Protein AF-0000000078519102 (afdb_homodimer)

Secondary structure (DSSP, 8-state):
-----S-HHHHHHHHH----HHHHHHHSB-BTTTBTTSBEE--S----TTHHHHHHHHHHH----GGGGS-TT-TT--HHHHHHHHHHHHHHH--SS---GGGEEEESSHHHHHHHHHHHH--TT-EEEEESS--TTHHHHHHTTT-PPEEEE--TTS-TTSTTHHHHHHHHHHHHHHHHSPPEEEEEEESS-TTT--PPPHHHHHHHHHHHHHHT-EEEEE-TTTT-B----S--SSPPPPP--GGGS--TTT--GGGEEEEEESTTTTS-GGG--EEEE-SS-HHHHHHHTTGGGGG---HHHHHHHHHHHH-HHHHHHHHHHHHHHHHHHHHHHHHHHHHTT--B-----BTTEEEEEHHHHHHHH-TT---S-HHHHHHHHHHHTTEE-EEGGGGT-SSTTEEEEE--S-HHHHHHHHHHHHHHHH-/-----S-HHHHHHHHH----HHHHHHHTB-BTTTBTTSBEE--S----TTHHHHHHHHHHH----GGGGS-TT-TT--HHHHHHHHHHHHHHH--SS---GGGEEEESSHHHHHHHHHHHH--TT-EEEEESS--TTHHHHHHTTT-PPEEEE--TTS-TTSTTHHHHHHHHHHHHHHHHSPPEEEEEEESS-TTT--PPPHHHHHHHHHHHHHHT-EEEEE-TTTT-B---SS--SSPPPPP--GGGS--TTT--GGGEEEEEESTTTTS-GGG--EEEE-SS-HHHHHHHTTGGGGG---HHHHHHHHHHHH-HHHHHHHHHHHHHHHHHHHHHHHHHHHHTT--B-----BTTEEEEEHHHHHHHH-TT---S-HHHHHHHHHHHTTEE-EEGGGGT-SSTTEEEEE--S-HHHHHHHHHHHHHHHH-

pLDDT: mean 94.55, std 8.02, range [31.69, 98.94]

Organism: Penicillium expansum (NCBI:txid27334)

Nearest PDB structures (foldseek):
  3piu-assembly1_A-2  TM=8.870E-01  e=5.353E-31  Malus domestica
  1iax-assembly1_B  TM=8.995E-01  e=1.154E-30  Solanum lycopersicum
  1ynu-assembly1_A  TM=8.975E-01  e=2.627E-30  Malus domestica
  7dlw-assembly1_B  TM=8.805E-01  e=7.440E-31  Arabidopsis thaliana
  1b8g-assembly1_B  TM=8.356E-01  e=1.219E-30  Malus domestica

Radius of gyration: 28.07 Å; Cα contacts (8 Å, |Δi|>4): 1830; chains: 2; bounding box: 59×89×65 Å

InterPro domains:
  IPR004838 Aminotransferases, class-I, pyridoxal-phosphate-binding site [PS00105] (265-278)
  IPR004839 Aminotransferase, class I/classII, large domain [PF00155] (79-415)
  IPR015421 Pyridoxal phosphate-dependent transferase, major domain [G3DSA:3.40.640.10] (62-315)
  IPR015422 Pyridoxal phosphate-dependent transferase, small domain [G3DSA:3.90.1150.10] (28-424)
  IPR015424 Pyridoxal phosphate-dependent transferase [SSF53383] (8-431)
  IPR050478 Ethylene and sulfur compound biosynthesis-related protein [PTHR43795] (15-426)

Sequence (862 aa):
MTQSVLSRRAQEVVDAGSENPMWDVMKDTWDPSTNPNGYVNVGVAENTLMHSELLKFINQKLELPAKYLTYNNGGAGSFRLKAAIAAFLNHHLKPVTPLEPSHVMATNGVSSAVEHVVWTFADPGEGVLLGRPYYGMFIPDISLRSRSPVVPVSFGEHDPLGVEGVDKYEEALLEFHRTTGKKVKALILAHPHNPLGRCYSREVLIKLMRLCQKYQIHFISDEIYALSVFENTVDKSPPPVKFESALSIDLTGIIDPRLVHVLWGMSKDFGANGIRLGAIISQANRDVHAALTGPALYSYASGITDHLTSLLLEDFDFTTRYVQQNQKLLSESYAYTVNYLKDHGIEYAAGCNAAFFVWMNLGKKYRELHPVDEGEDVGERVMQRLLQKKVFLASGFLFGSEKDGWFRIVFTQGHDILSVALERINAALKEMTQSVLSRRAQEVVDAGSENPMWDVMKDTWDPSTNPNGYVNVGVAENTLMHSELLKFINQKLELPAKYLTYNNGGAGSFRLKAAIAAFLNHHLKPVTPLEPSHVMATNGVSSAVEHVVWTFADPGEGVLLGRPYYGMFIPDISLRSRSPVVPVSFGEHDPLGVEGVDKYEEALLEFHRTTGKKVKALILAHPHNPLGRCYSREVLIKLMRLCQKYQIHFISDEIYALSVFENTVDKSPPPVKFESALSIDLTGIIDPRLVHVLWGMSKDFGANGIRLGAIISQANRDVHAALTGPALYSYASGITDHLTSLLLEDFDFTTRYVQQNQKLLSESYAYTVNYLKDHGIEYAAGCNAAFFVWMNLGKKYRELHPVDEGEDVGERVMQRLLQKKVFLASGFLFGSEKDGWFRIVFTQGHDILSVALERINAALKE

Structure (mmCIF, N/CA/C/O backbone):
data_AF-0000000078519102-model_v1
#
loop_
_entity.id
_entity.type
_entity.pdbx_description
1 polymer 'Pyridoxal phosphate-dependent transferase, major region, subdomain 1'
#
loop_
_atom_site.group_PDB
_atom_site.id
_atom_site.type_symbol
_atom_site.label_atom_id
_atom_site.label_alt_id
_atom_site.label_comp_id
_atom_site.label_asym_id
_atom_site.label_entity_id
_atom_site.label_seq_id
_atom_site.pdbx_PDB_ins_code
_atom_site.Cartn_x
_atom_site.Cartn_y
_atom_site.Cartn_z
_atom_site.occupancy
_atom_site.B_iso_or_equiv
_atom_site.auth_seq_id
_atom_site.auth_comp_id
_atom_site.auth_asym_id
_atom_site.auth_atom_id
_atom_site.pdbx_PDB_model_num
ATOM 1 N N . MET A 1 1 ? 19.312 9.953 -28.906 1 31.83 1 MET A N 1
ATOM 2 C CA . MET A 1 1 ? 18.656 10.125 -27.609 1 31.83 1 MET A CA 1
ATOM 3 C C . MET A 1 1 ? 18.094 8.812 -27.094 1 31.83 1 MET A C 1
ATOM 5 O O . MET A 1 1 ? 17.281 8.172 -27.781 1 31.83 1 MET A O 1
ATOM 9 N N . THR A 1 2 ? 18.75 8.094 -26.281 1 45.53 2 THR A N 1
ATOM 10 C CA . THR A 1 2 ? 18.359 6.75 -25.875 1 45.53 2 THR A CA 1
ATOM 11 C C . THR A 1 2 ? 16.906 6.723 -25.438 1 45.53 2 THR A C 1
ATOM 13 O O . THR A 1 2 ? 16.484 7.535 -24.609 1 45.53 2 THR A O 1
ATOM 16 N N . GLN A 1 3 ? 16.016 6.32 -26.297 1 57.94 3 GLN A N 1
ATOM 17 C CA . GLN A 1 3 ? 14.57 6.293 -26.125 1 57.94 3 GLN A CA 1
ATOM 18 C C . GLN A 1 3 ? 14.203 5.809 -24.719 1 57.94 3 GLN A C 1
ATOM 20 O O . GLN A 1 3 ? 14.711 4.781 -24.25 1 57.94 3 GLN A O 1
ATOM 25 N N . SER A 1 4 ? 13.609 6.664 -23.953 1 69.19 4 SER A N 1
ATOM 26 C CA . SER A 1 4 ? 13.203 6.344 -22.594 1 69.19 4 SER A CA 1
ATOM 27 C C . SER A 1 4 ? 12.391 5.055 -22.547 1 69.19 4 SER A C 1
ATOM 29 O O . SER A 1 4 ? 11.523 4.832 -23.391 1 69.19 4 SER A O 1
ATOM 31 N N . VAL A 1 5 ? 12.781 4.18 -21.734 1 83.25 5 VAL A N 1
ATOM 32 C CA . VAL A 1 5 ? 12.094 2.904 -21.578 1 83.25 5 VAL A CA 1
ATOM 33 C C . VAL A 1 5 ? 11.008 3.037 -20.5 1 83.25 5 VAL A C 1
ATOM 35 O O . VAL A 1 5 ? 10.422 2.039 -20.078 1 83.25 5 VAL A O 1
ATOM 38 N N . LEU A 1 6 ? 10.742 4.387 -20.172 1 85.62 6 LEU A N 1
ATOM 39 C CA . LEU A 1 6 ? 9.727 4.613 -19.141 1 85.62 6 LEU A CA 1
ATOM 40 C C . LEU A 1 6 ? 8.453 5.191 -19.766 1 85.62 6 LEU A C 1
ATOM 42 O O . LEU A 1 6 ? 8.484 5.719 -20.875 1 85.62 6 LEU A O 1
ATOM 46 N N . SER A 1 7 ? 7.363 5.02 -19.094 1 88.75 7 SER A N 1
ATOM 47 C CA . SER A 1 7 ? 6.148 5.742 -19.469 1 88.75 7 SER A CA 1
ATOM 48 C C . SER A 1 7 ? 6.355 7.25 -19.375 1 88.75 7 SER A C 1
ATOM 50 O O . SER A 1 7 ? 7.301 7.715 -18.734 1 88.75 7 SER A O 1
ATOM 52 N N . ARG A 1 8 ? 5.457 8.008 -19.969 1 84.75 8 ARG A N 1
ATOM 53 C CA . ARG A 1 8 ? 5.543 9.469 -19.922 1 84.75 8 ARG A CA 1
ATOM 54 C C . ARG A 1 8 ? 5.371 9.984 -18.5 1 84.75 8 ARG A C 1
ATOM 56 O O . ARG A 1 8 ? 6.102 10.867 -18.062 1 84.75 8 ARG A O 1
ATOM 63 N N . ARG A 1 9 ? 4.426 9.438 -17.797 1 84.81 9 ARG A N 1
ATOM 64 C CA . ARG A 1 9 ? 4.156 9.875 -16.438 1 84.81 9 ARG A CA 1
ATOM 65 C C . ARG A 1 9 ? 5.34 9.57 -15.516 1 84.81 9 ARG A C 1
ATOM 67 O O . ARG A 1 9 ? 5.66 10.359 -14.633 1 84.81 9 ARG A O 1
ATOM 74 N N . ALA A 1 10 ? 5.973 8.438 -15.719 1 84.94 10 ALA A N 1
ATOM 75 C CA . ALA A 1 10 ? 7.148 8.094 -14.922 1 84.94 10 ALA A CA 1
ATOM 76 C C . ALA A 1 10 ? 8.32 9.008 -15.258 1 84.94 10 ALA A C 1
ATOM 78 O O . ALA A 1 10 ? 9.078 9.398 -14.367 1 84.94 10 ALA A O 1
ATOM 79 N N . GLN A 1 11 ? 8.461 9.312 -16.516 1 85.88 11 GLN A N 1
ATOM 80 C CA . GLN A 1 11 ? 9.523 10.219 -16.938 1 85.88 11 GLN A CA 1
ATOM 81 C C . GLN A 1 11 ? 9.359 11.602 -16.312 1 85.88 11 GLN A C 1
ATOM 83 O O . GLN A 1 11 ? 10.344 12.25 -15.961 1 85.88 11 GLN A O 1
ATOM 88 N N . GLU A 1 12 ? 8.117 11.977 -16.203 1 84.25 12 GLU A N 1
ATOM 89 C CA . GLU A 1 12 ? 7.84 13.258 -15.547 1 84.25 12 GLU A CA 1
ATOM 90 C C . GLU A 1 12 ? 8.336 13.266 -14.109 1 84.25 12 GLU A C 1
ATOM 92 O O . GLU A 1 12 ? 8.852 14.281 -13.633 1 84.25 12 GLU A O 1
ATOM 97 N N . VAL A 1 13 ? 8.195 12.203 -13.453 1 83.5 13 VAL A N 1
ATOM 98 C CA . VAL A 1 13 ? 8.672 12.086 -12.078 1 83.5 13 VAL A CA 1
ATOM 99 C C . VAL A 1 13 ? 10.195 12.172 -12.047 1 83.5 13 VAL A C 1
ATOM 101 O O . VAL A 1 13 ? 10.766 12.867 -11.203 1 83.5 13 VAL A O 1
ATOM 104 N N . VAL A 1 14 ? 10.836 11.469 -12.961 1 83.25 14 VAL A N 1
ATOM 105 C CA . VAL A 1 14 ? 12.289 11.453 -13.031 1 83.25 14 VAL A CA 1
ATOM 106 C C . VAL A 1 14 ? 12.805 12.859 -13.305 1 83.25 14 VAL A C 1
ATOM 108 O O . VAL A 1 14 ? 13.758 13.32 -12.664 1 83.25 14 VAL A O 1
ATOM 111 N N . ASP A 1 15 ? 12.133 13.477 -14.219 1 80.75 15 ASP A N 1
ATOM 112 C CA . ASP A 1 15 ? 12.555 14.812 -14.641 1 80.75 15 ASP A CA 1
ATOM 113 C C . ASP A 1 15 ? 12.359 15.82 -13.516 1 80.75 15 ASP A C 1
ATOM 115 O O . ASP A 1 15 ? 13.141 16.766 -13.383 1 80.75 15 ASP A O 1
ATOM 119 N N . ALA A 1 16 ? 11.242 15.656 -12.875 1 73.81 16 ALA A N 1
ATOM 120 C CA . ALA A 1 16 ? 10.984 16.562 -11.766 1 73.81 16 ALA A CA 1
ATOM 121 C C . ALA A 1 16 ? 12.039 16.406 -10.672 1 73.81 16 ALA A C 1
ATOM 123 O O . ALA A 1 16 ? 12.289 17.328 -9.898 1 73.81 16 ALA A O 1
ATOM 124 N N . GLY A 1 17 ? 13.039 15.406 -10.953 1 61.31 17 GLY A N 1
ATOM 125 C CA . GLY A 1 17 ? 14.219 15.109 -10.164 1 61.31 17 GLY A CA 1
ATOM 126 C C . GLY A 1 17 ? 14.273 15.883 -8.859 1 61.31 17 GLY A C 1
ATOM 127 O O . GLY A 1 17 ? 14.312 17.109 -8.859 1 61.31 17 GLY A O 1
ATOM 128 N N . SER A 1 18 ? 13.578 15.578 -7.777 1 54.84 18 SER A N 1
ATOM 129 C CA . SER A 1 18 ? 13.57 16.547 -6.688 1 54.84 18 SER A CA 1
ATOM 130 C C . SER A 1 18 ? 14.875 16.5 -5.898 1 54.84 18 SER A C 1
ATOM 132 O O . SER A 1 18 ? 15.32 15.43 -5.488 1 54.84 18 SER A O 1
ATOM 134 N N . GLU A 1 19 ? 15.844 17.406 -6.355 1 54.62 19 GLU A N 1
ATOM 135 C CA . GLU A 1 19 ? 16.781 17.688 -5.27 1 54.62 19 GLU A CA 1
ATOM 136 C C . GLU A 1 19 ? 16.047 17.906 -3.951 1 54.62 19 GLU A C 1
ATOM 138 O O . GLU A 1 19 ? 15.336 18.906 -3.793 1 54.62 19 GLU A O 1
ATOM 143 N N . ASN A 1 20 ? 15.57 16.844 -3.277 1 59.19 20 ASN A N 1
ATOM 144 C CA . ASN A 1 20 ? 14.961 17 -1.961 1 59.19 20 ASN A CA 1
ATOM 145 C C . ASN A 1 20 ? 16.016 16.984 -0.851 1 59.19 20 ASN A C 1
ATOM 147 O O . ASN A 1 20 ? 16.641 15.961 -0.604 1 59.19 20 ASN A O 1
ATOM 151 N N . PRO A 1 21 ? 16.312 18.203 -0.41 1 63.41 21 PRO A N 1
ATOM 152 C CA . PRO A 1 21 ? 17.312 18.25 0.653 1 63.41 21 PRO A CA 1
ATOM 153 C C . PRO A 1 21 ? 17.047 17.25 1.771 1 63.41 21 PRO A C 1
ATOM 155 O O . PRO A 1 21 ? 17.953 16.953 2.564 1 63.41 21 PRO A O 1
ATOM 158 N N . MET A 1 22 ? 15.828 16.719 1.753 1 63.03 22 MET A N 1
ATOM 159 C CA . MET A 1 22 ? 15.43 15.789 2.807 1 63.03 22 MET A CA 1
ATOM 160 C C . MET A 1 22 ? 16.344 14.57 2.826 1 63.03 22 MET A C 1
ATOM 162 O O . MET A 1 22 ? 16.688 14.062 3.895 1 63.03 22 MET A O 1
ATOM 166 N N . TRP A 1 23 ? 16.875 14.289 1.696 1 59.09 23 TRP A N 1
ATOM 167 C CA . TRP A 1 23 ? 17.703 13.086 1.647 1 59.09 23 TRP A CA 1
ATOM 168 C C . TRP A 1 23 ? 19.062 13.328 2.301 1 59.09 23 TRP A C 1
ATOM 170 O O . TRP A 1 23 ? 19.594 12.453 2.984 1 59.09 23 TRP A O 1
ATOM 180 N N . ASP A 1 24 ? 19.609 14.5 2.096 1 64.56 24 ASP A N 1
ATOM 181 C CA . ASP A 1 24 ? 20.859 14.844 2.746 1 64.56 24 ASP A CA 1
ATOM 182 C C . ASP A 1 24 ? 20.703 14.914 4.262 1 64.56 24 ASP A C 1
ATOM 184 O O . ASP A 1 24 ? 21.578 14.477 5.012 1 64.56 24 ASP A O 1
ATOM 188 N N . VAL A 1 25 ? 19.594 15.359 4.676 1 73.75 25 VAL A N 1
ATOM 189 C CA . VAL A 1 25 ? 19.281 15.508 6.094 1 73.75 25 VAL A CA 1
ATOM 190 C C . VAL A 1 25 ? 19.172 14.133 6.746 1 73.75 25 VAL A C 1
ATOM 192 O O . VAL A 1 25 ? 19.719 13.914 7.832 1 73.75 25 VAL A O 1
ATOM 195 N N . MET A 1 26 ? 18.625 13.25 6.082 1 69 26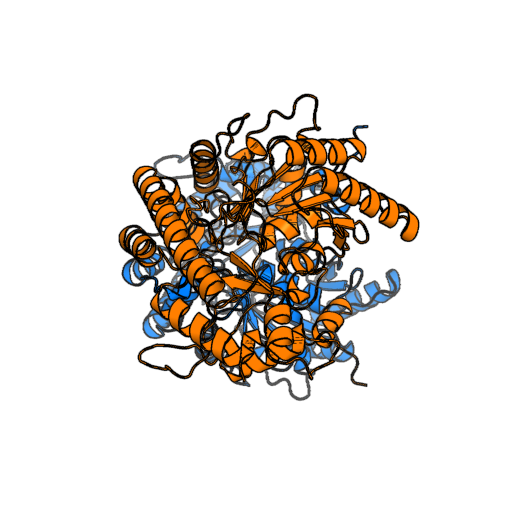 MET A N 1
ATOM 196 C CA . MET A 1 26 ? 18.359 11.93 6.641 1 69 26 MET A CA 1
ATOM 197 C C . MET A 1 26 ? 19.656 11.125 6.766 1 69 26 MET A C 1
ATOM 199 O O . MET A 1 26 ? 19.766 10.242 7.621 1 69 26 MET A O 1
ATOM 203 N N . LYS A 1 27 ? 20.719 11.531 6 1 70.25 27 LYS A N 1
ATOM 204 C CA . LYS A 1 27 ? 21.984 10.805 5.996 1 70.25 27 LYS A CA 1
ATOM 205 C C . LYS A 1 27 ? 22.891 11.281 7.129 1 70.25 27 LYS A C 1
ATOM 207 O O . LYS A 1 27 ? 23.844 10.594 7.492 1 70.25 27 LYS A O 1
ATOM 212 N N . ASP A 1 28 ? 22.594 12.414 7.66 1 83.56 28 ASP A N 1
ATOM 213 C CA . ASP A 1 28 ? 23.438 13.047 8.664 1 83.56 28 ASP A CA 1
ATOM 214 C C . ASP A 1 28 ? 22.609 13.617 9.805 1 83.56 28 ASP A C 1
ATOM 216 O O . ASP A 1 28 ? 22.703 14.812 10.109 1 83.56 28 ASP A O 1
ATOM 220 N N . THR A 1 29 ? 21.969 12.672 10.5 1 85.19 29 THR A N 1
ATOM 221 C CA . THR A 1 29 ? 21.016 13.094 11.523 1 85.19 29 THR A CA 1
ATOM 222 C C . THR A 1 29 ? 21.734 13.375 12.844 1 85.19 29 THR A C 1
ATOM 224 O O . THR A 1 29 ? 22.641 12.633 13.227 1 85.19 29 THR A O 1
ATOM 227 N N . TRP A 1 30 ? 21.359 14.297 13.531 1 88.81 30 TRP A N 1
ATOM 228 C CA . TRP A 1 30 ? 21.891 14.734 14.82 1 88.81 30 TRP A CA 1
ATOM 229 C C . TRP A 1 30 ? 21.609 13.703 15.906 1 88.81 30 TRP A C 1
ATOM 231 O O . TRP A 1 30 ? 20.531 13.109 15.938 1 88.81 30 TRP A O 1
ATOM 241 N N . ASP A 1 31 ? 22.578 13.461 16.688 1 86.44 31 ASP A N 1
ATOM 242 C CA . ASP A 1 31 ? 22.531 12.703 17.922 1 86.44 31 ASP A CA 1
ATOM 243 C C . ASP A 1 31 ? 23.406 13.352 19 1 86.44 31 ASP A C 1
ATOM 245 O O . ASP A 1 31 ? 24.547 13.703 18.75 1 86.44 31 ASP A O 1
ATOM 249 N N . PRO A 1 32 ? 22.797 13.5 20.109 1 84.69 32 PRO A N 1
ATOM 250 C CA . PRO A 1 32 ? 23.562 14.227 21.125 1 84.69 32 PRO A CA 1
ATOM 251 C C . PRO A 1 32 ? 24.875 13.547 21.484 1 84.69 32 PRO A C 1
ATOM 253 O O . PRO A 1 32 ? 25.844 14.227 21.828 1 84.69 32 PRO A O 1
ATOM 256 N N . SER A 1 33 ? 24.875 12.289 21.344 1 87.88 33 SER A N 1
ATOM 257 C CA . SER A 1 33 ? 26.047 11.539 21.781 1 87.88 33 SER A CA 1
ATOM 258 C C . SER A 1 33 ? 26.922 11.133 20.594 1 87.88 33 SER A C 1
ATOM 260 O O . SER A 1 33 ? 28.125 11.383 20.594 1 87.88 33 SER A O 1
ATOM 262 N N . THR A 1 34 ? 26.312 10.688 19.516 1 87.69 34 THR A N 1
ATOM 263 C CA . THR A 1 34 ? 27.078 10.016 18.453 1 87.69 34 THR A CA 1
ATOM 264 C C . THR A 1 34 ? 27.297 10.953 17.281 1 87.69 34 THR A C 1
ATOM 266 O O . THR A 1 34 ? 28.25 10.773 16.5 1 87.69 34 THR A O 1
ATOM 269 N N . ASN A 1 35 ? 26.484 12.008 17.125 1 91.38 35 ASN A N 1
ATOM 270 C CA . ASN A 1 35 ? 26.594 12.938 16 1 91.38 35 ASN A CA 1
ATOM 271 C C . ASN A 1 35 ? 26.078 14.32 16.359 1 91.38 35 ASN A C 1
ATOM 273 O O . ASN A 1 35 ? 25.141 14.812 15.734 1 91.38 35 ASN A O 1
ATOM 277 N N . PRO A 1 36 ? 26.703 14.977 17.266 1 90.12 36 PRO A N 1
ATOM 278 C CA . PRO A 1 36 ? 26.203 16.266 17.75 1 90.12 36 PRO A CA 1
ATOM 279 C C . PRO A 1 36 ? 26.281 17.359 16.688 1 90.12 36 PRO A C 1
ATOM 281 O O . PRO A 1 36 ? 25.703 18.438 16.859 1 90.12 36 PRO A O 1
ATOM 284 N N . ASN A 1 37 ? 27 17.125 15.609 1 90.81 37 ASN A N 1
ATOM 285 C CA . ASN A 1 37 ? 27.156 18.141 14.555 1 90.81 37 ASN A CA 1
ATOM 286 C C . ASN A 1 37 ? 26.266 17.828 13.359 1 90.81 37 ASN A C 1
ATOM 288 O O . ASN A 1 37 ? 26.359 18.5 12.32 1 90.81 37 ASN A O 1
ATOM 292 N N . GLY A 1 38 ? 25.391 16.828 13.547 1 92.81 38 GLY A N 1
ATOM 293 C CA . GLY A 1 38 ? 24.516 16.453 12.445 1 92.81 38 GLY A CA 1
ATOM 294 C C . GLY A 1 38 ? 23.312 17.375 12.305 1 92.81 38 GLY A C 1
ATOM 295 O O . GLY A 1 38 ? 23.203 18.375 13.008 1 92.81 38 GLY A O 1
ATOM 296 N N . TYR A 1 39 ? 22.5 17.062 11.336 1 93.69 39 TYR A N 1
ATOM 297 C CA . TYR A 1 39 ? 21.297 17.844 11.055 1 93.69 39 TYR A CA 1
ATOM 298 C C . TYR A 1 39 ? 20.219 17.562 12.094 1 93.69 39 TYR A C 1
ATOM 300 O O . TYR A 1 39 ? 19.906 16.406 12.375 1 93.69 39 TYR A O 1
ATOM 308 N N . VAL A 1 40 ? 19.719 18.625 12.672 1 94.31 40 VAL A N 1
ATOM 309 C CA . VAL A 1 40 ? 18.5 18.5 13.469 1 94.31 40 VAL A CA 1
ATOM 310 C C . VAL A 1 40 ? 17.281 18.672 12.57 1 94.31 40 VAL A C 1
ATOM 312 O O . VAL A 1 40 ? 17.109 19.719 11.938 1 94.31 40 VAL A O 1
ATOM 315 N N . ASN A 1 41 ? 16.531 17.609 12.539 1 92.38 41 ASN A N 1
ATOM 316 C CA . ASN A 1 41 ? 15.352 17.641 11.672 1 92.38 41 ASN A CA 1
ATOM 317 C C . ASN A 1 41 ? 14.078 17.922 12.453 1 92.38 41 ASN A C 1
ATOM 319 O O . ASN A 1 41 ? 13.602 17.062 13.203 1 92.38 41 ASN A O 1
ATOM 323 N N . VAL A 1 42 ? 13.539 19.062 12.281 1 94.94 42 VAL A N 1
ATOM 324 C CA . VAL A 1 42 ? 12.281 19.453 12.922 1 94.94 42 VAL A CA 1
ATOM 325 C C . VAL A 1 42 ? 11.273 19.875 11.859 1 94.94 42 VAL A C 1
ATOM 327 O O . VAL A 1 42 ? 10.453 20.766 12.094 1 94.94 42 VAL A O 1
ATOM 330 N N . GLY A 1 43 ? 11.469 19.297 10.688 1 93.25 43 GLY A N 1
ATOM 331 C CA . GLY A 1 43 ? 10.594 19.656 9.578 1 93.25 43 GLY A CA 1
ATOM 332 C C . GLY A 1 43 ? 9.617 18.547 9.227 1 93.25 43 GLY A C 1
ATOM 333 O O . GLY A 1 43 ? 8.586 18.797 8.594 1 93.25 43 GLY A O 1
ATOM 334 N N . VAL A 1 44 ? 9.891 17.297 9.625 1 91.12 44 VAL A N 1
ATOM 335 C CA . VAL A 1 44 ? 9.055 16.141 9.289 1 91.12 44 VAL A CA 1
ATOM 336 C C . VAL A 1 44 ? 7.98 15.953 10.359 1 91.12 44 VAL A C 1
ATOM 338 O O . VAL A 1 44 ? 8.273 16 11.555 1 91.12 44 VAL A O 1
ATOM 341 N N . ALA A 1 45 ? 6.777 15.734 9.938 1 94.06 45 ALA A N 1
ATOM 342 C CA . ALA A 1 45 ? 5.629 15.664 10.844 1 94.06 45 ALA A CA 1
ATOM 343 C C . ALA A 1 45 ? 5.645 14.367 11.641 1 94.06 45 ALA A C 1
ATOM 345 O O . ALA A 1 45 ? 4.91 13.422 11.328 1 94.06 45 ALA A O 1
ATOM 346 N N . GLU A 1 46 ? 6.418 14.352 12.703 1 94.44 46 GLU A N 1
ATOM 347 C CA . GLU A 1 46 ? 6.508 13.211 13.617 1 94.44 46 GLU A CA 1
ATOM 348 C C . GLU A 1 46 ? 6.324 13.648 15.07 1 94.44 46 GLU A C 1
ATOM 350 O O . GLU A 1 46 ? 6.68 14.766 15.438 1 94.44 46 GLU A O 1
ATOM 355 N N . ASN A 1 47 ? 5.68 12.852 15.812 1 97.38 47 ASN A N 1
ATOM 356 C CA . ASN A 1 47 ? 5.496 13.047 17.25 1 97.38 47 ASN A CA 1
ATOM 357 C C . ASN A 1 47 ? 6.121 11.906 18.047 1 97.38 47 ASN A C 1
ATOM 359 O O . ASN A 1 47 ? 5.578 10.805 18.094 1 97.38 47 ASN A O 1
ATOM 363 N N . THR A 1 48 ? 7.227 12.18 18.719 1 96.12 48 THR A N 1
ATOM 364 C CA . THR A 1 48 ? 7.973 11.125 19.391 1 96.12 48 THR A CA 1
ATOM 365 C C . THR A 1 48 ? 7.723 11.172 20.906 1 96.12 48 THR A C 1
ATOM 367 O O . THR A 1 48 ? 8.297 10.383 21.656 1 96.12 48 THR A O 1
ATOM 370 N N . LEU A 1 49 ? 6.863 12.078 21.328 1 97.31 49 LEU A N 1
ATOM 371 C CA . LEU A 1 49 ? 6.703 12.383 22.734 1 97.31 49 LEU A CA 1
ATOM 372 C C . LEU A 1 49 ? 6.285 11.141 23.516 1 97.31 49 LEU A C 1
ATOM 374 O O . LEU A 1 49 ? 6.66 10.969 24.672 1 97.31 49 LEU A O 1
ATOM 378 N N . MET A 1 50 ? 5.539 10.273 22.859 1 98.06 50 MET A N 1
ATOM 379 C CA . MET A 1 50 ? 4.961 9.141 23.594 1 98.06 50 MET A CA 1
ATOM 380 C C . MET A 1 50 ? 5.547 7.824 23.094 1 98.06 50 MET A C 1
ATOM 382 O O . MET A 1 50 ? 4.984 6.758 23.344 1 98.06 50 MET A O 1
ATOM 386 N N . HIS A 1 51 ? 6.652 7.816 22.406 1 97.62 51 HIS A N 1
ATOM 387 C CA . HIS A 1 51 ? 7.223 6.621 21.797 1 97.62 51 HIS A CA 1
ATOM 388 C C . HIS A 1 51 ? 7.535 5.566 22.844 1 97.62 51 HIS A C 1
ATOM 390 O O . HIS A 1 51 ? 7.266 4.379 22.641 1 97.62 51 HIS A O 1
ATOM 396 N N . SER A 1 52 ? 8.133 6.016 23.953 1 97.5 52 SER A N 1
ATOM 397 C CA . SER A 1 52 ? 8.508 5.066 25 1 97.5 52 SER A CA 1
ATOM 398 C C . SER A 1 52 ? 7.293 4.309 25.516 1 97.5 52 SER A C 1
ATOM 400 O O . SER A 1 52 ? 7.344 3.09 25.703 1 97.5 52 SER A O 1
ATOM 402 N N . GLU A 1 53 ? 6.234 5.059 25.766 1 98.31 53 GLU A N 1
ATOM 403 C CA . GLU A 1 53 ? 5.008 4.457 26.281 1 98.31 53 GLU A CA 1
ATOM 404 C C . GLU A 1 53 ? 4.398 3.492 25.266 1 98.31 53 GLU A C 1
ATOM 406 O O . GLU A 1 53 ? 3.955 2.4 25.625 1 98.31 53 GLU A O 1
ATOM 411 N N . LEU A 1 54 ? 4.379 3.879 24.031 1 98.62 54 LEU A N 1
ATOM 412 C CA . LEU A 1 54 ? 3.801 3.049 22.969 1 98.62 54 LEU A CA 1
ATOM 413 C C . LEU A 1 54 ? 4.625 1.783 22.766 1 98.62 54 LEU A C 1
ATOM 415 O O . LEU A 1 54 ? 4.07 0.697 22.594 1 98.62 54 LEU A O 1
ATOM 419 N N . LEU A 1 55 ? 5.941 1.919 22.781 1 98.38 55 LEU A N 1
ATOM 420 C CA . LEU A 1 55 ? 6.824 0.774 22.578 1 98.38 55 LEU A CA 1
ATOM 421 C C . LEU A 1 55 ? 6.676 -0.23 23.719 1 98.38 55 LEU A C 1
ATOM 423 O O . LEU A 1 55 ? 6.738 -1.441 23.5 1 98.38 55 LEU A O 1
ATOM 427 N N . LYS A 1 56 ? 6.547 0.281 24.922 1 98.38 56 LYS A N 1
ATOM 428 C CA . LYS A 1 56 ? 6.312 -0.607 26.047 1 98.38 56 LYS A CA 1
ATOM 429 C C . LYS A 1 56 ? 5.059 -1.448 25.844 1 98.38 56 LYS A C 1
ATOM 431 O O . LYS A 1 56 ? 5.07 -2.66 26.078 1 98.38 56 LYS A O 1
ATOM 436 N N . PHE A 1 57 ? 3.986 -0.825 25.406 1 98.31 57 PHE A N 1
ATOM 437 C CA . PHE A 1 57 ? 2.75 -1.541 25.109 1 98.31 57 PHE A CA 1
ATOM 438 C C . PHE A 1 57 ? 2.975 -2.588 24.031 1 98.31 57 PHE A C 1
ATOM 440 O O . PHE A 1 57 ? 2.607 -3.754 24.203 1 98.31 57 PHE A O 1
ATOM 447 N N . ILE A 1 58 ? 3.582 -2.211 22.906 1 98.19 58 ILE A N 1
ATOM 448 C CA . ILE A 1 58 ? 3.748 -3.061 21.734 1 98.19 58 ILE A CA 1
ATOM 449 C C . ILE A 1 58 ? 4.574 -4.289 22.094 1 98.19 58 ILE A C 1
ATOM 451 O O . ILE A 1 58 ? 4.156 -5.426 21.859 1 98.19 58 ILE A O 1
ATOM 455 N N . ASN A 1 59 ? 5.723 -4.07 22.688 1 98.12 59 ASN A N 1
ATOM 456 C CA . ASN A 1 59 ? 6.688 -5.141 22.906 1 98.12 59 ASN A CA 1
ATOM 457 C C . ASN A 1 59 ? 6.242 -6.062 24.047 1 98.12 59 ASN A C 1
ATOM 459 O O . ASN A 1 59 ? 6.711 -7.199 24.141 1 98.12 59 ASN A O 1
ATOM 463 N N . GLN A 1 60 ? 5.277 -5.633 24.812 1 97.31 60 GLN A N 1
ATOM 464 C CA . GLN A 1 60 ? 4.73 -6.477 25.875 1 97.31 60 GLN A CA 1
ATOM 465 C C . GLN A 1 60 ? 3.531 -7.277 25.375 1 97.31 60 GLN A C 1
ATOM 467 O O . GLN A 1 60 ? 3.314 -8.414 25.797 1 97.31 60 GLN A O 1
ATOM 472 N N . LYS A 1 61 ? 2.787 -6.699 24.469 1 96.81 61 LYS A N 1
ATOM 473 C CA . LYS A 1 61 ? 1.463 -7.25 24.188 1 96.81 61 LYS A CA 1
ATOM 474 C C . LYS A 1 61 ? 1.439 -7.977 22.844 1 96.81 61 LYS A C 1
ATOM 476 O O . LYS A 1 61 ? 0.591 -8.844 22.625 1 96.81 61 LYS A O 1
ATOM 481 N N . LEU A 1 62 ? 2.316 -7.684 22.016 1 96.88 62 LEU A N 1
ATOM 482 C CA . LEU A 1 62 ? 2.242 -8.195 20.641 1 96.88 62 LEU A CA 1
ATOM 483 C C . LEU A 1 62 ? 2.676 -9.656 20.578 1 96.88 62 LEU A C 1
ATOM 485 O O . LEU A 1 62 ? 3.846 -9.969 20.812 1 96.88 62 LEU A O 1
ATOM 489 N N . GLU A 1 63 ? 1.777 -10.523 20.328 1 97.62 63 GLU A N 1
ATOM 490 C CA . GLU A 1 63 ? 1.93 -11.93 19.984 1 97.62 63 GLU A CA 1
ATOM 491 C C . GLU A 1 63 ? 1.043 -12.312 18.812 1 97.62 63 GLU A C 1
ATOM 493 O O . GLU A 1 63 ? -0.185 -12.289 18.906 1 97.62 63 GLU A O 1
ATOM 498 N N . LEU A 1 64 ? 1.657 -12.695 17.75 1 97.75 64 LEU A N 1
ATOM 499 C CA . LEU A 1 64 ? 0.939 -12.828 16.484 1 97.75 64 LEU A CA 1
ATOM 500 C C . LEU A 1 64 ? 0.275 -14.203 16.375 1 97.75 64 LEU A C 1
ATOM 502 O O . LEU A 1 64 ? 0.933 -15.227 16.547 1 97.75 64 LEU A O 1
ATOM 506 N N . PRO A 1 65 ? -1.045 -14.297 16.141 1 97.38 65 PRO A N 1
ATOM 507 C CA . PRO A 1 65 ? -1.714 -15.547 15.805 1 97.38 65 PRO A CA 1
ATOM 508 C C . PRO A 1 65 ? -1.524 -15.945 14.344 1 97.38 65 PRO A C 1
ATOM 510 O O . PRO A 1 65 ? -1.295 -15.078 13.492 1 97.38 65 PRO A O 1
ATOM 513 N N . ALA A 1 66 ? -1.751 -17.203 14.031 1 95.38 66 ALA A N 1
ATOM 514 C CA . ALA A 1 66 ? -1.484 -17.797 12.719 1 95.38 66 ALA A CA 1
ATOM 515 C C . ALA A 1 66 ? -2.342 -17.125 11.641 1 95.38 66 ALA A C 1
ATOM 517 O O . ALA A 1 66 ? -1.901 -16.969 10.5 1 95.38 66 ALA A O 1
ATOM 518 N N . LYS A 1 67 ? -3.543 -16.766 11.977 1 93.5 67 LYS A N 1
ATOM 519 C CA . LYS A 1 67 ? -4.465 -16.234 10.984 1 93.5 67 LYS A CA 1
ATOM 520 C C . LYS A 1 67 ? -3.916 -14.945 10.359 1 93.5 67 LYS A C 1
ATOM 522 O O . LYS A 1 67 ? -4.234 -14.625 9.211 1 93.5 67 LYS A O 1
ATOM 527 N N . TYR A 1 68 ? -3.035 -14.266 11.07 1 96.69 68 TYR A N 1
ATOM 528 C CA . TYR A 1 68 ? -2.512 -13 10.562 1 96.69 68 TYR A CA 1
ATOM 529 C C . TYR A 1 68 ? -1.314 -13.227 9.648 1 96.69 68 TYR A C 1
ATOM 531 O O . TYR A 1 68 ? -0.777 -12.281 9.07 1 96.69 68 TYR A O 1
ATOM 539 N N . LEU A 1 69 ? -0.882 -14.469 9.477 1 97.06 69 LEU A N 1
ATOM 540 C CA . LEU A 1 69 ? 0.082 -14.82 8.445 1 97.06 69 LEU A CA 1
ATOM 541 C C . LEU A 1 69 ? -0.615 -15.047 7.105 1 97.06 69 LEU A C 1
ATOM 543 O O . LEU A 1 69 ? 0.042 -15.156 6.07 1 97.06 69 LEU A O 1
ATOM 547 N N . THR A 1 70 ? -1.957 -15.031 7.066 1 94.69 70 THR A N 1
ATOM 548 C CA . THR A 1 70 ? -2.77 -15.289 5.883 1 94.69 70 THR A CA 1
ATOM 549 C C . THR A 1 70 ? -3.395 -14 5.363 1 94.69 70 THR A C 1
ATOM 551 O O . THR A 1 70 ? -3.086 -12.906 5.855 1 94.69 70 THR A O 1
ATOM 554 N N . TYR A 1 71 ? -4.266 -14.117 4.371 1 91.31 71 TYR A N 1
ATOM 555 C CA . TYR A 1 71 ? -5.027 -12.977 3.883 1 91.31 71 TYR A CA 1
ATOM 556 C C . TYR A 1 71 ? -6.102 -12.562 4.883 1 91.31 71 TYR A C 1
ATOM 558 O O . TYR A 1 71 ? -6.668 -11.477 4.781 1 91.31 71 TYR A O 1
ATOM 566 N N . ASN A 1 72 ? -6.328 -13.406 5.816 1 90.75 72 ASN A N 1
ATOM 567 C CA . ASN A 1 72 ? -7.328 -13.141 6.844 1 90.75 72 ASN A CA 1
ATOM 568 C C . ASN A 1 72 ? -8.664 -12.711 6.234 1 90.75 72 ASN A C 1
ATOM 570 O O . ASN A 1 72 ? -9.219 -13.422 5.395 1 90.75 72 ASN A O 1
ATOM 574 N N . ASN A 1 73 ? -9.188 -11.531 6.559 1 89.31 73 ASN A N 1
ATOM 575 C CA . ASN A 1 73 ? -10.508 -11.109 6.082 1 89.31 73 ASN A CA 1
ATOM 576 C C . ASN A 1 73 ? -10.398 -10.195 4.863 1 89.31 73 ASN A C 1
ATOM 578 O O . ASN A 1 73 ? -11.336 -9.469 4.547 1 89.31 73 ASN A O 1
ATOM 582 N N . GLY A 1 74 ? -9.195 -10.133 4.23 1 88.38 74 GLY A N 1
ATOM 583 C CA . GLY A 1 74 ? -9.07 -9.383 2.99 1 88.38 74 GLY A CA 1
ATOM 584 C C . GLY A 1 74 ? -8.32 -8.078 3.154 1 88.38 74 GLY A C 1
ATOM 585 O O . GLY A 1 74 ? -7.781 -7.797 4.227 1 88.38 74 GLY A O 1
ATOM 586 N N . GLY A 1 75 ? -8.32 -7.324 2.102 1 90.25 75 GLY A N 1
ATOM 587 C CA . GLY A 1 75 ? -7.418 -6.191 1.989 1 90.25 75 GLY A CA 1
ATOM 588 C C . GLY A 1 75 ? -7.961 -4.926 2.625 1 90.25 75 GLY A C 1
ATOM 589 O O . GLY A 1 75 ? -7.227 -3.953 2.812 1 90.25 75 GLY A O 1
ATOM 590 N N . ALA A 1 76 ? -9.156 -4.895 3.047 1 93.5 76 ALA A N 1
ATOM 591 C CA . ALA A 1 76 ? -9.773 -3.686 3.578 1 93.5 76 ALA A CA 1
ATOM 592 C C . ALA A 1 76 ? -9.68 -3.641 5.098 1 93.5 76 ALA A C 1
ATOM 594 O O . ALA A 1 76 ? -10.273 -2.771 5.742 1 93.5 76 ALA A O 1
ATOM 595 N N . GLY A 1 77 ? -8.898 -4.547 5.688 1 95.62 77 GLY A N 1
ATOM 596 C CA . GLY A 1 77 ? -8.836 -4.684 7.133 1 95.62 77 GLY A CA 1
ATOM 597 C C . GLY A 1 77 ? -9.664 -5.832 7.668 1 95.62 77 GLY A C 1
ATOM 598 O O . GLY A 1 77 ? -10.742 -6.125 7.141 1 95.62 77 GLY A O 1
ATOM 599 N N . SER A 1 78 ? -9.164 -6.477 8.695 1 96.06 78 SER A N 1
ATOM 600 C CA . SER A 1 78 ? -9.906 -7.582 9.297 1 96.06 78 SER A CA 1
ATOM 601 C C . SER A 1 78 ? -11.195 -7.094 9.945 1 96.06 78 SER A C 1
ATOM 603 O O . SER A 1 78 ? -11.344 -5.902 10.234 1 96.06 78 SER A O 1
ATOM 605 N N . PHE A 1 79 ? -12.086 -8.023 10.172 1 95.56 79 PHE A N 1
ATOM 606 C CA . PHE A 1 79 ? -13.32 -7.703 10.883 1 95.56 79 PHE A CA 1
ATOM 607 C C . PHE A 1 79 ? -13.016 -7.121 12.258 1 95.56 79 PHE A C 1
ATOM 609 O O . PHE A 1 79 ? -13.641 -6.145 12.68 1 95.56 79 PHE A O 1
ATOM 616 N N . ARG A 1 80 ? -12.047 -7.699 12.898 1 97.88 80 ARG A N 1
ATOM 617 C CA . ARG A 1 80 ? -11.664 -7.242 14.234 1 97.88 80 ARG A CA 1
ATOM 618 C C . ARG A 1 80 ? -11.125 -5.816 14.188 1 97.88 80 ARG A C 1
ATOM 620 O O . ARG A 1 80 ? -11.492 -4.98 15.016 1 97.88 80 ARG A O 1
ATOM 627 N N . LEU A 1 81 ? -10.297 -5.531 13.234 1 98.62 81 LEU A N 1
ATOM 628 C CA . LEU A 1 81 ? -9.703 -4.203 13.117 1 98.62 81 LEU A CA 1
ATOM 629 C C . LEU A 1 81 ? -10.781 -3.15 12.859 1 98.62 81 LEU A C 1
ATOM 631 O O . LEU A 1 81 ? -10.773 -2.092 13.492 1 98.62 81 LEU A O 1
ATOM 635 N N . LYS A 1 82 ? -11.648 -3.438 11.891 1 98.44 82 LYS A N 1
ATOM 636 C CA . LYS A 1 82 ? -12.711 -2.496 11.555 1 98.44 82 LYS A CA 1
ATOM 637 C C . LYS A 1 82 ? -13.602 -2.227 12.766 1 98.44 82 LYS A C 1
ATOM 639 O O . LYS A 1 82 ? -14 -1.084 13.008 1 98.44 82 LYS A O 1
ATOM 644 N N . ALA A 1 83 ? -13.859 -3.271 13.516 1 98.75 83 ALA A N 1
ATOM 645 C CA . ALA A 1 83 ? -14.648 -3.113 14.734 1 98.75 83 ALA A CA 1
ATOM 646 C C . ALA A 1 83 ? -13.898 -2.27 15.766 1 98.75 83 ALA A C 1
ATOM 648 O O . ALA A 1 83 ? -14.5 -1.418 16.422 1 98.75 83 ALA A O 1
ATOM 649 N N . ALA A 1 84 ? -12.648 -2.512 15.922 1 98.88 84 ALA A N 1
ATOM 650 C CA . ALA A 1 84 ? -11.828 -1.775 16.875 1 98.88 84 ALA A CA 1
ATOM 651 C C . ALA A 1 84 ? -11.758 -0.295 16.516 1 98.88 84 ALA A C 1
ATOM 653 O O . ALA A 1 84 ? -11.891 0.569 17.391 1 98.88 84 ALA A O 1
ATOM 654 N N . ILE A 1 85 ? -11.609 0.01 15.242 1 98.88 85 ILE A N 1
ATOM 655 C CA . ILE A 1 85 ? -11.539 1.392 14.781 1 98.88 85 ILE A CA 1
ATOM 656 C C . ILE A 1 85 ? -12.875 2.088 15.023 1 98.88 85 ILE A C 1
ATOM 658 O O . ILE A 1 85 ? -12.914 3.203 15.547 1 98.88 85 ILE A O 1
ATOM 662 N N . ALA A 1 86 ? -13.93 1.41 14.617 1 98.81 86 ALA A N 1
ATOM 663 C CA . ALA A 1 86 ? -15.258 1.985 14.797 1 98.81 86 ALA A CA 1
ATOM 664 C C . ALA A 1 86 ? -15.523 2.299 16.266 1 98.81 86 ALA A C 1
ATOM 666 O O . ALA A 1 86 ? -15.953 3.404 16.609 1 98.81 86 ALA A O 1
ATOM 667 N N . ALA A 1 87 ? -15.227 1.349 17.141 1 98.81 87 ALA A N 1
ATOM 668 C CA . ALA A 1 87 ? -15.469 1.53 18.578 1 98.81 87 ALA A CA 1
ATOM 669 C C . ALA A 1 87 ? -14.609 2.658 19.141 1 98.81 87 ALA A C 1
ATOM 671 O O . ALA A 1 87 ? -15.078 3.473 19.922 1 98.81 87 ALA A O 1
ATOM 672 N N . PHE A 1 88 ? -13.422 2.676 18.812 1 98.81 88 PHE A N 1
ATOM 673 C CA . PHE A 1 88 ? -12.484 3.686 19.281 1 98.81 88 PHE A CA 1
ATOM 674 C C . PHE A 1 88 ? -12.938 5.082 18.875 1 98.81 88 PHE A C 1
ATOM 676 O O . PHE A 1 88 ? -12.953 6 19.703 1 98.81 88 PHE A O 1
ATOM 683 N N . LEU A 1 89 ? -13.297 5.285 17.578 1 98.75 89 LEU A N 1
ATOM 684 C CA . LEU A 1 89 ? -13.703 6.59 17.062 1 98.75 89 LEU A CA 1
ATOM 685 C C . LEU A 1 89 ? -15.07 6.992 17.625 1 98.75 89 LEU A C 1
ATOM 687 O O . LEU A 1 89 ? -15.328 8.172 17.844 1 98.75 89 LEU A O 1
ATOM 691 N N . ASN A 1 90 ? -15.953 5.98 17.812 1 98.62 90 ASN A N 1
ATOM 692 C CA . ASN A 1 90 ? -17.219 6.266 18.5 1 98.62 90 ASN A CA 1
ATOM 693 C C . ASN A 1 90 ? -16.969 6.867 19.891 1 98.62 90 ASN A C 1
ATOM 695 O O . ASN A 1 90 ? -17.625 7.84 20.266 1 98.62 90 ASN A O 1
ATOM 699 N N . HIS A 1 91 ? -16.031 6.309 20.562 1 97.75 91 HIS A N 1
ATOM 700 C CA . HIS A 1 91 ? -15.727 6.723 21.922 1 97.75 91 HIS A CA 1
ATOM 701 C C . HIS A 1 91 ? -15.148 8.133 21.953 1 97.75 91 HIS A C 1
ATOM 703 O O . HIS A 1 91 ? -15.484 8.93 22.828 1 97.75 91 HIS A O 1
ATOM 709 N N . HIS A 1 92 ? -14.336 8.461 21.016 1 96.81 92 HIS A N 1
ATOM 710 C CA . HIS A 1 92 ? -13.547 9.688 21.109 1 96.81 92 HIS A CA 1
ATOM 711 C C . HIS A 1 92 ? -14.195 10.82 20.328 1 96.81 92 HIS A C 1
ATOM 713 O O . HIS A 1 92 ? -14.094 11.984 20.703 1 96.81 92 HIS A O 1
ATOM 719 N N . LEU A 1 93 ? -14.875 10.508 19.172 1 97.19 93 LEU A N 1
ATOM 720 C CA . LEU A 1 93 ? -15.359 11.57 18.281 1 97.19 93 LEU A CA 1
ATOM 721 C C . LEU A 1 93 ? -16.859 11.781 18.453 1 97.19 93 LEU A C 1
ATOM 723 O O . LEU A 1 93 ? -17.406 12.789 18 1 97.19 93 LEU A O 1
ATOM 727 N N . LYS A 1 94 ? -17.547 10.898 19.031 1 96.12 94 LYS A N 1
ATOM 728 C CA . LYS A 1 94 ? -18.969 10.984 19.344 1 96.12 94 LYS A CA 1
ATOM 729 C C . LYS A 1 94 ? -19.781 11.32 18.094 1 96.12 94 LYS A C 1
ATOM 731 O O . LYS A 1 94 ? -20.531 12.289 18.062 1 96.12 94 LYS A O 1
ATOM 736 N N . PRO A 1 95 ? -19.656 10.477 17.078 1 98.38 95 PRO A N 1
ATOM 737 C CA . PRO A 1 95 ? -20.422 10.695 15.844 1 98.38 95 PRO A CA 1
ATOM 738 C C . PRO A 1 95 ? -21.938 10.719 16.094 1 98.38 95 PRO A C 1
ATOM 740 O O . PRO A 1 95 ? -22.422 10.008 16.984 1 98.38 95 PRO A O 1
ATOM 743 N N . VAL A 1 96 ? -22.656 11.516 15.312 1 98.44 96 VAL A N 1
ATOM 744 C CA . VAL A 1 96 ? -24.109 11.578 15.406 1 98.44 96 VAL A CA 1
ATOM 745 C C . VAL A 1 96 ? -24.703 10.195 15.117 1 98.44 96 VAL A C 1
ATOM 747 O O . VAL A 1 96 ? -25.594 9.734 15.836 1 98.44 96 VAL A O 1
ATOM 750 N N . THR A 1 97 ? -24.297 9.617 14.031 1 97.75 97 THR A N 1
ATOM 751 C CA . THR A 1 97 ? -24.578 8.219 13.734 1 97.75 97 THR A CA 1
ATOM 752 C C . THR A 1 97 ? -23.406 7.324 14.148 1 97.75 97 THR A C 1
ATOM 754 O O . THR A 1 97 ? -22.312 7.438 13.609 1 97.75 97 THR A O 1
ATOM 757 N N . PRO A 1 98 ? -23.672 6.48 15.117 1 98.31 98 PRO A N 1
ATOM 758 C CA . PRO A 1 98 ? -22.562 5.621 15.539 1 98.31 98 PRO A CA 1
ATOM 759 C C . PRO A 1 98 ? -21.938 4.844 14.383 1 98.31 98 PRO A C 1
ATOM 761 O O . PRO A 1 98 ? -22.656 4.352 13.508 1 98.31 98 PRO A O 1
ATOM 764 N N . LEU A 1 99 ? -20.641 4.77 14.422 1 98.69 99 LEU A N 1
ATOM 765 C CA . LEU A 1 99 ? -19.922 4.027 13.391 1 98.69 99 LEU A CA 1
ATOM 766 C C . LEU A 1 99 ? -20.125 2.527 13.555 1 98.69 99 LEU A C 1
ATOM 768 O O . LEU A 1 99 ? -20.156 2.018 14.68 1 98.69 99 LEU A O 1
ATOM 772 N N . GLU A 1 100 ? -20.297 1.878 12.461 1 98.38 100 GLU A N 1
ATOM 773 C CA . GLU A 1 100 ? -20.266 0.424 12.336 1 98.38 100 GLU A CA 1
ATOM 774 C C . GLU A 1 100 ? -19.047 -0.044 11.562 1 98.38 100 GLU A C 1
ATOM 776 O O . GLU A 1 100 ? -18.484 0.706 10.75 1 98.38 100 GLU A O 1
ATOM 781 N N . PRO A 1 101 ? -18.672 -1.284 11.836 1 97.44 101 PRO A N 1
ATOM 782 C CA . PRO A 1 101 ? -17.516 -1.799 11.102 1 97.44 101 PRO A CA 1
ATOM 783 C C . PRO A 1 101 ? -17.656 -1.648 9.594 1 97.44 101 PRO A C 1
ATOM 785 O O . PRO A 1 101 ? -16.672 -1.402 8.891 1 97.44 101 PRO A O 1
ATOM 788 N N . SER A 1 102 ? -18.859 -1.757 9.039 1 96.12 102 SER A N 1
ATOM 789 C CA . SER A 1 102 ? -19.109 -1.683 7.602 1 96.12 102 SER A CA 1
ATOM 790 C C . SER A 1 102 ? -18.859 -0.277 7.066 1 96.12 102 SER A C 1
ATOM 792 O O . SER A 1 102 ? -18.75 -0.075 5.855 1 96.12 102 SER A O 1
ATOM 794 N N . HIS A 1 103 ? -18.719 0.738 7.965 1 98.12 103 HIS A N 1
ATOM 795 C CA . HIS A 1 103 ? -18.438 2.113 7.559 1 98.12 103 HIS A CA 1
ATOM 796 C C . HIS A 1 103 ? -16.953 2.338 7.344 1 98.12 103 HIS A C 1
ATOM 798 O O . HIS A 1 103 ? -16.531 3.395 6.855 1 98.12 103 HIS A O 1
ATOM 804 N N . VAL A 1 104 ? -16.125 1.29 7.676 1 98.25 104 VAL A N 1
ATOM 805 C CA . VAL A 1 104 ? -14.68 1.516 7.793 1 98.25 104 VAL A CA 1
ATOM 806 C C . VAL A 1 104 ? -13.938 0.655 6.773 1 98.25 104 VAL A C 1
ATOM 808 O O . VAL A 1 104 ? -14.219 -0.54 6.641 1 98.25 104 VAL A O 1
ATOM 811 N N . MET A 1 105 ? -13.031 1.261 6.062 1 97.62 105 MET A N 1
ATOM 812 C CA . MET A 1 105 ? -12.055 0.545 5.25 1 97.62 105 MET A CA 1
ATOM 813 C C . MET A 1 105 ? -10.633 0.916 5.66 1 97.62 105 MET A C 1
ATOM 815 O O . MET A 1 105 ? -10.281 2.098 5.715 1 97.62 105 MET A O 1
ATOM 819 N N . ALA A 1 106 ? -9.828 -0.085 5.953 1 98.12 106 ALA A N 1
ATOM 820 C CA . ALA A 1 106 ? -8.445 0.155 6.375 1 98.12 106 ALA A CA 1
ATOM 821 C C . ALA A 1 106 ? -7.512 0.227 5.172 1 98.12 106 ALA A C 1
ATOM 823 O O . ALA A 1 106 ? -7.754 -0.419 4.148 1 98.12 106 ALA A O 1
ATOM 824 N N . THR A 1 107 ? -6.512 1 5.223 1 98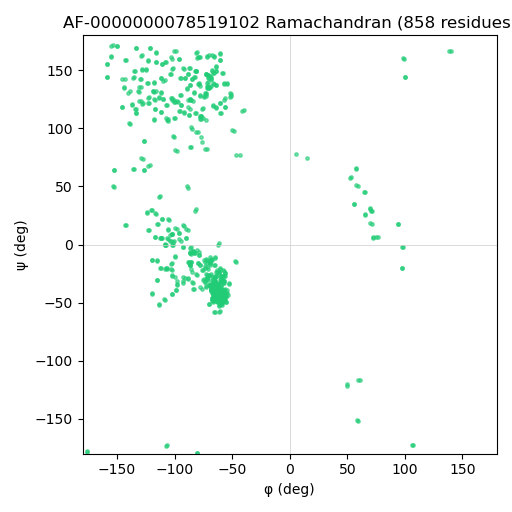.25 107 THR A N 1
ATOM 825 C CA . THR A 1 107 ? -5.441 1.146 4.246 1 98.25 107 THR A CA 1
ATOM 826 C C . THR A 1 107 ? -4.074 1.143 4.93 1 98.25 107 THR A C 1
ATOM 828 O O . THR A 1 107 ? -3.99 1.242 6.156 1 98.25 107 THR A O 1
ATOM 831 N N . ASN A 1 108 ? -2.984 1.054 4.168 1 98 108 ASN A N 1
ATOM 832 C CA . ASN A 1 108 ? -1.637 1.071 4.727 1 98 108 ASN A CA 1
ATOM 833 C C . ASN A 1 108 ? -1.164 2.494 5.008 1 98 108 ASN A C 1
ATOM 835 O O . ASN A 1 108 ? 0.025 2.793 4.887 1 98 108 ASN A O 1
ATOM 839 N N . GLY A 1 109 ? -2.037 3.375 5.285 1 97.44 109 GLY A N 1
ATOM 840 C CA . GLY A 1 109 ? -1.767 4.773 5.578 1 97.44 109 GLY A CA 1
ATOM 841 C C . GLY A 1 109 ? -2.783 5.719 4.969 1 97.44 109 GLY A C 1
ATOM 842 O O . GLY A 1 109 ? -3.543 5.332 4.074 1 97.44 109 GLY A O 1
ATOM 843 N N . VAL A 1 110 ? -2.762 6.934 5.398 1 98.12 110 VAL A N 1
ATOM 844 C CA . VAL A 1 110 ? -3.785 7.875 4.961 1 98.12 110 VAL A CA 1
ATOM 845 C C . VAL A 1 110 ? -3.428 8.422 3.58 1 98.12 110 VAL A C 1
ATOM 847 O O . VAL A 1 110 ? -4.305 8.867 2.836 1 98.12 110 VAL A O 1
ATOM 850 N N . SER A 1 111 ? -2.15 8.445 3.221 1 96.81 111 SER A N 1
ATOM 851 C CA . SER A 1 111 ? -1.799 8.805 1.849 1 96.81 111 SER A CA 1
ATOM 852 C C . SER A 1 111 ? -2.52 7.91 0.844 1 96.81 111 SER A C 1
ATOM 854 O O . SER A 1 111 ? -3.068 8.398 -0.146 1 96.81 111 SER A O 1
ATOM 856 N N . SER A 1 112 ? -2.514 6.598 1.142 1 97.5 112 SER A N 1
ATOM 857 C CA . SER A 1 112 ? -3.248 5.668 0.292 1 97.5 112 SER A CA 1
ATOM 858 C C . SER A 1 112 ? -4.746 5.941 0.336 1 97.5 112 SER A C 1
ATOM 860 O O . SER A 1 112 ? -5.438 5.828 -0.681 1 97.5 112 SER A O 1
ATOM 862 N N . ALA A 1 113 ? -5.258 6.27 1.48 1 98.31 113 ALA A N 1
ATOM 863 C CA . ALA A 1 113 ? -6.676 6.578 1.619 1 98.31 113 ALA A CA 1
ATOM 864 C C . ALA A 1 113 ? -7.07 7.75 0.724 1 98.31 113 ALA A C 1
ATOM 866 O O . ALA A 1 113 ? -8.094 7.699 0.04 1 98.31 113 ALA A O 1
ATOM 867 N N . VAL A 1 114 ? -6.254 8.797 0.718 1 98.38 114 VAL A N 1
ATOM 868 C CA . VAL A 1 114 ? -6.52 9.969 -0.111 1 98.38 114 VAL A CA 1
ATOM 869 C C . VAL A 1 114 ? -6.512 9.57 -1.585 1 98.38 114 VAL A C 1
ATOM 871 O O . V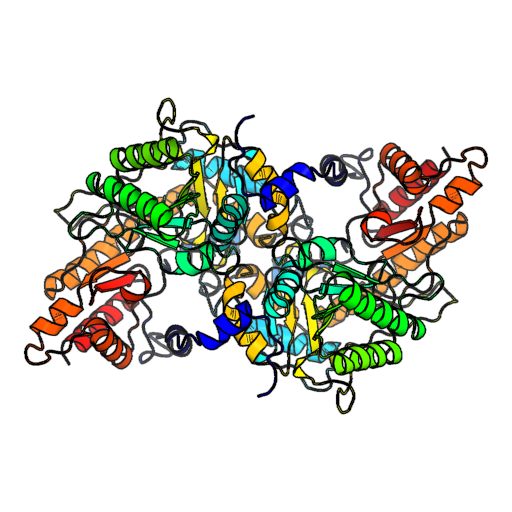AL A 1 114 ? -7.414 9.945 -2.34 1 98.38 114 VAL A O 1
ATOM 874 N N . GLU A 1 115 ? -5.539 8.844 -1.952 1 96.69 115 GLU A N 1
ATOM 875 C CA . GLU A 1 115 ? -5.449 8.398 -3.34 1 96.69 115 GLU A CA 1
ATOM 876 C C . GLU A 1 115 ? -6.68 7.59 -3.742 1 96.69 115 GLU A C 1
ATOM 878 O O . GLU A 1 115 ? -7.23 7.785 -4.828 1 96.69 115 GLU A O 1
ATOM 883 N N . HIS A 1 116 ? -7.098 6.637 -2.885 1 97 116 HIS A N 1
ATOM 884 C CA . HIS A 1 116 ? -8.242 5.77 -3.158 1 97 116 HIS A CA 1
ATOM 885 C C . HIS A 1 116 ? -9.516 6.586 -3.336 1 97 116 HIS A C 1
ATOM 887 O O . HIS A 1 116 ? -10.289 6.34 -4.266 1 97 116 HIS A O 1
ATOM 893 N N . VAL A 1 117 ? -9.734 7.555 -2.469 1 97.31 117 VAL A N 1
ATOM 894 C CA . VAL A 1 117 ? -10.992 8.297 -2.553 1 97.31 117 VAL A CA 1
ATOM 895 C C . VAL A 1 117 ? -10.969 9.211 -3.773 1 97.31 117 VAL A C 1
ATOM 897 O O . VAL A 1 117 ? -11.992 9.406 -4.43 1 97.31 117 VAL A O 1
ATOM 900 N N . VAL A 1 118 ? -9.844 9.781 -4.105 1 97.56 118 VAL A N 1
ATOM 901 C CA . VAL A 1 118 ? -9.766 10.609 -5.301 1 97.56 118 VAL A CA 1
ATOM 902 C C . VAL A 1 118 ? -10.016 9.758 -6.543 1 97.56 118 VAL A C 1
ATOM 904 O O . VAL A 1 118 ? -10.773 10.148 -7.43 1 97.56 118 VAL A O 1
ATOM 907 N N . TRP A 1 119 ? -9.375 8.562 -6.582 1 95.75 119 TRP A N 1
ATOM 908 C CA . TRP A 1 119 ? -9.594 7.625 -7.676 1 95.75 119 TRP A CA 1
ATOM 909 C C . TRP A 1 119 ? -11.07 7.27 -7.797 1 95.75 119 TRP A C 1
ATOM 911 O O . TRP A 1 119 ? -11.602 7.145 -8.906 1 95.75 119 TRP A O 1
ATOM 921 N N . THR A 1 120 ? -11.719 7.117 -6.699 1 96.94 120 THR A N 1
ATOM 922 C CA . THR A 1 120 ? -13.117 6.695 -6.637 1 96.94 120 THR A CA 1
ATOM 923 C C . THR A 1 120 ? -14.047 7.828 -7.066 1 96.94 120 THR A C 1
ATOM 925 O O . THR A 1 120 ? -15.07 7.59 -7.703 1 96.94 120 THR A O 1
ATOM 928 N N . PHE A 1 121 ? -13.68 9.078 -6.793 1 97.44 121 PHE A N 1
ATOM 929 C CA . PHE A 1 121 ? -14.625 10.188 -6.902 1 97.44 121 PHE A CA 1
ATOM 930 C C . PHE A 1 121 ? -14.391 10.977 -8.188 1 97.44 121 PHE A C 1
ATOM 932 O O . PHE A 1 121 ? -15.305 11.633 -8.695 1 97.44 121 PHE A O 1
ATOM 939 N N . ALA A 1 122 ? -13.164 10.969 -8.711 1 96.75 122 ALA A N 1
ATOM 940 C CA . ALA A 1 122 ? -12.828 11.883 -9.805 1 96.75 122 ALA A CA 1
ATOM 941 C C . ALA A 1 122 ? -12.18 11.133 -10.961 1 96.75 122 ALA A C 1
ATOM 943 O O . ALA A 1 122 ? -11.32 10.273 -10.75 1 96.75 122 ALA A O 1
ATOM 944 N N . ASP A 1 123 ? -12.594 11.422 -12.141 1 95 123 ASP A N 1
ATOM 945 C CA . ASP A 1 123 ? -11.914 10.953 -13.344 1 95 123 ASP A CA 1
ATOM 946 C C . ASP A 1 123 ? -10.695 11.812 -13.656 1 95 123 ASP A C 1
ATOM 948 O O . ASP A 1 123 ? -10.578 12.938 -13.164 1 95 123 ASP A O 1
ATOM 952 N N . PRO A 1 124 ? -9.758 11.289 -14.477 1 93.75 124 PRO A N 1
ATOM 953 C CA . PRO A 1 124 ? -8.625 12.125 -14.891 1 93.75 124 PRO A CA 1
ATOM 954 C C . PRO A 1 124 ? -9.07 13.469 -15.461 1 93.75 124 PRO A C 1
ATOM 956 O O . PRO A 1 124 ? -10 13.523 -16.266 1 93.75 124 PRO A O 1
ATOM 959 N N . GLY A 1 125 ? -8.484 14.5 -14.969 1 96.12 125 GLY A N 1
ATOM 960 C CA . GLY A 1 125 ? -8.812 15.836 -15.445 1 96.12 125 GLY A CA 1
ATOM 961 C C . GLY A 1 125 ? -9.812 16.547 -14.562 1 96.12 125 GLY A C 1
ATOM 962 O O . GLY A 1 125 ? -9.922 17.781 -14.609 1 96.12 125 GLY A O 1
ATOM 963 N N . GLU A 1 126 ? -10.594 15.836 -13.727 1 97.88 126 GLU A N 1
ATOM 964 C CA . GLU A 1 126 ? -11.523 16.453 -12.789 1 97.88 126 GLU A CA 1
ATOM 965 C C . GLU A 1 126 ? -10.812 16.906 -11.516 1 97.88 126 GLU A C 1
ATOM 967 O O . GLU A 1 126 ? -9.883 16.234 -11.055 1 97.88 126 GLU A O 1
ATOM 972 N N . GLY A 1 127 ? -11.242 18.016 -10.961 1 98.38 127 GLY A N 1
ATOM 973 C CA . GLY A 1 127 ? -10.438 18.719 -9.969 1 98.38 127 GLY A CA 1
ATOM 974 C C . GLY A 1 127 ? -10.828 18.375 -8.539 1 98.38 127 GLY A C 1
ATOM 975 O O . GLY A 1 127 ? -11.93 17.906 -8.289 1 98.38 127 GLY A O 1
ATOM 976 N N . VAL A 1 128 ? -9.93 18.625 -7.621 1 98.81 128 VAL A N 1
ATOM 977 C CA . VAL A 1 128 ? -10.125 18.531 -6.18 1 98.81 128 VAL A CA 1
ATOM 978 C C . VAL A 1 128 ? -9.711 19.828 -5.508 1 98.81 128 VAL A C 1
ATOM 980 O O . VAL A 1 128 ? -8.562 20.266 -5.652 1 98.81 128 VAL A O 1
ATOM 983 N N . LEU A 1 129 ? -10.641 20.469 -4.789 1 98.88 129 LEU A N 1
ATOM 984 C CA . LEU A 1 129 ? -10.367 21.719 -4.094 1 98.88 129 LEU A CA 1
ATOM 985 C C . LEU A 1 129 ? -9.469 21.484 -2.883 1 98.88 129 LEU A C 1
ATOM 987 O O . LEU A 1 129 ? -9.688 20.531 -2.117 1 98.88 129 LEU A O 1
ATOM 991 N N . LEU A 1 130 ? -8.453 22.328 -2.721 1 98.81 130 LEU A N 1
ATOM 992 C CA . LEU A 1 130 ? -7.516 22.281 -1.602 1 98.81 130 LEU A CA 1
ATOM 993 C C . LEU A 1 130 ? -7.07 23.672 -1.196 1 98.81 130 LEU A C 1
ATOM 995 O O . LEU A 1 130 ? -6.426 24.375 -1.98 1 98.81 130 LEU A O 1
ATOM 999 N N . GLY A 1 131 ? -7.363 24.062 0.008 1 98.56 131 GLY A N 1
ATOM 1000 C CA . GLY A 1 131 ? -7.043 25.406 0.469 1 98.56 131 GLY A CA 1
ATOM 1001 C C . GLY A 1 131 ? -5.582 25.562 0.854 1 98.56 131 GLY A C 1
ATOM 1002 O O . GLY A 1 131 ? -5.008 24.703 1.511 1 98.56 131 GLY A O 1
ATOM 1003 N N . ARG A 1 132 ? -4.977 26.688 0.494 1 97.81 132 ARG A N 1
ATOM 1004 C CA . ARG A 1 132 ? -3.609 27.031 0.862 1 97.81 132 ARG A CA 1
ATOM 1005 C C . ARG A 1 132 ? -3.564 27.734 2.217 1 97.81 132 ARG A C 1
ATOM 1007 O O . ARG A 1 132 ? -4.477 28.484 2.561 1 97.81 132 ARG A O 1
ATOM 1014 N N . PRO A 1 133 ? -2.447 27.625 2.986 1 97.69 133 PRO A N 1
ATOM 1015 C CA . PRO A 1 133 ? -1.453 26.562 2.809 1 97.69 133 PRO A CA 1
ATOM 1016 C C . PRO A 1 133 ? -2.014 25.172 3.1 1 97.69 133 PRO A C 1
ATOM 1018 O O . PRO A 1 133 ? -3.066 25.047 3.73 1 97.69 133 PRO A O 1
ATOM 1021 N N . TYR A 1 134 ? -1.477 24.203 2.525 1 97.88 134 TYR A N 1
ATOM 1022 C CA . TYR A 1 134 ? -1.953 22.828 2.68 1 97.88 134 TYR A CA 1
ATOM 1023 C C . TYR A 1 134 ? -0.809 21.891 3.045 1 97.88 134 TYR A C 1
ATOM 1025 O O . TYR A 1 134 ? 0.363 22.266 2.955 1 97.88 134 TYR A O 1
ATOM 1033 N N . TYR A 1 135 ? -1.135 20.75 3.541 1 96.25 135 TYR A N 1
ATOM 1034 C CA . TYR A 1 135 ? -0.161 19.672 3.68 1 96.25 135 TYR A CA 1
ATOM 1035 C C . TYR A 1 135 ? 0.405 19.266 2.322 1 96.25 135 TYR A C 1
ATOM 1037 O O . TYR A 1 135 ? -0.339 18.859 1.431 1 96.25 135 TYR A O 1
ATOM 1045 N N . GLY A 1 136 ? 1.67 19.359 2.184 1 94.12 136 GLY A N 1
ATOM 1046 C CA . GLY A 1 136 ? 2.334 19.266 0.894 1 94.12 136 GLY A CA 1
ATOM 1047 C C . GLY A 1 136 ? 2.088 17.938 0.194 1 94.12 136 GLY A C 1
ATOM 1048 O O . GLY A 1 136 ? 2.002 17.875 -1.034 1 94.12 136 GLY A O 1
ATOM 1049 N N . MET A 1 137 ? 1.919 16.875 0.911 1 93.5 137 MET A N 1
ATOM 1050 C CA . MET A 1 137 ? 1.823 15.555 0.305 1 93.5 137 MET A CA 1
ATOM 1051 C C . MET A 1 137 ? 0.432 15.32 -0.273 1 93.5 137 MET A C 1
ATOM 1053 O O . MET A 1 137 ? 0.217 14.359 -1.015 1 93.5 137 MET A O 1
ATOM 1057 N N . PHE A 1 138 ? -0.485 16.203 0.002 1 97.31 138 PHE A N 1
ATOM 1058 C CA . PHE A 1 138 ? -1.774 16.109 -0.672 1 97.31 138 PHE A CA 1
ATOM 1059 C C . PHE A 1 138 ? -1.605 16.203 -2.184 1 97.31 138 PHE A C 1
ATOM 1061 O O . PHE A 1 138 ? -2.365 15.602 -2.943 1 97.31 138 PHE A O 1
ATOM 1068 N N . ILE A 1 139 ? -0.614 16.953 -2.605 1 96.12 139 ILE A N 1
ATOM 1069 C CA . ILE A 1 139 ? -0.426 17.203 -4.031 1 96.12 139 ILE A CA 1
ATOM 1070 C C . ILE A 1 139 ? -0.186 15.883 -4.758 1 96.12 139 ILE A C 1
ATOM 1072 O O . ILE A 1 139 ? -0.97 15.5 -5.625 1 96.12 139 ILE A O 1
ATOM 1076 N N . PRO A 1 140 ? 0.816 15.148 -4.371 1 94.56 140 PRO A N 1
ATOM 1077 C CA . PRO A 1 140 ? 0.977 13.859 -5.059 1 94.56 140 PRO A CA 1
ATOM 1078 C C . PRO A 1 140 ? -0.133 12.867 -4.719 1 94.56 140 PRO A C 1
ATOM 1080 O O . PRO A 1 140 ? -0.521 12.055 -5.562 1 94.56 140 PRO A O 1
ATOM 1083 N N . ASP A 1 141 ? -0.676 12.844 -3.52 1 96.69 141 ASP A N 1
ATOM 1084 C CA . ASP A 1 141 ? -1.737 11.914 -3.139 1 96.69 141 ASP A CA 1
ATOM 1085 C C . ASP A 1 141 ? -2.971 12.102 -4.02 1 96.69 141 ASP A C 1
ATOM 1087 O O . ASP A 1 141 ? -3.654 11.125 -4.352 1 96.69 141 ASP A O 1
ATOM 1091 N N . ILE A 1 142 ? -3.219 13.344 -4.383 1 97.62 142 ILE A N 1
ATOM 1092 C CA . ILE A 1 142 ? -4.398 13.672 -5.176 1 97.62 142 ILE A CA 1
ATOM 1093 C C . ILE A 1 142 ? -4.105 13.43 -6.656 1 97.62 142 ILE A C 1
ATOM 1095 O O . ILE A 1 142 ? -4.938 12.875 -7.379 1 97.62 142 ILE A O 1
ATOM 1099 N N . SER A 1 143 ? -2.883 13.75 -7.113 1 95.56 143 SER A N 1
ATOM 1100 C CA . SER A 1 143 ? -2.752 13.992 -8.547 1 95.56 143 SER A CA 1
ATOM 1101 C C . SER A 1 143 ? -1.854 12.953 -9.203 1 95.56 143 SER A C 1
ATOM 1103 O O . SER A 1 143 ? -2.021 12.633 -10.383 1 95.56 143 SER A O 1
ATOM 1105 N N . LEU A 1 144 ? -0.903 12.43 -8.492 1 92.88 144 LEU A N 1
ATOM 1106 C CA . LEU A 1 144 ? 0.182 11.703 -9.141 1 92.88 144 LEU A CA 1
ATOM 1107 C C . LEU A 1 144 ? -0.357 10.531 -9.953 1 92.88 144 LEU A C 1
ATOM 1109 O O . LEU A 1 144 ? -0.065 10.406 -11.148 1 92.88 144 LEU A O 1
ATOM 1113 N N . ARG A 1 145 ? -1.18 9.68 -9.352 1 89.88 145 ARG A N 1
ATOM 1114 C CA . ARG A 1 145 ? -1.639 8.484 -10.047 1 89.88 145 ARG A CA 1
ATOM 1115 C C . ARG A 1 145 ? -3.027 8.695 -10.641 1 89.88 145 ARG A C 1
ATOM 1117 O O . ARG A 1 145 ? -3.307 8.234 -11.75 1 89.88 145 ARG A O 1
ATOM 1124 N N . SER A 1 146 ? -3.891 9.391 -9.906 1 91.38 146 SER A N 1
ATOM 1125 C CA . SER A 1 146 ? -5.266 9.602 -10.352 1 91.38 146 SER A CA 1
ATOM 1126 C C . SER A 1 146 ? -5.328 10.547 -11.539 1 91.38 146 SER A C 1
ATOM 1128 O O . SER A 1 146 ? -6.305 10.539 -12.297 1 91.38 146 SER A O 1
ATOM 1130 N N . ARG A 1 147 ? -4.387 11.422 -11.672 1 92.25 147 ARG A N 1
ATOM 1131 C CA . ARG A 1 147 ? -4.316 12.469 -12.688 1 92.25 147 ARG A CA 1
ATOM 1132 C C . ARG A 1 147 ? -5.438 13.484 -12.508 1 92.25 147 ARG A C 1
ATOM 1134 O O . ARG A 1 147 ? -5.941 14.047 -13.484 1 92.25 147 ARG A O 1
ATOM 1141 N N . SER A 1 148 ? -5.914 13.625 -11.305 1 95.62 148 SER A N 1
ATOM 1142 C CA . SER A 1 148 ? -6.816 14.711 -10.938 1 95.62 148 SER A CA 1
ATOM 1143 C C . SER A 1 148 ? -6.043 15.945 -10.5 1 95.62 148 SER A C 1
ATOM 1145 O O . SER A 1 148 ? -5.203 15.875 -9.602 1 95.62 148 SER A O 1
ATOM 1147 N N . PRO A 1 149 ? -6.336 17 -11.148 1 97.62 149 PRO A N 1
ATOM 1148 C CA . PRO A 1 149 ? -5.594 18.203 -10.742 1 97.62 149 PRO A CA 1
ATOM 1149 C C . PRO A 1 149 ? -6.031 18.734 -9.383 1 97.62 149 PRO A C 1
ATOM 1151 O O . PRO A 1 149 ? -7.219 18.672 -9.047 1 97.62 149 PRO A O 1
ATOM 1154 N N . VAL A 1 150 ? -5.105 19.266 -8.648 1 98.31 150 VAL A N 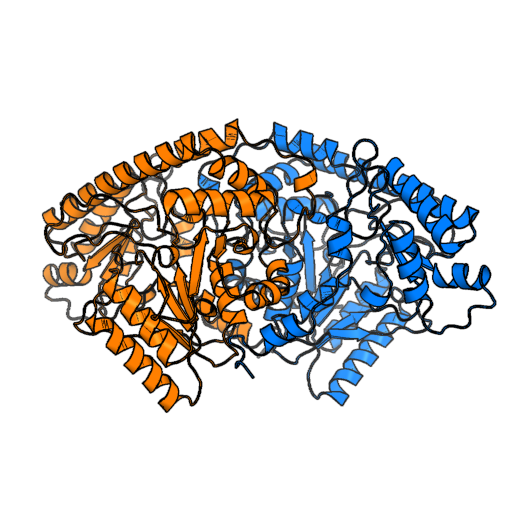1
ATOM 1155 C CA . VAL A 1 150 ? -5.41 20.047 -7.457 1 98.31 150 VAL A CA 1
ATOM 1156 C C . VAL A 1 150 ? -5.863 21.438 -7.859 1 98.31 150 VAL A C 1
ATOM 1158 O O . VAL A 1 150 ? -5.23 22.094 -8.695 1 98.31 150 VAL A O 1
ATOM 1161 N N . VAL A 1 151 ? -6.977 21.828 -7.336 1 98.69 151 VAL A N 1
ATOM 1162 C CA . VAL A 1 151 ? -7.473 23.188 -7.496 1 98.69 151 VAL A CA 1
ATOM 1163 C C . VAL A 1 151 ? -7.191 24 -6.23 1 98.69 151 VAL A C 1
ATOM 1165 O O . VAL A 1 151 ? -8.016 24.031 -5.309 1 98.69 151 VAL A O 1
ATOM 1168 N N . PRO A 1 152 ? -6.086 24.688 -6.203 1 98.06 152 PRO A N 1
ATOM 1169 C CA . PRO A 1 152 ? -5.734 25.422 -4.984 1 98.06 152 PRO A CA 1
ATOM 1170 C C . PRO A 1 152 ? -6.664 26.594 -4.719 1 98.06 152 PRO A C 1
ATOM 1172 O O . PRO A 1 152 ? -7.09 27.281 -5.66 1 98.06 152 PRO A O 1
ATOM 1175 N N . VAL A 1 153 ? -6.961 26.812 -3.523 1 98.69 153 VAL A N 1
ATOM 1176 C CA . VAL A 1 153 ? -7.777 27.953 -3.104 1 98.69 153 VAL A CA 1
ATOM 1177 C C . VAL A 1 153 ? -6.902 28.984 -2.402 1 98.69 153 VAL A C 1
ATOM 1179 O O . VAL A 1 153 ? -6.242 28.672 -1.406 1 98.69 153 VAL A O 1
ATOM 1182 N N . SER A 1 154 ? -6.863 30.125 -2.924 1 98.12 154 SER A N 1
ATOM 1183 C CA . SER A 1 154 ? -6.164 31.25 -2.299 1 98.12 154 SER A CA 1
ATOM 1184 C C . SER A 1 154 ? -7.117 32.094 -1.477 1 98.12 154 SER A C 1
ATOM 1186 O O . SER A 1 154 ? -8.266 32.312 -1.874 1 98.12 154 SER A O 1
ATOM 1188 N N . PHE A 1 155 ? -6.578 32.562 -0.396 1 97.81 155 PHE A N 1
ATOM 1189 C CA . PHE A 1 155 ? -7.465 33.25 0.526 1 97.81 155 PHE A CA 1
ATOM 1190 C C . PHE A 1 155 ? -7.082 34.719 0.641 1 97.81 155 PHE A C 1
ATOM 1192 O O . PHE A 1 155 ? -7.855 35.531 1.152 1 97.81 155 PHE A O 1
ATOM 1199 N N . GLY A 1 156 ? -5.926 35.094 0.184 1 94.56 156 GLY A N 1
ATOM 1200 C CA . GLY A 1 156 ? -5.457 36.469 0.345 1 94.56 156 GLY A CA 1
ATOM 1201 C C . GLY A 1 156 ? -5.324 36.906 1.797 1 94.56 156 GLY A C 1
ATOM 1202 O O . GLY A 1 156 ? -4.625 36.25 2.576 1 94.56 156 GLY A O 1
ATOM 1203 N N . GLU A 1 157 ? -6.121 37.875 2.129 1 92.25 157 GLU A N 1
ATOM 1204 C CA . GLU A 1 157 ? -6.031 38.406 3.482 1 92.25 157 GLU A CA 1
ATOM 1205 C C . GLU A 1 157 ? -7.016 37.719 4.418 1 92.25 157 GLU A C 1
ATOM 1207 O O . GLU A 1 157 ? -6.984 37.938 5.633 1 92.25 157 GLU A O 1
ATOM 1212 N N . HIS A 1 158 ? -7.766 36.844 3.891 1 94.62 158 HIS A N 1
ATOM 1213 C CA . HIS A 1 158 ? -8.75 36.156 4.711 1 94.62 158 HIS A CA 1
ATOM 1214 C C . HIS A 1 158 ? -8.117 35 5.469 1 94.62 158 HIS A C 1
ATOM 1216 O O . HIS A 1 158 ? -7.129 34.406 5.012 1 94.62 158 HIS A O 1
ATOM 1222 N N . ASP A 1 159 ? -8.672 34.75 6.609 1 94.44 159 ASP A N 1
ATOM 1223 C CA . ASP A 1 159 ? -8.281 33.531 7.348 1 94.44 159 ASP A CA 1
ATOM 1224 C C . ASP A 1 159 ? -8.711 32.281 6.609 1 94.44 159 ASP A C 1
ATOM 1226 O O . ASP A 1 159 ? -9.898 32.062 6.375 1 94.44 159 ASP A O 1
ATOM 1230 N N . PRO A 1 160 ? -7.793 31.453 6.246 1 95.69 160 PRO A N 1
ATOM 1231 C CA . PRO A 1 160 ? -8.141 30.219 5.523 1 95.69 160 PRO A CA 1
ATOM 1232 C C . PRO A 1 160 ? -9.133 29.344 6.289 1 95.69 160 PRO A C 1
ATOM 1234 O O . PRO A 1 160 ? -9.812 28.516 5.691 1 95.69 160 PRO A O 1
ATOM 1237 N N . LEU A 1 161 ? -9.211 29.5 7.629 1 96.62 161 LEU A N 1
ATOM 1238 C CA . LEU A 1 161 ? -10.086 28.656 8.445 1 96.62 161 LEU A CA 1
ATOM 1239 C C . LEU A 1 161 ? -11.312 29.422 8.906 1 96.62 161 LEU A C 1
ATOM 1241 O O . LEU A 1 161 ? -12.047 28.969 9.789 1 96.62 161 LEU A O 1
ATOM 1245 N N . GLY A 1 162 ? -11.523 30.578 8.305 1 95.69 162 GLY A N 1
ATOM 1246 C CA . GLY A 1 162 ? -12.648 31.406 8.672 1 95.69 162 GLY A CA 1
ATOM 1247 C C . GLY A 1 162 ? -13.836 31.266 7.73 1 95.69 162 GLY A C 1
ATOM 1248 O O . GLY A 1 162 ? -13.695 30.734 6.629 1 95.69 162 GLY A O 1
ATOM 1249 N N . VAL A 1 163 ? -14.945 31.75 8.141 1 96.38 163 VAL A N 1
ATOM 1250 C CA . VAL A 1 163 ? -16.203 31.609 7.406 1 96.38 163 VAL A CA 1
ATOM 1251 C C . VAL A 1 163 ? -16.094 32.312 6.051 1 96.38 163 VAL A C 1
ATOM 1253 O O . VAL A 1 163 ? -16.625 31.828 5.055 1 96.38 163 VAL A O 1
ATOM 1256 N N . GLU A 1 164 ? -15.359 33.375 6.004 1 95.06 164 GLU A N 1
ATOM 1257 C CA . GLU A 1 164 ? -15.195 34.125 4.758 1 95.06 164 GLU A CA 1
ATOM 1258 C C . GLU A 1 164 ? -14.375 33.344 3.746 1 95.06 164 GLU A C 1
ATOM 1260 O O . GLU A 1 164 ? -14.492 33.562 2.537 1 95.06 164 GLU A O 1
ATOM 1265 N N . GLY A 1 165 ? -13.594 32.531 4.242 1 95.25 165 GLY A N 1
ATOM 1266 C CA . GLY A 1 165 ? -12.773 31.688 3.371 1 95.25 165 GLY A CA 1
ATOM 1267 C C . GLY A 1 165 ? -13.586 30.75 2.502 1 95.25 165 GLY A C 1
ATOM 1268 O O . GLY A 1 165 ? -13.148 30.359 1.418 1 95.25 165 GLY A O 1
ATOM 1269 N N . VAL A 1 166 ? -14.797 30.406 2.881 1 97.12 166 VAL A N 1
ATOM 1270 C CA . VAL A 1 166 ? -15.633 29.453 2.16 1 97.12 166 VAL A CA 1
ATOM 1271 C C . VAL A 1 166 ? -15.984 30.016 0.784 1 97.12 166 VAL A C 1
ATOM 1273 O O . VAL A 1 166 ? -16.047 29.281 -0.198 1 97.12 166 VAL A O 1
ATOM 1276 N N . ASP A 1 167 ? -16.156 31.328 0.712 1 97.25 167 ASP A N 1
ATOM 1277 C CA . ASP A 1 167 ? -16.484 31.953 -0.564 1 97.25 167 ASP A CA 1
ATOM 1278 C C . ASP A 1 167 ? -15.328 31.812 -1.559 1 97.25 167 ASP A C 1
ATOM 1280 O O . ASP A 1 167 ? -15.555 31.734 -2.77 1 97.25 167 ASP A O 1
ATOM 1284 N N . LYS A 1 168 ? -14.164 31.734 -1.033 1 98.44 168 LYS A N 1
ATOM 1285 C CA . LYS A 1 168 ? -13 31.578 -1.894 1 98.44 168 LYS A CA 1
ATOM 1286 C C . LYS A 1 168 ? -12.945 30.172 -2.502 1 98.44 168 LYS A C 1
ATOM 1288 O O . LYS A 1 168 ? -12.461 30 -3.619 1 98.44 168 LYS A O 1
ATOM 1293 N N . TYR A 1 169 ? -13.484 29.219 -1.795 1 98.62 169 TYR A N 1
ATOM 1294 C CA . TYR A 1 169 ? -13.609 27.875 -2.361 1 98.62 169 TYR A CA 1
ATOM 1295 C C . TYR A 1 169 ? -14.539 27.875 -3.568 1 98.62 169 TYR A C 1
ATOM 1297 O O . TYR A 1 169 ? -14.25 27.25 -4.586 1 98.62 169 TYR A O 1
ATOM 1305 N N . GLU A 1 170 ? -15.625 28.531 -3.418 1 98.44 170 GLU A N 1
ATOM 1306 C CA . GLU A 1 170 ? -16.578 28.594 -4.523 1 98.44 170 GLU A CA 1
ATOM 1307 C C . GLU A 1 170 ? -15.984 29.328 -5.723 1 98.44 170 GLU A C 1
ATOM 1309 O O . GLU A 1 170 ? -16.172 28.906 -6.867 1 98.44 170 GLU A O 1
ATOM 1314 N N . GLU A 1 171 ? -15.297 30.406 -5.426 1 98.56 171 GLU A N 1
ATOM 1315 C CA . GLU A 1 171 ? -14.641 31.141 -6.5 1 98.56 171 GLU A CA 1
ATOM 1316 C C . GLU A 1 171 ? -13.664 30.25 -7.266 1 98.56 171 GLU A C 1
ATOM 1318 O O . GLU A 1 171 ? -13.641 30.266 -8.5 1 98.56 171 GLU A O 1
ATOM 1323 N N . ALA A 1 172 ? -12.875 29.516 -6.527 1 98.69 172 ALA A N 1
ATOM 1324 C CA . ALA A 1 172 ? -11.906 28.609 -7.152 1 98.69 172 ALA A CA 1
ATOM 1325 C C . ALA A 1 172 ? -12.602 27.531 -7.98 1 98.69 172 ALA A C 1
ATOM 1327 O O . ALA A 1 172 ? -12.141 27.188 -9.07 1 98.69 172 ALA A O 1
ATOM 1328 N N . LEU A 1 173 ? -13.664 27.016 -7.441 1 98.69 173 LEU A N 1
ATOM 1329 C CA . LEU A 1 173 ? -14.461 26 -8.133 1 98.69 173 LEU A CA 1
ATOM 1330 C C . LEU A 1 173 ? -14.969 26.531 -9.469 1 98.69 173 LEU A C 1
ATOM 1332 O O . LEU A 1 173 ? -14.781 25.891 -10.508 1 98.69 173 LEU A O 1
ATOM 1336 N N . LEU A 1 174 ? -15.531 27.672 -9.445 1 98.56 174 LEU A N 1
ATOM 1337 C CA . LEU A 1 174 ? -16.125 28.266 -10.641 1 98.56 174 LEU A CA 1
ATOM 1338 C C . LEU A 1 174 ? -15.055 28.625 -11.656 1 98.56 174 LEU A C 1
ATOM 1340 O O . LEU A 1 174 ? -15.258 28.469 -12.859 1 98.56 174 LEU A O 1
ATOM 1344 N N . GLU A 1 175 ? -13.984 29.125 -11.18 1 98.5 175 GLU A N 1
ATOM 1345 C CA . GLU A 1 175 ? -12.883 29.453 -12.078 1 98.5 175 GLU A CA 1
ATOM 1346 C C . GLU A 1 175 ? -12.352 28.219 -12.781 1 98.5 175 GLU A C 1
ATOM 1348 O O . GLU A 1 175 ? -12.047 28.25 -13.977 1 98.5 175 GLU A O 1
ATOM 1353 N N . PHE A 1 176 ? -12.219 27.188 -12.039 1 98.5 176 PHE A N 1
ATOM 1354 C CA . PHE A 1 176 ? -11.758 25.938 -12.625 1 98.5 176 PHE A CA 1
ATOM 1355 C C . PHE A 1 176 ? -12.711 25.453 -13.711 1 98.5 176 PHE A C 1
ATOM 1357 O O . PHE A 1 176 ? -12.273 25.047 -14.789 1 98.5 176 PHE A O 1
ATOM 1364 N N . HIS A 1 177 ? -13.977 25.5 -13.406 1 97.88 177 HIS A N 1
ATOM 1365 C CA . HIS A 1 177 ? -14.977 25.141 -14.406 1 97.88 177 HIS A CA 1
ATOM 1366 C C . HIS A 1 177 ? -14.844 26 -15.656 1 97.88 177 HIS A C 1
ATOM 1368 O O . HIS A 1 177 ? -14.836 25.484 -16.781 1 97.88 177 HIS A O 1
ATOM 1374 N N . ARG A 1 178 ? -14.703 27.188 -15.438 1 97.94 178 ARG A N 1
ATOM 1375 C CA . ARG A 1 178 ? -14.688 28.141 -16.531 1 97.94 178 ARG A CA 1
ATOM 1376 C C . ARG A 1 178 ? -13.445 27.953 -17.406 1 97.94 178 ARG A C 1
ATOM 1378 O O . ARG A 1 178 ? -13.539 28 -18.641 1 97.94 178 ARG A O 1
ATOM 1385 N N . THR A 1 179 ? -12.328 27.703 -16.844 1 97.94 179 THR A N 1
ATOM 1386 C CA . THR A 1 179 ? -11.062 27.734 -17.562 1 97.94 179 THR A CA 1
ATOM 1387 C C . THR A 1 179 ? -10.766 26.359 -18.188 1 97.94 179 THR A C 1
ATOM 1389 O O . THR A 1 179 ? -10.086 26.281 -19.203 1 97.94 179 THR A O 1
ATOM 1392 N N . THR A 1 180 ? -11.25 25.312 -17.594 1 97.25 180 THR A N 1
ATOM 1393 C CA . THR A 1 180 ? -10.859 23.984 -18.062 1 97.25 180 THR A CA 1
ATOM 1394 C C . THR A 1 180 ? -12.039 23.266 -18.688 1 97.25 180 THR A C 1
ATOM 1396 O O . THR A 1 180 ? -11.859 22.297 -19.438 1 97.25 180 THR A O 1
ATOM 1399 N N . GLY A 1 181 ? -13.219 23.688 -18.375 1 97.56 181 GLY A N 1
ATOM 1400 C CA . GLY A 1 181 ? -14.414 22.984 -18.797 1 97.56 181 GLY A CA 1
ATOM 1401 C C . GLY A 1 181 ? -14.633 21.672 -18.047 1 97.56 181 GLY A C 1
ATOM 1402 O O . GLY A 1 181 ? -15.562 20.922 -18.344 1 97.56 181 GLY A O 1
ATOM 1403 N N . LYS A 1 182 ? -13.805 21.406 -17.031 1 97.56 182 LYS A N 1
ATOM 1404 C CA . LYS A 1 182 ? -13.891 20.188 -16.234 1 97.56 182 LYS A CA 1
ATOM 1405 C C . LYS A 1 182 ? -14.547 20.453 -14.883 1 97.56 182 LYS A C 1
ATOM 1407 O O . LYS A 1 182 ? -14.617 21.594 -14.438 1 97.56 182 LYS A O 1
ATOM 1412 N N . LYS A 1 183 ? -15 19.422 -14.289 1 97.12 183 LYS A N 1
ATOM 1413 C CA . LYS A 1 183 ? -15.727 19.547 -13.023 1 97.12 183 LYS A CA 1
ATOM 1414 C C . LYS A 1 183 ? -14.781 19.391 -11.836 1 97.12 183 LYS A C 1
ATOM 1416 O O . LYS A 1 183 ? -13.75 18.734 -11.945 1 97.12 183 LYS A O 1
ATOM 1421 N N . VAL A 1 184 ? -15.148 20.016 -10.773 1 98.38 184 VAL A N 1
ATOM 1422 C CA . VAL A 1 184 ? -14.609 19.688 -9.461 1 98.38 184 VAL A CA 1
ATOM 1423 C C . VAL A 1 184 ? -15.43 18.562 -8.828 1 98.38 184 VAL A C 1
ATOM 1425 O O . VAL A 1 184 ? -16.656 18.562 -8.914 1 98.38 184 VAL A O 1
ATOM 1428 N N . LYS A 1 185 ? -14.727 17.609 -8.211 1 98.56 185 LYS A N 1
ATOM 1429 C CA . LYS A 1 185 ? -15.461 16.438 -7.742 1 98.56 185 LYS A CA 1
ATOM 1430 C C . LYS A 1 185 ? -15.344 16.281 -6.227 1 98.56 185 LYS A C 1
ATOM 1432 O O . LYS A 1 185 ? -16.125 15.555 -5.609 1 98.56 185 LYS A O 1
ATOM 1437 N N . ALA A 1 186 ? -14.422 17 -5.617 1 98.75 186 ALA A N 1
ATOM 1438 C CA . ALA A 1 186 ? -14.242 16.828 -4.18 1 98.75 186 ALA A CA 1
ATOM 1439 C C . ALA A 1 186 ? -13.562 18.047 -3.57 1 98.75 186 ALA A C 1
ATOM 1441 O O . ALA A 1 186 ? -12.961 18.859 -4.285 1 98.75 186 ALA A O 1
ATOM 1442 N N . LEU A 1 187 ? -13.781 18.25 -2.328 1 98.81 187 LEU A N 1
ATOM 1443 C CA . LEU A 1 187 ? -13.07 19.156 -1.432 1 98.81 187 LEU A CA 1
ATOM 1444 C C . LEU A 1 187 ? -12.383 18.391 -0.311 1 98.81 187 LEU A C 1
ATOM 1446 O O . LEU A 1 187 ? -13.016 17.562 0.362 1 98.81 187 LEU A O 1
ATOM 1450 N N . ILE A 1 188 ? -11.062 18.562 -0.139 1 98.81 188 ILE A N 1
ATOM 1451 C CA . ILE A 1 188 ? -10.328 17.891 0.931 1 98.81 188 ILE A CA 1
ATOM 1452 C C . ILE A 1 188 ? -9.867 18.922 1.957 1 98.81 188 ILE A C 1
ATOM 1454 O O . ILE A 1 188 ? -9.297 19.953 1.597 1 98.81 188 ILE A O 1
ATOM 1458 N N . LEU A 1 189 ? -10.133 18.609 3.215 1 98.25 189 LEU A N 1
ATOM 1459 C CA . LEU A 1 189 ? -9.688 19.422 4.344 1 98.25 189 LEU A CA 1
ATOM 1460 C C . LEU A 1 189 ? -8.742 18.625 5.238 1 98.25 189 LEU A C 1
ATOM 1462 O O . LEU A 1 189 ? -8.969 17.438 5.492 1 98.25 189 LEU A O 1
ATOM 1466 N N . ALA A 1 190 ? -7.637 19.234 5.566 1 98.38 190 ALA A N 1
ATOM 1467 C CA . ALA A 1 190 ? -6.941 18.766 6.762 1 98.38 190 ALA A CA 1
ATOM 1468 C C . ALA A 1 190 ? -7.555 19.359 8.023 1 98.38 190 ALA A C 1
ATOM 1470 O O . ALA A 1 190 ? -7.465 20.578 8.25 1 98.38 190 ALA A O 1
ATOM 1471 N N . HIS A 1 191 ? -8.164 18.594 8.859 1 98.69 191 HIS A N 1
ATOM 1472 C CA . HIS A 1 191 ? -8.906 19.062 10.031 1 98.69 191 HIS A CA 1
ATOM 1473 C C . HIS A 1 191 ? -8.648 18.156 11.234 1 98.69 191 HIS A C 1
ATOM 1475 O O . HIS A 1 191 ? -9.242 17.094 11.359 1 98.69 191 HIS A O 1
ATOM 1481 N N . PRO A 1 192 ? -7.816 18.641 12.18 1 98.31 192 PRO A N 1
ATOM 1482 C CA . PRO A 1 192 ? -7.117 19.922 12.344 1 98.31 192 PRO A CA 1
ATOM 1483 C C . PRO A 1 192 ? -6.156 20.219 11.195 1 98.31 192 PRO A C 1
ATOM 1485 O O . PRO A 1 192 ? -5.715 19.297 10.5 1 98.31 192 PRO A O 1
ATOM 1488 N N . HIS A 1 193 ? -5.855 21.516 11.07 1 98.44 193 HIS A N 1
ATOM 1489 C CA . HIS A 1 193 ? -5.203 22 9.859 1 98.44 193 HIS A CA 1
ATOM 1490 C C . HIS A 1 193 ? -3.693 21.797 9.93 1 98.44 193 HIS A C 1
ATOM 1492 O O . HIS A 1 193 ? -3.074 22.078 10.961 1 98.44 193 HIS A O 1
ATOM 1498 N N . ASN A 1 194 ? -3.078 21.266 9.023 1 98 194 ASN A N 1
ATOM 1499 C CA . ASN A 1 194 ? -1.648 21.25 8.727 1 98 194 ASN A CA 1
ATOM 1500 C C . ASN A 1 194 ? -1.312 22.156 7.539 1 98 194 ASN A C 1
ATOM 1502 O O . ASN A 1 194 ? -1.729 21.875 6.41 1 98 194 ASN A O 1
ATOM 1506 N N . PRO A 1 195 ? -0.698 23.219 7.824 1 97.56 195 PRO A N 1
ATOM 1507 C CA . PRO A 1 195 ? 0.344 23.406 8.836 1 97.56 195 PRO A CA 1
ATOM 1508 C C . PRO A 1 195 ? -0.074 24.391 9.938 1 97.56 195 PRO A C 1
ATOM 1510 O O . PRO A 1 195 ? 0.715 24.688 10.836 1 97.56 195 PRO A O 1
ATOM 1513 N N . LEU A 1 196 ? -1.296 24.844 9.953 1 97.12 196 LEU A N 1
ATOM 1514 C CA . LEU A 1 196 ? -1.625 26 10.789 1 97.12 196 LEU A CA 1
ATOM 1515 C C . LEU A 1 196 ? -1.954 25.562 12.211 1 97.12 196 LEU A C 1
ATOM 1517 O O . LEU A 1 196 ? -2.016 26.391 13.117 1 97.12 196 LEU A O 1
ATOM 1521 N N . GLY A 1 197 ? -2.195 24.312 12.43 1 97.56 197 GLY A N 1
ATOM 1522 C CA . GLY A 1 197 ? -2.355 23.766 13.766 1 97.56 197 GLY A CA 1
ATOM 1523 C C . GLY A 1 197 ? -3.643 24.219 14.438 1 97.56 197 GLY A C 1
ATOM 1524 O O . GLY A 1 197 ? -3.752 24.172 15.664 1 97.56 197 GLY A O 1
ATOM 1525 N N . ARG A 1 198 ? -4.586 24.688 13.664 1 97.5 198 ARG A N 1
ATOM 1526 C CA . ARG A 1 198 ? -5.887 25.125 14.156 1 97.5 198 ARG A CA 1
ATOM 1527 C C . ARG A 1 198 ? -7.008 24.266 13.602 1 97.5 198 ARG A C 1
ATOM 1529 O O . ARG A 1 198 ? -6.793 23.484 12.672 1 97.5 198 ARG A O 1
ATOM 1536 N N . CYS A 1 199 ? -8.164 24.375 14.211 1 98 199 CYS A N 1
ATOM 1537 C CA . CYS A 1 199 ? -9.336 23.625 13.773 1 98 199 CYS A CA 1
ATOM 1538 C C . CYS A 1 199 ? -10.305 24.516 13 1 98 199 CYS A C 1
ATOM 1540 O O . CYS A 1 199 ? -10.328 25.734 13.211 1 98 199 CYS A O 1
ATOM 1542 N N . TYR A 1 200 ? -10.961 23.922 12.047 1 98.06 200 TYR A N 1
ATOM 1543 C CA . TYR A 1 200 ? -12.125 24.562 11.469 1 98.06 200 TYR A CA 1
ATOM 1544 C C . TYR A 1 200 ? -13.289 24.578 12.453 1 98.06 200 TYR A C 1
ATOM 1546 O O . TYR A 1 200 ? -13.547 23.578 13.133 1 98.06 200 TYR A O 1
ATOM 1554 N N . SER A 1 201 ? -13.938 25.719 12.562 1 97.69 201 SER A N 1
ATOM 1555 C CA . SER A 1 201 ? -15.102 25.781 13.445 1 97.69 201 SER A CA 1
ATOM 1556 C C . SER A 1 201 ? -16.281 25.016 12.859 1 97.69 201 SER A C 1
ATOM 1558 O O . SER A 1 201 ? -16.312 24.75 11.656 1 97.69 201 SER A O 1
ATOM 1560 N N . ARG A 1 202 ? -17.234 24.688 13.703 1 97.94 202 ARG A N 1
ATOM 1561 C CA . ARG A 1 202 ? -18.469 24.047 13.266 1 97.94 202 ARG A CA 1
ATOM 1562 C C . ARG A 1 202 ? -19.141 24.844 12.164 1 97.94 202 ARG A C 1
ATOM 1564 O O . ARG A 1 202 ? -19.625 24.281 11.18 1 97.94 202 ARG A O 1
ATOM 1571 N N . GLU A 1 203 ? -19.172 26.109 12.328 1 98.12 203 GLU A N 1
ATOM 1572 C CA . GLU A 1 203 ? -19.812 27 11.359 1 98.12 203 GLU A CA 1
ATOM 1573 C C . GLU A 1 203 ? -19.156 26.891 9.992 1 98.12 203 GLU A C 1
ATOM 1575 O O . GLU A 1 203 ? -19.844 26.797 8.969 1 98.12 203 GLU A O 1
ATOM 1580 N N . VAL A 1 204 ? -17.859 26.906 9.977 1 98.5 204 VAL A N 1
ATOM 1581 C CA . VAL A 1 204 ? -17.125 26.828 8.719 1 98.5 204 VAL A CA 1
ATOM 1582 C C . VAL A 1 204 ? -17.359 25.453 8.078 1 98.5 204 VAL A C 1
ATOM 1584 O O . VAL A 1 204 ? -17.609 25.375 6.867 1 98.5 204 VAL A O 1
ATOM 1587 N N . LEU A 1 205 ? -17.312 24.359 8.859 1 98.81 205 LEU A N 1
ATOM 1588 C CA . LEU A 1 205 ? -17.547 23.016 8.336 1 98.81 205 LEU A CA 1
ATOM 1589 C C . LEU A 1 205 ? -18.922 22.938 7.68 1 98.81 205 LEU A C 1
ATOM 1591 O O . LEU A 1 205 ? -19.062 22.406 6.574 1 98.81 205 LEU A O 1
ATOM 1595 N N . ILE A 1 206 ? -19.906 23.453 8.336 1 98.81 206 ILE A N 1
ATOM 1596 C CA . ILE A 1 206 ? -21.281 23.391 7.828 1 98.81 206 ILE A CA 1
ATOM 1597 C C . ILE A 1 206 ? -21.375 24.188 6.531 1 98.81 206 ILE A C 1
ATOM 1599 O O . ILE A 1 206 ? -22 23.734 5.566 1 98.81 206 ILE A O 1
ATOM 1603 N N . LYS A 1 207 ? -20.797 25.391 6.52 1 98.81 207 LYS A N 1
ATOM 1604 C CA . LYS A 1 207 ? -20.844 26.203 5.309 1 98.81 207 LYS A CA 1
ATOM 1605 C C . LYS A 1 207 ? -20.141 25.516 4.148 1 98.81 207 LYS A C 1
ATOM 1607 O O . LYS A 1 207 ? -20.594 25.578 3.008 1 98.81 207 LYS A O 1
ATOM 1612 N N . LEU A 1 208 ? -19.016 24.859 4.422 1 98.88 208 LEU A N 1
ATOM 1613 C CA . LEU A 1 208 ? -18.312 24.094 3.396 1 98.88 208 LEU A CA 1
ATOM 1614 C C . LEU A 1 208 ? -19.156 22.922 2.918 1 98.88 208 LEU A C 1
ATOM 1616 O O . LEU A 1 208 ? -19.188 22.609 1.724 1 98.88 208 LEU A O 1
ATOM 1620 N N . MET A 1 209 ? -19.812 22.234 3.85 1 98.88 209 MET A N 1
ATOM 1621 C CA . MET A 1 209 ? -20.703 21.125 3.484 1 98.88 209 MET A CA 1
ATOM 1622 C C . MET A 1 209 ? -21.844 21.609 2.588 1 98.88 209 MET A C 1
ATOM 1624 O O . MET A 1 209 ? -22.203 20.938 1.624 1 98.88 209 MET A O 1
ATOM 1628 N N . ARG A 1 210 ? -22.406 22.75 2.877 1 98.81 210 ARG A N 1
ATOM 1629 C CA . ARG A 1 210 ? -23.453 23.312 2.049 1 98.81 210 ARG A CA 1
ATOM 1630 C C . ARG A 1 210 ? -22.953 23.641 0.647 1 98.81 210 ARG A C 1
ATOM 1632 O O . ARG A 1 210 ? -23.672 23.453 -0.337 1 98.81 210 ARG A O 1
ATOM 1639 N N . LEU A 1 211 ? -21.734 24.156 0.595 1 98.69 211 LEU A N 1
ATOM 1640 C CA . LEU A 1 211 ? -21.109 24.391 -0.704 1 98.69 211 LEU A CA 1
ATOM 1641 C C . LEU A 1 211 ? -21 23.078 -1.487 1 98.69 211 LEU A C 1
ATOM 1643 O O . LEU A 1 211 ? -21.312 23.047 -2.678 1 98.69 211 LEU A O 1
ATOM 1647 N N . CYS A 1 212 ? -20.531 22.031 -0.798 1 98.62 212 CYS A N 1
ATOM 1648 C CA . CYS A 1 212 ? -20.406 20.719 -1.438 1 98.62 212 CYS A CA 1
ATOM 1649 C C . CYS A 1 212 ? -21.766 20.203 -1.903 1 98.62 212 CYS A C 1
ATOM 1651 O O . CYS A 1 212 ? -21.875 19.625 -2.986 1 98.62 212 CYS A O 1
ATOM 1653 N N . GLN A 1 213 ? -22.781 20.406 -1.128 1 98.62 213 GLN A N 1
ATOM 1654 C CA . GLN A 1 213 ? -24.141 20.031 -1.515 1 98.62 213 GLN A CA 1
ATOM 1655 C C . GLN A 1 213 ? -24.578 20.781 -2.775 1 98.62 213 GLN A C 1
ATOM 1657 O O . GLN A 1 213 ? -25.109 20.172 -3.703 1 98.62 213 GLN A O 1
ATOM 1662 N N . LYS A 1 214 ? -24.359 22.078 -2.758 1 98.25 214 LYS A N 1
ATOM 1663 C CA . LYS A 1 214 ? -24.766 22.953 -3.859 1 98.25 214 LYS A CA 1
ATOM 1664 C C . LYS A 1 214 ? -24.188 22.453 -5.188 1 98.25 214 LYS A C 1
ATOM 1666 O O . LYS A 1 214 ? -24.891 22.453 -6.207 1 98.25 214 LYS A O 1
ATOM 1671 N N . TYR A 1 215 ? -22.984 21.984 -5.164 1 97.75 215 TYR A N 1
ATOM 1672 C CA . TYR A 1 215 ? -22.312 21.625 -6.41 1 97.75 215 TYR A CA 1
ATOM 1673 C C . TYR A 1 215 ? -22.188 20.109 -6.543 1 97.75 215 TYR A C 1
ATOM 1675 O O . TYR A 1 215 ? -21.594 19.609 -7.496 1 97.75 215 TYR A O 1
ATOM 1683 N N . GLN A 1 216 ? -22.688 19.406 -5.578 1 97.44 216 GLN A N 1
ATOM 1684 C CA . GLN A 1 216 ? -22.703 17.938 -5.57 1 97.44 216 GLN A CA 1
ATOM 1685 C C . GLN A 1 216 ? -21.297 17.375 -5.688 1 97.44 216 GLN A C 1
ATOM 1687 O O . GLN A 1 216 ? -21.031 16.531 -6.551 1 97.44 216 GLN A O 1
ATOM 1692 N N . ILE A 1 217 ? -20.406 17.859 -4.824 1 97.62 217 ILE A N 1
ATOM 1693 C CA . ILE A 1 217 ? -19.062 17.328 -4.773 1 97.62 217 ILE A CA 1
ATOM 1694 C C . ILE A 1 217 ? -18.812 16.672 -3.416 1 97.62 217 ILE A C 1
ATOM 1696 O O . ILE A 1 217 ? -19.531 16.938 -2.453 1 97.62 217 ILE A O 1
ATOM 1700 N N . HIS A 1 218 ? -17.891 15.773 -3.32 1 98.69 218 HIS A N 1
ATOM 1701 C CA . HIS A 1 218 ? -17.578 15.047 -2.096 1 98.69 218 HIS A CA 1
ATOM 1702 C C . HIS A 1 218 ? -16.859 15.93 -1.091 1 98.69 218 HIS A C 1
ATOM 1704 O O . HIS A 1 218 ? -15.945 16.672 -1.462 1 98.69 218 HIS A O 1
ATOM 1710 N N . PHE A 1 219 ? -17.328 15.953 0.151 1 98.88 219 PHE A N 1
ATOM 1711 C CA . PHE A 1 219 ? -16.656 16.562 1.29 1 98.88 219 PHE A CA 1
ATOM 1712 C C . PHE A 1 219 ? -15.773 15.555 2.014 1 98.88 219 PHE A C 1
ATOM 1714 O O . PHE A 1 219 ? -16.281 14.617 2.631 1 98.88 219 PHE A O 1
ATOM 1721 N N . ILE A 1 220 ? -14.484 15.719 2.004 1 98.88 220 ILE A N 1
ATOM 1722 C CA . ILE A 1 220 ? -13.547 14.797 2.631 1 98.88 220 ILE A CA 1
ATOM 1723 C C . ILE A 1 220 ? -12.789 15.516 3.746 1 98.88 220 ILE A C 1
ATOM 1725 O O . ILE A 1 220 ? -12.055 16.469 3.488 1 98.88 220 ILE A O 1
ATOM 1729 N N . SER A 1 221 ? -12.953 15.086 4.926 1 98.94 221 SER A N 1
ATOM 1730 C CA . SER A 1 221 ? -12.25 15.641 6.078 1 98.94 221 SER A CA 1
ATOM 1731 C C . SER A 1 221 ? -11.164 14.688 6.566 1 98.94 221 SER A C 1
ATOM 1733 O O . SER A 1 221 ? -11.461 13.633 7.125 1 98.94 221 SER A O 1
ATOM 1735 N N . ASP A 1 222 ? -9.922 15.016 6.32 1 98.88 222 ASP A N 1
ATOM 1736 C CA . ASP A 1 222 ? -8.805 14.281 6.91 1 98.88 222 ASP A CA 1
ATOM 1737 C C . ASP A 1 222 ? -8.594 14.68 8.367 1 98.88 222 ASP A C 1
ATOM 1739 O O . ASP A 1 222 ? -8.078 15.758 8.656 1 98.88 222 ASP A O 1
ATOM 1743 N N . GLU A 1 223 ? -8.938 13.781 9.227 1 98.88 223 GLU A N 1
ATOM 1744 C CA . GLU A 1 223 ? -8.922 14.086 10.656 1 98.88 223 GLU A CA 1
ATOM 1745 C C . GLU A 1 223 ? -7.852 13.266 11.375 1 98.88 223 GLU A C 1
ATOM 1747 O O . GLU A 1 223 ? -8.078 12.781 12.484 1 98.88 223 GLU A O 1
ATOM 1752 N N . ILE A 1 224 ? -6.734 13.156 10.734 1 98.56 224 ILE A N 1
ATOM 1753 C CA . ILE A 1 224 ? -5.629 12.344 11.227 1 98.56 224 ILE A CA 1
ATOM 1754 C C . ILE A 1 224 ? -5.09 12.938 12.531 1 98.56 224 ILE A C 1
ATOM 1756 O O . ILE A 1 224 ? -4.434 12.242 13.312 1 98.56 224 ILE A O 1
ATOM 1760 N N . TYR A 1 225 ? -5.379 14.211 12.852 1 98.69 225 TYR A N 1
ATOM 1761 C CA . TYR A 1 225 ? -4.945 14.891 14.07 1 98.69 225 TYR A CA 1
ATOM 1762 C C . TYR A 1 225 ? -6.105 15.031 15.047 1 98.69 225 TYR A C 1
ATOM 1764 O O . TYR A 1 225 ? -6.059 15.875 15.953 1 98.69 225 TYR A O 1
ATOM 1772 N N . ALA A 1 226 ? -7.129 14.25 14.938 1 98.75 226 ALA A N 1
ATOM 1773 C CA . ALA A 1 226 ? -8.375 14.414 15.672 1 98.75 226 ALA A CA 1
ATOM 1774 C C . ALA A 1 226 ? -8.133 14.414 17.172 1 98.75 226 ALA A C 1
ATOM 1776 O O . ALA A 1 226 ? -8.812 15.125 17.922 1 98.75 226 ALA A O 1
ATOM 1777 N N . LEU A 1 227 ? -7.148 13.648 17.609 1 98.69 227 LEU A N 1
ATOM 1778 C CA . LEU A 1 227 ? -6.922 13.523 19.047 1 98.69 227 LEU A CA 1
ATOM 1779 C C . LEU A 1 227 ? -5.652 14.258 19.469 1 98.69 227 LEU A C 1
ATOM 1781 O O . LEU A 1 227 ? -5.262 14.219 20.625 1 98.69 227 LEU A O 1
ATOM 1785 N N . SER A 1 228 ? -4.988 14.852 18.531 1 98.69 228 SER A N 1
ATOM 1786 C CA . SER A 1 228 ? -3.812 15.664 18.812 1 98.69 228 SER A CA 1
ATOM 1787 C C . SER A 1 228 ? -4.199 17.125 19.094 1 98.69 228 SER A C 1
ATOM 1789 O O . SER A 1 228 ? -3.66 18.031 18.469 1 98.69 228 SER A O 1
ATOM 1791 N N . VAL A 1 229 ? -5.141 17.328 19.938 1 98.5 229 VAL A N 1
ATOM 1792 C CA . VAL A 1 229 ? -5.586 18.641 20.391 1 98.5 229 VAL A CA 1
ATOM 1793 C C . VAL A 1 229 ? -5.008 18.922 21.766 1 98.5 229 VAL A C 1
ATOM 1795 O O . VAL A 1 229 ? -4.664 18.016 22.516 1 98.5 229 VAL A O 1
ATOM 1798 N N . PHE A 1 230 ? -4.809 20.156 22.078 1 98.25 230 PHE A N 1
ATOM 1799 C CA . PHE A 1 230 ? -4.203 20.484 23.359 1 98.25 230 PHE A CA 1
ATOM 1800 C C . PHE A 1 230 ? -4.598 21.891 23.797 1 98.25 230 PHE A C 1
ATOM 1802 O O . PHE A 1 230 ? -5.109 22.672 23 1 98.25 230 PHE A O 1
ATOM 1809 N N . GLU A 1 231 ? -4.426 22.141 25.078 1 97.19 231 GLU A N 1
ATOM 1810 C CA . GLU A 1 231 ? -4.676 23.484 25.609 1 97.19 231 GLU A CA 1
ATOM 1811 C C . GLU A 1 231 ? -3.555 24.438 25.25 1 97.19 231 GLU A C 1
ATOM 1813 O O . GLU A 1 231 ? -2.385 24.188 25.531 1 97.19 231 GLU A O 1
ATOM 1818 N N . ASN A 1 232 ? -3.898 25.453 24.484 1 97.44 232 ASN A N 1
ATOM 1819 C CA . ASN A 1 232 ? -2.967 26.547 24.234 1 97.44 232 ASN A CA 1
ATOM 1820 C C . ASN A 1 232 ? -2.896 27.5 25.422 1 97.44 232 ASN A C 1
ATOM 1822 O O . ASN A 1 232 ? -3.838 28.266 25.672 1 97.44 232 ASN A O 1
ATOM 1826 N N . THR A 1 233 ? -1.817 27.531 26.125 1 96.56 233 THR A N 1
ATOM 1827 C CA . THR A 1 233 ? -1.703 28.281 27.375 1 96.56 233 THR A CA 1
ATOM 1828 C C . THR A 1 233 ? -0.955 29.594 27.172 1 96.56 233 THR A C 1
ATOM 1830 O O . THR A 1 233 ? -0.733 30.344 28.109 1 96.56 233 THR A O 1
ATOM 1833 N N . VAL A 1 234 ? -0.627 29.797 25.953 1 96.25 234 VAL A N 1
ATOM 1834 C CA . VAL A 1 234 ? 0.3 30.906 25.781 1 96.25 234 VAL A CA 1
ATOM 1835 C C . VAL A 1 234 ? -0.335 31.969 24.891 1 96.25 234 VAL A C 1
ATOM 1837 O O . VAL A 1 234 ? -0.123 33.156 25.078 1 96.25 234 VAL A O 1
ATOM 1840 N N . ASP A 1 235 ? -1.033 31.531 23.812 1 94.44 235 ASP A N 1
ATOM 1841 C CA . ASP A 1 235 ? -1.621 32.5 22.891 1 94.44 235 ASP A CA 1
ATOM 1842 C C . ASP A 1 235 ? -2.92 33.062 23.453 1 94.44 235 ASP A C 1
ATOM 1844 O O . ASP A 1 235 ? -3.707 32.344 24.078 1 94.44 235 ASP A O 1
ATOM 1848 N N . LYS A 1 236 ? -3.096 34.344 23.297 1 86.44 236 LYS A N 1
ATOM 1849 C CA . LYS A 1 236 ? -4.301 35 23.766 1 86.44 236 LYS A CA 1
ATOM 1850 C C . LYS A 1 236 ? -5.289 35.219 22.609 1 86.44 236 LYS A C 1
ATOM 1852 O O . LYS A 1 236 ? -6.488 35.375 22.844 1 86.44 236 LYS A O 1
ATOM 1857 N N . SER A 1 237 ? -4.801 35.344 21.469 1 89.94 237 SER A N 1
ATOM 1858 C CA . SER A 1 237 ? -5.566 35.594 20.25 1 89.94 237 SER A CA 1
ATOM 1859 C C . SER A 1 237 ? -4.914 34.906 19.062 1 89.94 237 SER A C 1
ATOM 1861 O O . SER A 1 237 ? -3.689 34.875 18.922 1 89.94 237 SER A O 1
ATOM 1863 N N . PRO A 1 238 ? -5.773 34.406 18.219 1 91.44 238 PRO A N 1
ATOM 1864 C CA . PRO A 1 238 ? -7.223 34.219 18.297 1 91.44 238 PRO A CA 1
ATOM 1865 C C . PRO A 1 238 ? -7.609 33.125 19.312 1 91.44 238 PRO A C 1
ATOM 1867 O O . PRO A 1 238 ? -6.754 32.344 19.75 1 91.44 238 PRO A O 1
ATOM 1870 N N . PRO A 1 239 ? -8.836 33.125 19.688 1 90.25 239 PRO A N 1
ATOM 1871 C CA . PRO A 1 239 ? -9.258 32.062 20.609 1 90.25 239 PRO A CA 1
ATOM 1872 C C . PRO A 1 239 ? -9.203 30.672 19.969 1 90.25 239 PRO A C 1
ATOM 1874 O O . PRO A 1 239 ? -9.438 30.547 18.766 1 90.25 239 PRO A O 1
ATOM 1877 N N . PRO A 1 240 ? -8.914 29.766 20.812 1 92.31 240 PRO A N 1
ATOM 1878 C CA . PRO A 1 240 ? -8.867 28.406 20.281 1 92.31 240 PRO A CA 1
ATOM 1879 C C . PRO A 1 240 ? -10.234 27.938 19.781 1 92.31 240 PRO A C 1
ATOM 1881 O O . PRO A 1 240 ? -11.258 28.25 20.391 1 92.31 240 PRO A O 1
ATOM 1884 N N . VAL A 1 241 ? -10.195 27.312 18.688 1 95.19 241 VAL A N 1
ATOM 1885 C CA . VAL A 1 241 ? -11.383 26.641 18.172 1 95.19 241 VAL A CA 1
ATOM 1886 C C . VAL A 1 241 ? -11.336 25.156 18.516 1 95.19 241 VAL A C 1
ATOM 1888 O O . VAL A 1 241 ? -10.375 24.453 18.188 1 95.19 241 VAL A O 1
ATOM 1891 N N . LYS A 1 242 ? -12.336 24.719 19.172 1 95.19 242 LYS A N 1
ATOM 1892 C CA . LYS A 1 242 ? -12.383 23.312 19.562 1 95.19 242 LYS A CA 1
ATOM 1893 C C . LYS A 1 242 ? -12.562 22.406 18.344 1 95.19 242 LYS A C 1
ATOM 1895 O O . LYS A 1 242 ? -13.312 22.734 17.422 1 95.19 242 LYS A O 1
ATOM 1900 N N . PHE A 1 243 ? -11.93 21.266 18.422 1 98.12 243 PHE A N 1
ATOM 1901 C CA . PHE A 1 243 ? -12.094 20.281 17.359 1 98.12 243 PHE A CA 1
ATOM 1902 C C . PHE A 1 243 ? -13.477 19.641 17.422 1 98.12 243 PHE A C 1
ATOM 1904 O O . PHE A 1 243 ? -13.938 19.234 18.484 1 98.12 243 PHE A O 1
ATOM 1911 N N . GLU A 1 244 ? -14.133 19.656 16.344 1 98.19 244 GLU A N 1
ATOM 1912 C CA . GLU A 1 244 ? -15.352 18.875 16.125 1 98.19 244 GLU A CA 1
ATOM 1913 C C . GLU A 1 244 ? -15.273 18.078 14.828 1 98.19 244 GLU A C 1
ATOM 1915 O O . GLU A 1 244 ? -15.07 18.656 13.758 1 98.19 244 GLU A O 1
ATOM 1920 N N . SER A 1 245 ? -15.445 16.75 14.961 1 98.75 245 SER A N 1
ATOM 1921 C CA . SER A 1 245 ? -15.375 15.898 13.781 1 98.75 245 SER A CA 1
ATOM 1922 C C . SER A 1 245 ? -16.547 16.156 12.836 1 98.75 245 SER A C 1
ATOM 1924 O O . SER A 1 245 ? -17.641 16.5 13.281 1 98.75 245 SER A O 1
ATOM 1926 N N . ALA A 1 246 ? -16.312 15.961 11.531 1 98.75 246 ALA A N 1
ATOM 1927 C CA . ALA A 1 246 ? -17.391 15.984 10.555 1 98.75 246 ALA A CA 1
ATOM 1928 C C . ALA A 1 246 ? -18.453 14.945 10.898 1 98.75 246 ALA A C 1
ATOM 1930 O O . ALA A 1 246 ? -19.641 15.141 10.609 1 98.75 246 ALA A O 1
ATOM 1931 N N . LEU A 1 247 ? -18.062 13.867 11.578 1 98.69 247 LEU A N 1
ATOM 1932 C CA . LEU A 1 247 ? -18.953 12.781 11.953 1 98.69 247 LEU A CA 1
ATOM 1933 C C . LEU A 1 247 ? -19.922 13.211 13.055 1 98.69 247 LEU A C 1
ATOM 1935 O O . LEU A 1 247 ? -20.953 12.578 13.266 1 98.69 247 LEU A O 1
ATOM 1939 N N . SER A 1 248 ? -19.562 14.219 13.742 1 98.62 248 SER A N 1
ATOM 1940 C CA . SER A 1 248 ? -20.328 14.641 14.906 1 98.62 248 SER A CA 1
ATOM 1941 C C . SER A 1 248 ? -21.344 15.727 14.547 1 98.62 248 SER A C 1
ATOM 1943 O O . SER A 1 248 ? -22 16.281 15.43 1 98.62 248 SER A O 1
ATOM 1945 N N . ILE A 1 249 ? -21.453 16.078 13.32 1 98.5 249 ILE A N 1
ATOM 1946 C CA . ILE A 1 249 ? -22.391 17.078 12.836 1 98.5 249 ILE A CA 1
ATOM 1947 C C . ILE A 1 249 ? -23.609 16.406 12.227 1 98.5 249 ILE A C 1
ATOM 1949 O O . ILE A 1 249 ? -23.484 15.523 11.375 1 98.5 249 ILE A O 1
ATOM 1953 N N . ASP A 1 250 ? -24.781 16.734 12.703 1 98.56 250 ASP A N 1
ATOM 1954 C CA . ASP A 1 250 ? -26.016 16.281 12.062 1 98.56 250 ASP A CA 1
ATOM 1955 C C . ASP A 1 250 ? -26.141 16.859 10.648 1 98.56 250 ASP A C 1
ATOM 1957 O O . ASP A 1 250 ? -26.25 18.062 10.477 1 98.56 250 ASP A O 1
ATOM 1961 N N . LEU A 1 251 ? -26.172 16.031 9.695 1 98.44 251 LEU A N 1
ATOM 1962 C CA . LEU A 1 251 ? -26.062 16.422 8.297 1 98.44 251 LEU A CA 1
ATOM 1963 C C . LEU A 1 251 ? -27.422 16.781 7.723 1 98.44 251 LEU A C 1
ATOM 1965 O O . LEU A 1 251 ? -27.516 17.25 6.586 1 98.44 251 LEU A O 1
ATOM 1969 N N . THR A 1 252 ? -28.516 16.562 8.453 1 98.31 252 THR A N 1
ATOM 1970 C CA . THR A 1 252 ? -29.875 16.797 7.961 1 98.31 252 THR A CA 1
ATOM 1971 C C . THR A 1 252 ? -30.031 18.25 7.488 1 98.31 252 THR A C 1
ATOM 1973 O O . THR A 1 252 ? -29.781 19.188 8.242 1 98.31 252 THR A O 1
ATOM 1976 N N . GLY A 1 253 ? -30.453 18.391 6.324 1 98.06 253 GLY A N 1
ATOM 1977 C CA . GLY A 1 253 ? -30.688 19.719 5.758 1 98.06 253 GLY A CA 1
ATOM 1978 C C . GLY A 1 253 ? -29.422 20.438 5.379 1 98.06 253 GLY A C 1
ATOM 1979 O O . GLY A 1 253 ? -29.453 21.609 4.965 1 98.06 253 GLY A O 1
ATOM 1980 N N . ILE A 1 254 ? -28.297 19.797 5.465 1 98.62 254 ILE A N 1
ATOM 1981 C CA . ILE A 1 254 ? -27 20.453 5.207 1 98.62 254 ILE A CA 1
ATOM 1982 C C . ILE A 1 254 ? -26.375 19.844 3.957 1 98.62 254 ILE A C 1
ATOM 1984 O O . ILE A 1 254 ? -26.016 20.578 3.023 1 98.62 254 ILE A O 1
ATOM 1988 N N . ILE A 1 255 ? -26.281 18.562 3.922 1 98.62 255 ILE A N 1
ATOM 1989 C CA . ILE A 1 255 ? -25.594 17.891 2.828 1 98.62 255 ILE A CA 1
ATOM 1990 C C . ILE A 1 255 ? -26.062 16.438 2.748 1 98.62 255 ILE A C 1
ATOM 1992 O O . ILE A 1 255 ? -26.359 15.82 3.771 1 98.62 255 ILE A O 1
ATOM 1996 N N . ASP A 1 256 ? -26.172 15.883 1.508 1 98.12 256 ASP A N 1
ATOM 1997 C CA . ASP A 1 256 ? -26.391 14.453 1.323 1 98.12 256 ASP A CA 1
ATOM 1998 C C . ASP A 1 256 ? -25.297 13.641 2.018 1 98.12 256 ASP A C 1
ATOM 2000 O O . ASP A 1 256 ? -24.125 13.742 1.661 1 98.12 256 ASP A O 1
ATOM 2004 N N . PRO A 1 257 ? -25.688 12.836 2.971 1 97.75 257 PRO A N 1
ATOM 2005 C CA . PRO A 1 257 ? -24.688 12.094 3.734 1 97.75 257 PRO A CA 1
ATOM 2006 C C . PRO A 1 257 ? -23.781 11.234 2.846 1 97.75 257 PRO A C 1
ATOM 2008 O O . PRO A 1 257 ? -22.641 10.938 3.223 1 97.75 257 PRO A O 1
ATOM 2011 N N . ARG A 1 258 ? -24.297 10.859 1.658 1 97.19 258 ARG A N 1
ATOM 2012 C CA . ARG A 1 258 ? -23.5 10.047 0.75 1 97.19 258 ARG A CA 1
ATOM 2013 C C . ARG A 1 258 ? -22.266 10.82 0.266 1 97.19 258 ARG A C 1
ATOM 2015 O O . ARG A 1 258 ? -21.328 10.227 -0.253 1 97.19 258 ARG A O 1
ATOM 2022 N N . LEU A 1 259 ? -22.094 12.094 0.456 1 98.06 259 LEU A N 1
ATOM 2023 C CA . LEU A 1 259 ? -21.016 12.953 -0.038 1 98.06 259 LEU A CA 1
ATOM 2024 C C . LEU A 1 259 ? -20 13.234 1.06 1 98.06 259 LEU A C 1
ATOM 2026 O O . LEU A 1 259 ? -19 13.914 0.823 1 98.06 259 LEU A O 1
ATOM 2030 N N . VAL A 1 260 ? -20.188 12.703 2.279 1 98.75 260 VAL A N 1
ATOM 2031 C CA . VAL A 1 260 ? -19.328 13.062 3.412 1 98.75 260 VAL A CA 1
ATOM 2032 C C . VAL A 1 260 ? -18.453 11.875 3.793 1 98.75 260 VAL A C 1
ATOM 2034 O O . VAL A 1 260 ? -18.953 10.781 4.051 1 98.75 260 VAL A O 1
ATOM 2037 N N . HIS A 1 261 ? -17.188 12.117 3.824 1 98.75 261 HIS A N 1
ATOM 2038 C CA . HIS A 1 261 ? -16.188 11.102 4.152 1 98.75 261 HIS A CA 1
ATOM 2039 C C . HIS A 1 261 ? -15.148 11.641 5.117 1 98.75 261 HIS A C 1
ATOM 2041 O O . HIS A 1 261 ? -14.789 12.82 5.055 1 98.75 261 HIS A O 1
ATOM 2047 N N . VAL A 1 262 ? -14.703 10.797 6.008 1 98.88 262 VAL A N 1
ATOM 2048 C CA . VAL A 1 262 ? -13.68 11.148 6.977 1 98.88 262 VAL A CA 1
ATOM 2049 C C . VAL A 1 262 ? -12.508 10.18 6.867 1 98.88 262 VAL A C 1
ATOM 2051 O O . VAL A 1 262 ? -12.703 8.984 6.637 1 98.88 262 VAL A O 1
ATOM 2054 N N . LEU A 1 263 ? -11.312 10.688 6.949 1 98.88 263 LEU A N 1
ATOM 2055 C CA . LEU A 1 263 ? -10.086 9.891 7.008 1 98.88 263 LEU A CA 1
ATOM 2056 C C . LEU A 1 263 ? -9.43 10.008 8.375 1 98.88 263 LEU A C 1
ATOM 2058 O O . LEU A 1 263 ? -9.469 11.07 9 1 98.88 263 LEU A O 1
ATOM 2062 N N . TRP A 1 264 ? -8.875 8.969 8.828 1 98.81 264 TRP A N 1
ATOM 2063 C CA . TRP A 1 264 ? -8.125 8.914 10.078 1 98.81 264 TRP A CA 1
ATOM 2064 C C . TRP A 1 264 ? -7.023 7.859 10.016 1 98.81 264 TRP A C 1
ATOM 2066 O O . TRP A 1 264 ? -6.953 7.086 9.055 1 98.81 264 TRP A O 1
ATOM 2076 N N . GLY A 1 265 ? -6.125 7.785 10.992 1 98.44 265 GLY A N 1
ATOM 2077 C CA . GLY A 1 265 ? -5.086 6.77 11.023 1 98.44 265 GLY A CA 1
ATOM 2078 C C . GLY A 1 265 ? -4.238 6.824 12.273 1 98.44 265 GLY A C 1
ATOM 2079 O O . GLY A 1 265 ? -4.434 7.691 13.125 1 98.44 265 GLY A O 1
ATOM 2080 N N . MET A 1 266 ? -3.266 5.961 12.328 1 98.12 266 MET A N 1
ATOM 2081 C CA . MET A 1 266 ? -2.459 5.754 13.531 1 98.12 266 MET A CA 1
ATOM 2082 C C . MET A 1 266 ? -1.268 6.703 13.555 1 98.12 266 MET A C 1
ATOM 2084 O O . MET A 1 266 ? -0.682 6.945 14.617 1 98.12 266 MET A O 1
ATOM 2088 N N . SER A 1 267 ? -0.94 7.297 12.523 1 97.88 267 SER A N 1
ATOM 2089 C CA . SER A 1 267 ? 0.35 7.949 12.305 1 97.88 267 SER A CA 1
ATOM 2090 C C . SER A 1 267 ? 0.542 9.117 13.266 1 97.88 267 SER A C 1
ATOM 2092 O O . SER A 1 267 ? 1.648 9.352 13.758 1 97.88 267 SER A O 1
ATOM 2094 N N . LYS A 1 268 ? -0.532 9.891 13.484 1 98.38 268 LYS A N 1
ATOM 2095 C CA . LYS A 1 268 ? -0.307 11.188 14.125 1 98.38 268 LYS A CA 1
ATOM 2096 C C . LYS A 1 268 ? -0.826 11.188 15.555 1 98.38 268 LYS A C 1
ATOM 2098 O O . LYS A 1 268 ? -0.083 11.5 16.484 1 98.38 268 LYS A O 1
ATOM 2103 N N . ASP A 1 269 ? -1.997 10.727 15.781 1 98.44 269 ASP A N 1
ATOM 2104 C CA . ASP A 1 269 ? -2.561 10.688 17.125 1 98.44 269 ASP A CA 1
ATOM 2105 C C . ASP A 1 269 ? -1.754 9.766 18.031 1 98.44 269 ASP A C 1
ATOM 2107 O O . ASP A 1 269 ? -1.663 9.992 19.234 1 98.44 269 ASP A O 1
ATOM 2111 N N . PHE A 1 270 ? -1.102 8.766 17.438 1 98.5 270 PHE A N 1
ATOM 2112 C CA . PHE A 1 270 ? -0.352 7.809 18.25 1 98.5 270 PHE A CA 1
ATOM 2113 C C . PHE A 1 270 ? 1.146 7.957 18 1 98.5 270 PHE A C 1
ATOM 2115 O O . PHE A 1 270 ? 1.943 7.18 18.531 1 98.5 270 PHE A O 1
ATOM 2122 N N . GLY A 1 271 ? 1.508 8.977 17.203 1 97.62 271 GLY A N 1
ATOM 2123 C CA . GLY A 1 271 ? 2.92 9.164 16.906 1 97.62 271 GLY A CA 1
ATOM 2124 C C . GLY A 1 271 ? 3.568 7.934 16.297 1 97.62 271 GLY A C 1
ATOM 2125 O O . GLY A 1 271 ? 4.711 7.602 16.625 1 97.62 271 GLY A O 1
ATOM 2126 N N . ALA A 1 272 ? 2.824 7.223 15.516 1 97.56 272 ALA A N 1
ATOM 2127 C CA . ALA A 1 272 ? 3.287 5.934 15.008 1 97.56 272 ALA A CA 1
ATOM 2128 C C . ALA A 1 272 ? 3.193 5.879 13.484 1 97.56 272 ALA A C 1
ATOM 2130 O O . ALA A 1 272 ? 2.504 5.02 12.93 1 97.56 272 ALA A O 1
ATOM 2131 N N . ASN A 1 273 ? 3.98 6.746 12.812 1 96.06 273 ASN A N 1
ATOM 2132 C CA . ASN A 1 273 ? 4.02 6.828 11.359 1 96.06 273 ASN A CA 1
ATOM 2133 C C . ASN A 1 273 ? 4.383 5.488 10.727 1 96.06 273 ASN A C 1
ATOM 2135 O O . ASN A 1 273 ? 3.887 5.145 9.656 1 96.06 273 ASN A O 1
ATOM 2139 N N . GLY A 1 274 ? 5.188 4.711 11.438 1 97 274 GLY A N 1
ATOM 2140 C CA . GLY A 1 274 ? 5.703 3.457 10.906 1 97 274 GLY A CA 1
ATOM 2141 C C . GLY A 1 274 ? 4.699 2.32 10.984 1 97 274 GLY A C 1
ATOM 2142 O O . GLY A 1 274 ? 4.871 1.289 10.328 1 97 274 GLY A O 1
ATOM 2143 N N . ILE A 1 275 ? 3.641 2.426 11.766 1 97.38 275 ILE A N 1
ATOM 2144 C CA . ILE A 1 275 ? 2.631 1.38 11.875 1 97.38 275 ILE A CA 1
ATOM 2145 C C . ILE A 1 275 ? 1.879 1.24 10.555 1 97.38 275 ILE A C 1
ATOM 2147 O O . ILE A 1 275 ? 1.444 0.144 10.195 1 97.38 275 ILE A O 1
ATOM 2151 N N . ARG A 1 276 ? 1.774 2.355 9.82 1 97.62 276 ARG A N 1
ATOM 2152 C CA . ARG A 1 276 ? 1.208 2.402 8.477 1 97.62 276 ARG A CA 1
ATOM 2153 C C . ARG A 1 276 ? -0.221 1.869 8.469 1 97.62 276 ARG A C 1
ATOM 2155 O O . ARG A 1 276 ? -0.519 0.894 7.773 1 97.62 276 ARG A O 1
ATOM 2162 N N . LEU A 1 277 ? -1.097 2.525 9.109 1 98.56 277 LEU A N 1
ATOM 2163 C CA . LEU A 1 277 ? -2.518 2.193 9.109 1 98.56 277 LEU A CA 1
ATOM 2164 C C . LEU A 1 277 ? -3.369 3.449 8.961 1 98.56 277 LEU A C 1
ATOM 2166 O O . LEU A 1 277 ? -3.232 4.395 9.742 1 98.56 277 LEU A O 1
ATOM 2170 N N . GLY A 1 278 ? -4.164 3.516 7.941 1 98.44 278 GLY A N 1
ATOM 2171 C CA . GLY A 1 278 ? -5.168 4.539 7.703 1 98.44 278 GLY A CA 1
ATOM 2172 C C . GLY A 1 278 ? -6.574 3.982 7.574 1 98.44 278 GLY A C 1
ATOM 2173 O O . GLY A 1 278 ? -6.762 2.766 7.527 1 98.44 278 GLY A O 1
ATOM 2174 N N . ALA A 1 279 ? -7.547 4.824 7.578 1 98.69 279 ALA A N 1
ATOM 2175 C CA . ALA A 1 279 ? -8.945 4.406 7.48 1 98.69 279 ALA A CA 1
ATOM 2176 C C . ALA A 1 279 ? -9.758 5.41 6.664 1 98.69 279 ALA A C 1
ATOM 2178 O O . ALA A 1 279 ? -9.57 6.621 6.793 1 98.69 279 ALA A O 1
ATOM 2179 N N . ILE A 1 280 ? -10.555 4.898 5.809 1 98.69 280 ILE A N 1
ATOM 2180 C CA . ILE A 1 280 ? -11.609 5.648 5.141 1 98.69 280 ILE A CA 1
ATOM 2181 C C . ILE A 1 280 ? -12.953 5.371 5.816 1 98.69 280 ILE A C 1
ATOM 2183 O O . ILE A 1 280 ? -13.367 4.215 5.938 1 98.69 280 ILE A O 1
ATOM 2187 N N . ILE A 1 281 ? -13.562 6.387 6.254 1 98.81 281 ILE A N 1
ATOM 2188 C CA . ILE A 1 281 ? -14.867 6.266 6.902 1 98.81 281 ILE A CA 1
ATOM 2189 C C . ILE A 1 281 ? -15.938 6.895 6.02 1 98.81 281 ILE A C 1
ATOM 2191 O O . ILE A 1 281 ? -15.922 8.102 5.777 1 98.81 281 ILE A O 1
ATOM 2195 N N . SER A 1 282 ? -16.828 6.164 5.52 1 98.06 282 SER A N 1
ATOM 2196 C CA . SER A 1 282 ? -18 6.562 4.746 1 98.06 282 SER A CA 1
ATOM 2197 C C . SER A 1 282 ? -19.25 5.852 5.238 1 98.06 282 SER A C 1
ATOM 2199 O O . SER A 1 282 ? -19.406 4.641 5.059 1 98.06 282 SER A O 1
ATOM 2201 N N . GLN A 1 283 ? -20.203 6.547 5.805 1 97.69 283 GLN A N 1
ATOM 2202 C CA . GLN A 1 283 ? -21.281 5.918 6.543 1 97.69 283 GLN A CA 1
ATOM 2203 C C . GLN A 1 283 ? -22.484 5.66 5.633 1 97.69 283 GLN A C 1
ATOM 2205 O O . GLN A 1 283 ? -23.25 4.719 5.859 1 97.69 283 GLN A O 1
ATOM 2210 N N . ALA A 1 284 ? -22.609 6.496 4.594 1 95.75 284 ALA A N 1
ATOM 2211 C CA . ALA A 1 284 ? -23.891 6.48 3.902 1 95.75 284 ALA A CA 1
ATOM 2212 C C . ALA A 1 284 ? -23.719 6.172 2.418 1 95.75 284 ALA A C 1
ATOM 2214 O O . ALA A 1 284 ? -24.641 6.348 1.626 1 95.75 284 ALA A O 1
ATOM 2215 N N . ASN A 1 285 ? -22.578 5.738 2.041 1 91.94 285 ASN A N 1
ATOM 2216 C CA . ASN A 1 285 ? -22.344 5.496 0.622 1 91.94 285 ASN A CA 1
ATOM 2217 C C . ASN A 1 285 ? -21.828 4.082 0.374 1 91.94 285 ASN A C 1
ATOM 2219 O O . ASN A 1 285 ? -20.609 3.877 0.248 1 91.94 285 ASN A O 1
ATOM 2223 N N . ARG A 1 286 ? -22.656 3.193 0.198 1 88.88 286 ARG A N 1
ATOM 2224 C CA . ARG A 1 286 ? -22.312 1.79 0.01 1 88.88 286 ARG A CA 1
ATOM 2225 C C . ARG A 1 286 ? -21.531 1.589 -1.283 1 88.88 286 ARG A C 1
ATOM 2227 O O . ARG A 1 286 ? -20.672 0.709 -1.364 1 88.88 286 ARG A O 1
ATOM 2234 N N . ASP A 1 287 ? -21.812 2.396 -2.221 1 90.12 287 ASP A N 1
ATOM 2235 C CA . ASP A 1 287 ? -21.125 2.273 -3.51 1 90.12 287 ASP A CA 1
ATOM 2236 C C . ASP A 1 287 ? -19.641 2.609 -3.385 1 90.12 287 ASP A C 1
ATOM 2238 O O . ASP A 1 287 ? -18.812 2.047 -4.102 1 90.12 287 ASP A O 1
ATOM 2242 N N . VAL A 1 288 ? -19.391 3.514 -2.471 1 92.81 288 VAL A N 1
ATOM 2243 C CA . VAL A 1 288 ? -17.984 3.85 -2.23 1 92.81 288 VAL A CA 1
ATOM 2244 C C . VAL A 1 288 ? -17.25 2.625 -1.696 1 92.81 288 VAL A C 1
ATOM 2246 O O . VAL A 1 288 ? -16.141 2.316 -2.146 1 92.81 288 VAL A O 1
ATOM 2249 N N . HIS A 1 289 ? -17.844 1.924 -0.819 1 92.44 289 HIS A N 1
ATOM 2250 C CA . HIS A 1 289 ? -17.234 0.723 -0.267 1 92.44 289 HIS A CA 1
ATOM 2251 C C . HIS A 1 289 ? -17.062 -0.35 -1.337 1 92.44 289 HIS A C 1
ATOM 2253 O O . HIS A 1 289 ? -16.031 -1.021 -1.39 1 92.44 289 HIS A O 1
ATOM 2259 N N . ALA A 1 290 ? -18.047 -0.498 -2.141 1 89.81 290 ALA A N 1
ATOM 2260 C CA . ALA A 1 290 ? -17.969 -1.459 -3.236 1 89.81 290 ALA A CA 1
ATOM 2261 C C . ALA A 1 290 ? -16.859 -1.087 -4.211 1 89.81 290 ALA A C 1
ATOM 2263 O O . ALA A 1 290 ? -16.094 -1.948 -4.641 1 89.81 290 ALA A O 1
ATOM 2264 N N . ALA A 1 291 ? -16.766 0.175 -4.5 1 91.81 291 ALA A N 1
ATOM 2265 C CA . ALA A 1 291 ? -15.766 0.666 -5.445 1 91.81 291 ALA A CA 1
ATOM 2266 C C . ALA A 1 291 ? -14.352 0.468 -4.906 1 91.81 291 ALA A C 1
ATOM 2268 O O . ALA A 1 291 ? -13.414 0.222 -5.672 1 91.81 291 ALA A O 1
ATOM 2269 N N . LEU A 1 292 ? -14.234 0.526 -3.627 1 92.75 292 LEU A N 1
ATOM 2270 C CA . LEU A 1 292 ? -12.922 0.513 -2.994 1 92.75 292 LEU A CA 1
ATOM 2271 C C . LEU A 1 292 ? -12.406 -0.914 -2.836 1 92.75 292 LEU A C 1
ATOM 2273 O O . LEU A 1 292 ? -11.242 -1.124 -2.5 1 92.75 292 LEU A O 1
ATOM 2277 N N . THR A 1 293 ? -13.18 -1.916 -3.127 1 86.38 293 THR A N 1
ATOM 2278 C CA . THR A 1 293 ? -12.742 -3.305 -3.029 1 86.38 293 THR A CA 1
ATOM 2279 C C . THR A 1 293 ? -11.578 -3.572 -3.975 1 86.38 293 THR A C 1
ATOM 2281 O O . THR A 1 293 ? -10.664 -4.336 -3.646 1 86.38 293 THR A O 1
ATOM 2284 N N . GLY A 1 294 ? -11.602 -3.004 -5.105 1 85.19 294 GLY A N 1
ATOM 2285 C CA . GLY A 1 294 ? -10.523 -3.176 -6.07 1 85.19 294 GLY A CA 1
ATOM 2286 C C . GLY A 1 294 ? -9.203 -2.605 -5.598 1 85.19 294 GLY A C 1
ATOM 2287 O O . GLY A 1 294 ? -8.258 -3.352 -5.328 1 85.19 294 GLY A O 1
ATOM 2288 N N . PRO A 1 295 ? -9.234 -1.327 -5.305 1 89.69 295 PRO A N 1
ATOM 2289 C CA . PRO A 1 295 ? -7.988 -0.675 -4.91 1 89.69 295 PRO A CA 1
ATOM 2290 C C . PRO A 1 295 ? -7.484 -1.146 -3.547 1 89.69 295 PRO A C 1
ATOM 2292 O O . PRO A 1 295 ? -6.309 -0.959 -3.223 1 89.69 295 PRO A O 1
ATOM 2295 N N . ALA A 1 296 ? -8.312 -1.782 -2.787 1 91.19 296 ALA A N 1
ATOM 2296 C CA . ALA A 1 296 ? -7.902 -2.268 -1.473 1 91.19 296 ALA A CA 1
ATOM 2297 C C . ALA A 1 296 ? -6.754 -3.266 -1.592 1 91.19 296 ALA A C 1
ATOM 2299 O O . ALA A 1 296 ? -5.945 -3.404 -0.67 1 91.19 296 ALA A O 1
ATOM 2300 N N . LEU A 1 297 ? -6.586 -3.828 -2.701 1 89.56 297 LEU A N 1
ATOM 2301 C CA . LEU A 1 297 ? -5.531 -4.797 -2.98 1 89.56 297 LEU A CA 1
ATOM 2302 C C . LEU A 1 297 ? -4.156 -4.148 -2.881 1 89.56 297 LEU A C 1
ATOM 2304 O O . LEU A 1 297 ? -3.182 -4.805 -2.504 1 89.56 297 LEU A O 1
ATOM 2308 N N . TYR A 1 298 ? -4.121 -2.895 -3.131 1 94.19 298 TYR A N 1
ATOM 2309 C CA . TYR A 1 298 ? -2.84 -2.217 -3.277 1 94.19 298 TYR A CA 1
ATOM 2310 C C . TYR A 1 298 ? -2.459 -1.488 -1.994 1 94.19 298 TYR A C 1
ATOM 2312 O O . TYR A 1 298 ? -1.346 -0.971 -1.874 1 94.19 298 TYR A O 1
ATOM 2320 N N . SER A 1 299 ? -3.375 -1.396 -1.087 1 96.44 299 SER A N 1
ATOM 2321 C CA . SER A 1 299 ? -3.117 -0.704 0.171 1 96.44 299 SER A CA 1
ATOM 2322 C C . SER A 1 299 ? -3.289 -1.64 1.362 1 96.44 299 SER A C 1
ATOM 2324 O O . SER A 1 299 ? -3.666 -1.203 2.453 1 96.44 299 SER A O 1
ATOM 2326 N N . TYR A 1 300 ? -3.021 -2.891 1.089 1 95.31 300 TYR A N 1
ATOM 2327 C CA . TYR A 1 300 ? -3.17 -3.93 2.104 1 95.31 300 TYR A CA 1
ATOM 2328 C C . TYR A 1 300 ? -2.264 -3.654 3.299 1 95.31 300 TYR A C 1
ATOM 2330 O O . TYR A 1 300 ? -1.037 -3.684 3.176 1 95.31 300 TYR A O 1
ATOM 2338 N N . ALA A 1 301 ? -2.891 -3.359 4.465 1 96.81 301 ALA A N 1
ATOM 2339 C CA . ALA A 1 301 ? -2.088 -3.252 5.68 1 96.81 301 ALA A CA 1
ATOM 2340 C C . ALA A 1 301 ? -1.583 -4.621 6.125 1 96.81 301 ALA A C 1
ATOM 2342 O O . ALA A 1 301 ? -2.281 -5.625 5.973 1 96.81 301 ALA A O 1
ATOM 2343 N N . SER A 1 302 ? -0.398 -4.652 6.684 1 97.75 302 SER A N 1
ATOM 2344 C CA . SER A 1 302 ? 0.115 -5.953 7.113 1 97.75 302 SER A CA 1
ATOM 2345 C C . SER A 1 302 ? -0.748 -6.551 8.219 1 97.75 302 SER A C 1
ATOM 2347 O O . SER A 1 302 ? -1.362 -5.816 9 1 97.75 302 SER A O 1
ATOM 2349 N N . GLY A 1 303 ? -0.769 -7.883 8.211 1 97.75 303 GLY A N 1
ATOM 2350 C CA . GLY A 1 303 ? -1.47 -8.57 9.281 1 97.75 303 GLY A CA 1
ATOM 2351 C C . GLY A 1 303 ? -0.94 -8.227 10.664 1 97.75 303 GLY A C 1
ATOM 2352 O O . GLY A 1 303 ? -1.697 -8.203 11.633 1 97.75 303 GLY A O 1
ATOM 2353 N N . ILE A 1 304 ? 0.333 -7.93 10.773 1 98.19 304 ILE A N 1
ATOM 2354 C CA . ILE A 1 304 ? 0.935 -7.566 12.055 1 98.19 304 ILE A CA 1
ATOM 2355 C C . ILE A 1 304 ? 0.383 -6.223 12.523 1 98.19 304 ILE A C 1
ATOM 2357 O O . ILE A 1 304 ? 0.004 -6.07 13.688 1 98.19 304 ILE A O 1
ATOM 2361 N N . THR A 1 305 ? 0.344 -5.289 11.578 1 98.19 305 THR A N 1
ATOM 2362 C CA . THR A 1 305 ? -0.218 -3.975 11.867 1 98.19 305 THR A CA 1
ATOM 2363 C C . THR A 1 305 ? -1.692 -4.09 12.242 1 98.19 305 THR A C 1
ATOM 2365 O O . THR A 1 305 ? -2.154 -3.426 13.172 1 98.19 305 THR A O 1
ATOM 2368 N N . ASP A 1 306 ? -2.389 -4.898 11.461 1 98.5 306 ASP A N 1
ATOM 2369 C CA . ASP A 1 306 ? -3.803 -5.148 11.727 1 98.5 306 ASP A CA 1
ATOM 2370 C C . ASP A 1 306 ? -4.016 -5.652 13.156 1 98.5 306 ASP A C 1
ATOM 2372 O O . ASP A 1 306 ? -4.781 -5.066 13.914 1 98.5 306 ASP A O 1
ATOM 2376 N N . HIS A 1 307 ? -3.27 -6.617 13.547 1 98.62 307 HIS A N 1
ATOM 2377 C CA . HIS A 1 307 ? -3.375 -7.234 14.859 1 98.62 307 HIS A CA 1
ATOM 2378 C C . HIS A 1 307 ? -2.947 -6.27 15.961 1 98.62 307 HIS A C 1
ATOM 2380 O O . HIS A 1 307 ? -3.664 -6.09 16.953 1 98.62 307 HIS A O 1
ATOM 2386 N N . LEU A 1 308 ? -1.854 -5.648 15.766 1 98.5 308 LEU A N 1
ATOM 2387 C CA . LEU A 1 308 ? -1.313 -4.715 16.75 1 98.5 308 LEU A CA 1
ATOM 2388 C C . LEU A 1 308 ? -2.279 -3.562 17 1 98.5 308 LEU A C 1
ATOM 2390 O O . LEU A 1 308 ? -2.531 -3.191 18.141 1 98.5 308 LEU A O 1
ATOM 2394 N N . THR A 1 309 ? -2.793 -2.965 15.938 1 98.69 309 THR A N 1
ATOM 2395 C CA . THR A 1 309 ? -3.711 -1.837 16.047 1 98.69 309 THR A CA 1
ATOM 2396 C C . THR A 1 309 ? -4.988 -2.252 16.781 1 98.69 309 THR A C 1
ATOM 2398 O O . THR A 1 309 ? -5.512 -1.502 17.594 1 98.69 309 THR A O 1
ATOM 2401 N N . SER A 1 310 ? -5.461 -3.477 16.438 1 98.75 310 SER A N 1
ATOM 2402 C CA . SER A 1 310 ? -6.629 -3.992 17.141 1 98.75 310 SER A CA 1
ATOM 2403 C C . SER A 1 310 ? -6.367 -4.094 18.641 1 98.75 310 SER A C 1
ATOM 2405 O O . SER A 1 310 ? -7.184 -3.656 19.453 1 98.75 310 SER A O 1
ATOM 2407 N N . LEU A 1 311 ? -5.191 -4.668 19.031 1 98.62 311 LEU A N 1
ATOM 2408 C CA . LEU A 1 311 ? -4.809 -4.793 20.422 1 98.62 311 LEU A CA 1
ATOM 2409 C C . LEU A 1 311 ? -4.805 -3.43 21.109 1 98.62 311 LEU A C 1
ATOM 2411 O O . LEU A 1 311 ? -5.309 -3.291 22.234 1 98.62 311 LEU A O 1
ATOM 2415 N N . LEU A 1 312 ? -4.277 -2.455 20.438 1 98.69 312 LEU A N 1
ATOM 2416 C CA . LEU A 1 312 ? -4.109 -1.118 21 1 98.69 312 LEU A CA 1
ATOM 2417 C C . LEU A 1 312 ? -5.461 -0.428 21.172 1 98.69 312 LEU A C 1
ATOM 2419 O O . LEU A 1 312 ? -5.785 0.051 22.266 1 98.69 312 LEU A O 1
ATOM 2423 N N . LEU A 1 313 ? -6.266 -0.4 20.125 1 98.81 313 LEU A N 1
ATOM 2424 C CA . LEU A 1 313 ? -7.496 0.387 20.109 1 98.81 313 LEU A CA 1
ATOM 2425 C C . LEU A 1 313 ? -8.555 -0.241 21 1 98.81 313 LEU A C 1
ATOM 2427 O O . LEU A 1 313 ? -9.453 0.449 21.484 1 98.81 313 LEU A O 1
ATOM 2431 N N . GLU A 1 314 ? -8.453 -1.526 21.203 1 98.62 314 GLU A N 1
ATOM 2432 C CA . GLU A 1 314 ? -9.406 -2.219 22.062 1 98.62 314 GLU A CA 1
ATOM 2433 C C . GLU A 1 314 ? -9.125 -1.953 23.531 1 98.62 314 GLU A C 1
ATOM 2435 O O . GLU A 1 314 ? -9.977 -2.184 24.391 1 98.62 314 GLU A O 1
ATOM 2440 N N . ASP A 1 315 ? -7.914 -1.566 23.875 1 98.5 315 ASP A N 1
ATOM 2441 C CA . ASP A 1 315 ? -7.543 -1.256 25.25 1 98.5 315 ASP A CA 1
ATOM 2442 C C . ASP A 1 315 ? -7.867 0.196 25.594 1 98.5 315 ASP A C 1
ATOM 2444 O O . ASP A 1 315 ? -6.973 1.042 25.656 1 98.5 315 ASP A O 1
ATOM 2448 N N . PHE A 1 316 ? -9.148 0.479 25.984 1 97.88 316 PHE A N 1
ATOM 2449 C CA . PHE A 1 316 ? -9.648 1.831 26.188 1 97.88 316 PHE A CA 1
ATOM 2450 C C . PHE A 1 316 ? -8.93 2.492 27.359 1 97.88 316 PHE A C 1
ATOM 2452 O O . PHE A 1 316 ? -8.695 3.703 27.344 1 97.88 316 PHE A O 1
ATOM 2459 N N . ASP A 1 317 ? -8.586 1.708 28.344 1 97.94 317 ASP A N 1
ATOM 2460 C CA . ASP A 1 317 ? -7.859 2.264 29.469 1 97.94 317 ASP A CA 1
ATOM 2461 C C . ASP A 1 317 ? -6.496 2.805 29.047 1 97.94 317 ASP A C 1
ATOM 2463 O O . ASP A 1 317 ? -6.137 3.934 29.391 1 97.94 317 ASP A O 1
ATOM 2467 N N . PHE A 1 318 ? -5.812 2.043 28.312 1 98.31 318 PHE A N 1
ATOM 2468 C CA . PHE A 1 318 ? -4.5 2.463 27.844 1 98.31 318 PHE A CA 1
ATOM 2469 C C . PHE A 1 318 ? -4.617 3.68 26.922 1 98.31 318 PHE A C 1
ATOM 2471 O O . PHE A 1 318 ? -3.9 4.668 27.109 1 98.31 318 PHE A O 1
ATOM 2478 N N . THR A 1 319 ? -5.559 3.613 25.938 1 98.31 319 THR A N 1
ATOM 2479 C CA . THR A 1 319 ? -5.621 4.664 24.938 1 98.31 319 THR A CA 1
ATOM 2480 C C . THR A 1 319 ? -6.09 5.98 25.562 1 98.31 319 THR A C 1
ATOM 2482 O O . THR A 1 319 ? -5.641 7.055 25.156 1 98.31 319 THR A O 1
ATOM 2485 N N . THR A 1 320 ? -6.969 5.898 26.516 1 97.81 320 THR A N 1
ATOM 2486 C CA . THR A 1 320 ? -7.422 7.109 27.203 1 97.81 320 THR A CA 1
ATOM 2487 C C . THR A 1 320 ? -6.262 7.797 27.906 1 97.81 320 THR A C 1
ATOM 2489 O O . THR A 1 320 ? -6.059 9.008 27.766 1 97.81 320 THR A O 1
ATOM 2492 N N . ARG A 1 321 ? -5.48 7.059 28.641 1 98.25 321 ARG A N 1
ATOM 2493 C CA . ARG A 1 321 ? -4.32 7.609 29.344 1 98.25 321 ARG A CA 1
ATOM 2494 C C . ARG A 1 321 ? -3.279 8.117 28.359 1 98.25 321 ARG A C 1
ATOM 2496 O O . ARG A 1 321 ? -2.68 9.172 28.562 1 98.25 321 ARG A O 1
ATOM 2503 N N . TYR A 1 322 ? -3.111 7.352 27.344 1 98.62 322 TYR A N 1
ATOM 2504 C CA . TYR A 1 322 ? -2.146 7.703 26.312 1 98.62 322 TYR A CA 1
ATOM 2505 C C . TYR A 1 322 ? -2.484 9.047 25.688 1 98.62 322 TYR A C 1
ATOM 2507 O O . TYR A 1 322 ? -1.625 9.93 25.578 1 98.62 322 TYR A O 1
ATOM 2515 N N . VAL A 1 323 ? -3.754 9.234 25.281 1 98.44 323 VAL A N 1
ATOM 2516 C CA . VAL A 1 323 ? -4.211 10.438 24.609 1 98.44 323 VAL A CA 1
ATOM 2517 C C . VAL A 1 323 ? -4.102 11.633 25.562 1 98.44 323 VAL A C 1
ATOM 2519 O O . VAL A 1 323 ? -3.607 12.695 25.172 1 98.44 323 VAL A O 1
ATOM 2522 N N . GLN A 1 324 ? -4.484 11.414 26.75 1 98.44 324 GLN A N 1
ATOM 2523 C CA . GLN A 1 324 ? -4.434 12.484 27.734 1 98.44 324 GLN A CA 1
ATOM 2524 C C . GLN A 1 324 ? -2.998 12.945 27.984 1 98.44 324 GLN A C 1
ATOM 2526 O O . GLN A 1 324 ? -2.719 14.148 28.016 1 98.44 324 GLN A O 1
ATOM 2531 N N . GLN A 1 325 ? -2.139 12.008 28.141 1 98.62 325 GLN A N 1
ATOM 2532 C CA . GLN A 1 325 ? -0.737 12.344 28.375 1 98.62 325 GLN A CA 1
ATOM 2533 C C . GLN A 1 325 ? -0.117 13.008 27.141 1 98.62 325 GLN A C 1
ATOM 2535 O O . GLN A 1 325 ? 0.666 13.953 27.281 1 98.62 325 GLN A O 1
ATOM 2540 N N . ASN A 1 326 ? -0.429 12.508 26.031 1 98.62 326 ASN A N 1
ATOM 2541 C CA . ASN A 1 326 ? 0.07 13.125 24.812 1 98.62 326 ASN A CA 1
ATOM 2542 C C . ASN A 1 326 ? -0.389 14.578 24.672 1 98.62 326 ASN A C 1
ATOM 2544 O O . ASN A 1 326 ? 0.398 15.453 24.312 1 98.62 326 ASN A O 1
ATOM 2548 N N . GLN A 1 327 ? -1.661 14.812 24.938 1 98.69 327 GLN A N 1
ATOM 2549 C CA . GLN A 1 327 ? -2.225 16.156 24.844 1 98.69 327 GLN A CA 1
ATOM 2550 C C . GLN A 1 327 ? -1.546 17.109 25.812 1 98.69 327 GLN A C 1
ATOM 2552 O O . GLN A 1 327 ? -1.29 18.266 25.484 1 98.69 327 GLN A O 1
ATOM 2557 N N . LYS A 1 328 ? -1.246 16.625 26.953 1 98.56 328 LYS A N 1
ATOM 2558 C CA . LYS A 1 328 ? -0.526 17.422 27.953 1 98.56 328 LYS A CA 1
ATOM 2559 C C . LYS A 1 328 ? 0.868 17.781 27.453 1 98.56 328 LYS A C 1
ATOM 2561 O O . LYS A 1 328 ? 1.281 18.938 27.531 1 98.56 328 LYS A O 1
ATOM 2566 N N . LEU A 1 329 ? 1.564 16.797 26.953 1 98.31 329 LEU A N 1
ATOM 2567 C CA . LEU A 1 329 ? 2.924 17.031 26.469 1 98.31 329 LEU A CA 1
ATOM 2568 C C . LEU A 1 329 ? 2.93 17.938 25.25 1 98.31 329 LEU A C 1
ATOM 2570 O O . LEU A 1 329 ? 3.848 18.75 25.062 1 98.31 329 LEU A O 1
ATOM 2574 N N . LEU A 1 330 ? 1.907 17.797 24.406 1 98.56 330 LEU A N 1
ATOM 2575 C CA . LEU A 1 330 ? 1.765 18.703 23.266 1 98.56 330 LEU A CA 1
ATOM 2576 C C . LEU A 1 330 ? 1.627 20.141 23.734 1 98.56 330 LEU A C 1
ATOM 2578 O O . LEU A 1 330 ? 2.273 21.047 23.188 1 98.56 330 LEU A O 1
ATOM 2582 N N . SER A 1 331 ? 0.782 20.344 24.719 1 98.31 331 SER A N 1
ATOM 2583 C CA . SER A 1 331 ? 0.573 21.672 25.281 1 98.31 331 SER A CA 1
ATOM 2584 C C . SER A 1 331 ? 1.878 22.266 25.812 1 98.31 331 SER A C 1
ATOM 2586 O O . SER A 1 331 ? 2.211 23.406 25.516 1 98.31 331 SER A O 1
ATOM 2588 N N . GLU A 1 332 ? 2.631 21.516 26.516 1 98.06 332 GLU A N 1
ATOM 2589 C CA . GLU A 1 332 ? 3.887 21.953 27.109 1 98.06 332 GLU A CA 1
ATOM 2590 C C . GLU A 1 332 ? 4.922 22.281 26.047 1 98.06 332 GLU A C 1
ATOM 2592 O O . GLU A 1 332 ? 5.629 23.281 26.141 1 98.06 332 GLU A O 1
ATOM 2597 N N . SER A 1 333 ? 5.023 21.438 25.094 1 98.12 333 SER A N 1
ATOM 2598 C CA . SER A 1 333 ? 6.004 21.625 24.016 1 98.12 333 SER A CA 1
ATOM 2599 C C . SER A 1 333 ? 5.668 22.844 23.172 1 98.12 333 SER A C 1
ATOM 2601 O O . SER A 1 333 ? 6.562 23.562 22.734 1 98.12 333 SER A O 1
ATOM 2603 N N . TYR A 1 334 ? 4.371 23.031 22.891 1 98 334 TYR A N 1
ATOM 2604 C CA . TYR A 1 334 ? 3.932 24.234 22.172 1 98 334 TYR A CA 1
ATOM 2605 C C . TYR A 1 334 ? 4.328 25.484 22.922 1 98 334 TYR A C 1
ATOM 2607 O O . TYR A 1 334 ? 4.895 26.422 22.344 1 98 334 TYR A O 1
ATOM 2615 N N . ALA A 1 335 ? 4.051 25.5 24.188 1 97.81 335 ALA A N 1
ATOM 2616 C CA . ALA A 1 335 ? 4.367 26.656 25.016 1 97.81 335 ALA A CA 1
ATOM 2617 C C . ALA A 1 335 ? 5.867 26.938 25.016 1 97.81 335 ALA A C 1
ATOM 2619 O O . ALA A 1 335 ? 6.285 28.094 24.906 1 97.81 335 ALA A O 1
ATOM 2620 N N . TYR A 1 336 ? 6.602 25.906 25.141 1 97.62 336 TYR A N 1
ATOM 2621 C CA . TYR A 1 336 ? 8.055 26.047 25.125 1 97.62 336 TYR A CA 1
ATOM 2622 C C . TYR A 1 336 ? 8.523 26.703 23.844 1 97.62 336 TYR A C 1
ATOM 2624 O O . TYR A 1 336 ? 9.305 27.656 23.859 1 97.62 336 TYR A O 1
ATOM 2632 N N . THR A 1 337 ? 8.047 26.25 22.75 1 97.88 337 THR A N 1
ATOM 2633 C CA . THR A 1 337 ? 8.453 26.719 21.422 1 97.88 337 THR A CA 1
ATOM 2634 C C . THR A 1 337 ? 8.016 28.172 21.219 1 97.88 337 THR A C 1
ATOM 2636 O O . THR A 1 337 ? 8.82 29.016 20.781 1 97.88 337 THR A O 1
ATOM 2639 N N . VAL A 1 338 ? 6.777 28.469 21.5 1 97.38 338 VAL A N 1
ATOM 2640 C CA . VAL A 1 338 ? 6.199 29.797 21.25 1 97.38 338 VAL A CA 1
ATOM 2641 C C . VAL A 1 338 ? 6.871 30.828 22.141 1 97.38 338 VAL A C 1
ATOM 2643 O O . VAL A 1 338 ? 7.133 31.953 21.703 1 97.38 338 VAL A O 1
ATOM 2646 N N . ASN A 1 339 ? 7.109 30.438 23.375 1 97.5 339 ASN A N 1
ATOM 2647 C CA . ASN A 1 339 ? 7.812 31.359 24.25 1 97.5 339 ASN A CA 1
ATOM 2648 C C . ASN A 1 339 ? 9.203 31.703 23.719 1 97.5 339 ASN A C 1
ATOM 2650 O O . ASN A 1 339 ? 9.633 32.844 23.797 1 97.5 339 ASN A O 1
ATOM 2654 N N . TYR A 1 340 ? 9.898 30.719 23.234 1 97.5 340 TYR A N 1
ATOM 2655 C CA . TYR A 1 340 ? 11.195 30.984 22.609 1 97.5 340 TYR A CA 1
ATOM 2656 C C . TYR A 1 340 ? 11.062 31.953 21.453 1 97.5 340 TYR A C 1
ATOM 2658 O O . TYR A 1 340 ? 11.867 32.875 21.312 1 97.5 340 TYR A O 1
ATOM 2666 N N . LEU A 1 341 ? 10.078 31.75 20.562 1 97.81 341 LEU A N 1
ATOM 2667 C CA . LEU A 1 341 ? 9.867 32.625 19.406 1 97.81 341 LEU A CA 1
ATOM 2668 C C . LEU A 1 341 ? 9.562 34.031 19.828 1 97.81 341 LEU A C 1
ATOM 2670 O O . LEU A 1 341 ? 10.086 35 19.266 1 97.81 341 LEU A O 1
ATOM 2674 N N . LYS A 1 342 ? 8.719 34.188 20.844 1 97.19 342 LYS A N 1
ATOM 2675 C CA . LYS A 1 342 ? 8.383 35.5 21.375 1 97.19 342 LYS A CA 1
ATOM 2676 C C . LYS A 1 342 ? 9.617 36.188 21.922 1 97.19 342 LYS A C 1
ATOM 2678 O O . LYS A 1 342 ? 9.844 37.375 21.641 1 97.19 342 LYS A O 1
ATOM 2683 N N . ASP A 1 343 ? 10.367 35.469 22.625 1 97.56 343 ASP A N 1
ATOM 2684 C CA . ASP A 1 343 ? 11.57 36.031 23.25 1 97.56 343 ASP A CA 1
ATOM 2685 C C . ASP A 1 343 ? 12.547 36.5 22.188 1 97.56 343 ASP A C 1
ATOM 2687 O O . ASP A 1 343 ? 13.344 37.406 22.438 1 97.56 343 ASP A O 1
ATOM 2691 N N . HIS A 1 344 ? 12.461 36 21.016 1 97.38 344 HIS A N 1
ATOM 2692 C CA . HIS A 1 344 ? 13.414 36.344 19.984 1 97.38 344 HIS A CA 1
ATOM 2693 C C . HIS A 1 344 ? 12.758 37.156 18.875 1 97.38 344 HIS A C 1
ATOM 2695 O O . HIS A 1 344 ? 13.352 37.344 17.812 1 97.38 344 HIS A O 1
ATOM 2701 N N . GLY A 1 345 ? 11.508 37.5 19.078 1 97.31 345 GLY A N 1
ATOM 2702 C CA . GLY A 1 345 ? 10.805 38.375 18.156 1 97.31 345 GLY A CA 1
ATOM 2703 C C . GLY A 1 345 ? 10.5 37.75 16.812 1 97.31 345 GLY A C 1
ATOM 2704 O O . GLY A 1 345 ? 10.555 38.406 15.773 1 97.31 345 GLY A O 1
ATOM 2705 N N . ILE A 1 346 ? 10.305 36.5 16.797 1 98 346 ILE A N 1
ATOM 2706 C CA . ILE A 1 346 ? 9.945 35.781 15.57 1 98 346 ILE A CA 1
ATOM 2707 C C . ILE A 1 346 ? 8.422 35.656 15.477 1 98 346 ILE A C 1
ATOM 2709 O O . ILE A 1 346 ? 7.785 35.094 16.359 1 98 346 ILE A O 1
ATOM 2713 N N . GLU A 1 347 ? 7.898 36.219 14.422 1 97.88 347 GLU A N 1
ATOM 2714 C CA . GLU A 1 347 ? 6.461 36.156 14.172 1 97.88 347 GLU A CA 1
ATOM 2715 C C . GLU A 1 347 ? 6.02 34.719 13.867 1 97.88 347 GLU A C 1
ATOM 2717 O O . GLU A 1 347 ? 6.711 34 13.164 1 97.88 347 GLU A O 1
ATOM 2722 N N . TYR A 1 348 ? 4.918 34.312 14.391 1 97.44 348 TYR A N 1
ATOM 2723 C CA . TYR A 1 348 ? 4.324 33 14.117 1 97.44 348 TYR A CA 1
ATOM 2724 C C . TYR A 1 348 ? 2.807 33.094 14.047 1 97.44 348 TYR A C 1
ATOM 2726 O O . TYR A 1 348 ? 2.221 34.094 14.477 1 97.44 348 TYR A O 1
ATOM 2734 N N . ALA A 1 349 ? 2.148 32.125 13.391 1 96.06 349 ALA A N 1
ATOM 2735 C CA . ALA A 1 349 ? 0.691 32.062 13.367 1 96.06 349 ALA A CA 1
ATOM 2736 C C . ALA A 1 349 ? 0.147 31.562 14.711 1 96.06 349 ALA A C 1
ATOM 2738 O O . ALA A 1 349 ? 0.172 30.375 15 1 96.06 349 ALA A O 1
ATOM 2739 N N . ALA A 1 350 ? -0.457 32.438 15.445 1 95.75 350 ALA A N 1
ATOM 2740 C CA . ALA A 1 350 ? -0.897 32.188 16.812 1 95.75 350 ALA A CA 1
ATOM 2741 C C . ALA A 1 350 ? -2.229 31.438 16.812 1 95.75 350 ALA A C 1
ATOM 2743 O O . ALA A 1 350 ? -2.877 31.297 15.781 1 95.75 350 ALA A O 1
ATOM 2744 N N . GLY A 1 351 ? -2.541 30.906 17.938 1 94.69 351 GLY A N 1
ATOM 2745 C CA . GLY A 1 351 ? -3.855 30.328 18.172 1 94.69 351 GLY A CA 1
ATOM 2746 C C . GLY A 1 351 ? -3.902 28.828 17.906 1 94.69 351 GLY A C 1
ATOM 2747 O O . GLY A 1 351 ? -4.984 28.266 17.75 1 94.69 351 GLY A O 1
ATOM 2748 N N . CYS A 1 352 ? -2.752 28.234 17.875 1 96.56 352 CYS A N 1
ATOM 2749 C CA . CYS A 1 352 ? -2.709 26.797 17.625 1 96.56 352 CYS A CA 1
ATOM 2750 C C . CYS A 1 352 ? -3.229 26.016 18.828 1 96.56 352 CYS A C 1
ATOM 2752 O O . CYS A 1 352 ? -2.93 26.344 19.969 1 96.56 352 CYS A O 1
ATOM 2754 N N . ASN A 1 353 ? -4.035 25.031 18.547 1 97.56 353 ASN A N 1
ATOM 2755 C CA . ASN A 1 353 ? -4.492 24.156 19.625 1 97.56 353 ASN A CA 1
ATOM 2756 C C . ASN A 1 353 ? -4.605 22.703 19.172 1 97.56 353 ASN A C 1
ATOM 2758 O O . ASN A 1 353 ? -5.324 21.922 19.781 1 97.56 353 ASN A O 1
ATOM 2762 N N . ALA A 1 354 ? -3.988 22.359 18.047 1 98.19 354 ALA A N 1
ATOM 2763 C CA . ALA A 1 354 ? -4.031 21 17.531 1 98.19 354 ALA A CA 1
ATOM 2764 C C . ALA A 1 354 ? -2.811 20.703 16.672 1 98.19 354 ALA A C 1
ATOM 2766 O O . ALA A 1 354 ? -2.02 21.609 16.375 1 98.19 354 ALA A O 1
ATOM 2767 N N . ALA A 1 355 ? -2.684 19.422 16.297 1 97.88 355 ALA A N 1
ATOM 2768 C CA . ALA A 1 355 ? -1.515 18.953 15.562 1 97.88 355 ALA A CA 1
ATOM 2769 C C . ALA A 1 355 ? -0.23 19.219 16.344 1 97.88 355 ALA A C 1
ATOM 2771 O O . ALA A 1 355 ? -0.201 19.094 17.562 1 97.88 355 ALA A O 1
ATOM 2772 N N . PHE A 1 356 ? 0.856 19.406 15.75 1 98.19 356 PHE A N 1
ATOM 2773 C CA . PHE A 1 356 ? 2.102 19.625 16.484 1 98.19 356 PHE A CA 1
ATOM 2774 C C . PHE A 1 356 ? 3.082 20.438 15.656 1 98.19 356 PHE A C 1
ATOM 2776 O O . PHE A 1 356 ? 4.25 20.078 15.523 1 98.19 356 PHE A O 1
ATOM 2783 N N . PHE A 1 357 ? 2.479 21.609 15.133 1 96.81 357 PHE A N 1
ATOM 2784 C CA . PHE A 1 357 ? 3.24 22.484 14.266 1 96.81 357 PHE A CA 1
ATOM 2785 C C . PHE A 1 357 ? 3.172 23.938 14.766 1 96.81 357 PHE A C 1
ATOM 2787 O O . PHE A 1 357 ? 2.182 24.328 15.375 1 96.81 357 PHE A O 1
ATOM 2794 N N . VAL A 1 358 ? 4.203 24.641 14.484 1 97.81 358 VAL A N 1
ATOM 2795 C CA . VAL A 1 358 ? 4.168 26.094 14.539 1 97.81 358 VAL A CA 1
ATOM 2796 C C . VAL A 1 358 ? 4.543 26.688 13.18 1 97.81 358 VAL A C 1
ATOM 2798 O O . VAL A 1 358 ? 5.555 26.297 12.586 1 97.81 358 VAL A O 1
ATOM 2801 N N . TRP A 1 359 ? 3.627 27.469 12.656 1 98.12 359 TRP A N 1
ATOM 2802 C CA . TRP A 1 359 ? 3.848 28.203 11.414 1 98.12 359 TRP A CA 1
ATOM 2803 C C . TRP A 1 359 ? 4.504 29.562 11.688 1 98.12 359 TRP A C 1
ATOM 2805 O O . TRP A 1 359 ? 3.891 30.438 12.289 1 98.12 359 TRP A O 1
ATOM 2815 N N . MET A 1 360 ? 5.777 29.703 11.266 1 98 360 MET A N 1
ATOM 2816 C CA . MET A 1 360 ? 6.508 30.891 11.711 1 98 360 MET A CA 1
ATOM 2817 C C . MET A 1 360 ? 7.059 31.656 10.516 1 98 360 MET A C 1
ATOM 2819 O O . MET A 1 360 ? 7.336 31.078 9.469 1 98 360 MET A O 1
ATOM 2823 N N . ASN A 1 361 ? 7.191 32.938 10.656 1 97.94 361 ASN A N 1
ATOM 2824 C CA . ASN A 1 361 ? 7.652 33.875 9.625 1 97.94 361 ASN A CA 1
ATOM 2825 C C . ASN A 1 361 ? 9.133 34.188 9.789 1 97.94 361 ASN A C 1
ATOM 2827 O O . ASN A 1 361 ? 9.484 35.312 10.203 1 97.94 361 ASN A O 1
ATOM 2831 N N . LEU A 1 362 ? 9.992 33.344 9.336 1 98.12 362 LEU A N 1
ATOM 2832 C CA . LEU A 1 362 ? 11.43 33.531 9.469 1 98.12 362 LEU A CA 1
ATOM 2833 C C . LEU A 1 362 ? 11.922 34.594 8.477 1 98.12 362 LEU A C 1
ATOM 2835 O O . LEU A 1 362 ? 12.914 35.281 8.734 1 98.12 362 LEU A O 1
ATOM 2839 N N . GLY A 1 363 ? 11.227 34.656 7.387 1 96.88 363 GLY A N 1
ATOM 2840 C CA . GLY A 1 363 ? 11.586 35.688 6.402 1 96.88 363 GLY A CA 1
ATOM 2841 C C . GLY A 1 363 ? 11.508 37.094 6.934 1 96.88 363 GLY A C 1
ATOM 2842 O O . GLY A 1 363 ? 12.383 37.906 6.66 1 96.88 363 GLY A O 1
ATOM 2843 N N . LYS A 1 364 ? 10.461 37.375 7.633 1 96.5 364 LYS A N 1
ATOM 2844 C CA . LYS A 1 364 ? 10.312 38.688 8.227 1 96.5 364 LYS A CA 1
ATOM 2845 C C . LYS A 1 364 ? 11.469 39 9.18 1 96.5 364 LYS A C 1
ATOM 2847 O O . LYS A 1 364 ? 12.047 40.094 9.133 1 96.5 364 LYS A O 1
ATOM 2852 N N . LYS A 1 365 ? 11.742 38.062 10.039 1 97.31 365 LYS A N 1
ATOM 2853 C CA . LYS A 1 365 ? 12.828 38.25 10.992 1 97.31 365 LYS A CA 1
ATOM 2854 C C . LYS A 1 365 ? 14.164 38.438 10.281 1 97.31 365 LYS A C 1
ATOM 2856 O O . LYS A 1 365 ? 14.969 39.281 10.672 1 97.31 365 LYS A O 1
ATOM 2861 N N . TYR A 1 366 ? 14.383 37.656 9.297 1 96.75 366 TYR A N 1
ATOM 2862 C CA . TYR A 1 366 ? 15.602 37.75 8.508 1 96.75 366 TYR A CA 1
ATOM 2863 C C . TYR A 1 366 ? 15.75 39.156 7.91 1 96.75 366 TYR A C 1
ATOM 2865 O O . TYR A 1 366 ? 16.828 39.75 7.969 1 96.75 366 TYR A O 1
ATOM 2873 N N . ARG A 1 367 ? 14.695 39.656 7.328 1 95.44 367 ARG A N 1
ATOM 2874 C CA . ARG A 1 367 ? 14.719 41 6.711 1 95.44 367 ARG A CA 1
ATOM 2875 C C . ARG A 1 367 ? 14.992 42.062 7.746 1 95.44 367 ARG A C 1
ATOM 2877 O O . ARG A 1 367 ? 15.648 43.062 7.449 1 95.44 367 ARG A O 1
ATOM 2884 N N . GLU A 1 368 ? 14.453 41.875 8.914 1 95.69 368 GLU A N 1
ATOM 2885 C CA . GLU A 1 368 ? 14.695 42.812 10 1 95.69 368 GLU A CA 1
ATOM 2886 C C . GLU A 1 368 ? 16.172 42.844 10.375 1 95.69 368 GLU A C 1
ATOM 2888 O O . GLU A 1 368 ? 16.719 43.906 10.664 1 95.69 368 GLU A O 1
ATOM 2893 N N . LEU A 1 369 ? 16.766 41.719 10.32 1 95.44 369 LEU A N 1
ATOM 2894 C CA . LEU A 1 369 ? 18.156 41.562 10.75 1 95.44 369 LEU A CA 1
ATOM 2895 C C . LEU A 1 369 ? 19.109 41.938 9.609 1 95.44 369 LEU A C 1
ATOM 2897 O O . LEU A 1 369 ? 20.281 42.219 9.852 1 95.44 369 LEU A O 1
ATOM 2901 N N . HIS A 1 370 ? 18.562 41.844 8.391 1 94.44 370 HIS A N 1
ATOM 2902 C CA . HIS A 1 370 ? 19.391 42.125 7.223 1 94.44 370 HIS A CA 1
ATOM 2903 C C . HIS A 1 370 ? 18.719 43.125 6.309 1 94.44 370 HIS A C 1
ATOM 2905 O O . HIS A 1 370 ? 18.391 42.844 5.156 1 94.44 370 HIS A O 1
ATOM 2911 N N . PRO A 1 371 ? 18.672 44.312 6.629 1 88.94 371 PRO A N 1
ATOM 2912 C CA . PRO A 1 371 ? 17.922 45.312 5.871 1 88.94 371 PRO A CA 1
ATOM 2913 C C . PRO A 1 371 ? 18.531 45.625 4.508 1 88.94 371 PRO A C 1
ATOM 2915 O O . PRO A 1 371 ? 17.844 46.094 3.604 1 88.94 371 PRO A O 1
ATOM 2918 N N . VAL A 1 372 ? 19.75 45.281 4.32 1 86.81 372 VAL A N 1
ATOM 2919 C CA . VAL A 1 372 ? 20.438 45.594 3.076 1 86.81 372 VAL A CA 1
ATOM 2920 C C . VAL A 1 372 ? 20.172 44.5 2.043 1 86.81 372 VAL A C 1
ATOM 2922 O O . VAL A 1 372 ? 20.344 44.75 0.84 1 86.81 372 VAL A O 1
ATOM 2925 N N . ASP A 1 373 ? 19.719 43.375 2.541 1 79.31 373 ASP A N 1
ATOM 2926 C CA . ASP A 1 373 ? 19.438 42.25 1.638 1 79.31 373 ASP A CA 1
ATOM 2927 C C . ASP A 1 373 ? 18.078 42.438 0.95 1 79.31 373 ASP A C 1
ATOM 2929 O O . ASP A 1 373 ? 17.047 42.188 1.556 1 79.31 373 ASP A O 1
ATOM 2933 N N . GLU A 1 374 ? 18.016 42.938 -0.232 1 70.56 374 GLU A N 1
ATOM 2934 C CA . GLU A 1 374 ? 16.797 43.25 -0.959 1 70.56 374 GLU A CA 1
ATOM 2935 C C . GLU A 1 374 ? 16.344 42.094 -1.825 1 70.56 374 GLU A C 1
ATOM 2937 O O . GLU A 1 374 ? 15.445 42.25 -2.662 1 70.56 374 GLU A O 1
ATOM 2942 N N . GLY A 1 375 ? 16.812 41.031 -1.606 1 71.44 375 GLY A N 1
ATOM 2943 C CA . GLY A 1 375 ? 16.484 39.938 -2.498 1 71.44 375 GLY A CA 1
ATOM 2944 C C . GLY A 1 375 ? 15.047 39.469 -2.375 1 71.44 375 GLY A C 1
ATOM 2945 O O . GLY A 1 375 ? 14.438 39.594 -1.31 1 71.44 375 GLY A O 1
ATOM 2946 N N . GLU A 1 376 ? 14.422 39.094 -3.494 1 78.44 376 GLU A N 1
ATOM 2947 C CA . GLU A 1 376 ? 13.016 38.719 -3.617 1 78.44 376 GLU A CA 1
ATOM 2948 C C . GLU A 1 376 ? 12.766 37.312 -3.143 1 78.44 376 GLU A C 1
ATOM 2950 O O . GLU A 1 376 ? 11.641 36.938 -2.783 1 78.44 376 GLU A O 1
ATOM 2955 N N . ASP A 1 377 ? 13.711 36.531 -2.811 1 89.81 377 ASP A N 1
ATOM 2956 C CA . ASP A 1 377 ? 13.484 35.125 -2.447 1 89.81 377 ASP A CA 1
ATOM 2957 C C . ASP A 1 377 ? 13.992 34.844 -1.037 1 89.81 377 ASP A C 1
ATOM 2959 O O . ASP A 1 377 ? 14.883 34 -0.851 1 89.81 377 ASP A O 1
ATOM 2963 N N . VAL A 1 378 ? 13.266 35.469 -0.086 1 94.44 378 VAL A N 1
ATOM 2964 C CA . VAL A 1 378 ? 13.727 35.406 1.298 1 94.44 378 VAL A CA 1
ATOM 2965 C C . VAL A 1 378 ? 13.586 34 1.836 1 94.44 378 VAL A C 1
ATOM 2967 O O . VAL A 1 378 ? 14.414 33.562 2.635 1 94.44 378 VAL A O 1
ATOM 2970 N N . GLY A 1 379 ? 12.555 33.312 1.437 1 95.06 379 GLY A N 1
ATOM 2971 C CA . GLY A 1 379 ? 12.367 31.938 1.863 1 95.06 379 GLY A CA 1
ATOM 2972 C C . GLY A 1 379 ? 13.539 31.031 1.515 1 95.06 379 GLY A C 1
ATOM 2973 O O . GLY A 1 379 ? 14.008 30.266 2.352 1 95.06 379 GLY A O 1
ATOM 2974 N N . GLU A 1 380 ? 13.953 31.156 0.317 1 93.56 380 GLU A N 1
ATOM 2975 C CA . GLU A 1 380 ? 15.086 30.359 -0.144 1 93.56 380 GLU A CA 1
ATOM 2976 C C . GLU A 1 380 ? 16.375 30.75 0.582 1 93.56 380 GLU A C 1
ATOM 2978 O O . GLU A 1 380 ? 17.188 29.875 0.921 1 93.56 380 GLU A O 1
ATOM 2983 N N . ARG A 1 381 ? 16.594 32 0.781 1 93.81 381 ARG A N 1
ATOM 2984 C CA . ARG A 1 381 ? 17.781 32.469 1.494 1 93.81 381 ARG A CA 1
ATOM 2985 C C . ARG A 1 381 ? 17.812 31.938 2.918 1 93.81 381 ARG A C 1
ATOM 2987 O O . ARG A 1 381 ? 18.844 31.453 3.381 1 93.81 381 ARG A O 1
ATOM 2994 N N . VAL A 1 382 ? 16.703 32.062 3.527 1 96 382 VAL A N 1
ATOM 2995 C CA . VAL A 1 382 ? 16.609 31.562 4.895 1 96 382 VAL A CA 1
ATOM 2996 C C . VAL A 1 382 ? 16.844 30.047 4.918 1 96 382 VAL A C 1
ATOM 2998 O O . VAL A 1 382 ? 17.562 29.547 5.785 1 96 382 VAL A O 1
ATOM 3001 N N . MET A 1 383 ? 16.281 29.328 3.979 1 94.69 383 MET A N 1
ATOM 3002 C CA . MET A 1 383 ? 16.453 27.875 3.912 1 94.69 383 MET A CA 1
ATOM 3003 C C . MET A 1 383 ? 17.922 27.516 3.793 1 94.69 383 MET A C 1
ATOM 3005 O O . MET A 1 383 ? 18.406 26.594 4.465 1 94.69 383 MET A O 1
ATOM 3009 N N . GLN A 1 384 ? 18.625 28.203 2.971 1 93.19 384 GLN A N 1
ATOM 3010 C CA . GLN A 1 384 ? 20.047 27.938 2.779 1 93.19 384 GLN A CA 1
ATOM 3011 C C . GLN A 1 384 ? 20.828 28.172 4.07 1 93.19 384 GLN A C 1
ATOM 3013 O O . GLN A 1 384 ? 21.719 27.375 4.406 1 93.19 384 GLN A O 1
ATOM 3018 N N . ARG A 1 385 ? 20.5 29.203 4.73 1 95.56 385 ARG A N 1
ATOM 3019 C CA . ARG A 1 385 ? 21.172 29.5 5.992 1 95.56 385 ARG A CA 1
ATOM 3020 C C . ARG A 1 385 ? 20.859 28.438 7.043 1 95.56 385 ARG A C 1
ATOM 3022 O O . ARG A 1 385 ? 21.734 28.062 7.832 1 95.56 385 ARG A O 1
ATOM 3029 N N . LEU A 1 386 ? 19.625 28.047 7.09 1 96.62 386 LEU A N 1
ATOM 3030 C CA . LEU A 1 386 ? 19.234 26.984 8.008 1 96.62 386 LEU A CA 1
ATOM 3031 C C . LEU A 1 386 ? 20.031 25.719 7.754 1 96.62 386 LEU A C 1
ATOM 3033 O O . LEU A 1 386 ? 20.547 25.094 8.695 1 96.62 386 LEU A O 1
ATOM 3037 N N . LEU A 1 387 ? 20.172 25.359 6.477 1 94.06 387 LEU A N 1
ATOM 3038 C CA . LEU A 1 387 ? 20.906 24.156 6.109 1 94.06 387 LEU A CA 1
ATOM 3039 C C . LEU A 1 387 ? 22.375 24.297 6.477 1 94.06 387 LEU A C 1
ATOM 3041 O O . LEU A 1 387 ? 23.016 23.312 6.891 1 94.06 387 LEU A O 1
ATOM 3045 N N . GLN A 1 388 ? 22.859 25.469 6.336 1 94.31 388 GLN A N 1
ATOM 3046 C CA . GLN A 1 388 ? 24.25 25.719 6.719 1 94.31 388 GLN A CA 1
ATOM 3047 C C . GLN A 1 388 ? 24.453 25.516 8.211 1 94.31 388 GLN A C 1
ATOM 3049 O O . GLN A 1 388 ? 25.531 25.078 8.641 1 94.31 388 GLN A O 1
ATOM 3054 N N . LYS A 1 389 ? 23.438 25.828 8.961 1 95.94 389 LYS A N 1
ATOM 3055 C CA . LYS A 1 389 ? 23.5 25.641 10.406 1 95.94 389 LYS A CA 1
ATOM 3056 C C . LYS A 1 389 ? 23 24.266 10.805 1 95.94 389 LYS A C 1
ATOM 3058 O O . LYS A 1 389 ? 22.812 23.984 11.992 1 95.94 389 LYS A O 1
ATOM 3063 N N . LYS A 1 390 ? 22.703 23.438 9.852 1 94.69 390 LYS A N 1
ATOM 3064 C CA . LYS A 1 390 ? 22.359 22.031 10.023 1 94.69 390 LYS A CA 1
ATOM 3065 C C . LYS A 1 390 ? 21.047 21.891 10.789 1 94.69 390 LYS A C 1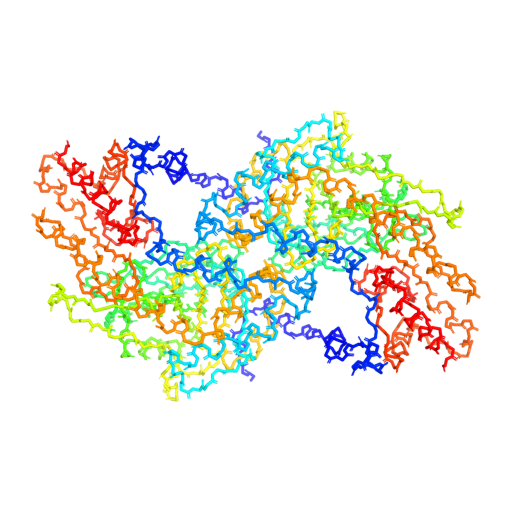
ATOM 3067 O O . LYS A 1 390 ? 20.953 21.078 11.719 1 94.69 390 LYS A O 1
ATOM 3072 N N . VAL A 1 391 ? 20.125 22.641 10.438 1 95.94 391 VAL A N 1
ATOM 3073 C CA . VAL A 1 391 ? 18.766 22.5 10.945 1 95.94 391 VAL A CA 1
ATOM 3074 C C . VAL A 1 391 ? 17.781 22.531 9.773 1 95.94 391 VAL A C 1
ATOM 3076 O O . VAL A 1 391 ? 17.922 23.344 8.852 1 95.94 391 VAL A O 1
ATOM 3079 N N . PHE A 1 392 ? 16.906 21.578 9.797 1 94.31 392 PHE A N 1
ATOM 3080 C CA . PHE A 1 392 ? 15.945 21.469 8.703 1 94.31 392 PHE A CA 1
ATOM 3081 C C . PHE A 1 392 ? 14.531 21.75 9.188 1 94.31 392 PHE A C 1
ATOM 3083 O O . PHE A 1 392 ? 14.078 21.172 10.172 1 94.31 392 PHE A O 1
ATOM 3090 N N . LEU A 1 393 ? 13.883 22.688 8.492 1 93.81 393 LEU A N 1
ATOM 3091 C CA . LEU A 1 393 ? 12.461 23.016 8.602 1 93.81 393 LEU A CA 1
ATOM 3092 C C . LEU A 1 393 ? 11.773 22.891 7.246 1 93.81 393 LEU A C 1
ATOM 3094 O O . LEU A 1 393 ? 12.422 23.031 6.203 1 93.81 393 LEU A O 1
ATOM 3098 N N . ALA A 1 394 ? 10.523 22.719 7.293 1 93.56 394 ALA A N 1
ATOM 3099 C CA . ALA A 1 394 ? 9.805 22.688 6.027 1 93.56 394 ALA A CA 1
ATOM 3100 C C . ALA A 1 394 ? 9.414 24.094 5.578 1 93.56 394 ALA A C 1
ATOM 3102 O O . ALA A 1 394 ? 8.758 24.828 6.32 1 93.56 394 ALA A O 1
ATOM 3103 N N . SER A 1 395 ? 9.828 24.438 4.367 1 94.75 395 SER A N 1
ATOM 3104 C CA . SER A 1 395 ? 9.531 25.766 3.822 1 94.75 395 SER A CA 1
ATOM 3105 C C . SER A 1 395 ? 8.062 25.891 3.43 1 94.75 395 SER A C 1
ATOM 3107 O O . SER A 1 395 ? 7.457 24.922 2.973 1 94.75 395 SER A O 1
ATOM 3109 N N . GLY A 1 396 ? 7.531 27.094 3.584 1 95.75 396 GLY A N 1
ATOM 3110 C CA . GLY A 1 396 ? 6.164 27.375 3.178 1 95.75 396 GLY A CA 1
ATOM 3111 C C . GLY A 1 396 ? 5.906 27.078 1.712 1 95.75 396 GLY A C 1
ATOM 3112 O O . GLY A 1 396 ? 4.785 26.734 1.331 1 95.75 396 GLY A O 1
ATOM 3113 N N . PHE A 1 397 ? 6.914 27.156 0.982 1 92.44 397 PHE A N 1
ATOM 3114 C CA . PHE A 1 397 ? 6.812 26.844 -0.44 1 92.44 397 PHE A CA 1
ATOM 3115 C C . PHE A 1 397 ? 6.246 25.453 -0.655 1 92.44 397 PHE A C 1
ATOM 3117 O O . PHE A 1 397 ? 5.375 25.25 -1.505 1 92.44 397 PHE A O 1
ATOM 3124 N N . LEU A 1 398 ? 6.656 24.484 0.106 1 91.12 398 LEU A N 1
ATOM 3125 C CA . LEU A 1 398 ? 6.234 23.094 -0.007 1 91.12 398 LEU A CA 1
ATOM 3126 C C . LEU A 1 398 ? 4.777 22.938 0.409 1 91.12 398 LEU A C 1
ATOM 3128 O O . LEU A 1 398 ? 4.16 21.906 0.128 1 91.12 398 LEU A O 1
ATOM 3132 N N . PHE A 1 399 ? 4.227 23.953 1.078 1 95.75 399 PHE A N 1
ATOM 3133 C CA . PHE A 1 399 ? 2.859 23.906 1.582 1 95.75 399 PHE A CA 1
ATOM 3134 C C . PHE A 1 399 ? 1.947 24.797 0.745 1 95.75 399 PHE A C 1
ATOM 3136 O O . PHE A 1 399 ? 0.79 25.016 1.104 1 95.75 399 PHE A O 1
ATOM 3143 N N . GLY A 1 400 ? 2.488 25.328 -0.303 1 95.75 400 GLY A N 1
ATOM 3144 C CA . GLY A 1 400 ? 1.697 26.219 -1.139 1 95.75 400 GLY A CA 1
ATOM 3145 C C . GLY A 1 400 ? 1.395 27.547 -0.475 1 95.75 400 GLY A C 1
ATOM 3146 O O . GLY A 1 400 ? 0.358 28.156 -0.743 1 95.75 400 GLY A O 1
ATOM 3147 N N . SER A 1 401 ? 2.254 27.969 0.378 1 96.44 401 SER A N 1
ATOM 3148 C CA . SER A 1 401 ? 2.051 29.234 1.084 1 96.44 401 SER A CA 1
ATOM 3149 C C . SER A 1 401 ? 1.881 30.391 0.107 1 96.44 401 SER A C 1
ATOM 3151 O O . SER A 1 401 ? 2.578 30.453 -0.907 1 96.44 401 SER A O 1
ATOM 3153 N N . GLU A 1 402 ? 0.946 31.266 0.422 1 95.75 402 GLU A N 1
ATOM 3154 C CA . GLU A 1 402 ? 0.736 32.469 -0.394 1 95.75 402 GLU A CA 1
ATOM 3155 C C . GLU A 1 402 ? 1.793 33.531 -0.101 1 95.75 402 GLU A C 1
ATOM 3157 O O . GLU A 1 402 ? 2.012 34.438 -0.91 1 95.75 402 GLU A O 1
ATOM 3162 N N . LYS A 1 403 ? 2.4 33.312 1.031 1 94.19 403 LYS A N 1
ATOM 3163 C CA . LYS A 1 403 ? 3.416 34.281 1.459 1 94.19 403 LYS A CA 1
ATOM 3164 C C . LYS A 1 403 ? 4.785 33.625 1.573 1 94.19 403 LYS A C 1
ATOM 3166 O O . LYS A 1 403 ? 4.895 32.5 2.061 1 94.19 403 LYS A O 1
ATOM 3171 N N . ASP A 1 404 ? 5.75 34.312 1.146 1 95 404 ASP A N 1
ATOM 3172 C CA . ASP A 1 404 ? 7.121 33.812 1.207 1 95 404 ASP A CA 1
ATOM 3173 C C . ASP A 1 404 ? 7.715 34.031 2.6 1 95 404 ASP A C 1
ATOM 3175 O O . ASP A 1 404 ? 7.27 34.875 3.355 1 95 404 ASP A O 1
ATOM 3179 N N . GLY A 1 405 ? 8.594 33.125 2.955 1 96.81 405 GLY A N 1
ATOM 3180 C CA . GLY A 1 405 ? 9.367 33.312 4.176 1 96.81 405 GLY A CA 1
ATOM 3181 C C . GLY A 1 405 ? 8.797 32.562 5.363 1 96.81 405 GLY A C 1
ATOM 3182 O O . GLY A 1 405 ? 9.391 32.531 6.441 1 96.81 405 GLY A O 1
ATOM 3183 N N . TRP A 1 406 ? 7.691 31.891 5.16 1 97.44 406 TRP A N 1
ATOM 3184 C CA . TRP A 1 406 ? 7.074 31.125 6.246 1 97.44 406 TRP A CA 1
ATOM 3185 C C . TRP A 1 406 ? 7.59 29.688 6.266 1 97.44 406 TRP A C 1
ATOM 3187 O O . TRP A 1 406 ? 7.91 29.125 5.219 1 97.44 406 TRP A O 1
ATOM 3197 N N . PHE A 1 407 ? 7.762 29.141 7.461 1 98.06 407 PHE A N 1
ATOM 3198 C CA . PHE A 1 407 ? 8.266 27.797 7.688 1 98.06 407 PHE A CA 1
ATOM 3199 C C . PHE A 1 407 ? 7.43 27.078 8.742 1 98.06 407 PHE A C 1
ATOM 3201 O O . PHE A 1 407 ? 6.848 27.719 9.625 1 98.06 407 PHE A O 1
ATOM 3208 N N . ARG A 1 408 ? 7.336 25.828 8.617 1 97.88 408 ARG A N 1
ATOM 3209 C CA . ARG A 1 408 ? 6.707 25 9.641 1 97.88 408 ARG A CA 1
ATOM 3210 C C . ARG A 1 408 ? 7.754 24.281 10.484 1 97.88 408 ARG A C 1
ATOM 3212 O O . ARG A 1 408 ? 8.656 23.625 9.953 1 97.88 408 ARG A O 1
ATOM 3219 N N . ILE A 1 409 ? 7.668 24.438 11.758 1 97.62 409 ILE A N 1
ATOM 3220 C CA . ILE A 1 409 ? 8.508 23.672 12.664 1 97.62 409 ILE A CA 1
ATOM 3221 C C . ILE A 1 409 ? 7.664 22.656 13.422 1 97.62 409 ILE A C 1
ATOM 3223 O O . ILE A 1 409 ? 6.508 22.922 13.758 1 97.62 409 ILE A O 1
ATOM 3227 N N . VAL A 1 410 ? 8.172 21.469 13.625 1 97.44 410 VAL A N 1
ATOM 3228 C CA . VAL A 1 410 ? 7.559 20.422 14.438 1 97.44 410 VAL A CA 1
ATOM 3229 C C . VAL A 1 410 ? 8.125 20.484 15.852 1 97.44 410 VAL A C 1
ATOM 3231 O O . VAL A 1 410 ? 9.344 20.438 16.047 1 97.44 410 VAL A O 1
ATOM 3234 N N . PHE A 1 411 ? 7.242 20.516 16.844 1 97.88 411 PHE A N 1
ATOM 3235 C CA . PHE A 1 411 ? 7.727 20.797 18.188 1 97.88 411 PHE A CA 1
ATOM 3236 C C . PHE A 1 411 ? 7.613 19.562 19.078 1 97.88 411 PHE A C 1
ATOM 3238 O O . PHE A 1 411 ? 7.602 19.672 20.297 1 97.88 411 PHE A O 1
ATOM 3245 N N . THR A 1 412 ? 7.559 18.406 18.469 1 97.5 412 THR A N 1
ATOM 3246 C CA . THR A 1 412 ? 7.223 17.219 19.25 1 97.5 412 THR A CA 1
ATOM 3247 C C . THR A 1 412 ? 8.391 16.234 19.25 1 97.5 412 THR A C 1
ATOM 3249 O O . THR A 1 412 ? 8.188 15.016 19.328 1 97.5 412 THR A O 1
ATOM 3252 N N . GLN A 1 413 ? 9.586 16.641 19.109 1 91.5 413 GLN A N 1
ATOM 3253 C CA . GLN A 1 413 ? 10.727 15.727 19.078 1 91.5 413 GLN A CA 1
ATOM 3254 C C . GLN A 1 413 ? 11.469 15.734 20.406 1 91.5 413 GLN A C 1
ATOM 3256 O O . GLN A 1 413 ? 12.555 15.156 20.516 1 91.5 413 GLN A O 1
ATOM 3261 N N . GLY A 1 414 ? 10.906 16.391 21.453 1 89.19 414 GLY A N 1
ATOM 3262 C CA . GLY A 1 414 ? 11.516 16.453 22.766 1 89.19 414 GLY A CA 1
ATOM 3263 C C . GLY A 1 414 ? 12.258 17.766 23 1 89.19 414 GLY A C 1
ATOM 3264 O O . GLY A 1 414 ? 12.68 18.422 22.062 1 89.19 414 GLY A O 1
ATOM 3265 N N . HIS A 1 415 ? 12.453 18.047 24.188 1 90.12 415 HIS A N 1
ATOM 3266 C CA . HIS A 1 415 ? 13.008 19.328 24.594 1 90.12 415 HIS A CA 1
ATOM 3267 C C . HIS A 1 415 ? 14.453 19.484 24.125 1 90.12 415 HIS A C 1
ATOM 3269 O O . HIS A 1 415 ? 14.867 20.562 23.688 1 90.12 415 HIS A O 1
ATOM 3275 N N . ASP A 1 416 ? 15.195 18.438 24.203 1 90.5 416 ASP A N 1
ATOM 3276 C CA . ASP A 1 416 ? 16.609 18.516 23.859 1 90.5 416 ASP A CA 1
ATOM 3277 C C . ASP A 1 416 ? 16.797 18.844 22.375 1 90.5 416 ASP A C 1
ATOM 3279 O O . ASP A 1 416 ? 17.562 19.75 22.031 1 90.5 416 ASP A O 1
ATOM 3283 N N . ILE A 1 417 ? 16.109 18.156 21.578 1 92.19 417 ILE A N 1
ATOM 3284 C CA . ILE A 1 417 ? 16.219 18.359 20.141 1 92.19 417 ILE A CA 1
ATOM 3285 C C . ILE A 1 417 ? 15.656 19.734 19.766 1 92.19 417 ILE A C 1
ATOM 3287 O O . ILE A 1 417 ? 16.25 20.453 18.953 1 92.19 417 ILE A O 1
ATOM 3291 N N . LEU A 1 418 ? 14.578 20.078 20.391 1 94.62 418 LEU A N 1
ATOM 3292 C CA . LEU A 1 418 ? 13.906 21.328 20.078 1 94.62 418 LEU A CA 1
ATOM 3293 C C . LEU A 1 418 ? 14.773 22.531 20.469 1 94.62 418 LEU A C 1
ATOM 3295 O O . LEU A 1 418 ? 14.828 23.516 19.75 1 94.62 418 LEU A O 1
ATOM 3299 N N . SER A 1 419 ? 15.422 22.359 21.594 1 95.38 419 SER A N 1
ATOM 3300 C CA . SER A 1 419 ? 16.281 23.453 22.062 1 95.38 419 SER A CA 1
ATOM 3301 C C . SER A 1 419 ? 17.422 23.703 21.094 1 95.38 419 SER A C 1
ATOM 3303 O O . SER A 1 419 ? 17.719 24.844 20.734 1 95.38 419 SER A O 1
ATOM 3305 N N . VAL A 1 420 ? 18.078 22.609 20.656 1 96.44 420 VAL A N 1
ATOM 3306 C CA . VAL A 1 420 ? 19.172 22.719 19.703 1 96.44 420 VAL A CA 1
ATOM 3307 C C . VAL A 1 420 ? 18.656 23.297 18.375 1 96.44 420 VAL A C 1
ATOM 3309 O O . VAL A 1 420 ? 19.297 24.156 17.781 1 96.44 420 VAL A O 1
ATOM 3312 N N . ALA A 1 421 ? 17.516 22.859 17.969 1 97.12 421 ALA A N 1
ATOM 3313 C CA . ALA A 1 421 ? 16.922 23.344 16.719 1 97.12 421 ALA A CA 1
ATOM 3314 C C . ALA A 1 421 ? 16.656 24.844 16.781 1 97.12 421 ALA A C 1
ATOM 3316 O O . ALA A 1 421 ? 17.031 25.578 15.867 1 97.12 421 ALA A O 1
ATOM 3317 N N . LEU A 1 422 ? 16.047 25.266 17.828 1 97.81 422 LEU A N 1
ATOM 3318 C CA . LEU A 1 422 ? 15.68 26.672 17.984 1 97.81 422 LEU A CA 1
ATOM 3319 C C . LEU A 1 422 ? 16.922 27.547 18.031 1 97.81 422 LEU A C 1
ATOM 3321 O O . LEU A 1 422 ? 16.953 28.625 17.453 1 97.81 422 LEU A O 1
ATOM 3325 N N . GLU A 1 423 ? 17.891 27.078 18.719 1 97.38 423 GLU A N 1
ATOM 3326 C CA . GLU A 1 423 ? 19.141 27.828 18.781 1 97.38 423 GLU A CA 1
ATOM 3327 C C . GLU A 1 423 ? 19.797 27.953 17.406 1 97.38 423 GLU A C 1
ATOM 3329 O O . GLU A 1 423 ? 20.281 29.031 17.047 1 97.38 423 GLU A O 1
ATOM 3334 N N . ARG A 1 424 ? 19.812 26.891 16.719 1 97.62 424 ARG A N 1
ATOM 3335 C CA . ARG A 1 424 ? 20.406 26.906 15.398 1 97.62 424 ARG A CA 1
ATOM 3336 C C . ARG A 1 424 ? 19.609 27.766 14.43 1 97.62 424 ARG A C 1
ATOM 3338 O O . ARG A 1 424 ? 20.172 28.422 13.547 1 97.62 424 ARG A O 1
ATOM 3345 N N . ILE A 1 425 ? 18.312 27.75 14.547 1 98 425 ILE A N 1
ATOM 3346 C CA . ILE A 1 425 ? 17.453 28.594 13.734 1 98 425 ILE A CA 1
ATOM 3347 C C . ILE A 1 425 ? 17.781 30.062 13.992 1 98 425 ILE A C 1
ATOM 3349 O O . ILE A 1 425 ? 17.969 30.828 13.047 1 98 425 ILE A O 1
ATOM 3353 N N . ASN A 1 426 ? 17.844 30.375 15.234 1 97.25 426 ASN A N 1
ATOM 3354 C CA . ASN A 1 426 ? 18.172 31.75 15.602 1 97.25 426 ASN A CA 1
ATOM 3355 C C . ASN A 1 426 ? 19.531 32.156 15.07 1 97.25 426 ASN A C 1
ATOM 3357 O O . ASN A 1 426 ? 19.719 33.281 14.57 1 97.25 426 ASN A O 1
ATOM 3361 N N . ALA A 1 427 ? 20.5 31.281 15.188 1 97.56 427 ALA A N 1
ATOM 3362 C CA . ALA A 1 427 ? 21.844 31.547 14.688 1 97.56 427 ALA A CA 1
ATOM 3363 C C . ALA A 1 427 ? 21.844 31.734 13.18 1 97.56 427 ALA A C 1
ATOM 3365 O O . ALA A 1 427 ? 22.547 32.594 12.648 1 97.56 427 ALA A O 1
ATOM 3366 N N . ALA A 1 428 ? 21.062 30.953 12.523 1 97.56 428 ALA A N 1
ATOM 3367 C CA . ALA A 1 428 ? 20.969 31.031 11.062 1 97.56 428 ALA A CA 1
ATOM 3368 C C . ALA A 1 428 ? 20.422 32.375 10.633 1 97.56 428 ALA A C 1
ATOM 3370 O O . ALA A 1 428 ? 20.828 32.938 9.602 1 97.56 428 ALA A O 1
ATOM 3371 N N . LEU A 1 429 ? 19.469 32.906 11.375 1 96.88 429 LEU A N 1
ATOM 3372 C CA . LEU A 1 429 ? 18.844 34.188 11.023 1 96.88 429 LEU A CA 1
ATOM 3373 C C . LEU A 1 429 ? 19.797 35.344 11.266 1 96.88 429 LEU A C 1
ATOM 3375 O O . LEU A 1 429 ? 19.766 36.344 10.547 1 96.88 429 LEU A O 1
ATOM 3379 N N . LYS A 1 430 ? 20.656 35.188 12.188 1 95.12 430 LYS A N 1
ATOM 3380 C CA . LYS A 1 430 ? 21.531 36.281 12.586 1 95.12 430 LYS A CA 1
ATOM 3381 C C . LYS A 1 430 ? 22.766 36.375 11.688 1 95.12 430 LYS A C 1
ATOM 3383 O O . LYS A 1 430 ? 23.312 37.438 11.477 1 95.12 430 LYS A O 1
ATOM 3388 N N . GLU A 1 431 ? 23.219 35.312 11.242 1 87 431 GLU A N 1
ATOM 3389 C CA . GLU A 1 431 ? 24.438 35.312 10.422 1 87 431 GLU A CA 1
ATOM 3390 C C . GLU A 1 431 ? 24.141 35.75 9 1 87 431 GLU A C 1
ATOM 3392 O O . GLU A 1 431 ? 25 36.312 8.328 1 87 431 GLU A O 1
ATOM 3397 N N . MET B 1 1 ? -32.625 9.102 -12.336 1 31.69 1 MET B N 1
ATOM 3398 C CA . MET B 1 1 ? -31.5 8.219 -12.102 1 31.69 1 MET B CA 1
ATOM 3399 C C . MET B 1 1 ? -30.453 8.891 -11.219 1 31.69 1 MET B C 1
ATOM 3401 O O . MET B 1 1 ? -29.969 9.977 -11.539 1 31.69 1 MET B O 1
ATOM 3405 N N . THR B 1 2 ? -30.453 8.695 -9.969 1 45.69 2 THR B N 1
ATOM 3406 C CA . THR B 1 2 ? -29.609 9.422 -9.023 1 45.69 2 THR B CA 1
ATOM 3407 C C . THR B 1 2 ? -28.156 9.453 -9.5 1 45.69 2 THR B C 1
ATOM 3409 O O . THR B 1 2 ? -27.578 8.414 -9.836 1 45.69 2 THR B O 1
ATOM 3412 N N . GLN B 1 3 ? -27.75 10.508 -10.125 1 57.81 3 GLN B N 1
ATOM 3413 C CA . GLN B 1 3 ? -26.438 10.719 -10.734 1 57.81 3 GLN B CA 1
ATOM 3414 C C . GLN B 1 3 ? -25.328 10.148 -9.852 1 57.81 3 GLN B C 1
ATOM 3416 O O . GLN B 1 3 ? -25.281 10.406 -8.648 1 57.81 3 GLN B O 1
ATOM 3421 N N . SER B 1 4 ? -24.641 9.156 -10.359 1 68.44 4 SER B N 1
ATOM 3422 C CA . SER B 1 4 ? -23.562 8.508 -9.625 1 68.44 4 SER B CA 1
ATOM 3423 C C . SER B 1 4 ? -22.562 9.531 -9.102 1 68.44 4 SER B C 1
ATOM 3425 O O . SER B 1 4 ? -22.188 10.469 -9.812 1 68.44 4 SER B O 1
ATOM 3427 N N . VAL B 1 5 ? -22.312 9.477 -7.875 1 83 5 VAL B N 1
ATOM 3428 C CA . VAL B 1 5 ? -21.359 10.383 -7.238 1 83 5 VAL B CA 1
ATOM 3429 C C . VAL B 1 5 ? -19.953 9.797 -7.312 1 83 5 VAL B C 1
ATOM 3431 O O . VAL B 1 5 ? -19.016 10.305 -6.684 1 83 5 VAL B O 1
ATOM 3434 N N . LEU B 1 6 ? -19.875 8.695 -8.203 1 86 6 LEU B N 1
ATOM 3435 C CA . LEU B 1 6 ? -18.578 8.055 -8.328 1 86 6 LEU B CA 1
ATOM 3436 C C . LEU B 1 6 ? -17.938 8.383 -9.68 1 86 6 LEU B C 1
ATOM 3438 O O . LEU B 1 6 ? -18.625 8.797 -10.609 1 86 6 LEU B O 1
ATOM 3442 N N . SER B 1 7 ? -16.656 8.281 -9.758 1 88.94 7 SER B N 1
ATOM 3443 C CA . SER B 1 7 ? -15.992 8.328 -11.055 1 88.94 7 SER B CA 1
ATOM 3444 C C . SER B 1 7 ? -16.469 7.195 -11.961 1 88.94 7 SER B C 1
ATOM 3446 O O . SER B 1 7 ? -17.047 6.219 -11.492 1 88.94 7 SER B O 1
ATOM 3448 N N . ARG B 1 8 ? -16.188 7.324 -13.25 1 84.56 8 ARG B N 1
ATOM 3449 C CA . ARG B 1 8 ? -16.578 6.289 -14.203 1 84.56 8 ARG B CA 1
ATOM 3450 C C . ARG B 1 8 ? -15.844 4.98 -13.914 1 84.56 8 ARG B C 1
ATOM 3452 O O . ARG B 1 8 ? -16.453 3.906 -13.945 1 84.56 8 ARG B O 1
ATOM 3459 N N . ARG B 1 9 ? -14.578 5.051 -13.625 1 84.81 9 ARG B N 1
ATOM 3460 C CA . ARG B 1 9 ? -13.781 3.857 -13.359 1 84.81 9 ARG B CA 1
ATOM 3461 C C . ARG B 1 9 ? -14.258 3.15 -12.094 1 84.81 9 ARG B C 1
ATOM 3463 O O . ARG B 1 9 ? -14.281 1.919 -12.039 1 84.81 9 ARG B O 1
ATOM 3470 N N . ALA B 1 10 ? -14.625 3.912 -11.094 1 84.94 10 ALA B N 1
ATOM 3471 C CA . ALA B 1 10 ? -15.141 3.322 -9.867 1 84.94 10 ALA B CA 1
ATOM 3472 C C . ALA B 1 10 ? -16.5 2.674 -10.094 1 84.94 10 ALA B C 1
ATOM 3474 O O . ALA B 1 10 ? -16.797 1.611 -9.539 1 84.94 10 ALA B O 1
ATOM 3475 N N . GLN B 1 11 ? -17.297 3.32 -10.891 1 85.88 11 GLN B N 1
ATOM 3476 C CA . GLN B 1 11 ? -18.609 2.771 -11.211 1 85.88 11 GLN B CA 1
ATOM 3477 C C . GLN B 1 11 ? -18.484 1.441 -11.953 1 85.88 11 GLN B C 1
ATOM 3479 O O . GLN B 1 11 ? -19.281 0.53 -11.742 1 85.88 11 GLN B O 1
ATOM 3484 N N . GLU B 1 12 ? -17.484 1.389 -12.766 1 84.25 12 GLU B N 1
ATOM 3485 C CA . GLU B 1 12 ? -17.219 0.136 -13.477 1 84.25 12 GLU B CA 1
ATOM 3486 C C . GLU B 1 12 ? -16.938 -1 -12.5 1 84.25 12 GLU B C 1
ATOM 3488 O O . GLU B 1 12 ? -17.375 -2.135 -12.711 1 84.25 12 GLU B O 1
ATOM 3493 N N . VAL B 1 13 ? -16.25 -0.711 -11.484 1 83.44 13 VAL B N 1
ATOM 3494 C CA . VAL B 1 13 ? -15.938 -1.71 -10.469 1 83.44 13 VAL B CA 1
ATOM 3495 C C . VAL B 1 13 ? -17.219 -2.137 -9.758 1 83.44 13 VAL B C 1
ATOM 3497 O O . VAL B 1 13 ? -17.453 -3.326 -9.531 1 83.44 13 VAL B O 1
ATOM 3500 N N . VAL B 1 14 ? -18.047 -1.168 -9.414 1 83.19 14 VAL B N 1
ATOM 3501 C CA . VAL B 1 14 ? -19.297 -1.438 -8.719 1 83.19 14 VAL B CA 1
ATOM 3502 C C . VAL B 1 14 ? -20.203 -2.309 -9.602 1 83.19 14 VAL B C 1
ATOM 3504 O O . VAL B 1 14 ? -20.781 -3.283 -9.125 1 83.19 14 VAL B O 1
ATOM 3507 N N . ASP B 1 15 ? -20.25 -1.916 -10.828 1 80.31 15 ASP B N 1
ATOM 3508 C CA . ASP B 1 15 ? -21.109 -2.611 -11.773 1 80.31 15 ASP B CA 1
ATOM 3509 C C . ASP B 1 15 ? -20.641 -4.043 -12.008 1 80.31 15 ASP B C 1
ATOM 3511 O O . ASP B 1 15 ? -21.438 -4.945 -12.219 1 80.31 15 ASP B O 1
ATOM 3515 N N . ALA B 1 16 ? -19.328 -4.121 -12.133 1 73.88 16 ALA B N 1
ATOM 3516 C CA . ALA B 1 16 ? -18.781 -5.461 -12.328 1 73.88 16 ALA B CA 1
ATOM 3517 C C . ALA B 1 16 ? -19.094 -6.359 -11.141 1 73.88 16 ALA B C 1
ATOM 3519 O O . ALA B 1 16 ? -19.156 -7.586 -11.273 1 73.88 16 ALA B O 1
ATOM 3520 N N . GLY B 1 17 ? -19.844 -5.785 -10.109 1 61.12 17 GLY B N 1
ATOM 3521 C CA . GLY B 1 17 ? -20.406 -6.445 -8.938 1 61.12 17 GLY B CA 1
ATOM 3522 C C . GLY B 1 17 ? -19.812 -7.82 -8.695 1 61.12 17 GLY B C 1
ATOM 3523 O O . GLY B 1 17 ? -19.953 -8.727 -9.516 1 61.12 17 GLY B O 1
ATOM 3524 N N . SER B 1 18 ? -18.625 -8.07 -8.227 1 54.97 18 SER B N 1
ATOM 3525 C CA . SER B 1 18 ? -18.188 -9.461 -8.32 1 54.97 18 SER B CA 1
ATOM 3526 C C . SER B 1 18 ? -18.859 -10.32 -7.254 1 54.97 18 SER B C 1
ATOM 3528 O O . SER B 1 18 ? -18.812 -9.992 -6.066 1 54.97 18 SER B O 1
ATOM 3530 N N . GLU B 1 19 ? -20.109 -10.859 -7.668 1 54.09 19 GLU B N 1
ATOM 3531 C CA . GLU B 1 19 ? -20.422 -12.023 -6.844 1 54.09 19 GLU B CA 1
ATOM 3532 C C . GLU B 1 19 ? -19.203 -12.945 -6.719 1 54.09 19 GLU B C 1
ATOM 3534 O O . GLU B 1 19 ? -18.781 -13.555 -7.703 1 54.09 19 GLU B O 1
ATOM 3539 N N . ASN B 1 20 ? -18.25 -12.594 -5.898 1 59.41 20 ASN B N 1
ATOM 3540 C CA . ASN B 1 20 ? -17.141 -13.5 -5.637 1 59.41 20 ASN B CA 1
ATOM 3541 C C . ASN B 1 20 ? -17.484 -14.5 -4.535 1 59.41 20 ASN B C 1
ATOM 3543 O O . ASN B 1 20 ? -17.625 -14.125 -3.373 1 59.41 20 ASN B O 1
ATOM 3547 N N . PRO B 1 21 ? -17.844 -15.695 -4.996 1 63 21 PRO B N 1
ATOM 3548 C CA . PRO B 1 21 ? -18.188 -16.703 -3.986 1 63 21 PRO B CA 1
ATOM 3549 C C . PRO B 1 21 ? -17.172 -16.766 -2.85 1 63 21 PRO B C 1
ATOM 3551 O O . PRO B 1 21 ? -17.453 -17.312 -1.783 1 63 21 PRO B O 1
ATOM 3554 N N . MET B 1 22 ? -16.031 -16.156 -3.104 1 63.34 22 MET B N 1
ATOM 3555 C CA . MET B 1 22 ? -14.953 -16.203 -2.119 1 63.34 22 MET B CA 1
ATOM 3556 C C . MET B 1 22 ? -15.398 -15.578 -0.796 1 63.34 22 MET B C 1
ATOM 3558 O O . MET B 1 22 ? -15.039 -16.078 0.275 1 63.34 22 MET B O 1
ATOM 3562 N N . TRP B 1 23 ? -16.312 -14.695 -0.908 1 59.56 23 TRP B N 1
ATOM 3563 C CA . TRP B 1 23 ? -16.703 -14.023 0.324 1 59.56 23 TRP B CA 1
ATOM 3564 C C . TRP B 1 23 ? -17.625 -14.906 1.162 1 59.56 23 TRP B C 1
ATOM 3566 O O . TRP B 1 23 ? -17.531 -14.914 2.393 1 59.56 23 TRP B O 1
ATOM 3576 N N . ASP B 1 24 ? -18.469 -15.648 0.5 1 64.12 24 ASP B N 1
ATOM 3577 C CA . ASP B 1 24 ? -19.312 -16.594 1.223 1 64.12 24 ASP B CA 1
ATOM 3578 C C . ASP B 1 24 ? -18.484 -17.703 1.865 1 64.12 24 ASP B C 1
ATOM 3580 O O . ASP B 1 24 ? -18.766 -18.109 2.992 1 64.12 24 ASP B O 1
ATOM 3584 N N . VAL B 1 25 ? -17.469 -18.078 1.217 1 73.5 25 VAL B N 1
ATOM 3585 C CA . VAL B 1 25 ? -16.578 -19.141 1.688 1 73.5 25 VAL B CA 1
ATOM 3586 C C . VAL B 1 25 ? -15.828 -18.656 2.928 1 73.5 25 VAL B C 1
ATOM 3588 O O . VAL B 1 25 ? -15.711 -19.406 3.906 1 73.5 25 VAL B O 1
ATOM 3591 N N . MET B 1 26 ? -15.461 -17.484 2.928 1 69.06 26 MET B N 1
ATOM 3592 C CA . MET B 1 26 ? -14.641 -16.953 4.012 1 69.06 26 MET B CA 1
ATOM 3593 C C . MET B 1 26 ? -15.461 -16.766 5.281 1 69.06 26 MET B C 1
ATOM 3595 O O . MET B 1 26 ? -14.93 -16.828 6.387 1 69.06 26 MET B O 1
ATOM 3599 N N . LYS B 1 27 ? -16.812 -16.719 5.145 1 70.38 27 LYS B N 1
ATOM 3600 C CA . LYS B 1 27 ? -17.703 -16.5 6.285 1 70.38 27 LYS B CA 1
ATOM 3601 C C . LYS B 1 27 ? -18.047 -17.812 6.98 1 70.38 27 LYS B C 1
ATOM 3603 O O . LYS B 1 27 ? -18.5 -17.812 8.125 1 70.38 27 LYS B O 1
ATOM 3608 N N . ASP B 1 28 ? -17.828 -18.891 6.301 1 83.38 28 ASP B N 1
ATOM 3609 C CA . ASP B 1 28 ? -18.203 -20.219 6.797 1 83.38 28 ASP B CA 1
ATOM 3610 C C . ASP B 1 28 ? -17.078 -21.219 6.57 1 83.38 28 ASP B C 1
ATOM 3612 O O . ASP B 1 28 ? -17.297 -22.266 5.938 1 83.38 28 ASP B O 1
ATOM 3616 N N . THR B 1 29 ? -15.977 -20.938 7.273 1 85.12 29 THR B N 1
ATOM 3617 C CA . THR B 1 29 ? -14.781 -21.734 7.039 1 85.12 29 THR B CA 1
ATOM 3618 C C . THR B 1 29 ? -14.805 -23.016 7.879 1 85.12 29 THR B C 1
ATOM 3620 O O . THR B 1 29 ? -15.195 -22.984 9.047 1 85.12 29 THR B O 1
ATOM 3623 N N . TRP B 1 30 ? -14.367 -24.031 7.402 1 88.75 30 TRP B N 1
ATOM 3624 C CA . TRP B 1 30 ? -14.289 -25.344 8.023 1 88.75 30 TRP B CA 1
ATOM 3625 C C . TRP B 1 30 ? -13.273 -25.359 9.156 1 88.75 30 TRP B C 1
ATOM 3627 O O . TRP B 1 30 ? -12.211 -24.75 9.055 1 88.75 30 TRP B O 1
ATOM 3637 N N . ASP B 1 31 ? -13.656 -25.938 10.211 1 86.12 31 ASP B N 1
ATOM 3638 C CA . ASP B 1 31 ? -12.82 -26.297 11.352 1 86.12 31 ASP B CA 1
ATOM 3639 C C . ASP B 1 31 ? -13.18 -27.688 11.891 1 86.12 31 ASP B C 1
ATOM 3641 O O . ASP B 1 31 ? -14.359 -27.984 12.086 1 86.12 31 ASP B O 1
ATOM 3645 N N . PRO B 1 32 ? -12.172 -28.422 12.07 1 84.38 32 PRO B N 1
ATOM 3646 C CA . PRO B 1 32 ? -12.484 -29.797 12.461 1 84.38 32 PRO B CA 1
ATOM 3647 C C . PRO B 1 32 ? -13.266 -29.875 13.773 1 84.38 32 PRO B C 1
ATOM 3649 O O . PRO B 1 32 ? -14.078 -30.781 13.961 1 84.38 32 PRO B O 1
ATOM 3652 N N . SER B 1 33 ? -13.031 -28.922 14.57 1 87.56 33 SER B N 1
ATOM 3653 C CA . SER B 1 33 ? -13.625 -28.969 15.906 1 87.56 33 SER B CA 1
ATOM 3654 C C . SER B 1 33 ? -14.844 -28.062 16.016 1 87.56 33 SER B C 1
ATOM 3656 O O . SER B 1 33 ? -15.922 -28.5 16.422 1 87.56 33 SER B O 1
ATOM 3658 N N . THR B 1 34 ? -14.75 -26.859 15.461 1 87.38 34 THR B N 1
ATOM 3659 C CA . THR B 1 34 ? -15.75 -25.828 15.758 1 87.38 34 THR B CA 1
ATOM 3660 C C . THR B 1 34 ? -16.734 -25.688 14.609 1 87.38 34 THR B C 1
ATOM 3662 O O . THR B 1 34 ? -17.859 -25.234 14.805 1 87.38 34 THR B O 1
ATOM 3665 N N . ASN B 1 35 ? -16.375 -26.109 13.391 1 91.06 35 ASN B N 1
ATOM 3666 C CA . ASN B 1 35 ? -17.234 -25.984 12.219 1 91.06 35 ASN B CA 1
ATOM 3667 C C . ASN B 1 35 ? -16.953 -27.062 11.18 1 91.06 35 ASN B C 1
ATOM 3669 O O . ASN B 1 35 ? -16.578 -26.75 10.047 1 91.06 35 ASN B O 1
ATOM 3673 N N . PRO B 1 36 ? -17.188 -28.281 11.5 1 89.94 36 PRO B N 1
ATOM 3674 C CA . PRO B 1 36 ? -16.828 -29.375 10.594 1 89.94 36 PRO B CA 1
ATOM 3675 C C . PRO B 1 36 ? -17.688 -29.406 9.328 1 89.94 36 PRO B C 1
ATOM 3677 O O . PRO B 1 36 ? -17.359 -30.125 8.375 1 89.94 36 PRO B O 1
ATOM 3680 N N . ASN B 1 37 ? -18.75 -28.641 9.281 1 90.69 37 ASN B N 1
ATOM 3681 C CA . ASN B 1 37 ? -19.625 -28.625 8.117 1 90.69 37 ASN B CA 1
ATOM 3682 C C . ASN B 1 37 ? -19.406 -27.375 7.262 1 90.69 37 ASN B C 1
ATOM 3684 O O . ASN B 1 37 ? -20.125 -27.125 6.301 1 90.69 37 ASN B O 1
ATOM 3688 N N . GLY B 1 38 ? -18.359 -26.641 7.633 1 92.69 38 GLY B N 1
ATOM 3689 C CA . GLY B 1 38 ? -18.078 -25.422 6.891 1 92.69 38 GLY B CA 1
ATOM 3690 C C . GLY B 1 38 ? -17.344 -25.672 5.586 1 92.69 38 GLY B C 1
ATOM 3691 O O . GLY B 1 38 ? -17.141 -26.828 5.191 1 92.69 38 GLY B O 1
ATOM 3692 N N . TYR B 1 39 ? -17.062 -24.594 4.898 1 93.62 39 TYR B N 1
ATOM 3693 C CA . TYR B 1 39 ? -16.359 -24.672 3.617 1 93.62 39 TYR B CA 1
ATOM 3694 C C . TYR B 1 39 ? -14.883 -24.969 3.812 1 93.62 39 TYR B C 1
ATOM 3696 O O . TYR B 1 39 ? -14.211 -24.328 4.621 1 93.62 39 TYR B O 1
ATOM 3704 N N . VAL B 1 40 ? -14.438 -25.984 3.131 1 94.19 40 VAL B N 1
ATOM 3705 C CA . VAL B 1 40 ? -13 -26.203 3.014 1 94.19 40 VAL B CA 1
ATOM 3706 C C . VAL B 1 40 ? -12.453 -25.406 1.829 1 94.19 40 VAL B C 1
ATOM 3708 O O . VAL B 1 40 ? -12.844 -25.641 0.683 1 94.19 40 VAL B O 1
ATOM 3711 N N . ASN B 1 41 ? -11.594 -24.484 2.191 1 92.31 41 ASN B N 1
ATOM 3712 C CA . ASN B 1 41 ? -11.047 -23.625 1.153 1 92.31 41 ASN B CA 1
ATOM 3713 C C . ASN B 1 41 ? -9.648 -24.078 0.728 1 92.31 41 ASN B C 1
ATOM 3715 O O . ASN B 1 41 ? -8.68 -23.906 1.475 1 92.31 41 ASN B O 1
ATOM 3719 N N . VAL B 1 42 ? -9.547 -24.609 -0.44 1 94.94 42 VAL B N 1
ATOM 3720 C CA . VAL B 1 42 ? -8.266 -25.031 -1.001 1 94.94 42 VAL B CA 1
ATOM 3721 C C . VAL B 1 42 ? -8.047 -24.344 -2.348 1 94.94 42 VAL B C 1
ATOM 3723 O O . VAL B 1 42 ? -7.434 -24.922 -3.25 1 94.94 42 VAL B O 1
ATOM 3726 N N . GLY B 1 43 ? -8.656 -23.188 -2.451 1 93.25 43 GLY B N 1
ATOM 3727 C CA . GLY B 1 43 ? -8.547 -22.438 -3.695 1 93.25 43 GLY B CA 1
ATOM 3728 C C . GLY B 1 43 ? -7.648 -21.219 -3.582 1 93.25 43 GLY B C 1
ATOM 3729 O O . GLY B 1 43 ? -7.156 -20.703 -4.59 1 93.25 43 GLY B O 1
ATOM 3730 N N . VAL B 1 44 ? -7.398 -20.719 -2.361 1 91.19 44 VAL B N 1
ATOM 3731 C CA . VAL B 1 44 ? -6.602 -19.516 -2.139 1 91.19 44 VAL B CA 1
ATOM 3732 C C . VAL B 1 44 ? -5.129 -19.891 -1.986 1 91.19 44 VAL B C 1
ATOM 3734 O O . VAL B 1 44 ? -4.793 -20.828 -1.25 1 91.19 44 VAL B O 1
ATOM 3737 N N . ALA B 1 45 ? -4.277 -19.188 -2.65 1 94.19 45 ALA B N 1
ATOM 3738 C CA . ALA B 1 45 ? -2.852 -19.5 -2.693 1 94.19 45 ALA B CA 1
ATOM 3739 C C . ALA B 1 45 ? -2.178 -19.188 -1.36 1 94.19 45 ALA B C 1
ATOM 3741 O O . ALA B 1 45 ? -1.52 -18.156 -1.217 1 94.19 45 ALA B O 1
ATOM 3742 N N . GLU B 1 46 ? -2.291 -20.109 -0.432 1 94.38 46 GLU B N 1
ATOM 3743 C CA . GLU B 1 46 ? -1.663 -20 0.881 1 94.38 46 GLU B CA 1
ATOM 3744 C C . GLU B 1 46 ? -0.887 -21.281 1.229 1 94.38 46 GLU B C 1
ATOM 3746 O O . GLU B 1 46 ? -1.263 -22.375 0.812 1 94.38 46 GLU B O 1
ATOM 3751 N N . ASN B 1 47 ? 0.213 -21.109 1.847 1 97.38 47 ASN B N 1
ATOM 3752 C CA . ASN B 1 47 ? 1.033 -22.203 2.361 1 97.38 47 ASN B CA 1
ATOM 3753 C C . ASN B 1 47 ? 1.162 -22.141 3.879 1 97.38 47 ASN B C 1
ATOM 3755 O O . ASN B 1 47 ? 1.899 -21.312 4.41 1 97.38 47 ASN B O 1
ATOM 3759 N N . THR B 1 48 ? 0.498 -23.047 4.574 1 96.06 48 THR B N 1
ATOM 3760 C CA . THR B 1 48 ? 0.447 -22.984 6.031 1 96.06 48 THR B CA 1
ATOM 3761 C C . THR B 1 48 ? 1.39 -24.016 6.648 1 96.06 48 THR B C 1
ATOM 3763 O O . THR B 1 48 ? 1.457 -24.141 7.875 1 96.06 48 THR B O 1
ATOM 3766 N N . LEU B 1 49 ? 2.113 -24.719 5.805 1 97.25 49 LEU B N 1
ATOM 3767 C CA . LEU B 1 49 ? 2.877 -25.891 6.246 1 97.25 49 LEU B CA 1
ATOM 3768 C C . LEU B 1 49 ? 3.895 -25.5 7.312 1 97.25 49 LEU B C 1
ATOM 3770 O O . LEU B 1 49 ? 4.191 -26.281 8.211 1 97.25 49 LEU B O 1
ATOM 3774 N N . MET B 1 50 ? 4.398 -24.281 7.223 1 98 50 MET B N 1
ATOM 3775 C CA . MET B 1 50 ? 5.492 -23.891 8.102 1 98 50 MET B CA 1
ATOM 3776 C C . MET B 1 50 ? 5.059 -22.781 9.055 1 98 50 MET B C 1
ATOM 3778 O O . MET B 1 50 ? 5.898 -22.109 9.656 1 98 50 MET B O 1
ATOM 3782 N N . HIS B 1 51 ? 3.783 -22.547 9.258 1 97.56 51 HIS B N 1
ATOM 3783 C CA . HIS B 1 51 ? 3.277 -21.453 10.062 1 97.56 51 HIS B CA 1
ATOM 3784 C C . HIS B 1 51 ? 3.777 -21.547 11.5 1 97.56 51 HIS B C 1
ATOM 3786 O O . HIS B 1 51 ? 4.172 -20.547 12.094 1 97.56 51 HIS B O 1
ATOM 3792 N N . SER B 1 52 ? 3.725 -22.766 12.047 1 97.44 52 SER B N 1
ATOM 3793 C CA . SER B 1 52 ? 4.141 -22.938 13.43 1 97.44 52 SER B CA 1
ATOM 3794 C C . SER B 1 52 ? 5.594 -22.516 13.633 1 97.44 52 SER B C 1
ATOM 3796 O O . SER B 1 52 ? 5.914 -21.828 14.602 1 97.44 52 SER B O 1
ATOM 3798 N N . GLU B 1 53 ? 6.426 -22.938 12.711 1 98.31 53 GLU B N 1
ATOM 3799 C CA . GLU B 1 53 ? 7.848 -22.609 12.789 1 98.31 53 GLU B CA 1
ATOM 3800 C C . GLU B 1 53 ? 8.07 -21.109 12.648 1 98.31 53 GLU B C 1
ATOM 3802 O O . GLU B 1 53 ? 8.875 -20.531 13.375 1 98.31 53 GLU B O 1
ATOM 3807 N N . LEU B 1 54 ? 7.395 -20.5 11.727 1 98.62 54 LEU B N 1
ATOM 3808 C CA . LEU B 1 54 ? 7.547 -19.062 11.484 1 98.62 54 LEU B CA 1
ATOM 3809 C C . LEU B 1 54 ? 7.039 -18.266 12.672 1 98.62 54 LEU B C 1
ATOM 3811 O O . LEU B 1 54 ? 7.668 -17.281 13.07 1 98.62 54 LEU B O 1
ATOM 3815 N N . LEU B 1 55 ? 5.918 -18.672 13.234 1 98.38 55 LEU B N 1
ATOM 3816 C CA . LEU B 1 55 ? 5.34 -17.953 14.375 1 98.38 55 LEU B CA 1
ATOM 3817 C C . LEU B 1 55 ? 6.258 -18.047 15.586 1 98.38 55 LEU B C 1
ATOM 3819 O O . LEU B 1 55 ? 6.371 -17.078 16.359 1 98.38 55 LEU B O 1
ATOM 3823 N N . LYS B 1 56 ? 6.836 -19.203 15.781 1 98.38 56 LYS B N 1
ATOM 3824 C CA . LYS B 1 56 ? 7.797 -19.344 16.875 1 98.38 56 LYS B CA 1
ATOM 3825 C C . LYS B 1 56 ? 8.938 -18.328 16.734 1 98.38 56 LYS B C 1
ATOM 3827 O O . LYS B 1 56 ? 9.32 -17.688 17.703 1 98.38 56 LYS B O 1
ATOM 3832 N N . PHE B 1 57 ? 9.469 -18.203 15.531 1 98.31 57 PHE B N 1
ATOM 3833 C CA . PHE B 1 57 ? 10.531 -17.234 15.273 1 98.31 57 PHE B CA 1
ATOM 3834 C C . PHE B 1 57 ? 10.047 -15.82 15.562 1 98.31 57 PHE B C 1
ATOM 3836 O O . PHE B 1 57 ? 10.703 -15.07 16.281 1 98.31 57 PHE B O 1
ATOM 3843 N N . ILE B 1 58 ? 8.898 -15.43 15.031 1 98.19 58 ILE B N 1
ATOM 3844 C CA . ILE B 1 58 ? 8.375 -14.07 15.109 1 98.19 58 ILE B CA 1
ATOM 3845 C C . ILE B 1 58 ? 8.141 -13.688 16.562 1 98.19 58 ILE B C 1
ATOM 3847 O O . ILE B 1 58 ? 8.641 -12.664 17.031 1 98.19 58 ILE B O 1
ATOM 3851 N N . ASN B 1 59 ? 7.418 -14.508 17.281 1 98.12 59 ASN B N 1
ATOM 3852 C CA . ASN B 1 59 ? 6.965 -14.172 18.625 1 98.12 59 ASN B CA 1
ATOM 3853 C C . ASN B 1 59 ? 8.109 -14.242 19.625 1 98.12 59 ASN B C 1
ATOM 3855 O O . ASN B 1 59 ? 8.023 -13.656 20.719 1 98.12 59 ASN B O 1
ATOM 3859 N N . GLN B 1 60 ? 9.195 -14.852 19.234 1 97.31 60 GLN B N 1
ATOM 3860 C CA . GLN B 1 60 ? 10.367 -14.906 20.109 1 97.31 60 GLN B CA 1
ATOM 3861 C C . GLN B 1 60 ? 11.312 -13.742 19.812 1 97.31 60 GLN B C 1
ATOM 3863 O O . GLN B 1 60 ? 11.969 -13.234 20.734 1 97.31 60 GLN B O 1
ATOM 3868 N N . LYS B 1 61 ? 11.352 -13.312 18.594 1 96.69 61 LYS B N 1
ATOM 3869 C CA . LYS B 1 61 ? 12.453 -12.445 18.188 1 96.69 61 LYS B CA 1
ATOM 3870 C C . LYS B 1 61 ? 11.984 -11.008 17.984 1 96.69 61 LYS B C 1
ATOM 3872 O O . LYS B 1 61 ? 12.781 -10.078 18.062 1 96.69 61 LYS B O 1
ATOM 3877 N N . LEU B 1 62 ? 10.758 -10.82 17.781 1 96.81 62 LEU B N 1
ATOM 3878 C CA . LEU B 1 62 ? 10.266 -9.5 17.406 1 96.81 62 LEU B CA 1
ATOM 3879 C C . LEU B 1 62 ? 10.203 -8.578 18.609 1 96.81 62 LEU B C 1
ATOM 3881 O O . LEU B 1 62 ? 9.406 -8.789 19.531 1 96.81 62 LEU B O 1
ATOM 3885 N N . GLU B 1 63 ? 11.039 -7.602 18.656 1 97.69 63 GLU B N 1
ATOM 3886 C CA . GLU B 1 63 ? 11.062 -6.445 19.547 1 97.69 63 GLU B CA 1
ATOM 3887 C C . GLU B 1 63 ? 11.305 -5.156 18.766 1 97.69 63 GLU B C 1
ATOM 3889 O O . GLU B 1 63 ? 12.383 -4.965 18.203 1 97.69 63 GLU B O 1
ATOM 3894 N N . LEU B 1 64 ? 10.344 -4.301 18.797 1 97.75 64 LEU B N 1
ATOM 3895 C CA . LEU B 1 64 ? 10.352 -3.158 17.891 1 97.75 64 LEU B CA 1
ATOM 3896 C C . LEU B 1 64 ? 11.18 -2.014 18.453 1 97.75 64 LEU B C 1
ATOM 3898 O O . LEU B 1 64 ? 10.945 -1.58 19.594 1 97.75 64 LEU B O 1
ATOM 3902 N N . PRO B 1 65 ? 12.203 -1.491 17.75 1 97.44 65 PRO B N 1
ATOM 3903 C CA . PRO B 1 65 ? 12.891 -0.251 18.125 1 97.44 65 PRO B CA 1
ATOM 3904 C C . PRO B 1 65 ? 12.102 0.998 17.75 1 97.44 65 PRO B C 1
ATOM 3906 O O . PRO B 1 65 ? 11.289 0.961 16.812 1 97.44 65 PRO B O 1
ATOM 3909 N N . ALA B 1 66 ? 12.422 2.111 18.359 1 95.5 66 ALA B N 1
ATOM 3910 C CA . ALA B 1 66 ? 11.688 3.367 18.234 1 95.5 66 ALA B CA 1
ATOM 3911 C C . ALA B 1 66 ? 11.727 3.881 16.797 1 95.5 66 ALA B C 1
ATOM 3913 O O . ALA B 1 66 ? 10.758 4.477 16.312 1 95.5 66 ALA B O 1
ATOM 3914 N N . LYS B 1 67 ? 12.82 3.676 16.125 1 93.62 67 LYS B N 1
ATOM 3915 C CA . LYS B 1 67 ? 12.984 4.227 14.781 1 93.62 67 LYS B CA 1
ATOM 3916 C C . LYS B 1 67 ? 11.93 3.678 13.828 1 93.62 67 LYS B C 1
ATOM 3918 O O . LYS B 1 67 ? 11.555 4.34 12.859 1 93.62 67 LYS B O 1
ATOM 3923 N N . TYR B 1 68 ? 11.375 2.516 14.148 1 96.75 68 TYR B N 1
ATOM 3924 C CA . TYR B 1 68 ? 10.406 1.896 13.258 1 96.75 68 TYR B CA 1
ATOM 3925 C C . TYR B 1 68 ? 9 2.418 13.539 1 96.75 68 TYR B C 1
ATOM 3927 O O . TYR B 1 68 ? 8.047 2.062 12.836 1 96.75 68 TYR B O 1
ATOM 3935 N N . LEU B 1 69 ? 8.836 3.266 14.531 1 97.12 69 LEU B N 1
ATOM 3936 C CA . LEU B 1 69 ? 7.594 4.012 14.727 1 97.12 69 LEU B CA 1
ATOM 3937 C C . LEU B 1 69 ? 7.57 5.262 13.852 1 97.12 69 LEU B C 1
ATOM 3939 O O . LEU B 1 69 ? 6.527 5.91 13.719 1 97.12 69 LEU B O 1
ATOM 3943 N N . THR B 1 70 ? 8.664 5.598 13.164 1 94.69 70 THR B N 1
ATOM 3944 C CA . THR B 1 70 ? 8.812 6.789 12.336 1 94.69 70 THR B CA 1
ATOM 3945 C C . THR B 1 70 ? 8.789 6.43 10.852 1 94.69 70 THR B C 1
ATOM 3947 O O . THR B 1 70 ? 8.523 5.281 10.492 1 94.69 70 THR B O 1
ATOM 3950 N N . TYR B 1 71 ? 9.062 7.41 10 1 91.44 71 TYR B N 1
ATOM 3951 C CA . TYR B 1 71 ? 9.203 7.156 8.57 1 91.44 71 TYR B CA 1
ATOM 3952 C C . TYR B 1 71 ? 10.508 6.434 8.273 1 91.44 71 TYR B C 1
ATOM 3954 O O . TYR B 1 71 ? 10.695 5.902 7.172 1 91.44 71 TYR B O 1
ATOM 3962 N N . ASN B 1 72 ? 11.352 6.391 9.219 1 90.88 72 ASN B N 1
ATOM 3963 C CA . ASN B 1 72 ? 12.641 5.719 9.078 1 90.88 72 ASN B CA 1
ATOM 3964 C C . ASN B 1 72 ? 13.359 6.16 7.805 1 90.88 72 ASN B C 1
ATOM 3966 O O . ASN B 1 72 ? 13.578 7.355 7.594 1 90.88 72 ASN B O 1
ATOM 3970 N N . ASN B 1 73 ? 13.672 5.254 6.871 1 89.31 73 ASN B N 1
ATOM 3971 C CA . ASN B 1 73 ? 14.445 5.605 5.684 1 89.31 73 ASN B CA 1
ATOM 3972 C C . ASN B 1 73 ? 13.547 5.812 4.469 1 89.31 73 ASN B C 1
ATOM 3974 O O . ASN B 1 73 ? 14.008 5.758 3.33 1 89.31 73 ASN B O 1
ATOM 3978 N N . GLY B 1 74 ? 12.211 5.949 4.695 1 88.44 74 GLY B N 1
ATOM 3979 C CA . GLY B 1 74 ? 11.328 6.281 3.592 1 88.44 74 GLY B CA 1
ATOM 3980 C C . GLY B 1 74 ? 10.477 5.109 3.131 1 88.44 74 GLY B C 1
ATOM 3981 O O . GLY B 1 74 ? 10.477 4.055 3.766 1 88.44 74 GLY B O 1
ATOM 3982 N N . GLY B 1 75 ? 9.781 5.328 2.049 1 90.25 75 GLY B N 1
ATOM 3983 C CA . GLY B 1 75 ? 8.711 4.434 1.643 1 90.25 75 GLY B CA 1
ATOM 3984 C C . GLY B 1 75 ? 9.195 3.26 0.812 1 90.25 75 GLY B C 1
ATOM 3985 O O . GLY B 1 75 ? 8.453 2.303 0.585 1 90.25 75 GLY B O 1
ATOM 3986 N N . ALA B 1 76 ? 10.406 3.223 0.427 1 93.56 76 ALA B N 1
ATOM 3987 C CA . ALA B 1 76 ? 10.914 2.18 -0.461 1 93.56 76 ALA B CA 1
ATOM 3988 C C . ALA B 1 76 ? 11.578 1.057 0.334 1 93.56 76 ALA B C 1
ATOM 3990 O O . ALA B 1 76 ? 12.188 0.157 -0.244 1 93.56 76 ALA B O 1
ATOM 3991 N N . GLY B 1 77 ? 11.422 1.066 1.661 1 95.75 77 GLY B N 1
ATOM 3992 C CA . GLY B 1 77 ? 12.109 0.128 2.531 1 95.75 77 GLY B CA 1
ATOM 3993 C C . GLY B 1 77 ? 13.328 0.725 3.205 1 95.75 77 GLY B C 1
ATOM 3994 O O . GLY B 1 77 ? 14.039 1.54 2.609 1 95.75 77 GLY B O 1
ATOM 3995 N N . SER B 1 78 ? 13.562 0.327 4.434 1 96.19 78 SER B N 1
ATOM 3996 C CA . SER B 1 78 ? 14.734 0.826 5.152 1 96.19 78 SER B CA 1
ATOM 3997 C C . SER B 1 78 ? 16.031 0.336 4.508 1 96.19 78 SER B C 1
ATOM 3999 O O . SER B 1 78 ? 16.016 -0.634 3.746 1 96.19 78 SER B O 1
ATOM 4001 N N . PHE B 1 79 ? 17.109 1.006 4.836 1 95.69 79 PHE B N 1
ATOM 4002 C CA . PHE B 1 79 ? 18.406 0.576 4.367 1 95.69 79 PHE B CA 1
ATOM 4003 C C . PHE B 1 79 ? 18.703 -0.851 4.812 1 95.69 79 PHE B C 1
ATOM 4005 O O . PHE B 1 79 ? 19.219 -1.66 4.031 1 95.69 79 PHE B O 1
ATOM 4012 N N . ARG B 1 80 ? 18.344 -1.136 6.023 1 97.94 80 ARG B N 1
ATOM 4013 C CA . ARG B 1 80 ? 18.578 -2.467 6.574 1 97.94 80 ARG B CA 1
ATOM 4014 C C . ARG B 1 80 ? 17.781 -3.52 5.812 1 97.94 80 ARG B C 1
ATOM 4016 O O . ARG B 1 80 ? 18.312 -4.582 5.473 1 97.94 80 ARG B O 1
ATOM 4023 N N . LEU B 1 81 ? 16.547 -3.23 5.535 1 98.62 81 LEU B N 1
ATOM 4024 C CA . LEU B 1 81 ? 15.688 -4.176 4.836 1 98.62 81 LEU B CA 1
ATOM 4025 C C . LEU B 1 81 ? 16.219 -4.465 3.436 1 98.62 81 LEU B C 1
ATOM 4027 O O . LEU B 1 81 ? 16.297 -5.621 3.016 1 98.62 81 LEU B O 1
ATOM 4031 N N . LYS B 1 82 ? 16.531 -3.389 2.707 1 98.5 82 LYS B N 1
ATOM 4032 C CA . LYS B 1 82 ? 17.047 -3.549 1.351 1 98.5 82 LYS B CA 1
ATOM 4033 C C . LYS B 1 82 ? 18.328 -4.379 1.345 1 98.5 82 LYS B C 1
ATOM 4035 O O . LYS B 1 82 ? 18.516 -5.23 0.475 1 98.5 82 LYS B O 1
ATOM 4040 N N . ALA B 1 83 ? 19.156 -4.137 2.338 1 98.75 83 ALA B N 1
ATOM 4041 C CA . ALA B 1 83 ? 20.375 -4.918 2.469 1 98.75 83 ALA B CA 1
ATOM 4042 C C . ALA B 1 83 ? 20.062 -6.379 2.771 1 98.75 83 ALA B C 1
ATOM 4044 O O . ALA B 1 83 ? 20.703 -7.285 2.219 1 98.75 83 ALA B O 1
ATOM 4045 N N . ALA B 1 84 ? 19.156 -6.617 3.641 1 98.88 84 ALA B N 1
ATOM 4046 C CA . ALA B 1 84 ? 18.766 -7.973 4.023 1 98.88 84 ALA B CA 1
ATOM 4047 C C . ALA B 1 84 ? 18.188 -8.734 2.834 1 98.88 84 ALA B C 1
ATOM 4049 O O . ALA B 1 84 ? 18.531 -9.898 2.611 1 98.88 84 ALA B O 1
ATOM 4050 N N . ILE B 1 85 ? 17.375 -8.086 2.033 1 98.88 85 ILE B N 1
ATOM 4051 C CA . ILE B 1 85 ? 16.766 -8.711 0.862 1 98.88 85 ILE B CA 1
ATOM 4052 C C . ILE B 1 85 ? 17.844 -9.047 -0.159 1 98.88 85 ILE B C 1
ATOM 4054 O O . ILE B 1 85 ? 17.891 -10.156 -0.691 1 98.88 85 ILE B O 1
ATOM 4058 N N . ALA B 1 86 ? 18.688 -8.055 -0.414 1 98.81 86 ALA B N 1
ATOM 4059 C CA . ALA B 1 86 ? 19.766 -8.266 -1.379 1 98.81 86 ALA B CA 1
ATOM 4060 C C . ALA B 1 86 ? 20.641 -9.453 -0.974 1 98.81 86 ALA B C 1
ATOM 4062 O O . ALA B 1 86 ? 20.906 -10.336 -1.788 1 98.81 86 ALA B O 1
ATOM 4063 N N . ALA B 1 87 ? 21.047 -9.484 0.288 1 98.81 87 ALA B N 1
ATOM 4064 C CA . ALA B 1 87 ? 21.906 -10.555 0.778 1 98.81 87 ALA B CA 1
ATOM 4065 C C . ALA B 1 87 ? 21.203 -11.914 0.697 1 98.81 87 ALA B C 1
ATOM 4067 O O . ALA B 1 87 ? 21.812 -12.906 0.297 1 98.81 87 ALA B O 1
ATOM 4068 N N . PHE B 1 88 ? 20.047 -11.977 1.099 1 98.81 88 PHE B N 1
ATOM 4069 C CA . PHE B 1 88 ? 19.266 -13.203 1.098 1 98.81 88 PHE B CA 1
ATOM 4070 C C . PHE B 1 88 ? 19.125 -13.75 -0.316 1 98.81 88 PHE B C 1
ATOM 4072 O O . PHE B 1 88 ? 19.328 -14.945 -0.548 1 98.81 88 PHE B O 1
ATOM 4079 N N . LEU B 1 89 ? 18.734 -12.898 -1.306 1 98.75 89 LEU B N 1
ATOM 4080 C CA . LEU B 1 89 ? 18.531 -13.328 -2.686 1 98.75 89 LEU B CA 1
ATOM 4081 C C . LEU B 1 89 ? 19.859 -13.672 -3.352 1 98.75 89 LEU B C 1
ATOM 4083 O O . LEU B 1 89 ? 19.922 -14.57 -4.191 1 98.75 89 LEU B O 1
ATOM 4087 N N . ASN B 1 90 ? 20.922 -12.922 -2.977 1 98.62 90 ASN B N 1
ATOM 4088 C CA . ASN B 1 90 ? 22.25 -13.305 -3.445 1 98.62 90 ASN B CA 1
ATOM 4089 C C . ASN B 1 90 ? 22.594 -14.734 -3.035 1 98.62 90 ASN B C 1
ATOM 4091 O O . ASN B 1 90 ? 23.109 -15.508 -3.842 1 98.62 90 ASN B O 1
ATOM 4095 N N . HIS B 1 91 ? 22.266 -15.047 -1.837 1 97.75 91 HIS B N 1
ATOM 4096 C CA . HIS B 1 91 ? 22.594 -16.359 -1.276 1 97.75 91 HIS B CA 1
ATOM 4097 C C . HIS B 1 91 ? 21.781 -17.453 -1.961 1 97.75 91 HIS B C 1
ATOM 4099 O O . HIS B 1 91 ? 22.328 -18.531 -2.24 1 97.75 91 HIS B O 1
ATOM 4105 N N . HIS B 1 92 ? 20.578 -17.219 -2.273 1 96.75 92 HIS B N 1
ATOM 4106 C CA . HIS B 1 92 ? 19.672 -18.281 -2.697 1 96.75 92 HIS B CA 1
ATOM 4107 C C . HIS B 1 92 ? 19.578 -18.344 -4.219 1 96.75 92 HIS B C 1
ATOM 4109 O O . HIS B 1 92 ? 19.406 -19.438 -4.785 1 96.75 92 HIS B O 1
ATOM 4115 N N . LEU B 1 93 ? 19.641 -17.172 -4.93 1 97.12 93 LEU B N 1
ATOM 4116 C CA . LEU B 1 93 ? 19.375 -17.156 -6.363 1 97.12 93 LEU B CA 1
ATOM 4117 C C . LEU B 1 93 ? 20.672 -17.078 -7.164 1 97.12 93 LEU B C 1
ATOM 4119 O O . LEU B 1 93 ? 20.672 -17.312 -8.375 1 97.12 93 LEU B O 1
ATOM 4123 N N . LYS B 1 94 ? 21.734 -16.734 -6.574 1 96.12 94 LYS B N 1
ATOM 4124 C CA . LYS B 1 94 ? 23.062 -16.672 -7.184 1 96.12 94 LYS B CA 1
ATOM 4125 C C . LYS B 1 94 ? 23.047 -15.836 -8.461 1 96.12 94 LYS B C 1
ATOM 4127 O O . LYS B 1 94 ? 23.453 -16.312 -9.523 1 96.12 94 LYS B O 1
ATOM 4132 N N . PRO B 1 95 ? 22.625 -14.586 -8.336 1 98.38 95 PRO B N 1
ATOM 4133 C CA . PRO B 1 95 ? 22.625 -13.695 -9.5 1 98.38 95 PRO B CA 1
ATOM 4134 C C . PRO B 1 95 ? 24 -13.539 -10.133 1 98.38 95 PRO B C 1
ATOM 4136 O O . PRO B 1 95 ? 25.016 -13.57 -9.43 1 98.38 95 PRO B O 1
ATOM 4139 N N . VAL B 1 96 ? 24.031 -13.359 -11.453 1 98.44 96 VAL B N 1
ATOM 4140 C CA . VAL B 1 96 ? 25.281 -13.133 -12.164 1 98.44 96 VAL B CA 1
ATOM 4141 C C . VAL B 1 96 ? 25.953 -11.867 -11.641 1 98.44 96 VAL B C 1
ATOM 4143 O O . VAL B 1 96 ? 27.156 -11.859 -11.383 1 98.44 96 VAL B O 1
ATOM 4146 N N . THR B 1 97 ? 25.219 -10.805 -11.586 1 97.75 97 THR B N 1
ATOM 4147 C CA . THR B 1 97 ? 25.625 -9.586 -10.898 1 97.75 97 THR B CA 1
ATOM 4148 C C . THR B 1 97 ? 25.062 -9.547 -9.484 1 97.75 97 THR B C 1
ATOM 4150 O O . THR B 1 97 ? 23.844 -9.492 -9.297 1 97.75 97 THR B O 1
ATOM 4153 N N . PRO B 1 98 ? 25.953 -9.586 -8.516 1 98.31 98 PRO B N 1
ATOM 4154 C CA . PRO B 1 98 ? 25.438 -9.555 -7.152 1 98.31 98 PRO B CA 1
ATOM 4155 C C . PRO B 1 98 ? 24.516 -8.359 -6.895 1 98.31 98 PRO B C 1
ATOM 4157 O O . PRO B 1 98 ? 24.797 -7.25 -7.355 1 98.31 98 PRO B O 1
ATOM 4160 N N . LEU B 1 99 ? 23.453 -8.641 -6.188 1 98.69 99 LEU B N 1
ATOM 4161 C CA . LEU B 1 99 ? 22.516 -7.586 -5.844 1 98.69 99 LEU B CA 1
ATOM 4162 C C . LEU B 1 99 ? 23.109 -6.641 -4.809 1 98.69 99 LEU B C 1
ATOM 4164 O O . LEU B 1 99 ? 23.797 -7.078 -3.887 1 98.69 99 LEU B O 1
ATOM 4168 N N . GLU B 1 100 ? 22.859 -5.391 -4.996 1 98.38 100 GLU B N 1
ATOM 4169 C CA . GLU B 1 100 ? 23.109 -4.332 -4.027 1 98.38 100 GLU B CA 1
ATOM 4170 C C . GLU B 1 100 ? 21.797 -3.75 -3.492 1 98.38 100 GLU B C 1
ATOM 4172 O O . GLU B 1 100 ? 20.766 -3.82 -4.156 1 98.38 100 GLU B O 1
ATOM 4177 N N . PRO B 1 101 ? 21.906 -3.195 -2.301 1 97.44 101 PRO B N 1
ATOM 4178 C CA . PRO B 1 101 ? 20.688 -2.598 -1.747 1 97.44 101 PRO B CA 1
ATOM 4179 C C . PRO B 1 101 ? 20.031 -1.607 -2.703 1 97.44 101 PRO B C 1
ATOM 4181 O O . PRO B 1 101 ? 18.797 -1.513 -2.748 1 97.44 101 PRO B O 1
ATOM 4184 N N . SER B 1 102 ? 20.781 -0.874 -3.508 1 96.19 102 SER B N 1
ATOM 4185 C CA . SER B 1 102 ? 20.266 0.139 -4.422 1 96.19 102 SER B CA 1
ATOM 4186 C C . SER B 1 102 ? 19.469 -0.497 -5.555 1 96.19 102 SER B C 1
ATOM 4188 O O . SER B 1 102 ? 18.734 0.194 -6.273 1 96.19 102 SER B O 1
ATOM 4190 N N . HIS B 1 103 ? 19.562 -1.849 -5.734 1 98.19 103 HIS B N 1
ATOM 4191 C CA . HIS B 1 103 ? 18.812 -2.557 -6.77 1 98.19 103 HIS B CA 1
ATOM 4192 C C . HIS B 1 103 ? 17.406 -2.898 -6.301 1 98.19 103 HIS B C 1
ATOM 4194 O O . HIS B 1 103 ? 16.578 -3.365 -7.09 1 98.19 103 HIS B O 1
ATOM 4200 N N . VAL B 1 104 ? 17.109 -2.609 -4.984 1 98.31 104 VAL B N 1
ATOM 4201 C CA . VAL B 1 104 ? 15.914 -3.17 -4.371 1 98.31 104 VAL B CA 1
ATOM 4202 C C . VAL B 1 104 ? 14.984 -2.041 -3.928 1 98.31 104 VAL B C 1
ATOM 4204 O O . VAL B 1 104 ? 15.422 -1.079 -3.297 1 98.31 104 VAL B O 1
ATOM 4207 N N . MET B 1 105 ? 13.742 -2.168 -4.273 1 97.62 105 MET B N 1
ATOM 4208 C CA . MET B 1 105 ? 12.68 -1.338 -3.705 1 97.62 105 MET B CA 1
ATOM 4209 C C . MET B 1 105 ? 11.602 -2.199 -3.053 1 97.62 105 MET B C 1
ATOM 4211 O O . MET B 1 105 ? 11.07 -3.111 -3.684 1 97.62 105 MET B O 1
ATOM 4215 N N . ALA B 1 106 ? 11.305 -1.912 -1.8 1 98.06 106 ALA B N 1
ATOM 4216 C CA . ALA B 1 106 ? 10.297 -2.682 -1.07 1 98.06 106 ALA B CA 1
ATOM 4217 C C . ALA B 1 106 ? 8.906 -2.102 -1.278 1 98.06 106 ALA B C 1
ATOM 4219 O O . ALA B 1 106 ? 8.75 -0.894 -1.473 1 98.06 106 ALA B O 1
ATOM 4220 N N . THR B 1 107 ? 7.914 -2.893 -1.299 1 98.25 107 THR B N 1
ATOM 4221 C CA . THR B 1 107 ? 6.496 -2.553 -1.374 1 98.25 107 THR B CA 1
ATOM 4222 C C . THR B 1 107 ? 5.695 -3.346 -0.346 1 98.25 107 THR B C 1
ATOM 4224 O O . THR B 1 107 ? 6.211 -4.285 0.262 1 98.25 107 THR B O 1
ATOM 4227 N N . ASN B 1 108 ? 4.422 -3 -0.135 1 98 108 ASN B N 1
ATOM 4228 C CA . ASN B 1 108 ? 3.564 -3.715 0.805 1 98 108 ASN B CA 1
ATOM 4229 C C . ASN B 1 108 ? 2.98 -4.98 0.183 1 98 108 ASN B C 1
ATOM 4231 O O . ASN B 1 108 ? 1.847 -5.359 0.482 1 98 108 ASN B O 1
ATOM 4235 N N . GLY B 1 109 ? 3.658 -5.59 -0.706 1 97.44 109 GLY B N 1
ATOM 4236 C CA . GLY B 1 109 ? 3.254 -6.797 -1.407 1 97.44 109 GLY B CA 1
ATOM 4237 C C . GLY B 1 109 ? 3.58 -6.766 -2.889 1 97.44 109 GLY B C 1
ATOM 4238 O O . GLY B 1 109 ? 3.859 -5.699 -3.445 1 97.44 109 GLY B O 1
ATOM 4239 N N . VAL B 1 110 ? 3.496 -7.891 -3.518 1 98.12 110 VAL B N 1
ATOM 4240 C CA . VAL B 1 110 ? 3.922 -7.98 -4.91 1 98.12 110 VAL B CA 1
ATOM 4241 C C . VAL B 1 110 ? 2.812 -7.465 -5.824 1 98.12 110 VAL B C 1
ATOM 4243 O O . VAL B 1 110 ? 3.076 -7.043 -6.953 1 98.12 110 VAL B O 1
ATOM 4246 N N . SER B 1 111 ? 1.562 -7.52 -5.391 1 96.81 111 SER B N 1
ATOM 4247 C CA . SER B 1 111 ? 0.508 -6.879 -6.172 1 96.81 111 SER B CA 1
ATOM 4248 C C . SER B 1 111 ? 0.815 -5.406 -6.418 1 96.81 111 SER B C 1
ATOM 4250 O O . SER B 1 111 ? 0.668 -4.914 -7.535 1 96.81 111 SER B O 1
ATOM 4252 N N . SER B 1 112 ? 1.262 -4.73 -5.336 1 97.5 112 SER B N 1
ATOM 4253 C CA . SER B 1 112 ? 1.666 -3.336 -5.484 1 97.5 112 SER B CA 1
ATOM 4254 C C . SER B 1 112 ? 2.883 -3.207 -6.395 1 97.5 112 SER B C 1
ATOM 4256 O O . SER B 1 112 ? 2.984 -2.256 -7.172 1 97.5 112 SER B O 1
ATOM 4258 N N . ALA B 1 113 ? 3.797 -4.113 -6.293 1 98.31 113 ALA B N 1
ATOM 4259 C CA . ALA B 1 113 ? 4.984 -4.094 -7.141 1 98.31 113 ALA B CA 1
ATOM 4260 C C . ALA B 1 113 ? 4.605 -4.164 -8.617 1 98.31 113 ALA B C 1
ATOM 4262 O O . ALA B 1 113 ? 5.137 -3.414 -9.438 1 98.31 113 ALA B O 1
ATOM 4263 N N . VAL B 1 114 ? 3.678 -5.055 -8.953 1 98.38 114 VAL B N 1
ATOM 4264 C CA . VAL B 1 114 ? 3.223 -5.199 -10.328 1 98.38 114 VAL B CA 1
ATOM 4265 C C . VAL B 1 114 ? 2.574 -3.9 -10.797 1 98.38 114 VAL B C 1
ATOM 4267 O O . VAL B 1 114 ? 2.871 -3.414 -11.891 1 98.38 114 VAL B O 1
ATOM 4270 N N . GLU B 1 115 ? 1.745 -3.371 -9.984 1 96.62 115 GLU B N 1
ATOM 4271 C CA . GLU B 1 115 ? 1.086 -2.117 -10.336 1 96.62 115 GLU B CA 1
ATOM 4272 C C . GLU B 1 115 ? 2.104 -1.01 -10.586 1 96.62 115 GLU B C 1
ATOM 4274 O O . GLU B 1 115 ? 1.979 -0.253 -11.555 1 96.62 115 GLU B O 1
ATOM 4279 N N . HIS B 1 116 ? 3.102 -0.875 -9.688 1 97 116 HIS B N 1
ATOM 4280 C CA . HIS B 1 116 ? 4.121 0.162 -9.789 1 97 116 HIS B CA 1
ATOM 4281 C C . HIS B 1 116 ? 4.918 0.028 -11.086 1 97 116 HIS B C 1
ATOM 4283 O O . HIS B 1 116 ? 5.16 1.021 -11.773 1 97 116 HIS B O 1
ATOM 4289 N N . VAL B 1 117 ? 5.305 -1.185 -11.43 1 97.31 117 VAL B N 1
ATOM 4290 C CA . VAL B 1 117 ? 6.148 -1.337 -12.609 1 97.31 117 VAL B CA 1
ATOM 4291 C C . VAL B 1 117 ? 5.32 -1.108 -13.875 1 97.31 117 VAL B C 1
ATOM 4293 O O . VAL B 1 117 ? 5.809 -0.545 -14.852 1 97.31 117 VAL B O 1
ATOM 4296 N N . VAL B 1 118 ? 4.082 -1.517 -13.883 1 97.56 118 VAL B N 1
ATOM 4297 C CA . VAL B 1 118 ? 3.238 -1.262 -15.047 1 97.56 118 VAL B CA 1
ATOM 4298 C C . VAL B 1 118 ? 3.021 0.241 -15.211 1 97.56 118 VAL B C 1
ATOM 4300 O O . VAL B 1 118 ? 3.137 0.776 -16.312 1 97.56 118 VAL B O 1
ATOM 4303 N N . TRP B 1 119 ? 2.738 0.93 -14.07 1 95.75 119 TRP B N 1
ATOM 4304 C CA . TRP B 1 119 ? 2.594 2.381 -14.086 1 95.75 119 TRP B CA 1
ATOM 4305 C C . TRP B 1 119 ? 3.855 3.047 -14.625 1 95.75 119 TRP B C 1
ATOM 4307 O O . TRP B 1 119 ? 3.777 4.031 -15.367 1 95.75 119 TRP B O 1
ATOM 4317 N N . THR B 1 120 ? 4.977 2.529 -14.273 1 96.88 120 THR B N 1
ATOM 4318 C CA . THR B 1 120 ? 6.273 3.09 -14.633 1 96.88 120 THR B CA 1
ATOM 4319 C C . THR B 1 120 ? 6.582 2.836 -16.109 1 96.88 120 THR B C 1
ATOM 4321 O O . THR B 1 120 ? 7.191 3.678 -16.781 1 96.88 120 THR B O 1
ATOM 4324 N N . PHE B 1 121 ? 6.125 1.713 -16.672 1 97.44 121 PHE B N 1
ATOM 4325 C CA . PHE B 1 121 ? 6.617 1.259 -17.969 1 97.44 121 PHE B CA 1
ATOM 4326 C C . PHE B 1 121 ? 5.609 1.569 -19.062 1 97.44 121 PHE B C 1
ATOM 4328 O O . PHE B 1 121 ? 5.98 1.687 -20.234 1 97.44 121 PHE B O 1
ATOM 4335 N N . ALA B 1 122 ? 4.32 1.677 -18.734 1 96.75 122 ALA B N 1
ATOM 4336 C CA . ALA B 1 122 ? 3.295 1.756 -19.766 1 96.75 122 ALA B CA 1
ATOM 4337 C C . ALA B 1 122 ? 2.346 2.922 -19.5 1 96.75 122 ALA B C 1
ATOM 4339 O O . ALA B 1 122 ? 1.928 3.15 -18.375 1 96.75 122 ALA B O 1
ATOM 4340 N N . ASP B 1 123 ? 2.047 3.648 -20.516 1 94.94 123 ASP B N 1
ATOM 4341 C CA . ASP B 1 123 ? 0.989 4.652 -20.469 1 94.94 123 ASP B CA 1
ATOM 4342 C C . ASP B 1 123 ? -0.386 4.008 -20.641 1 94.94 123 ASP B C 1
ATOM 4344 O O . ASP B 1 123 ? -0.493 2.875 -21.109 1 94.94 123 ASP B O 1
ATOM 4348 N N . PRO B 1 124 ? -1.461 4.727 -20.219 1 93.75 124 PRO B N 1
ATOM 4349 C CA . PRO B 1 124 ? -2.803 4.191 -20.453 1 93.75 124 PRO B CA 1
ATOM 4350 C C . PRO B 1 124 ? -3.027 3.785 -21.906 1 93.75 124 PRO B C 1
ATOM 4352 O O . PRO B 1 124 ? -2.652 4.523 -22.828 1 93.75 124 PRO B O 1
ATOM 4355 N N . GLY B 1 125 ? -3.5 2.604 -22.094 1 96.19 125 GLY B N 1
ATOM 4356 C CA . GLY B 1 125 ? -3.766 2.109 -23.438 1 96.19 125 GLY B CA 1
ATOM 4357 C C . GLY B 1 125 ? -2.65 1.24 -23.984 1 96.19 125 GLY B C 1
ATOM 4358 O O . GLY B 1 125 ? -2.863 0.461 -24.922 1 96.19 125 GLY B O 1
ATOM 4359 N N . GLU B 1 126 ? -1.42 1.319 -23.438 1 97.81 126 GLU B N 1
ATOM 4360 C CA . GLU B 1 126 ? -0.315 0.458 -23.859 1 97.81 126 GLU B CA 1
ATOM 4361 C C . GLU B 1 126 ? -0.387 -0.899 -23.156 1 97.81 126 GLU B C 1
ATOM 4363 O O . GLU B 1 126 ? -0.78 -0.988 -22 1 97.81 126 GLU B O 1
ATOM 4368 N N . GLY B 1 127 ? -0.017 -1.945 -23.859 1 98.38 127 GLY B N 1
ATOM 4369 C CA . GLY B 1 127 ? -0.36 -3.297 -23.453 1 98.38 127 GLY B CA 1
ATOM 4370 C C . GLY B 1 127 ? 0.747 -3.982 -22.672 1 98.38 127 GLY B C 1
ATOM 4371 O O . GLY B 1 127 ? 1.911 -3.586 -22.766 1 98.38 127 GLY B O 1
ATOM 4372 N N . VAL B 1 128 ? 0.401 -5.004 -21.938 1 98.81 128 VAL B N 1
ATOM 4373 C CA . VAL B 1 128 ? 1.302 -5.902 -21.219 1 98.81 128 VAL B CA 1
ATOM 4374 C C . VAL B 1 128 ? 0.982 -7.352 -21.578 1 98.81 128 VAL B C 1
ATOM 4376 O O . VAL B 1 128 ? -0.148 -7.809 -21.391 1 98.81 128 VAL B O 1
ATOM 4379 N N . LEU B 1 129 ? 1.978 -8.055 -22.125 1 98.88 129 LEU B N 1
ATOM 4380 C CA . LEU B 1 129 ? 1.807 -9.453 -22.516 1 98.88 129 LEU B CA 1
ATOM 4381 C C . LEU B 1 129 ? 1.706 -10.352 -21.281 1 98.88 129 LEU B C 1
ATOM 4383 O O . LEU B 1 129 ? 2.48 -10.195 -20.328 1 98.88 129 LEU B O 1
ATOM 4387 N N . LEU B 1 130 ? 0.731 -11.273 -21.297 1 98.81 130 LEU B N 1
ATOM 4388 C CA . LEU B 1 130 ? 0.513 -12.234 -20.219 1 98.81 130 LEU B CA 1
ATOM 4389 C C . LEU B 1 130 ? 0.017 -13.562 -20.766 1 98.81 130 LEU B C 1
ATOM 4391 O O . LEU B 1 130 ? -1.07 -13.633 -21.344 1 98.81 130 LEU B O 1
ATOM 4395 N N . GLY B 1 131 ? 0.774 -14.602 -20.562 1 98.56 131 GLY B N 1
ATOM 4396 C CA . GLY B 1 131 ? 0.43 -15.906 -21.109 1 98.56 131 GLY B CA 1
ATOM 4397 C C . GLY B 1 131 ? -0.64 -16.625 -20.312 1 98.56 131 GLY B C 1
ATOM 4398 O O . GLY B 1 131 ? -0.601 -16.641 -19.078 1 98.56 131 GLY B O 1
ATOM 4399 N N . ARG B 1 132 ? -1.59 -17.266 -20.984 1 97.81 132 ARG B N 1
ATOM 4400 C CA . ARG B 1 132 ? -2.635 -18.062 -20.375 1 97.81 132 ARG B CA 1
ATOM 4401 C C . ARG B 1 132 ? -2.162 -19.5 -20.141 1 97.81 132 ARG B C 1
ATOM 4403 O O . ARG B 1 132 ? -1.4 -20.047 -20.953 1 97.81 132 ARG B O 1
ATOM 4410 N N . PRO B 1 133 ? -2.693 -20.234 -19.125 1 97.62 133 PRO B N 1
ATOM 4411 C CA . PRO B 1 133 ? -3.375 -19.609 -17.969 1 97.62 133 PRO B CA 1
ATOM 4412 C C . PRO B 1 133 ? -2.447 -18.75 -17.125 1 97.62 133 PRO B C 1
ATOM 4414 O O . PRO B 1 133 ? -1.223 -18.859 -17.234 1 97.62 133 PRO B O 1
ATOM 4417 N N . TYR B 1 134 ? -2.957 -17.812 -16.484 1 97.88 134 TYR B N 1
ATOM 4418 C CA . TYR B 1 134 ? -2.168 -16.891 -15.672 1 97.88 134 TYR B CA 1
ATOM 4419 C C . TYR B 1 134 ? -2.734 -16.781 -14.266 1 97.88 134 TYR B C 1
ATOM 4421 O O . TYR B 1 134 ? -3.85 -17.234 -13.992 1 97.88 134 TYR B O 1
ATOM 4429 N N . TYR B 1 135 ? -1.956 -16.281 -13.367 1 96.12 135 TYR B N 1
ATOM 4430 C CA . TYR B 1 135 ? -2.457 -15.875 -12.062 1 96.12 135 TYR B CA 1
ATOM 4431 C C . TYR B 1 135 ? -3.508 -14.781 -12.195 1 96.12 135 TYR B C 1
ATOM 4433 O O . TYR B 1 135 ? -3.23 -13.703 -12.727 1 96.12 135 TYR B O 1
ATOM 4441 N N . GLY B 1 136 ? -4.656 -15.031 -11.711 1 94.19 136 GLY B N 1
ATOM 4442 C CA . GLY B 1 136 ? -5.828 -14.211 -11.977 1 94.19 136 GLY B CA 1
ATOM 4443 C C . GLY B 1 136 ? -5.664 -12.766 -11.523 1 94.19 136 GLY B C 1
ATOM 4444 O O . GLY B 1 136 ? -6.184 -11.852 -12.164 1 94.19 136 GLY B O 1
ATOM 4445 N N . MET B 1 137 ? -4.934 -12.516 -10.492 1 93.5 137 MET B N 1
ATOM 4446 C CA . MET B 1 137 ? -4.848 -11.18 -9.922 1 93.5 137 MET B CA 1
ATOM 4447 C C . MET B 1 137 ? -3.91 -10.297 -10.734 1 93.5 137 MET B C 1
ATOM 4449 O O . MET B 1 137 ? -3.877 -9.078 -10.547 1 93.5 137 MET B O 1
ATOM 4453 N N . PHE B 1 138 ? -3.211 -10.875 -11.664 1 97.31 138 PHE B N 1
ATOM 4454 C CA . PHE B 1 138 ? -2.436 -10.039 -12.57 1 97.31 138 PHE B CA 1
ATOM 4455 C C . PHE B 1 138 ? -3.346 -9.094 -13.344 1 97.31 138 PHE B C 1
ATOM 4457 O O . PHE B 1 138 ? -2.941 -7.977 -13.688 1 97.31 138 PHE B O 1
ATOM 4464 N N . ILE B 1 139 ? -4.559 -9.523 -13.594 1 96.12 139 ILE B N 1
ATOM 4465 C CA . ILE B 1 139 ? -5.477 -8.734 -14.406 1 96.12 139 ILE B CA 1
ATOM 4466 C C . ILE B 1 139 ? -5.73 -7.387 -13.727 1 96.12 139 ILE B C 1
ATOM 4468 O O . ILE B 1 139 ? -5.414 -6.336 -14.289 1 96.12 139 ILE B O 1
ATOM 4472 N N . PRO B 1 140 ? -6.215 -7.395 -12.516 1 94.62 140 PRO B N 1
ATOM 4473 C CA . PRO B 1 140 ? -6.391 -6.086 -11.883 1 94.62 140 PRO B CA 1
ATOM 4474 C C . PRO B 1 140 ? -5.066 -5.402 -11.562 1 94.62 140 PRO B C 1
ATOM 4476 O O . PRO B 1 140 ? -4.969 -4.176 -11.617 1 94.62 140 PRO B O 1
ATOM 4479 N N . ASP B 1 141 ? -4.008 -6.105 -11.195 1 96.69 141 ASP B N 1
ATOM 4480 C CA . ASP B 1 141 ? -2.717 -5.508 -10.875 1 96.69 141 ASP B CA 1
ATOM 4481 C C . ASP B 1 141 ? -2.16 -4.73 -12.062 1 96.69 141 ASP B C 1
ATOM 4483 O O . ASP B 1 141 ? -1.527 -3.688 -11.891 1 96.69 141 ASP B O 1
ATOM 4487 N N . ILE B 1 142 ? -2.422 -5.25 -13.25 1 97.62 142 ILE B N 1
ATOM 4488 C CA . ILE B 1 142 ? -1.899 -4.641 -14.469 1 97.62 142 ILE B CA 1
ATOM 4489 C C . ILE B 1 142 ? -2.818 -3.506 -14.914 1 97.62 142 ILE B C 1
ATOM 4491 O O . ILE B 1 142 ? -2.346 -2.436 -15.305 1 97.62 142 ILE B O 1
ATOM 4495 N N . SER B 1 143 ? -4.145 -3.672 -14.766 1 95.69 143 SER B N 1
ATOM 4496 C CA . SER B 1 143 ? -5.016 -2.859 -15.609 1 95.69 143 SER B CA 1
ATOM 4497 C C . SER B 1 143 ? -5.852 -1.895 -14.773 1 95.69 143 SER B C 1
ATOM 4499 O O . SER B 1 143 ? -6.211 -0.812 -15.242 1 95.69 143 SER B O 1
ATOM 4501 N N . LEU B 1 144 ? -6.18 -2.271 -13.562 1 92.94 144 LEU B N 1
ATOM 4502 C CA . LEU B 1 144 ? -7.246 -1.569 -12.859 1 92.94 144 LEU B CA 1
ATOM 4503 C C . LEU B 1 144 ? -6.918 -0.088 -12.711 1 92.94 144 LEU B C 1
ATOM 4505 O O . LEU B 1 144 ? -7.719 0.772 -13.086 1 92.94 144 LEU B O 1
ATOM 4509 N N . ARG B 1 145 ? -5.734 0.235 -12.219 1 90.06 145 ARG B N 1
ATOM 4510 C CA . ARG B 1 145 ? -5.406 1.632 -11.945 1 90.06 145 ARG B CA 1
ATOM 4511 C C . ARG B 1 145 ? -4.586 2.23 -13.086 1 90.06 145 ARG B C 1
ATOM 4513 O O . ARG B 1 145 ? -4.793 3.385 -13.469 1 90.06 145 ARG B O 1
ATOM 4520 N N . SER B 1 146 ? -3.66 1.442 -13.648 1 91.5 146 SER B N 1
ATOM 4521 C CA . SER B 1 146 ? -2.775 1.934 -14.695 1 91.5 146 SER B CA 1
ATOM 4522 C C . SER B 1 146 ? -3.531 2.143 -16 1 91.5 146 SER B C 1
ATOM 4524 O O . SER B 1 146 ? -3.084 2.895 -16.875 1 91.5 146 SER B O 1
ATOM 4526 N N . ARG B 1 147 ? -4.602 1.434 -16.219 1 92.38 147 ARG B N 1
ATOM 4527 C CA . ARG B 1 147 ? -5.406 1.431 -17.438 1 92.38 147 ARG B CA 1
ATOM 4528 C C . ARG B 1 147 ? -4.613 0.871 -18.609 1 92.38 147 ARG B C 1
ATOM 4530 O O . ARG B 1 147 ? -4.816 1.285 -19.75 1 92.38 147 ARG B O 1
ATOM 4537 N N . SER B 1 148 ? -3.635 0.047 -18.328 1 95.62 148 SER B N 1
ATOM 4538 C CA . SER B 1 148 ? -2.949 -0.737 -19.344 1 95.62 148 SER B CA 1
ATOM 4539 C C . SER B 1 148 ? -3.666 -2.059 -19.609 1 95.62 148 SER B C 1
ATOM 4541 O O . SER B 1 148 ? -3.904 -2.832 -18.672 1 95.62 148 SER B O 1
ATOM 4543 N N . PRO B 1 149 ? -3.98 -2.26 -20.828 1 97.62 149 PRO B N 1
ATOM 4544 C CA . PRO B 1 149 ? -4.68 -3.521 -21.078 1 97.62 149 PRO B CA 1
ATOM 4545 C C . PRO B 1 149 ? -3.758 -4.734 -20.969 1 97.62 149 PRO B C 1
ATOM 4547 O O . PRO B 1 149 ? -2.586 -4.66 -21.359 1 97.62 149 PRO B O 1
ATOM 4550 N N . VAL B 1 150 ? -4.289 -5.82 -20.516 1 98.31 150 VAL B N 1
ATOM 4551 C CA . VAL B 1 150 ? -3.625 -7.117 -20.609 1 98.31 150 VAL B CA 1
ATOM 4552 C C . VAL B 1 150 ? -3.766 -7.668 -22.016 1 98.31 150 VAL B C 1
ATOM 4554 O O . VAL B 1 150 ? -4.855 -7.656 -22.594 1 98.31 150 VAL B O 1
ATOM 4557 N N . VAL B 1 151 ? -2.664 -8.031 -22.578 1 98.69 151 VAL B N 1
ATOM 4558 C CA . VAL B 1 151 ? -2.641 -8.727 -23.859 1 98.69 151 VAL B CA 1
ATOM 4559 C C . VAL B 1 151 ? -2.436 -10.227 -23.641 1 98.69 151 VAL B C 1
ATOM 4561 O O . VAL B 1 151 ? -1.299 -10.703 -23.594 1 98.69 151 VAL B O 1
ATOM 4564 N N . PRO B 1 152 ? -3.512 -10.961 -23.547 1 98.12 152 PRO B N 1
ATOM 4565 C CA . PRO B 1 152 ? -3.373 -12.391 -23.266 1 98.12 152 PRO B CA 1
ATOM 4566 C C . PRO B 1 152 ? -2.736 -13.156 -24.422 1 98.12 152 PRO B C 1
ATOM 4568 O O . PRO B 1 152 ? -3 -12.859 -25.594 1 98.12 152 PRO B O 1
ATOM 4571 N N . VAL B 1 153 ? -1.937 -14.078 -24.109 1 98.69 153 VAL B N 1
ATOM 4572 C CA . VAL B 1 153 ? -1.305 -14.953 -25.094 1 98.69 153 VAL B CA 1
ATOM 4573 C C . VAL B 1 153 ? -1.934 -16.344 -25.031 1 98.69 153 VAL B C 1
ATOM 4575 O O . VAL B 1 153 ? -1.933 -16.984 -23.984 1 98.69 153 VAL B O 1
ATOM 4578 N N . SER B 1 154 ? -2.488 -16.75 -26.094 1 98.12 154 SER B N 1
ATOM 4579 C CA . SER B 1 154 ? -3.021 -18.109 -26.219 1 98.12 154 SER B CA 1
ATOM 4580 C C . SER B 1 154 ? -2.012 -19.047 -26.859 1 98.12 154 SER B C 1
ATOM 4582 O O . SER B 1 154 ? -1.299 -18.656 -27.797 1 98.12 154 SER B O 1
ATOM 4584 N N . PHE B 1 155 ? -2.039 -20.234 -26.359 1 97.75 155 PHE B N 1
ATOM 4585 C CA . PHE B 1 155 ? -0.995 -21.141 -26.812 1 97.75 155 PHE B CA 1
ATOM 4586 C C . PHE B 1 155 ? -1.594 -22.312 -27.594 1 97.75 155 PHE B C 1
ATOM 4588 O O . PHE B 1 155 ? -0.875 -23.031 -28.281 1 97.75 155 PHE B O 1
ATOM 4595 N N . GLY B 1 156 ? -2.875 -22.5 -27.531 1 94.5 156 GLY B N 1
ATOM 4596 C CA . GLY B 1 156 ? -3.498 -23.656 -28.172 1 94.5 156 GLY B CA 1
ATOM 4597 C C . GLY B 1 156 ? -2.979 -24.984 -27.656 1 94.5 156 GLY B C 1
ATOM 4598 O O . GLY B 1 156 ? -3.025 -25.25 -26.453 1 94.5 156 GLY B O 1
ATOM 4599 N N . GLU B 1 157 ? -2.373 -25.688 -28.562 1 92.12 157 GLU B N 1
ATOM 4600 C CA . GLU B 1 157 ? -1.898 -27.031 -28.203 1 92.12 157 GLU B CA 1
ATOM 4601 C C . GLU B 1 157 ? -0.449 -26.984 -27.734 1 92.12 157 GLU B C 1
ATOM 4603 O O . GLU B 1 157 ? 0.078 -27.984 -27.234 1 92.12 157 GLU B O 1
ATOM 4608 N N . HIS B 1 158 ? 0.119 -25.844 -27.766 1 94.56 158 HIS B N 1
ATOM 4609 C CA . HIS B 1 158 ? 1.51 -25.719 -27.344 1 94.56 158 HIS B CA 1
ATOM 4610 C C . HIS B 1 158 ? 1.619 -25.625 -25.828 1 94.56 158 HIS B C 1
ATOM 4612 O O . HIS B 1 158 ? 0.699 -25.141 -25.156 1 94.56 158 HIS B O 1
ATOM 4618 N N . ASP B 1 159 ? 2.705 -26.125 -25.328 1 94.38 159 ASP B N 1
ATOM 4619 C CA . ASP B 1 159 ? 3.02 -25.922 -23.922 1 94.38 159 ASP B CA 1
ATOM 4620 C C . ASP B 1 159 ? 3.301 -24.453 -23.625 1 94.38 159 ASP B C 1
ATOM 4622 O O . ASP B 1 159 ? 4.238 -23.875 -24.172 1 94.38 159 ASP B O 1
ATOM 4626 N N . PRO B 1 160 ? 2.545 -23.844 -22.781 1 95.62 160 PRO B N 1
ATOM 4627 C CA . PRO B 1 160 ? 2.76 -22.438 -22.469 1 95.62 160 PRO B CA 1
ATOM 4628 C C . PRO B 1 160 ? 4.168 -22.156 -21.938 1 95.62 160 PRO B C 1
ATOM 4630 O O . PRO B 1 160 ? 4.637 -21.016 -22 1 95.62 160 PRO B O 1
ATOM 4633 N N . LEU B 1 161 ? 4.871 -23.172 -21.391 1 96.62 161 LEU B N 1
ATOM 4634 C CA . LEU B 1 161 ? 6.191 -22.984 -20.812 1 96.62 161 LEU B CA 1
ATOM 4635 C C . LEU B 1 161 ? 7.277 -23.547 -21.719 1 96.62 161 LEU B C 1
ATOM 4637 O O . LEU B 1 161 ? 8.43 -23.688 -21.297 1 96.62 161 LEU B O 1
ATOM 4641 N N . GLY B 1 162 ? 6.891 -23.844 -22.953 1 95.69 162 GLY B N 1
ATOM 4642 C CA . GLY B 1 162 ? 7.836 -24.406 -23.906 1 95.69 162 GLY B CA 1
ATOM 4643 C C . GLY B 1 162 ? 8.383 -23.375 -24.875 1 95.69 162 GLY B C 1
ATOM 4644 O O . GLY B 1 162 ? 7.852 -22.281 -24.984 1 95.69 162 GLY B O 1
ATOM 4645 N N . VAL B 1 163 ? 9.406 -23.734 -25.547 1 96.31 163 VAL B N 1
ATOM 4646 C CA . VAL B 1 163 ? 10.125 -22.844 -26.453 1 96.31 163 VAL B CA 1
ATOM 4647 C C . VAL B 1 163 ? 9.195 -22.391 -27.578 1 96.31 163 VAL B C 1
ATOM 4649 O O . VAL B 1 163 ? 9.258 -21.234 -28.016 1 96.31 163 VAL B O 1
ATOM 4652 N N . GLU B 1 164 ? 8.32 -23.25 -28 1 95 164 GLU B N 1
ATOM 4653 C CA . GLU B 1 164 ? 7.391 -22.922 -29.078 1 95 164 GLU B CA 1
ATOM 4654 C C . GLU B 1 164 ? 6.375 -21.875 -28.641 1 95 164 GLU B C 1
ATOM 4656 O O . GLU B 1 164 ? 5.828 -21.141 -29.469 1 95 164 GLU B O 1
ATOM 4661 N N . GLY B 1 165 ? 6.156 -21.844 -27.422 1 95.31 165 GLY B N 1
ATOM 4662 C CA . GLY B 1 165 ? 5.227 -20.875 -26.875 1 95.31 165 GLY B CA 1
ATOM 4663 C C . GLY B 1 165 ? 5.691 -19.438 -27.062 1 95.31 165 GLY B C 1
ATOM 4664 O O . GLY B 1 165 ? 4.875 -18.516 -27.125 1 95.31 165 GLY B O 1
ATOM 4665 N N . VAL B 1 166 ? 6.969 -19.188 -27.219 1 97.19 166 VAL B N 1
ATOM 4666 C CA . VAL B 1 166 ? 7.531 -17.844 -27.344 1 97.19 166 VAL B CA 1
ATOM 4667 C C . VAL B 1 166 ? 7.02 -17.188 -28.609 1 97.19 166 VAL B C 1
ATOM 4669 O O . VAL B 1 166 ? 6.758 -15.977 -28.625 1 97.19 166 VAL B O 1
ATOM 4672 N N . ASP B 1 167 ? 6.816 -17.984 -29.641 1 97.31 167 ASP B N 1
ATOM 4673 C CA . ASP B 1 167 ? 6.316 -17.422 -30.906 1 97.31 167 ASP B CA 1
ATOM 4674 C C . ASP B 1 167 ? 4.895 -16.891 -30.75 1 97.31 167 ASP B C 1
ATOM 4676 O O . ASP B 1 167 ? 4.504 -15.945 -31.422 1 97.31 167 ASP B O 1
ATOM 4680 N N . LYS B 1 168 ? 4.207 -17.484 -29.844 1 98.44 168 LYS B N 1
ATOM 4681 C CA . LYS B 1 168 ? 2.838 -17.047 -29.594 1 98.44 168 LYS B CA 1
ATOM 4682 C C . LYS B 1 168 ? 2.818 -15.68 -28.906 1 98.44 168 LYS B C 1
ATOM 4684 O O . LYS B 1 168 ? 1.9 -14.891 -29.109 1 98.44 168 LYS B O 1
ATOM 4689 N N . TYR B 1 169 ? 3.836 -15.406 -28.125 1 98.69 169 TYR B N 1
ATOM 4690 C CA . TYR B 1 169 ? 3.967 -14.078 -27.547 1 98.69 169 TYR B CA 1
ATOM 4691 C C . TYR B 1 169 ? 4.152 -13.023 -28.625 1 98.69 169 TYR B C 1
ATOM 4693 O O . TYR B 1 169 ? 3.551 -11.945 -28.562 1 98.69 169 TYR B O 1
ATOM 4701 N N . GLU B 1 170 ? 4.988 -13.32 -29.547 1 98.44 170 GLU B N 1
ATOM 4702 C CA . GLU B 1 170 ? 5.227 -12.367 -30.641 1 98.44 170 GLU B CA 1
ATOM 4703 C C . GLU B 1 170 ? 3.965 -12.156 -31.469 1 98.44 170 GLU B C 1
ATOM 4705 O O . GLU B 1 170 ? 3.658 -11.023 -31.859 1 98.44 170 GLU B O 1
ATOM 4710 N N . GLU B 1 171 ? 3.287 -13.25 -31.734 1 98.56 171 GLU B N 1
ATOM 4711 C CA . GLU B 1 171 ? 2.037 -13.141 -32.5 1 98.56 171 GLU B CA 1
ATOM 4712 C C . GLU B 1 171 ? 1.043 -12.227 -31.766 1 98.56 171 GLU B C 1
ATOM 4714 O O . GLU B 1 171 ? 0.409 -11.383 -32.406 1 98.56 171 GLU B O 1
ATOM 4719 N N . ALA B 1 172 ? 0.924 -12.422 -30.484 1 98.75 172 ALA B N 1
ATOM 4720 C CA . ALA B 1 172 ? 0.004 -11.602 -29.688 1 98.75 172 ALA B CA 1
ATOM 4721 C C . ALA B 1 172 ? 0.427 -10.141 -29.703 1 98.75 172 ALA B C 1
ATOM 4723 O O . ALA B 1 172 ? -0.417 -9.242 -29.797 1 98.75 172 ALA B O 1
ATOM 4724 N N . LEU B 1 173 ? 1.708 -9.922 -29.578 1 98.69 173 LEU B N 1
ATOM 4725 C CA . LEU B 1 173 ? 2.262 -8.57 -29.609 1 98.69 173 LEU B CA 1
ATOM 4726 C C . LEU B 1 173 ? 1.913 -7.879 -30.922 1 98.69 173 LEU B C 1
ATOM 4728 O O . LEU B 1 173 ? 1.384 -6.766 -30.922 1 98.69 173 LEU B O 1
ATOM 4732 N N . LEU B 1 174 ? 2.127 -8.531 -32 1 98.56 174 LEU B N 1
ATOM 4733 C CA . LEU B 1 174 ? 1.9 -7.969 -33.312 1 98.56 174 LEU B CA 1
ATOM 4734 C C . LEU B 1 174 ? 0.413 -7.746 -33.562 1 98.56 174 LEU B C 1
ATOM 4736 O O . LEU B 1 174 ? 0.024 -6.75 -34.188 1 98.56 174 LEU B O 1
ATOM 4740 N N . GLU B 1 175 ? -0.351 -8.656 -33.125 1 98.5 175 GLU B N 1
ATOM 4741 C CA . GLU B 1 175 ? -1.795 -8.508 -33.281 1 98.5 175 GLU B CA 1
ATOM 4742 C C . GLU B 1 175 ? -2.305 -7.293 -32.5 1 98.5 175 GLU B C 1
ATOM 4744 O O . GLU B 1 175 ? -3.162 -6.555 -33 1 98.5 175 GLU B O 1
ATOM 4749 N N . PHE B 1 176 ? -1.817 -7.152 -31.344 1 98.5 176 PHE B N 1
ATOM 4750 C CA . PHE B 1 176 ? -2.203 -6.004 -30.531 1 98.5 176 PHE B CA 1
ATOM 4751 C C . PHE B 1 176 ? -1.835 -4.699 -31.234 1 98.5 176 PHE B C 1
ATOM 4753 O O . PHE B 1 176 ? -2.643 -3.77 -31.297 1 98.5 176 PHE B O 1
ATOM 4760 N N . HIS B 1 177 ? -0.638 -4.645 -31.734 1 97.88 177 HIS B N 1
ATOM 4761 C CA . HIS B 1 177 ? -0.208 -3.475 -32.5 1 97.88 177 HIS B CA 1
ATOM 4762 C C . HIS B 1 177 ? -1.137 -3.209 -33.688 1 97.88 177 HIS B C 1
ATOM 4764 O O . HIS B 1 177 ? -1.571 -2.074 -33.875 1 97.88 177 HIS B O 1
ATOM 4770 N N . ARG B 1 178 ? -1.42 -4.191 -34.344 1 97.94 178 ARG B N 1
ATOM 4771 C CA . ARG B 1 178 ? -2.197 -4.078 -35.562 1 97.94 178 ARG B CA 1
ATOM 4772 C C . ARG B 1 178 ? -3.623 -3.623 -35.281 1 97.94 178 ARG B C 1
ATOM 4774 O O . ARG B 1 178 ? -4.164 -2.768 -35.969 1 97.94 178 ARG B O 1
ATOM 4781 N N . THR B 1 179 ? -4.219 -4.102 -34.25 1 97.94 179 THR B N 1
ATOM 4782 C CA . THR B 1 179 ? -5.645 -3.902 -34 1 97.94 179 THR B CA 1
ATOM 4783 C C . THR B 1 179 ? -5.887 -2.617 -33.219 1 97.94 179 THR B C 1
ATOM 4785 O O . THR B 1 179 ? -6.941 -1.989 -33.344 1 97.94 179 THR B O 1
ATOM 4788 N N . THR B 1 180 ? -4.949 -2.219 -32.406 1 97.25 180 THR B N 1
ATOM 4789 C CA . THR B 1 180 ? -5.211 -1.087 -31.516 1 97.25 180 THR B CA 1
ATOM 4790 C C . THR B 1 180 ? -4.367 0.119 -31.922 1 97.25 180 THR B C 1
ATOM 4792 O O . THR B 1 180 ? -4.668 1.25 -31.547 1 97.25 180 THR B O 1
ATOM 4795 N N . GLY B 1 181 ? -3.312 -0.121 -32.656 1 97.56 181 GLY B N 1
ATOM 4796 C CA . GLY B 1 181 ? -2.354 0.93 -32.938 1 97.56 181 GLY B CA 1
ATOM 4797 C C . GLY B 1 181 ? -1.504 1.326 -31.75 1 97.56 181 GLY B C 1
ATOM 4798 O O . GLY B 1 181 ? -0.703 2.26 -31.844 1 97.56 181 GLY B O 1
ATOM 4799 N N . LYS B 1 182 ? -1.641 0.615 -30.641 1 97.56 182 LYS B N 1
ATOM 4800 C CA . LYS B 1 182 ? -0.902 0.906 -29.406 1 97.56 182 LYS B CA 1
ATOM 4801 C C . LYS B 1 182 ? 0.259 -0.067 -29.219 1 97.56 182 LYS B C 1
ATOM 4803 O O . LYS B 1 182 ? 0.277 -1.143 -29.828 1 97.56 182 LYS B O 1
ATOM 4808 N N . LYS B 1 183 ? 1.171 0.317 -28.438 1 97.19 183 LYS B N 1
ATOM 4809 C CA . LYS B 1 183 ? 2.373 -0.484 -28.219 1 97.19 183 LYS B CA 1
ATOM 4810 C C . LYS B 1 183 ? 2.209 -1.428 -27.031 1 97.19 183 LYS B C 1
ATOM 4812 O O . LYS B 1 183 ? 1.429 -1.153 -26.125 1 97.19 183 LYS B O 1
ATOM 4817 N N . VAL B 1 184 ? 2.898 -2.516 -27.109 1 98.38 184 VAL B N 1
ATOM 4818 C CA . VAL B 1 184 ? 3.17 -3.344 -25.938 1 98.38 184 VAL B CA 1
ATOM 4819 C C . VAL B 1 184 ? 4.43 -2.848 -25.234 1 98.38 184 VAL B C 1
ATOM 4821 O O . VAL B 1 184 ? 5.418 -2.498 -25.891 1 98.38 184 VAL B O 1
ATOM 4824 N N . LYS B 1 185 ? 4.359 -2.793 -23.891 1 98.56 185 LYS B N 1
ATOM 4825 C CA . LYS B 1 185 ? 5.477 -2.166 -23.203 1 98.56 185 LYS B CA 1
ATOM 4826 C C . LYS B 1 185 ? 6.16 -3.156 -22.25 1 98.56 185 LYS B C 1
ATOM 4828 O O . LYS B 1 185 ? 7.285 -2.918 -21.812 1 98.56 185 LYS B O 1
ATOM 4833 N N . ALA B 1 186 ? 5.535 -4.27 -21.984 1 98.75 186 ALA B N 1
ATOM 4834 C CA . ALA B 1 186 ? 6.129 -5.211 -21.047 1 98.75 186 ALA B CA 1
ATOM 4835 C C . ALA B 1 186 ? 5.578 -6.617 -21.25 1 98.75 186 ALA B C 1
ATOM 4837 O O . ALA B 1 186 ? 4.535 -6.793 -21.891 1 98.75 186 ALA B O 1
ATOM 4838 N N . LEU B 1 187 ? 6.328 -7.57 -20.859 1 98.81 187 LEU B N 1
ATOM 4839 C CA . LEU B 1 187 ? 5.965 -8.969 -20.688 1 98.81 187 LEU B CA 1
ATOM 4840 C C . LEU B 1 187 ? 6.121 -9.391 -19.219 1 98.81 187 LEU B C 1
ATOM 4842 O O . LEU B 1 187 ? 7.172 -9.164 -18.625 1 98.81 187 LEU B O 1
ATOM 4846 N N . ILE B 1 188 ? 5.062 -9.938 -18.609 1 98.81 188 ILE B N 1
ATOM 4847 C CA . ILE B 1 188 ? 5.125 -10.406 -17.219 1 98.81 188 ILE B CA 1
ATOM 4848 C C . ILE B 1 188 ? 5.012 -11.93 -17.188 1 98.81 188 ILE B C 1
ATOM 4850 O O . ILE B 1 188 ? 4.113 -12.508 -17.812 1 98.81 188 ILE B O 1
ATOM 4854 N N . LEU B 1 189 ? 5.938 -12.531 -16.469 1 98.31 189 LEU B N 1
ATOM 4855 C CA . LEU B 1 189 ? 5.934 -13.977 -16.219 1 98.31 189 LEU B CA 1
ATOM 4856 C C . LEU B 1 189 ? 5.758 -14.281 -14.742 1 98.31 189 LEU B C 1
ATOM 4858 O O . LEU B 1 189 ? 6.34 -13.602 -13.891 1 98.31 189 LEU B O 1
ATOM 4862 N N . ALA B 1 190 ? 4.852 -15.18 -14.461 1 98.38 190 ALA B N 1
ATOM 4863 C CA . ALA B 1 190 ? 4.965 -15.859 -13.172 1 98.38 190 ALA B CA 1
ATOM 4864 C C . ALA B 1 190 ? 5.969 -17.016 -13.25 1 98.38 190 ALA B C 1
ATOM 4866 O O . ALA B 1 190 ? 5.73 -18 -13.945 1 98.38 190 ALA B O 1
ATOM 4867 N N . HIS B 1 191 ? 7.078 -16.938 -12.578 1 98.69 191 HIS B N 1
ATOM 4868 C CA . HIS B 1 191 ? 8.172 -17.891 -12.672 1 98.69 191 HIS B CA 1
ATOM 4869 C C . HIS B 1 191 ? 8.758 -18.188 -11.297 1 98.69 191 HIS B C 1
ATOM 4871 O O . HIS B 1 191 ? 9.562 -17.422 -10.773 1 98.69 191 HIS B O 1
ATOM 4877 N N . PRO B 1 192 ? 8.414 -19.375 -10.734 1 98.31 192 PRO B N 1
ATOM 4878 C CA . PRO B 1 192 ? 7.617 -20.516 -11.203 1 98.31 192 PRO B CA 1
ATOM 4879 C C . PRO B 1 192 ? 6.176 -20.125 -11.531 1 98.31 192 PRO B C 1
ATOM 4881 O O . PRO B 1 192 ? 5.668 -19.125 -11.023 1 98.31 192 PRO B O 1
ATOM 4884 N N . HIS B 1 193 ? 5.57 -20.984 -12.367 1 98.44 193 HIS B N 1
ATOM 4885 C CA . HIS B 1 193 ? 4.312 -20.609 -13.008 1 98.44 193 HIS B CA 1
ATOM 4886 C C . HIS B 1 193 ? 3.127 -20.875 -12.086 1 98.44 193 HIS B C 1
ATOM 4888 O O . HIS B 1 193 ? 3.059 -21.922 -11.438 1 98.44 193 HIS B O 1
ATOM 4894 N N . ASN B 1 194 ? 2.273 -20.016 -11.891 1 98 194 ASN B N 1
ATOM 4895 C CA . ASN B 1 194 ? 0.935 -20.141 -11.32 1 98 194 ASN B CA 1
ATOM 4896 C C . ASN B 1 194 ? -0.142 -19.984 -12.391 1 98 194 ASN B C 1
ATOM 4898 O O . ASN B 1 194 ? -0.292 -18.906 -12.984 1 98 194 ASN B O 1
ATOM 4902 N N . PRO B 1 195 ? -0.755 -21.047 -12.695 1 97.56 195 PRO B N 1
ATOM 4903 C CA . PRO B 1 195 ? -1.174 -22.125 -11.789 1 97.56 195 PRO B CA 1
ATOM 4904 C C . PRO B 1 195 ? -0.501 -23.453 -12.109 1 97.56 195 PRO B C 1
ATOM 4906 O O . PRO B 1 195 ? -0.789 -24.469 -11.469 1 97.56 195 PRO B O 1
ATOM 4909 N N . LEU B 1 196 ? 0.433 -23.5 -13.023 1 97.12 196 LEU B N 1
ATOM 4910 C CA . LEU B 1 196 ? 0.858 -24.781 -13.562 1 97.12 196 LEU B CA 1
ATOM 4911 C C . LEU B 1 196 ? 1.935 -25.406 -12.688 1 97.12 196 LEU B C 1
ATOM 4913 O O . LEU B 1 196 ? 2.242 -26.594 -12.828 1 97.12 196 LEU B O 1
ATOM 4917 N N . GLY B 1 197 ? 2.535 -24.672 -11.828 1 97.56 197 GLY B N 1
ATOM 4918 C CA . GLY B 1 197 ? 3.453 -25.203 -10.836 1 97.56 197 GLY B CA 1
ATOM 4919 C C . GLY B 1 197 ? 4.766 -25.672 -11.43 1 97.56 197 GLY B C 1
ATOM 4920 O O . GLY B 1 197 ? 5.477 -26.469 -10.82 1 97.56 197 GLY B O 1
ATOM 4921 N N . ARG B 1 198 ? 5.062 -25.234 -12.633 1 97.44 198 ARG B N 1
ATOM 4922 C CA . ARG B 1 198 ? 6.301 -25.594 -13.328 1 97.44 198 ARG B CA 1
ATOM 4923 C C . ARG B 1 198 ? 7.164 -24.359 -13.555 1 97.44 198 ARG B C 1
ATOM 4925 O O . ARG B 1 198 ? 6.703 -23.219 -13.375 1 97.44 198 ARG B O 1
ATOM 4932 N N . CYS B 1 199 ? 8.406 -24.594 -13.891 1 98 199 CYS B N 1
ATOM 4933 C CA . CYS B 1 199 ? 9.344 -23.5 -14.164 1 98 199 CYS B CA 1
ATOM 4934 C C . CYS B 1 199 ? 9.57 -23.344 -15.664 1 98 199 CYS B C 1
ATOM 4936 O O . CYS B 1 199 ? 9.43 -24.297 -16.422 1 98 199 CYS B O 1
ATOM 4938 N N . TYR B 1 200 ? 9.781 -22.109 -16.062 1 98.06 200 TYR B N 1
ATOM 4939 C CA . TYR B 1 200 ? 10.328 -21.891 -17.391 1 98.06 200 TYR B CA 1
ATOM 4940 C C . TYR B 1 200 ? 11.789 -22.312 -17.469 1 98.06 200 TYR B C 1
ATOM 4942 O O . TYR B 1 200 ? 12.57 -22.047 -16.547 1 98.06 200 TYR B O 1
ATOM 4950 N N . SER B 1 201 ? 12.125 -23.016 -18.547 1 97.69 201 SER B N 1
ATOM 4951 C CA . SER B 1 201 ? 13.516 -23.406 -18.703 1 97.69 201 SER B CA 1
ATOM 4952 C C . SER B 1 201 ? 14.391 -22.203 -19.047 1 97.69 201 SER B C 1
ATOM 4954 O O . SER B 1 201 ? 13.891 -21.172 -19.5 1 97.69 201 SER B O 1
ATOM 4956 N N . ARG B 1 202 ? 15.68 -22.359 -18.859 1 97.94 202 ARG B N 1
ATOM 4957 C CA . ARG B 1 202 ? 16.641 -21.328 -19.25 1 97.94 202 ARG B CA 1
ATOM 4958 C C . ARG B 1 202 ? 16.484 -20.953 -20.719 1 97.94 202 ARG B C 1
ATOM 4960 O O . ARG B 1 202 ? 16.531 -19.766 -21.062 1 97.94 202 ARG B O 1
ATOM 4967 N N . GLU B 1 203 ? 16.297 -21.906 -21.531 1 98.12 203 GLU B N 1
ATOM 4968 C CA . GLU B 1 203 ? 16.156 -21.672 -22.969 1 98.12 203 GLU B CA 1
ATOM 4969 C C . GLU B 1 203 ? 14.945 -20.797 -23.266 1 98.12 203 GLU B C 1
ATOM 4971 O O . GLU B 1 203 ? 15.039 -19.859 -24.062 1 98.12 203 GLU B O 1
ATOM 4976 N N . VAL B 1 204 ? 13.852 -21.094 -22.641 1 98.5 204 VAL B N 1
ATOM 4977 C CA . VAL B 1 204 ? 12.633 -20.328 -22.859 1 98.5 204 VAL B CA 1
ATOM 4978 C C . VAL B 1 204 ? 12.828 -18.906 -22.359 1 98.5 204 VAL B C 1
ATOM 4980 O O . VAL B 1 204 ? 12.453 -17.938 -23.031 1 98.5 204 VAL B O 1
ATOM 4983 N N . LEU B 1 205 ? 13.43 -18.719 -21.156 1 98.81 205 LEU B N 1
ATOM 4984 C CA . LEU B 1 205 ? 13.68 -17.391 -20.594 1 98.81 205 LEU B CA 1
ATOM 4985 C C . LEU B 1 205 ? 14.531 -16.562 -21.547 1 98.81 205 LEU B C 1
ATOM 4987 O O . LEU B 1 205 ? 14.211 -15.398 -21.812 1 98.81 205 LEU B O 1
ATOM 4991 N N . ILE B 1 206 ? 15.547 -17.141 -22.078 1 98.81 206 ILE B N 1
ATOM 4992 C CA . ILE B 1 206 ? 16.453 -16.438 -22.969 1 98.81 206 ILE B CA 1
ATOM 4993 C C . ILE B 1 206 ? 15.719 -16.031 -24.25 1 98.81 206 ILE B C 1
ATOM 4995 O O . ILE B 1 206 ? 15.867 -14.914 -24.734 1 98.81 206 ILE B O 1
ATOM 4999 N N . LYS B 1 207 ? 14.953 -16.969 -24.797 1 98.81 207 LYS B N 1
ATOM 5000 C CA . LYS B 1 207 ? 14.203 -16.656 -26.016 1 98.81 207 LYS B CA 1
ATOM 5001 C C . LYS B 1 207 ? 13.195 -15.539 -25.781 1 98.81 207 LYS B C 1
ATOM 5003 O O . LYS B 1 207 ? 13.008 -14.672 -26.625 1 98.81 207 LYS B O 1
ATOM 5008 N N . LEU B 1 208 ? 12.555 -15.547 -24.625 1 98.88 208 LEU B N 1
ATOM 5009 C CA . LEU B 1 208 ? 11.633 -14.477 -24.266 1 98.88 208 LEU B CA 1
ATOM 5010 C C . LEU B 1 208 ? 12.375 -13.148 -24.109 1 98.88 208 LEU B C 1
ATOM 5012 O O . LEU B 1 208 ? 11.875 -12.102 -24.516 1 98.88 208 LEU B O 1
ATOM 5016 N N . MET B 1 209 ? 13.547 -13.188 -23.469 1 98.88 209 MET B N 1
ATOM 5017 C CA . MET B 1 209 ? 14.359 -11.984 -23.312 1 98.88 209 MET B CA 1
ATOM 5018 C C . MET B 1 209 ? 14.758 -11.422 -24.672 1 98.88 209 MET B C 1
ATOM 5020 O O . MET B 1 209 ? 14.742 -10.211 -24.875 1 98.88 209 MET B O 1
ATOM 5024 N N . ARG B 1 210 ? 15.102 -12.273 -25.609 1 98.81 210 ARG B N 1
ATOM 5025 C CA . ARG B 1 210 ? 15.445 -11.828 -26.953 1 98.81 210 ARG B CA 1
ATOM 5026 C C . ARG B 1 210 ? 14.25 -11.18 -27.641 1 98.81 210 ARG B C 1
ATOM 5028 O O . ARG B 1 210 ? 14.414 -10.203 -28.391 1 98.81 210 ARG B O 1
ATOM 5035 N N . LEU B 1 211 ? 13.094 -11.773 -27.438 1 98.69 211 LEU B N 1
ATOM 5036 C CA . LEU B 1 211 ? 11.875 -11.156 -27.953 1 98.69 211 LEU B CA 1
ATOM 5037 C C . LEU B 1 211 ? 11.695 -9.75 -27.391 1 98.69 211 LEU B C 1
ATOM 5039 O O . LEU B 1 211 ? 11.383 -8.82 -28.125 1 98.69 211 LEU B O 1
ATOM 5043 N N . CYS B 1 212 ? 11.883 -9.633 -26.062 1 98.62 212 CYS B N 1
ATOM 5044 C CA . CYS B 1 212 ? 11.758 -8.336 -25.406 1 98.62 212 CYS B CA 1
ATOM 5045 C C . CYS B 1 212 ? 12.789 -7.348 -25.969 1 98.62 212 CYS B C 1
ATOM 5047 O O . CYS B 1 212 ? 12.477 -6.172 -26.172 1 98.62 212 CYS B O 1
ATOM 5049 N N . GLN B 1 213 ? 13.977 -7.789 -26.203 1 98.62 213 GLN B N 1
ATOM 5050 C CA . GLN B 1 213 ? 15.008 -6.957 -26.812 1 98.62 213 GLN B CA 1
ATOM 5051 C C . GLN B 1 213 ? 14.586 -6.473 -28.203 1 98.62 213 GLN B C 1
ATOM 5053 O O . GLN B 1 213 ? 14.711 -5.289 -28.516 1 98.62 213 GLN B O 1
ATOM 5058 N N . LYS B 1 214 ? 14.102 -7.406 -29 1 98.31 214 LYS B N 1
ATOM 5059 C CA . LYS B 1 214 ? 13.711 -7.121 -30.375 1 98.31 214 LYS B CA 1
ATOM 5060 C C . LYS B 1 214 ? 12.68 -5.988 -30.422 1 98.31 214 LYS B C 1
ATOM 5062 O O . LYS B 1 214 ? 12.758 -5.113 -31.297 1 98.31 214 LYS B O 1
ATOM 5067 N N . TYR B 1 215 ? 11.789 -5.977 -29.484 1 97.75 215 TYR B N 1
ATOM 5068 C CA . TYR B 1 215 ? 10.695 -5.012 -29.531 1 97.75 215 TYR B CA 1
ATOM 5069 C C . TYR B 1 215 ? 10.875 -3.926 -28.484 1 97.75 215 TYR B C 1
ATOM 5071 O O . TYR B 1 215 ? 10.016 -3.055 -28.328 1 97.75 215 TYR B O 1
ATOM 5079 N N . GLN B 1 216 ? 11.922 -4.02 -27.734 1 97.44 216 GLN B N 1
ATOM 5080 C CA . GLN B 1 216 ? 12.281 -3.035 -26.719 1 97.44 216 GLN B CA 1
ATOM 5081 C C . GLN B 1 216 ? 11.172 -2.893 -25.672 1 97.44 216 GLN B C 1
ATOM 5083 O O . GLN B 1 216 ? 10.711 -1.782 -25.406 1 97.44 216 GLN B O 1
ATOM 5088 N N . ILE B 1 217 ? 10.742 -4.027 -25.141 1 97.69 217 ILE B N 1
ATOM 5089 C CA . ILE B 1 217 ? 9.75 -4.012 -24.062 1 97.69 217 ILE B CA 1
ATOM 5090 C C . ILE B 1 217 ? 10.359 -4.582 -22.797 1 97.69 217 ILE B C 1
ATOM 5092 O O . ILE B 1 217 ? 11.383 -5.27 -22.844 1 97.69 217 ILE B O 1
ATOM 5096 N N . HIS B 1 218 ? 9.844 -4.262 -21.656 1 98.69 218 HIS B N 1
ATOM 5097 C CA . HIS B 1 218 ? 10.359 -4.699 -20.359 1 98.69 218 HIS B CA 1
ATOM 5098 C C . HIS B 1 218 ? 10.047 -6.168 -20.109 1 98.69 218 HIS B C 1
ATOM 5100 O O . HIS B 1 218 ? 8.93 -6.621 -20.375 1 98.69 218 HIS B O 1
ATOM 5106 N N . PHE B 1 219 ? 11.047 -6.941 -19.719 1 98.88 219 PHE B N 1
ATOM 5107 C CA . PHE B 1 219 ? 10.914 -8.312 -19.234 1 98.88 219 PHE B CA 1
ATOM 5108 C C . PHE B 1 219 ? 10.766 -8.336 -17.719 1 98.88 219 PHE B C 1
ATOM 5110 O O . PHE B 1 219 ? 11.703 -8.016 -17 1 98.88 219 PHE B O 1
ATOM 5117 N N . ILE B 1 220 ? 9.641 -8.734 -17.203 1 98.88 220 ILE B N 1
ATOM 5118 C CA . ILE B 1 220 ? 9.367 -8.773 -15.773 1 98.88 220 ILE B CA 1
ATOM 5119 C C . ILE B 1 220 ? 9.117 -10.211 -15.336 1 98.88 220 ILE B C 1
ATOM 5121 O O . ILE B 1 220 ? 8.164 -10.852 -15.781 1 98.88 220 ILE B O 1
ATOM 5125 N N . SER B 1 221 ? 9.945 -10.719 -14.508 1 98.94 221 SER B N 1
ATOM 5126 C CA . SER B 1 221 ? 9.805 -12.055 -13.953 1 98.94 221 SER B CA 1
ATOM 5127 C C . SER B 1 221 ? 9.344 -12.008 -12.5 1 98.94 221 SER B C 1
ATOM 5129 O O . SER B 1 221 ? 10.117 -11.617 -11.617 1 98.94 221 SER B O 1
ATOM 5131 N N . ASP B 1 222 ? 8.102 -12.344 -12.242 1 98.88 222 ASP B N 1
ATOM 5132 C CA . ASP B 1 222 ? 7.625 -12.516 -10.875 1 98.88 222 ASP B CA 1
ATOM 5133 C C . ASP B 1 222 ? 8.078 -13.852 -10.297 1 98.88 222 ASP B C 1
ATOM 5135 O O . ASP B 1 222 ? 7.539 -14.898 -10.656 1 98.88 222 ASP B O 1
ATOM 5139 N N . GLU B 1 223 ? 9 -13.766 -9.398 1 98.88 223 GLU B N 1
ATOM 5140 C CA . GLU B 1 223 ? 9.617 -14.977 -8.859 1 98.88 223 GLU B CA 1
ATOM 5141 C C . GLU B 1 223 ? 9.266 -15.172 -7.391 1 98.88 223 GLU B C 1
ATOM 5143 O O . GLU B 1 223 ? 10.117 -15.578 -6.594 1 98.88 223 GLU B O 1
ATOM 5148 N N . ILE B 1 224 ? 8.031 -14.914 -7.102 1 98.56 224 ILE B N 1
ATOM 5149 C CA . ILE B 1 224 ? 7.531 -14.961 -5.734 1 98.56 224 ILE B CA 1
ATOM 5150 C C . ILE B 1 224 ? 7.586 -16.391 -5.215 1 98.56 224 ILE B C 1
ATOM 5152 O O . ILE B 1 224 ? 7.578 -16.625 -4.004 1 98.56 224 ILE B O 1
ATOM 5156 N N . TYR B 1 225 ? 7.703 -17.406 -6.086 1 98.69 225 TYR B N 1
ATOM 5157 C CA . TYR B 1 225 ? 7.793 -18.812 -5.723 1 98.69 225 TYR B CA 1
ATOM 5158 C C . TYR B 1 225 ? 9.211 -19.344 -5.895 1 98.69 225 TYR B C 1
ATOM 5160 O O . TYR B 1 225 ? 9.43 -20.547 -5.992 1 98.69 225 TYR B O 1
ATOM 5168 N N . ALA B 1 226 ? 10.195 -18.5 -5.902 1 98.69 226 ALA B N 1
ATOM 5169 C CA . ALA B 1 226 ? 11.57 -18.844 -6.266 1 98.69 226 ALA B CA 1
ATOM 5170 C C . ALA B 1 226 ? 12.109 -19.953 -5.367 1 98.69 226 ALA B C 1
ATOM 5172 O O . ALA B 1 226 ? 12.883 -20.797 -5.82 1 98.69 226 ALA B O 1
ATOM 5173 N N . LEU B 1 227 ? 11.672 -19.969 -4.121 1 98.69 227 LEU B N 1
ATOM 5174 C CA . LEU B 1 227 ? 12.219 -20.938 -3.182 1 98.69 227 LEU B CA 1
ATOM 5175 C C . LEU B 1 227 ? 11.195 -22.016 -2.859 1 98.69 227 LEU B C 1
ATOM 5177 O O . LEU B 1 227 ? 11.453 -22.906 -2.039 1 98.69 227 LEU B O 1
ATOM 5181 N N . SER B 1 228 ? 10.047 -21.922 -3.426 1 98.62 228 SER B N 1
ATOM 5182 C CA . SER B 1 228 ? 9.008 -22.953 -3.275 1 98.62 228 SER B CA 1
ATOM 5183 C C . SER B 1 228 ? 9.141 -24.031 -4.348 1 98.62 228 SER B C 1
ATOM 5185 O O . SER B 1 228 ? 8.172 -24.312 -5.055 1 98.62 228 SER B O 1
ATOM 5187 N N . VAL B 1 229 ? 10.305 -24.547 -4.5 1 98.44 229 VAL B N 1
ATOM 5188 C CA . VAL B 1 229 ? 10.602 -25.641 -5.41 1 98.44 229 VAL B CA 1
ATOM 5189 C C . VAL B 1 229 ? 10.734 -26.953 -4.625 1 98.44 229 VAL B C 1
ATOM 5191 O O . VAL B 1 229 ? 11.031 -26.922 -3.426 1 98.44 229 VAL B O 1
ATOM 5194 N N . PHE B 1 230 ? 10.438 -28.031 -5.234 1 98.19 230 PHE B N 1
ATOM 5195 C CA . PHE B 1 230 ? 10.484 -29.297 -4.512 1 98.19 230 PHE B CA 1
ATOM 5196 C C . PHE B 1 230 ? 10.711 -30.453 -5.469 1 98.19 230 PHE B C 1
ATOM 5198 O O . PHE B 1 230 ? 10.562 -30.312 -6.684 1 98.19 230 PHE B O 1
ATOM 5205 N N . GLU B 1 231 ? 11.125 -31.562 -4.902 1 97.06 231 GLU B N 1
ATOM 5206 C CA . GLU B 1 231 ? 11.297 -32.781 -5.684 1 97.06 231 GLU B CA 1
ATOM 5207 C C . GLU B 1 231 ? 9.953 -33.438 -5.996 1 97.06 231 GLU B C 1
ATOM 5209 O O . GLU B 1 231 ? 9.172 -33.719 -5.086 1 97.06 231 GLU B O 1
ATOM 5214 N N . ASN B 1 232 ? 9.633 -33.5 -7.266 1 97.38 232 ASN B N 1
ATOM 5215 C CA . ASN B 1 232 ? 8.477 -34.281 -7.703 1 97.38 232 ASN B CA 1
ATOM 5216 C C . ASN B 1 232 ? 8.781 -35.781 -7.734 1 97.38 232 ASN B C 1
ATOM 5218 O O . ASN B 1 232 ? 9.531 -36.25 -8.602 1 97.38 232 ASN B O 1
ATOM 5222 N N . THR B 1 233 ? 8.227 -36.531 -6.852 1 96.5 233 THR B N 1
ATOM 5223 C CA . THR B 1 233 ? 8.578 -37.938 -6.676 1 96.5 233 THR B CA 1
ATOM 5224 C C . THR B 1 233 ? 7.543 -38.844 -7.336 1 96.5 233 THR B C 1
ATOM 5226 O O . THR B 1 233 ? 7.648 -40.062 -7.273 1 96.5 233 THR B O 1
ATOM 5229 N N . VAL B 1 234 ? 6.629 -38.219 -7.941 1 96.12 234 VAL B N 1
ATOM 5230 C CA . VAL B 1 234 ? 5.504 -39.031 -8.359 1 96.12 234 VAL B CA 1
ATOM 5231 C C . VAL B 1 234 ? 5.355 -38.969 -9.875 1 96.12 234 VAL B C 1
ATOM 5233 O O . VAL B 1 234 ? 5.012 -39.969 -10.516 1 96.12 234 VAL B O 1
ATOM 5236 N N . ASP B 1 235 ? 5.504 -37.781 -10.469 1 94.19 235 ASP B N 1
ATOM 5237 C CA . ASP B 1 235 ? 5.32 -37.625 -11.906 1 94.19 235 ASP B CA 1
ATOM 5238 C C . ASP B 1 235 ? 6.551 -38.125 -12.672 1 94.19 235 ASP B C 1
ATOM 5240 O O . ASP B 1 235 ? 7.684 -37.875 -12.242 1 94.19 235 ASP B O 1
ATOM 5244 N N . LYS B 1 236 ? 6.32 -38.844 -13.727 1 86.25 236 LYS B N 1
ATOM 5245 C CA . LYS B 1 236 ? 7.406 -39.344 -14.555 1 86.25 236 LYS B CA 1
ATOM 5246 C C . LYS B 1 236 ? 7.621 -38.438 -15.781 1 86.25 236 LYS B C 1
ATOM 5248 O O . LYS B 1 236 ? 8.711 -38.438 -16.359 1 86.25 236 LYS B O 1
ATOM 5253 N N . SER B 1 237 ? 6.617 -37.875 -16.219 1 89.69 237 SER B N 1
ATOM 5254 C CA . SER B 1 237 ? 6.605 -37 -17.391 1 89.69 237 SER B CA 1
ATOM 5255 C C . SER B 1 237 ? 5.633 -35.812 -17.203 1 89.69 237 SER B C 1
ATOM 5257 O O . SER B 1 237 ? 4.543 -36 -16.656 1 89.69 237 SER B O 1
ATOM 5259 N N . PRO B 1 238 ? 6.066 -34.719 -17.703 1 91.31 238 PRO B N 1
ATOM 5260 C CA . PRO B 1 238 ? 7.371 -34.281 -18.234 1 91.31 238 PRO B CA 1
ATOM 5261 C C . PRO B 1 238 ? 8.438 -34.188 -17.141 1 91.31 238 PRO B C 1
ATOM 5263 O O . PRO B 1 238 ? 8.117 -34.188 -15.953 1 91.31 238 PRO B O 1
ATOM 5266 N N . PRO B 1 239 ? 9.656 -34.156 -17.547 1 90.06 239 PRO B N 1
ATOM 5267 C CA . PRO B 1 239 ? 10.703 -34 -16.547 1 90.06 239 PRO B CA 1
ATOM 5268 C C . PRO B 1 239 ? 10.656 -32.625 -15.875 1 90.06 239 PRO B C 1
ATOM 5270 O O . PRO B 1 239 ? 10.289 -31.625 -16.516 1 90.06 239 PRO B O 1
ATOM 5273 N N . PRO B 1 240 ? 11.039 -32.688 -14.648 1 92.19 240 PRO B N 1
ATOM 5274 C CA . PRO B 1 240 ? 11.055 -31.406 -13.945 1 92.19 240 PRO B CA 1
ATOM 5275 C C . PRO B 1 240 ? 12.062 -30.422 -14.539 1 92.19 240 PRO B C 1
ATOM 5277 O O . PRO B 1 240 ? 13.148 -30.828 -14.961 1 92.19 240 PRO B O 1
ATOM 5280 N N . VAL B 1 241 ? 11.641 -29.234 -14.656 1 95.06 241 VAL B N 1
ATOM 5281 C CA . VAL B 1 241 ? 12.531 -28.141 -15.039 1 95.06 241 VAL B CA 1
ATOM 5282 C C . VAL B 1 241 ? 13 -27.391 -13.789 1 95.06 241 VAL B C 1
ATOM 5284 O O . VAL B 1 241 ? 12.188 -26.906 -13.008 1 95.06 241 VAL B O 1
ATOM 5287 N N . LYS B 1 242 ? 14.258 -27.328 -13.633 1 95.19 242 LYS B N 1
ATOM 5288 C CA . LYS B 1 242 ? 14.812 -26.656 -12.469 1 95.19 242 LYS B CA 1
ATOM 5289 C C . LYS B 1 242 ? 14.57 -25.141 -12.547 1 95.19 242 LYS B C 1
ATOM 5291 O O . LYS B 1 242 ? 14.68 -24.547 -13.625 1 95.19 242 LYS B O 1
ATOM 5296 N N . PHE B 1 243 ? 14.344 -24.562 -11.398 1 98.12 243 PHE B N 1
ATOM 5297 C CA . PHE B 1 243 ? 14.18 -23.125 -11.344 1 98.12 243 PHE B CA 1
ATOM 5298 C C . PHE B 1 243 ? 15.516 -22.422 -11.547 1 98.12 243 PHE B C 1
ATOM 5300 O O . PHE B 1 243 ? 16.516 -22.781 -10.93 1 98.12 243 PHE B O 1
ATOM 5307 N N . GLU B 1 244 ? 15.523 -21.516 -12.422 1 98.19 244 GLU B N 1
ATOM 5308 C CA . GLU B 1 244 ? 16.625 -20.562 -12.594 1 98.19 244 GLU B CA 1
ATOM 5309 C C . GLU B 1 244 ? 16.094 -19.141 -12.672 1 98.19 244 GLU B C 1
ATOM 5311 O O . GLU B 1 244 ? 15.273 -18.812 -13.531 1 98.19 244 GLU B O 1
ATOM 5316 N N . SER B 1 245 ? 16.609 -18.297 -11.75 1 98.75 245 SER B N 1
ATOM 5317 C CA . SER B 1 245 ? 16.156 -16.906 -11.727 1 98.75 245 SER B CA 1
ATOM 5318 C C . SER B 1 245 ? 16.625 -16.156 -12.969 1 98.75 245 SER B C 1
ATOM 5320 O O . SER B 1 245 ? 17.688 -16.438 -13.523 1 98.75 245 SER B O 1
ATOM 5322 N N . ALA B 1 246 ? 15.828 -15.148 -13.383 1 98.75 246 ALA B N 1
ATOM 5323 C CA . ALA B 1 246 ? 16.266 -14.234 -14.438 1 98.75 246 ALA B CA 1
ATOM 5324 C C . ALA B 1 246 ? 17.562 -13.531 -14.055 1 98.75 246 ALA B C 1
ATOM 5326 O O . ALA B 1 246 ? 18.359 -13.188 -14.922 1 98.75 246 ALA B O 1
ATOM 5327 N N . LEU B 1 247 ? 17.797 -13.383 -12.758 1 98.69 247 LEU B N 1
ATOM 5328 C CA . LEU B 1 247 ? 18.984 -12.703 -12.242 1 98.69 247 LEU B CA 1
ATOM 5329 C C . LEU B 1 247 ? 20.234 -13.555 -12.445 1 98.69 247 LEU B C 1
ATOM 5331 O O . LEU B 1 247 ? 21.344 -13.039 -12.398 1 98.69 247 LEU B O 1
ATOM 5335 N N . SER B 1 248 ? 20.047 -14.781 -12.641 1 98.62 248 SER B N 1
ATOM 5336 C CA . SER B 1 248 ? 21.172 -15.719 -12.711 1 98.62 248 SER B CA 1
ATOM 5337 C C . SER B 1 248 ? 21.594 -15.977 -14.148 1 98.62 248 SER B C 1
ATOM 5339 O O . SER B 1 248 ? 22.438 -16.828 -14.414 1 98.62 248 SER B O 1
ATOM 5341 N N . ILE B 1 249 ? 21.016 -15.305 -15.086 1 98.5 249 ILE B N 1
ATOM 5342 C CA . ILE B 1 249 ? 21.312 -15.445 -16.5 1 98.5 249 ILE B CA 1
ATOM 5343 C C . ILE B 1 249 ? 22.203 -14.281 -16.953 1 98.5 249 ILE B C 1
ATOM 5345 O O . ILE B 1 249 ? 21.875 -13.117 -16.719 1 98.5 249 ILE B O 1
ATOM 5349 N N . ASP B 1 250 ? 23.328 -14.578 -17.516 1 98.56 250 ASP B N 1
ATOM 5350 C CA . ASP B 1 250 ? 24.156 -13.539 -18.141 1 98.56 250 ASP B CA 1
ATOM 5351 C C . ASP B 1 250 ? 23.438 -12.906 -19.328 1 98.56 250 ASP B C 1
ATOM 5353 O O . ASP B 1 250 ? 23.172 -13.57 -20.328 1 98.56 250 ASP B O 1
ATOM 5357 N N . LEU B 1 251 ? 23.172 -11.672 -19.25 1 98.44 251 LEU B N 1
ATOM 5358 C CA . LEU B 1 251 ? 22.297 -10.984 -20.188 1 98.44 251 LEU B CA 1
ATOM 5359 C C . LEU B 1 251 ? 23.078 -10.5 -21.406 1 98.44 251 LEU B C 1
ATOM 5361 O O . LEU B 1 251 ? 22.484 -10 -22.375 1 98.44 251 LEU B O 1
ATOM 5365 N N . THR B 1 252 ? 24.406 -10.625 -21.438 1 98.31 252 THR B N 1
ATOM 5366 C CA . THR B 1 252 ? 25.25 -10.133 -22.516 1 98.31 252 THR B CA 1
ATOM 5367 C C . THR B 1 252 ? 24.828 -10.734 -23.859 1 98.31 252 THR B C 1
ATOM 5369 O O . THR B 1 252 ? 24.75 -11.953 -24 1 98.31 252 THR B O 1
ATOM 5372 N N . GLY B 1 253 ? 24.562 -9.914 -24.75 1 98.06 253 GLY B N 1
ATOM 5373 C CA . GLY B 1 253 ? 24.188 -10.352 -26.094 1 98.06 253 GLY B CA 1
ATOM 5374 C C . GLY B 1 253 ? 22.766 -10.867 -26.172 1 98.06 253 GLY B C 1
ATOM 5375 O O . GLY B 1 253 ? 22.328 -11.359 -27.219 1 98.06 253 GLY B O 1
ATOM 5376 N N . ILE B 1 254 ? 22.016 -10.75 -25.109 1 98.62 254 ILE B N 1
ATOM 5377 C CA . ILE B 1 254 ? 20.656 -11.297 -25.078 1 98.62 254 ILE B CA 1
ATOM 5378 C C . ILE B 1 254 ? 19.641 -10.164 -24.984 1 98.62 254 ILE B C 1
ATOM 5380 O O . ILE B 1 254 ? 18.719 -10.078 -25.797 1 98.62 254 ILE B O 1
ATOM 5384 N N . ILE B 1 255 ? 19.828 -9.297 -24.047 1 98.62 255 ILE B N 1
ATOM 5385 C CA . ILE B 1 255 ? 18.875 -8.227 -23.797 1 98.62 255 ILE B CA 1
ATOM 5386 C C . ILE B 1 255 ? 19.562 -7.086 -23.047 1 98.62 255 ILE B C 1
ATOM 5388 O O . ILE B 1 255 ? 20.469 -7.316 -22.234 1 98.62 255 ILE B O 1
ATOM 5392 N N . ASP B 1 256 ? 19.156 -5.812 -23.359 1 98.12 256 ASP B N 1
ATOM 5393 C CA . ASP B 1 256 ? 19.578 -4.668 -22.547 1 98.12 256 ASP B CA 1
ATOM 5394 C C . ASP B 1 256 ? 19.188 -4.859 -21.078 1 98.12 256 ASP B C 1
ATOM 5396 O O . ASP B 1 256 ? 18 -4.949 -20.75 1 98.12 256 ASP B O 1
ATOM 5400 N N . PRO B 1 257 ? 20.172 -4.898 -20.219 1 97.69 257 PRO B N 1
ATOM 5401 C CA . PRO B 1 257 ? 19.875 -5.16 -18.812 1 97.69 257 PRO B CA 1
ATOM 5402 C C . PRO B 1 257 ? 18.875 -4.168 -18.219 1 97.69 257 PRO B C 1
ATOM 5404 O O . PRO B 1 257 ? 18.172 -4.488 -17.25 1 97.69 257 PRO B O 1
ATOM 5407 N N . ARG B 1 258 ? 18.797 -2.963 -18.812 1 97.12 258 ARG B N 1
ATOM 5408 C CA . ARG B 1 258 ? 17.859 -1.964 -18.312 1 97.12 258 ARG B CA 1
ATOM 5409 C C . ARG B 1 258 ? 16.422 -2.428 -18.5 1 97.12 258 ARG B C 1
ATOM 5411 O O . ARG B 1 258 ? 15.508 -1.882 -17.891 1 97.12 258 ARG B O 1
ATOM 5418 N N . LEU B 1 259 ? 16.094 -3.463 -19.219 1 98.06 259 LEU B N 1
ATOM 5419 C CA . LEU B 1 259 ? 14.75 -3.941 -19.547 1 98.06 259 LEU B CA 1
ATOM 5420 C C . LEU B 1 259 ? 14.375 -5.137 -18.672 1 98.06 259 LEU B C 1
ATOM 5422 O O . LEU B 1 259 ? 13.258 -5.656 -18.766 1 98.06 259 LEU B O 1
ATOM 5426 N N . VAL B 1 260 ? 15.25 -5.594 -17.766 1 98.75 260 VAL B N 1
ATOM 5427 C CA . VAL B 1 260 ? 15.016 -6.824 -17.016 1 98.75 260 VAL B CA 1
ATOM 5428 C C . VAL B 1 260 ? 14.734 -6.492 -15.547 1 98.75 260 VAL B C 1
ATOM 5430 O O . VAL B 1 260 ? 15.539 -5.82 -14.898 1 98.75 260 VAL B O 1
ATOM 5433 N N . HIS B 1 261 ? 13.633 -6.973 -15.086 1 98.75 261 HIS B N 1
ATOM 5434 C CA . HIS B 1 261 ? 13.195 -6.742 -13.711 1 98.75 261 HIS B CA 1
ATOM 5435 C C . HIS B 1 261 ? 12.664 -8.023 -13.078 1 98.75 261 HIS B C 1
ATOM 5437 O O . HIS B 1 261 ? 12.062 -8.852 -13.758 1 98.75 261 HIS B O 1
ATOM 5443 N N . VAL B 1 262 ? 12.938 -8.172 -11.805 1 98.88 262 VAL B N 1
ATOM 5444 C CA . VAL B 1 262 ? 12.469 -9.328 -11.047 1 98.88 262 VAL B CA 1
ATOM 5445 C C . VAL B 1 262 ? 11.648 -8.867 -9.844 1 98.88 262 VAL B C 1
ATOM 5447 O O . VAL B 1 262 ? 11.969 -7.848 -9.219 1 98.88 262 VAL B O 1
ATOM 5450 N N . LEU B 1 263 ? 10.578 -9.539 -9.578 1 98.88 263 LEU B N 1
ATOM 5451 C CA . LEU B 1 263 ? 9.766 -9.32 -8.383 1 98.88 263 LEU B CA 1
ATOM 5452 C C . LEU B 1 263 ? 9.859 -10.516 -7.438 1 98.88 263 LEU B C 1
ATOM 5454 O O . LEU B 1 263 ? 9.953 -11.656 -7.883 1 98.88 263 LEU B O 1
ATOM 5458 N N . TRP B 1 264 ? 9.859 -10.25 -6.191 1 98.81 264 TRP B N 1
ATOM 5459 C CA . TRP B 1 264 ? 9.859 -11.266 -5.145 1 98.81 264 TRP B CA 1
ATOM 5460 C C . TRP B 1 264 ? 9.148 -10.758 -3.895 1 98.81 264 TRP B C 1
ATOM 5462 O O . TRP B 1 264 ? 8.797 -9.578 -3.809 1 98.81 264 TRP B O 1
ATOM 5472 N N . GLY B 1 265 ? 8.891 -11.602 -2.902 1 98.44 265 GLY B N 1
ATOM 5473 C CA . GLY B 1 265 ? 8.266 -11.18 -1.659 1 98.44 265 GLY B CA 1
ATOM 5474 C C . GLY B 1 265 ? 8.156 -12.289 -0.633 1 98.44 265 GLY B C 1
ATOM 5475 O O . GLY B 1 265 ? 8.547 -13.43 -0.902 1 98.44 265 GLY B O 1
ATOM 5476 N N . MET B 1 266 ? 7.574 -11.961 0.488 1 98.12 266 MET B N 1
ATOM 5477 C CA . MET B 1 266 ? 7.539 -12.852 1.646 1 98.12 266 MET B CA 1
ATOM 5478 C C . MET B 1 266 ? 6.332 -13.781 1.579 1 98.12 266 MET B C 1
ATOM 5480 O O . MET B 1 266 ? 6.301 -14.812 2.246 1 98.12 266 MET B O 1
ATOM 5484 N N . SER B 1 267 ? 5.406 -13.531 0.783 1 97.81 267 SER B N 1
ATOM 5485 C CA . SER B 1 267 ? 4.07 -14.109 0.855 1 97.81 267 SER B CA 1
ATOM 5486 C C . SER B 1 267 ? 4.105 -15.617 0.621 1 97.81 267 SER B C 1
ATOM 5488 O O . SER B 1 267 ? 3.369 -16.375 1.263 1 97.81 267 SER B O 1
ATOM 5490 N N . LYS B 1 268 ? 4.949 -16.047 -0.336 1 98.38 268 LYS B N 1
ATOM 5491 C CA . LYS B 1 268 ? 4.777 -17.422 -0.803 1 98.38 268 LYS B CA 1
ATOM 5492 C C . LYS B 1 268 ? 5.918 -18.312 -0.329 1 98.38 268 LYS B C 1
ATOM 5494 O O . LYS B 1 268 ? 5.688 -19.344 0.298 1 98.38 268 LYS B O 1
ATOM 5499 N N . ASP B 1 269 ? 7.125 -17.891 -0.469 1 98.44 269 ASP B N 1
ATOM 5500 C CA . ASP B 1 269 ? 8.273 -18.672 -0.03 1 98.44 269 ASP B CA 1
ATOM 5501 C C . ASP B 1 269 ? 8.258 -18.875 1.483 1 98.44 269 ASP B C 1
ATOM 5503 O O . ASP B 1 269 ? 8.727 -19.891 1.987 1 98.44 269 ASP B O 1
ATOM 5507 N N . PHE B 1 270 ? 7.637 -17.938 2.201 1 98.44 270 PHE B N 1
ATOM 5508 C CA . PHE B 1 270 ? 7.625 -18.031 3.656 1 98.44 270 PHE B CA 1
ATOM 5509 C C . PHE B 1 270 ? 6.219 -18.297 4.172 1 98.44 270 PHE B C 1
ATOM 5511 O O . PHE B 1 270 ? 5.988 -18.328 5.383 1 98.44 270 PHE B O 1
ATOM 5518 N N . GLY B 1 271 ? 5.285 -18.516 3.227 1 97.56 271 GLY B N 1
ATOM 5519 C CA . GLY B 1 271 ? 3.912 -18.75 3.641 1 97.56 271 GLY B CA 1
ATOM 5520 C C . GLY B 1 271 ? 3.34 -17.641 4.504 1 97.56 271 GLY B C 1
ATOM 5521 O O . GLY B 1 271 ? 2.619 -17.906 5.465 1 97.56 271 GLY B O 1
ATOM 5522 N N . ALA B 1 272 ? 3.74 -16.453 4.227 1 97.5 272 ALA B N 1
ATOM 5523 C CA . ALA B 1 272 ? 3.391 -15.328 5.098 1 97.5 272 ALA B CA 1
ATOM 5524 C C . ALA B 1 272 ? 2.73 -14.203 4.309 1 97.5 272 ALA B C 1
ATOM 5526 O O . ALA B 1 272 ? 3.229 -13.07 4.289 1 97.5 272 ALA B O 1
ATOM 5527 N N . ASN B 1 273 ? 1.538 -14.5 3.74 1 96.12 273 ASN B N 1
ATOM 5528 C CA . ASN B 1 273 ? 0.769 -13.539 2.957 1 96.12 273 ASN B CA 1
ATOM 5529 C C . ASN B 1 273 ? 0.464 -12.273 3.76 1 96.12 273 ASN B C 1
ATOM 5531 O O . ASN B 1 273 ? 0.431 -11.18 3.205 1 96.12 273 ASN B O 1
ATOM 5535 N N . GLY B 1 274 ? 0.318 -12.438 5.07 1 97 274 GLY B N 1
ATOM 5536 C CA . GLY B 1 274 ? -0.088 -11.344 5.934 1 97 274 GLY B CA 1
ATOM 5537 C C . GLY B 1 274 ? 1.051 -10.406 6.277 1 97 274 GLY B C 1
ATOM 5538 O O . GLY B 1 274 ? 0.821 -9.289 6.758 1 97 274 GLY B O 1
ATOM 5539 N N . ILE B 1 275 ? 2.299 -10.773 6.074 1 97.38 275 ILE B N 1
ATOM 5540 C CA . ILE B 1 275 ? 3.441 -9.922 6.371 1 97.38 275 ILE B CA 1
ATOM 5541 C C . ILE B 1 275 ? 3.449 -8.719 5.426 1 97.38 275 ILE B C 1
ATOM 5543 O O . ILE B 1 275 ? 3.889 -7.629 5.797 1 97.38 275 ILE B O 1
ATOM 5547 N N . ARG B 1 276 ? 2.926 -8.93 4.211 1 97.69 276 ARG B N 1
ATOM 5548 C CA . ARG B 1 276 ? 2.729 -7.887 3.213 1 97.69 276 ARG B CA 1
ATOM 5549 C C . ARG B 1 276 ? 4.043 -7.191 2.877 1 97.69 276 ARG B C 1
ATOM 5551 O O . ARG B 1 276 ? 4.176 -5.98 3.066 1 97.69 276 ARG B O 1
ATOM 5558 N N . LEU B 1 277 ? 4.941 -7.887 2.303 1 98.56 277 LEU B N 1
ATOM 5559 C CA . LEU B 1 277 ? 6.211 -7.344 1.838 1 98.56 277 LEU B CA 1
ATOM 5560 C C . LEU B 1 277 ? 6.566 -7.887 0.458 1 98.56 277 LEU B C 1
ATOM 5562 O O . LEU B 1 277 ? 6.609 -9.102 0.261 1 98.56 277 LE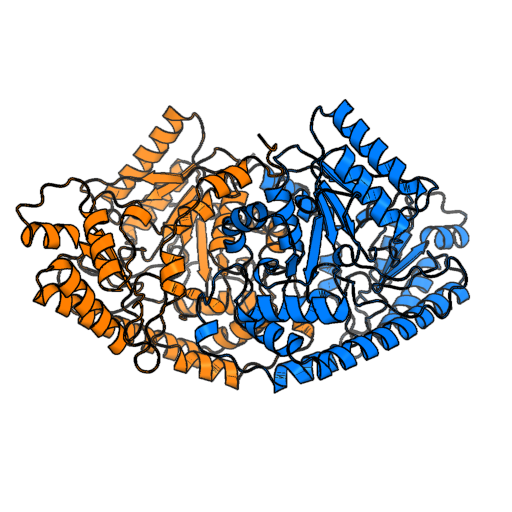U B O 1
ATOM 5566 N N . GLY B 1 278 ? 6.719 -7.035 -0.504 1 98.44 278 GLY B N 1
ATOM 5567 C CA . GLY B 1 278 ? 7.207 -7.328 -1.842 1 98.44 278 GLY B CA 1
ATOM 5568 C C . GLY B 1 278 ? 8.453 -6.539 -2.209 1 98.44 278 GLY B C 1
ATOM 5569 O O . GLY B 1 278 ? 8.867 -5.645 -1.471 1 98.44 278 GLY B O 1
ATOM 5570 N N . ALA B 1 279 ? 9.078 -6.887 -3.279 1 98.69 279 ALA B N 1
ATOM 5571 C CA . ALA B 1 279 ? 10.297 -6.219 -3.729 1 98.69 279 ALA B CA 1
ATOM 5572 C C . ALA B 1 279 ? 10.352 -6.137 -5.25 1 98.69 279 ALA B C 1
ATOM 5574 O O . ALA B 1 279 ? 9.984 -7.09 -5.941 1 98.69 279 ALA B O 1
ATOM 5575 N N . ILE B 1 280 ? 10.703 -5.008 -5.723 1 98.69 280 ILE B N 1
ATOM 5576 C CA . ILE B 1 280 ? 11.086 -4.801 -7.117 1 98.69 280 ILE B CA 1
ATOM 5577 C C . ILE B 1 280 ? 12.602 -4.785 -7.238 1 98.69 280 ILE B C 1
ATOM 5579 O O . ILE B 1 280 ? 13.273 -3.992 -6.57 1 98.69 280 ILE B O 1
ATOM 5583 N N . ILE B 1 281 ? 13.109 -5.633 -8.023 1 98.81 281 ILE B N 1
ATOM 5584 C CA . ILE B 1 281 ? 14.547 -5.707 -8.25 1 98.81 281 ILE B CA 1
ATOM 5585 C C . ILE B 1 281 ? 14.867 -5.273 -9.68 1 98.81 281 ILE B C 1
ATOM 5587 O O . ILE B 1 281 ? 14.461 -5.93 -10.641 1 98.81 281 ILE B O 1
ATOM 5591 N N . SER B 1 282 ? 15.531 -4.23 -9.859 1 98.06 282 SER B N 1
ATOM 5592 C CA . SER B 1 282 ? 16.047 -3.693 -11.117 1 98.06 282 SER B CA 1
ATOM 5593 C C . SER B 1 282 ? 17.5 -3.27 -10.984 1 98.06 282 SER B C 1
ATOM 5595 O O . SER B 1 282 ? 17.812 -2.289 -10.305 1 98.06 282 SER B O 1
ATOM 5597 N N . GLN B 1 283 ? 18.406 -3.918 -11.633 1 97.69 283 GLN B N 1
ATOM 5598 C CA . GLN B 1 283 ? 19.828 -3.756 -11.352 1 97.69 283 GLN B CA 1
ATOM 5599 C C . GLN B 1 283 ? 20.438 -2.666 -12.227 1 97.69 283 GLN B C 1
ATOM 5601 O O . GLN B 1 283 ? 21.406 -2.01 -11.828 1 97.69 283 GLN B O 1
ATOM 5606 N N . ALA B 1 284 ? 19.844 -2.48 -13.422 1 95.69 284 ALA B N 1
ATOM 5607 C CA . ALA B 1 284 ? 20.578 -1.691 -14.398 1 95.69 284 ALA B CA 1
ATOM 5608 C C . ALA B 1 284 ? 19.766 -0.48 -14.852 1 95.69 284 ALA B C 1
ATOM 5610 O O . ALA B 1 284 ? 20.125 0.172 -15.844 1 95.69 284 ALA B O 1
ATOM 5611 N N . ASN B 1 285 ? 18.719 -0.189 -14.18 1 91.94 285 ASN B N 1
ATOM 5612 C CA . ASN B 1 285 ? 17.875 0.917 -14.625 1 91.94 285 ASN B CA 1
ATOM 5613 C C . ASN B 1 285 ? 17.641 1.926 -13.5 1 91.94 285 ASN B C 1
ATOM 5615 O O . ASN B 1 285 ? 16.609 1.881 -12.828 1 91.94 285 ASN B O 1
ATOM 5619 N N . ARG B 1 286 ? 18.469 2.842 -13.391 1 89.06 286 ARG B N 1
ATOM 5620 C CA . ARG B 1 286 ? 18.406 3.842 -12.328 1 89.06 286 ARG B CA 1
ATOM 5621 C C . ARG B 1 286 ? 17.156 4.707 -12.469 1 89.06 286 ARG B C 1
ATOM 5623 O O . ARG B 1 286 ? 16.594 5.164 -11.469 1 89.06 286 ARG B O 1
ATOM 5630 N N . ASP B 1 287 ? 16.75 4.879 -13.656 1 90.25 287 ASP B N 1
ATOM 5631 C CA . ASP B 1 287 ? 15.57 5.711 -13.898 1 90.25 287 ASP B CA 1
ATOM 5632 C C . ASP B 1 287 ? 14.312 5.059 -13.336 1 90.25 287 ASP B C 1
ATOM 5634 O O . ASP B 1 287 ? 13.391 5.75 -12.898 1 90.25 287 ASP B O 1
ATOM 5638 N N . VAL B 1 288 ? 14.328 3.75 -13.375 1 92.81 288 VAL B N 1
ATOM 5639 C CA . VAL B 1 288 ? 13.195 3.035 -12.797 1 92.81 288 VAL B CA 1
ATOM 5640 C C . VAL B 1 288 ? 13.117 3.316 -11.297 1 92.81 288 VAL B C 1
ATOM 5642 O O . VAL B 1 288 ? 12.039 3.59 -10.766 1 92.81 288 VAL B O 1
ATOM 5645 N N . HIS B 1 289 ? 14.227 3.309 -10.656 1 92.56 289 HIS B N 1
ATOM 5646 C CA . HIS B 1 289 ? 14.258 3.588 -9.227 1 92.56 289 HIS B CA 1
ATOM 5647 C C . HIS B 1 289 ? 13.828 5.023 -8.93 1 92.56 289 HIS B C 1
ATOM 5649 O O . HIS B 1 289 ? 13.094 5.273 -7.977 1 92.56 289 HIS B O 1
ATOM 5655 N N . ALA B 1 290 ? 14.297 5.922 -9.734 1 89.81 290 ALA B N 1
ATOM 5656 C CA . ALA B 1 290 ? 13.906 7.32 -9.586 1 89.81 290 ALA B CA 1
ATOM 5657 C C . ALA B 1 290 ? 12.406 7.5 -9.789 1 89.81 290 ALA B C 1
ATOM 5659 O O . ALA B 1 290 ? 11.75 8.203 -9.031 1 89.81 290 ALA B O 1
ATOM 5660 N N . ALA B 1 291 ? 11.898 6.828 -10.781 1 91.88 291 ALA B N 1
ATOM 5661 C CA . ALA B 1 291 ? 10.477 6.934 -11.117 1 91.88 291 ALA B CA 1
ATOM 5662 C C . ALA B 1 291 ? 9.609 6.363 -10 1 91.88 291 ALA B C 1
ATOM 5664 O O . ALA B 1 291 ? 8.5 6.855 -9.75 1 91.88 291 ALA B O 1
ATOM 5665 N N . LEU B 1 292 ? 10.125 5.395 -9.336 1 92.75 292 LEU B N 1
ATOM 5666 C CA . LEU B 1 292 ? 9.344 4.656 -8.352 1 92.75 292 LEU B CA 1
ATOM 5667 C C . LEU B 1 292 ? 9.312 5.402 -7.02 1 92.75 292 LEU B C 1
ATOM 5669 O O . LEU B 1 292 ? 8.531 5.051 -6.125 1 92.75 292 LEU B O 1
ATOM 5673 N N . THR B 1 293 ? 10.039 6.449 -6.844 1 86.31 293 THR B N 1
ATOM 5674 C CA . THR B 1 293 ? 10.039 7.223 -5.605 1 86.31 293 THR B CA 1
ATOM 5675 C C . THR B 1 293 ? 8.648 7.812 -5.344 1 86.31 293 THR B C 1
ATOM 5677 O O . THR B 1 293 ? 8.227 7.914 -4.191 1 86.31 293 THR B O 1
ATOM 5680 N N . GLY B 1 294 ? 7.98 8.195 -6.336 1 84.94 294 GLY B N 1
ATOM 5681 C CA . GLY B 1 294 ? 6.641 8.75 -6.191 1 84.94 294 GLY B CA 1
ATOM 5682 C C . GLY B 1 294 ? 5.629 7.738 -5.684 1 84.94 294 GLY B C 1
ATOM 5683 O O . GLY B 1 294 ? 5.148 7.848 -4.555 1 84.94 294 GLY B O 1
ATOM 5684 N N . PRO B 1 295 ? 5.508 6.68 -6.438 1 89.38 295 PRO B N 1
ATOM 5685 C CA . PRO B 1 295 ? 4.496 5.688 -6.059 1 89.38 295 PRO B CA 1
ATOM 5686 C C . PRO B 1 295 ? 4.859 4.93 -4.785 1 89.38 295 PRO B C 1
ATOM 5688 O O . PRO B 1 295 ? 3.996 4.305 -4.168 1 89.38 295 PRO B O 1
ATOM 5691 N N . ALA B 1 296 ? 6.086 5.016 -4.355 1 91.06 296 ALA B N 1
ATOM 5692 C CA . ALA B 1 296 ? 6.504 4.328 -3.137 1 91.06 296 ALA B CA 1
ATOM 5693 C C . ALA B 1 296 ? 5.707 4.816 -1.93 1 91.06 296 ALA B C 1
ATOM 5695 O O . ALA B 1 296 ? 5.512 4.074 -0.965 1 91.06 296 ALA B O 1
ATOM 5696 N N . LEU B 1 297 ? 5.145 5.945 -2.021 1 89.56 297 LEU B N 1
ATOM 5697 C CA . LEU B 1 297 ? 4.348 6.551 -0.961 1 89.56 297 LEU B CA 1
ATOM 5698 C C . LEU B 1 297 ? 3.092 5.727 -0.69 1 89.56 297 LEU B C 1
ATOM 5700 O O . LEU B 1 297 ? 2.605 5.684 0.442 1 89.56 297 LEU B O 1
ATOM 5704 N N . TYR B 1 298 ? 2.66 5.047 -1.683 1 94.19 298 TYR B N 1
ATOM 5705 C CA . TYR B 1 298 ? 1.355 4.402 -1.604 1 94.19 298 TYR B CA 1
ATOM 5706 C C . TYR B 1 298 ? 1.5 2.92 -1.271 1 94.19 298 TYR B C 1
ATOM 5708 O O . TYR B 1 298 ? 0.505 2.23 -1.036 1 94.19 298 TYR B O 1
ATOM 5716 N N . SER B 1 299 ? 2.699 2.428 -1.312 1 96.5 299 SER B N 1
ATOM 5717 C CA . SER B 1 299 ? 2.945 1.019 -1.021 1 96.5 299 SER B CA 1
ATOM 5718 C C . SER B 1 299 ? 3.896 0.855 0.159 1 96.5 299 SER B C 1
ATOM 5720 O O . SER B 1 299 ? 4.652 -0.117 0.224 1 96.5 299 SER B O 1
ATOM 5722 N N . TYR B 1 300 ? 3.828 1.833 1.029 1 95.25 300 TYR B N 1
ATOM 5723 C CA . TYR B 1 300 ? 4.695 1.857 2.203 1 95.25 300 TYR B CA 1
ATOM 5724 C C . TYR B 1 300 ? 4.469 0.627 3.074 1 95.25 300 TYR B C 1
ATOM 5726 O O . TYR B 1 300 ? 3.387 0.451 3.641 1 95.25 300 TYR B O 1
ATOM 5734 N N . ALA B 1 301 ? 5.496 -0.241 3.16 1 96.81 301 ALA B N 1
ATOM 5735 C CA . ALA B 1 301 ? 5.398 -1.35 4.105 1 96.81 301 ALA B CA 1
ATOM 5736 C C . ALA B 1 301 ? 5.508 -0.854 5.543 1 96.81 301 ALA B C 1
ATOM 5738 O O . ALA B 1 301 ? 6.25 0.091 5.828 1 96.81 301 ALA B O 1
ATOM 5739 N N . SER B 1 302 ? 4.801 -1.499 6.434 1 97.75 302 SER B N 1
ATOM 5740 C CA . SER B 1 302 ? 4.879 -1.045 7.816 1 97.75 302 SER B CA 1
ATOM 5741 C C . SER B 1 302 ? 6.285 -1.217 8.375 1 97.75 302 SER B C 1
ATOM 5743 O O . SER B 1 302 ? 7.02 -2.117 7.961 1 97.75 302 SER B O 1
ATOM 5745 N N . GLY B 1 303 ? 6.609 -0.301 9.297 1 97.75 303 GLY B N 1
ATOM 5746 C CA . GLY B 1 303 ? 7.887 -0.424 9.977 1 97.75 303 GLY B CA 1
ATOM 5747 C C . GLY B 1 303 ? 8.047 -1.741 10.711 1 97.75 303 GLY B C 1
ATOM 5748 O O . GLY B 1 303 ? 9.156 -2.266 10.828 1 97.75 303 GLY B O 1
ATOM 5749 N N . ILE B 1 304 ? 6.965 -2.314 11.188 1 98.19 304 ILE B N 1
ATOM 5750 C CA . ILE B 1 304 ? 7.004 -3.592 11.891 1 98.19 304 ILE B CA 1
ATOM 5751 C C . ILE B 1 304 ? 7.391 -4.703 10.914 1 98.19 304 ILE B C 1
ATOM 5753 O O . ILE B 1 304 ? 8.25 -5.535 11.227 1 98.19 304 ILE B O 1
ATOM 5757 N N . THR B 1 305 ? 6.742 -4.668 9.766 1 98.19 305 THR B N 1
ATOM 5758 C CA . THR B 1 305 ? 7.055 -5.633 8.719 1 98.19 305 THR B CA 1
ATOM 5759 C C . THR B 1 305 ? 8.5 -5.484 8.258 1 98.19 305 THR B C 1
ATOM 5761 O O . THR B 1 305 ? 9.195 -6.48 8.047 1 98.19 305 THR B O 1
ATOM 5764 N N . ASP B 1 306 ? 8.883 -4.23 8.086 1 98.5 306 ASP B N 1
ATOM 5765 C CA . ASP B 1 306 ? 10.258 -3.924 7.699 1 98.5 306 ASP B CA 1
ATOM 5766 C C . ASP B 1 306 ? 11.258 -4.535 8.688 1 98.5 306 ASP B C 1
ATOM 5768 O O . ASP B 1 306 ? 12.141 -5.289 8.289 1 98.5 306 ASP B O 1
ATOM 5772 N N . HIS B 1 307 ? 11.055 -4.328 9.93 1 98.62 307 HIS B N 1
ATOM 5773 C CA . HIS B 1 307 ? 11.93 -4.809 10.992 1 98.62 307 HIS B CA 1
ATOM 5774 C C . HIS B 1 307 ? 11.891 -6.332 11.086 1 98.62 307 HIS B C 1
ATOM 5776 O O . HIS B 1 307 ? 12.938 -6.98 11.109 1 98.62 307 HIS B O 1
ATOM 5782 N N . LEU B 1 308 ? 10.734 -6.859 11.086 1 98.5 308 LEU B N 1
ATOM 5783 C CA . LEU B 1 308 ? 10.555 -8.297 11.211 1 98.5 308 LEU B CA 1
ATOM 5784 C C . LEU B 1 308 ? 11.219 -9.031 10.047 1 98.5 308 LEU B C 1
ATOM 5786 O O . LEU B 1 308 ? 11.914 -10.031 10.25 1 98.5 308 LEU B O 1
ATOM 5790 N N . THR B 1 309 ? 10.992 -8.578 8.828 1 98.69 309 THR B N 1
ATOM 5791 C CA . THR B 1 309 ? 11.562 -9.211 7.645 1 98.69 309 THR B CA 1
ATOM 5792 C C . THR B 1 309 ? 13.086 -9.148 7.68 1 98.69 309 THR B C 1
ATOM 5794 O O . THR B 1 309 ? 13.766 -10.117 7.32 1 98.69 309 THR B O 1
ATOM 5797 N N . SER B 1 310 ? 13.594 -7.973 8.133 1 98.75 310 SER B N 1
ATOM 5798 C CA . SER B 1 310 ? 15.047 -7.855 8.281 1 98.75 310 SER B CA 1
ATOM 5799 C C . SER B 1 310 ? 15.586 -8.898 9.25 1 98.75 310 SER B C 1
ATOM 5801 O O . SER B 1 310 ? 16.578 -9.57 8.961 1 98.75 310 SER B O 1
ATOM 5803 N N . LEU B 1 311 ? 14.914 -9.047 10.43 1 98.62 311 LEU B N 1
ATOM 5804 C CA . LEU B 1 311 ? 15.312 -10.039 11.43 1 98.62 311 LEU B CA 1
ATOM 5805 C C . LEU B 1 311 ? 15.336 -11.438 10.828 1 98.62 311 LEU B C 1
ATOM 5807 O O . LEU B 1 311 ? 16.281 -12.203 11.055 1 98.62 311 LEU B O 1
ATOM 5811 N N . LEU B 1 312 ? 14.344 -11.75 10.055 1 98.69 312 LEU B N 1
ATOM 5812 C CA . LEU B 1 312 ? 14.18 -13.086 9.484 1 98.69 312 LEU B CA 1
ATOM 5813 C C . LEU B 1 312 ? 15.234 -13.359 8.422 1 98.69 312 LEU B C 1
ATOM 5815 O O . LEU B 1 312 ? 15.938 -14.375 8.492 1 98.69 312 LEU B O 1
ATOM 5819 N N . LEU B 1 313 ? 15.383 -12.453 7.465 1 98.81 313 LEU B N 1
ATOM 5820 C CA . LEU B 1 313 ? 16.219 -12.695 6.297 1 98.81 313 LEU B CA 1
ATOM 5821 C C . LEU B 1 313 ? 17.703 -12.664 6.68 1 98.81 313 LEU B C 1
ATOM 5823 O O . LEU B 1 313 ? 18.531 -13.258 5.996 1 98.81 313 LEU B O 1
ATOM 5827 N N . GLU B 1 314 ? 18 -11.953 7.73 1 98.62 314 GLU B N 1
ATOM 5828 C CA . GLU B 1 314 ? 19.391 -11.867 8.188 1 98.62 314 GLU B CA 1
ATOM 5829 C C . GLU B 1 314 ? 19.812 -13.148 8.898 1 98.62 314 GLU B C 1
ATOM 5831 O O . GLU B 1 314 ? 21.016 -13.398 9.078 1 98.62 314 GLU B O 1
ATOM 5836 N N . ASP B 1 315 ? 18.891 -13.93 9.398 1 98.44 315 ASP B N 1
ATOM 5837 C CA . ASP B 1 315 ? 19.188 -15.188 10.07 1 98.44 315 ASP B CA 1
ATOM 5838 C C . ASP B 1 315 ? 19.297 -16.328 9.07 1 98.44 315 ASP B C 1
ATOM 5840 O O . ASP B 1 315 ? 18.375 -17.156 8.953 1 98.44 315 ASP B O 1
ATOM 5844 N N . PHE B 1 316 ? 20.484 -16.5 8.438 1 97.88 316 PHE B N 1
ATOM 5845 C CA . PHE B 1 316 ? 20.703 -17.453 7.352 1 97.88 316 PHE B CA 1
ATOM 5846 C C . PHE B 1 316 ? 20.531 -18.875 7.844 1 97.88 316 PHE B C 1
ATOM 5848 O O . PHE B 1 316 ? 20.047 -19.734 7.105 1 97.88 316 PHE B O 1
ATOM 5855 N N . ASP B 1 317 ? 20.906 -19.109 9.07 1 97.94 317 ASP B N 1
ATOM 5856 C CA . ASP B 1 317 ? 20.719 -20.453 9.625 1 97.94 317 ASP B CA 1
ATOM 5857 C C . ASP B 1 317 ? 19.25 -20.828 9.703 1 97.94 317 ASP B C 1
ATOM 5859 O O . ASP B 1 317 ? 18.844 -21.906 9.266 1 97.94 317 ASP B O 1
ATOM 5863 N N . PHE B 1 318 ? 18.484 -19.953 10.195 1 98.25 318 PHE B N 1
ATOM 5864 C CA . PHE B 1 318 ? 17.047 -20.203 10.305 1 98.25 318 PHE B CA 1
ATOM 5865 C C . PHE B 1 318 ? 16.422 -20.359 8.922 1 98.25 318 PHE B C 1
ATOM 5867 O O . PHE B 1 318 ? 15.68 -21.312 8.68 1 98.25 318 PHE B O 1
ATOM 5874 N N . THR B 1 319 ? 16.734 -19.406 8 1 98.25 319 THR B N 1
ATOM 5875 C CA . THR B 1 319 ? 16.047 -19.391 6.711 1 98.25 319 THR B CA 1
ATOM 5876 C C . THR B 1 319 ? 16.438 -20.609 5.879 1 98.25 319 THR B C 1
ATOM 5878 O O . THR B 1 319 ? 15.625 -21.156 5.137 1 98.25 319 THR B O 1
ATOM 5881 N N . THR B 1 320 ? 17.688 -21.031 5.996 1 97.75 320 THR B N 1
ATOM 5882 C CA . THR B 1 320 ? 18.125 -22.219 5.27 1 97.75 320 THR B CA 1
ATOM 5883 C C . THR B 1 320 ? 17.344 -23.453 5.727 1 97.75 320 THR B C 1
ATOM 5885 O O . THR B 1 320 ? 16.812 -24.203 4.902 1 97.75 320 THR B O 1
ATOM 5888 N N . ARG B 1 321 ? 17.219 -23.641 7.016 1 98.25 321 ARG B N 1
ATOM 5889 C CA . ARG B 1 321 ? 16.469 -24.781 7.555 1 98.25 321 ARG B CA 1
ATOM 5890 C C . ARG B 1 321 ? 14.984 -24.656 7.203 1 98.25 321 ARG B C 1
ATOM 5892 O O . ARG B 1 321 ? 14.344 -25.656 6.871 1 98.25 321 ARG B O 1
ATOM 5899 N N . TYR B 1 322 ? 14.516 -23.469 7.309 1 98.56 322 TYR B N 1
ATOM 5900 C CA . TYR B 1 322 ? 13.117 -23.203 7.004 1 98.56 322 TYR B CA 1
ATOM 5901 C C . TYR B 1 322 ? 12.781 -23.594 5.57 1 98.56 322 TYR B C 1
ATOM 5903 O O . TYR B 1 322 ? 11.812 -24.312 5.332 1 98.56 322 TYR B O 1
ATOM 5911 N N . VAL B 1 323 ? 13.609 -23.156 4.609 1 98.44 323 VAL B N 1
ATOM 5912 C CA . VAL B 1 323 ? 13.383 -23.391 3.189 1 98.44 323 VAL B CA 1
ATOM 5913 C C . VAL B 1 323 ? 13.484 -24.891 2.896 1 98.44 323 VAL B C 1
ATOM 5915 O O . VAL B 1 323 ? 12.641 -25.453 2.197 1 98.44 323 VAL B O 1
ATOM 5918 N N . GLN B 1 324 ? 14.453 -25.484 3.48 1 98.44 324 GLN B N 1
ATOM 5919 C CA . GLN B 1 324 ? 14.656 -26.922 3.26 1 98.44 324 GLN B CA 1
ATOM 5920 C C . GLN B 1 324 ? 13.461 -27.719 3.77 1 98.44 324 GLN B C 1
ATOM 5922 O O . GLN B 1 324 ? 12.977 -28.625 3.082 1 98.44 324 GLN B O 1
ATOM 5927 N N . GLN B 1 325 ? 13.031 -27.391 4.93 1 98.62 325 GLN B N 1
ATOM 5928 C CA . GLN B 1 325 ? 11.891 -28.109 5.508 1 98.62 325 GLN B CA 1
ATOM 5929 C C . GLN B 1 325 ? 10.617 -27.844 4.715 1 98.62 325 GLN B C 1
ATOM 5931 O O . GLN B 1 325 ? 9.812 -28.75 4.504 1 98.62 325 GLN B O 1
ATOM 5936 N N . ASN B 1 326 ? 10.445 -26.641 4.34 1 98.56 326 ASN B N 1
ATOM 5937 C CA . ASN B 1 326 ? 9.281 -26.312 3.521 1 98.56 326 ASN B CA 1
ATOM 5938 C C . ASN B 1 326 ? 9.273 -27.109 2.213 1 98.56 326 ASN B C 1
ATOM 5940 O O . ASN B 1 326 ? 8.234 -27.625 1.799 1 98.56 326 ASN B O 1
ATOM 5944 N N . GLN B 1 327 ? 10.406 -27.156 1.55 1 98.69 327 GLN B N 1
ATOM 5945 C CA . GLN B 1 327 ? 10.531 -27.859 0.282 1 98.69 327 GLN B CA 1
ATOM 5946 C C . GLN B 1 327 ? 10.227 -29.344 0.452 1 98.69 327 GLN B C 1
ATOM 5948 O O . GLN B 1 327 ? 9.586 -29.953 -0.406 1 98.69 327 GLN B O 1
ATOM 5953 N N . LYS B 1 328 ? 10.656 -29.891 1.526 1 98.5 328 LYS B N 1
ATOM 5954 C CA . LYS B 1 328 ? 10.352 -31.281 1.829 1 98.5 328 LYS B CA 1
ATOM 5955 C C . LYS B 1 328 ? 8.852 -31.5 1.999 1 98.5 328 LYS B C 1
ATOM 5957 O O . LYS B 1 328 ? 8.289 -32.438 1.435 1 98.5 328 LYS B O 1
ATOM 5962 N N . LEU B 1 329 ? 8.242 -30.641 2.768 1 98.25 329 LEU B N 1
ATOM 5963 C CA . LEU B 1 329 ? 6.816 -30.781 3.035 1 98.25 329 LEU B CA 1
ATOM 5964 C C . LEU B 1 329 ? 6 -30.531 1.771 1 98.25 329 LEU B C 1
ATOM 5966 O O . LEU B 1 329 ? 4.961 -31.156 1.567 1 98.25 329 LEU B O 1
ATOM 5970 N N . LEU B 1 330 ? 6.477 -29.609 0.931 1 98.56 330 LEU B N 1
ATOM 5971 C CA . LEU B 1 330 ? 5.828 -29.391 -0.359 1 98.56 330 LEU B CA 1
ATOM 5972 C C . LEU B 1 330 ? 5.844 -30.672 -1.197 1 98.56 330 LEU B C 1
ATOM 5974 O O . LEU B 1 330 ? 4.828 -31.031 -1.788 1 98.56 330 LEU B O 1
ATOM 5978 N N . SER B 1 331 ? 6.996 -31.297 -1.247 1 98.25 331 SER B N 1
ATOM 5979 C CA . SER B 1 331 ? 7.145 -32.531 -1.993 1 98.25 331 SER B CA 1
ATOM 5980 C C . SER B 1 331 ? 6.172 -33.594 -1.491 1 98.25 331 SER B C 1
ATOM 5982 O O . SER B 1 331 ? 5.48 -34.25 -2.285 1 98.25 331 SER B O 1
ATOM 5984 N N . GLU B 1 332 ? 6.066 -33.781 -0.222 1 98 332 GLU B N 1
ATOM 5985 C CA . GLU B 1 332 ? 5.207 -34.781 0.392 1 98 332 GLU B CA 1
ATOM 5986 C C . GLU B 1 332 ? 3.732 -34.469 0.123 1 98 332 GLU B C 1
ATOM 5988 O O . GLU B 1 332 ? 2.959 -35.375 -0.186 1 98 332 GLU B O 1
ATOM 5993 N N . SER B 1 333 ? 3.369 -33.25 0.281 1 98.06 333 SER B N 1
ATOM 5994 C CA . SER B 1 333 ? 1.978 -32.844 0.085 1 98.06 333 SER B CA 1
ATOM 5995 C C . SER B 1 333 ? 1.562 -33 -1.375 1 98.06 333 SER B C 1
ATOM 5997 O O . SER B 1 333 ? 0.429 -33.406 -1.667 1 98.06 333 SER B O 1
ATOM 5999 N N . TYR B 1 334 ? 2.469 -32.625 -2.297 1 97.94 334 TYR B N 1
ATOM 6000 C CA . TYR B 1 334 ? 2.209 -32.844 -3.717 1 97.94 334 TYR B CA 1
ATOM 6001 C C . TYR B 1 334 ? 1.955 -34.312 -4.02 1 97.94 334 TYR B C 1
ATOM 6003 O O . TYR B 1 334 ? 0.978 -34.656 -4.691 1 97.94 334 TYR B O 1
ATOM 6011 N N . ALA B 1 335 ? 2.816 -35.156 -3.521 1 97.81 335 ALA B N 1
ATOM 6012 C CA . ALA B 1 335 ? 2.693 -36.594 -3.75 1 97.81 335 ALA B CA 1
ATOM 6013 C C . ALA B 1 335 ? 1.368 -37.125 -3.213 1 97.81 335 ALA B C 1
ATOM 6015 O O . ALA B 1 335 ? 0.701 -37.906 -3.869 1 97.81 335 ALA B O 1
ATOM 6016 N N . TYR B 1 336 ? 1.05 -36.656 -2.055 1 97.62 336 TYR B N 1
ATOM 6017 C CA . TYR B 1 336 ? -0.209 -37.094 -1.448 1 97.62 336 TYR B CA 1
ATOM 6018 C C . TYR B 1 336 ? -1.391 -36.719 -2.342 1 97.62 336 TYR B C 1
ATOM 6020 O O . TYR B 1 336 ? -2.252 -37.562 -2.607 1 97.62 336 TYR B O 1
ATOM 6028 N N . THR B 1 337 ? -1.429 -35.531 -2.814 1 97.81 337 THR B N 1
ATOM 6029 C CA . THR B 1 337 ? -2.531 -35.031 -3.619 1 97.81 337 THR B CA 1
ATOM 6030 C C . THR B 1 337 ? -2.605 -35.75 -4.961 1 97.81 337 THR B C 1
ATOM 6032 O O . THR B 1 337 ? -3.678 -36.188 -5.375 1 97.81 337 THR B O 1
ATOM 6035 N N . VAL B 1 338 ? -1.493 -35.875 -5.641 1 97.31 338 VAL B N 1
ATOM 6036 C CA . VAL B 1 338 ? -1.438 -36.438 -6.98 1 97.31 338 VAL B CA 1
ATOM 6037 C C . VAL B 1 338 ? -1.791 -37.938 -6.922 1 97.31 338 VAL B C 1
ATOM 6039 O O . VAL B 1 338 ? -2.477 -38.469 -7.809 1 97.31 338 VAL B O 1
ATOM 6042 N N . ASN B 1 339 ? -1.303 -38.594 -5.898 1 97.44 339 ASN B N 1
ATOM 6043 C CA . ASN B 1 339 ? -1.667 -40 -5.75 1 97.44 339 ASN B CA 1
ATOM 6044 C C . ASN B 1 339 ? -3.172 -40.156 -5.574 1 97.44 339 ASN B C 1
ATOM 6046 O O . ASN B 1 339 ? -3.764 -41.094 -6.125 1 97.44 339 ASN B O 1
ATOM 6050 N N . TYR B 1 340 ? -3.77 -39.312 -4.785 1 97.5 340 TYR B N 1
ATOM 6051 C CA . TYR B 1 340 ? -5.223 -39.344 -4.645 1 97.5 340 TYR B CA 1
ATOM 6052 C C . TYR B 1 340 ? -5.906 -39.156 -5.992 1 97.5 340 TYR B C 1
ATOM 6054 O O . TYR B 1 340 ? -6.859 -39.875 -6.316 1 97.5 340 TYR B O 1
ATOM 6062 N N . LEU B 1 341 ? -5.48 -38.188 -6.793 1 97.81 341 LEU B N 1
ATOM 6063 C CA . LEU B 1 341 ? -6.07 -37.906 -8.094 1 97.81 341 LEU B CA 1
ATOM 6064 C C . LEU B 1 341 ? -5.926 -39.094 -9.023 1 97.81 341 LEU B C 1
ATOM 6066 O O . LEU B 1 341 ? -6.871 -39.469 -9.734 1 97.81 341 LEU B O 1
ATOM 6070 N N . LYS B 1 342 ? -4.75 -39.719 -9.023 1 97.12 342 LYS B N 1
ATOM 6071 C CA . LYS B 1 342 ? -4.508 -40.906 -9.844 1 97.12 342 LYS B CA 1
ATOM 6072 C C . LYS B 1 342 ? -5.434 -42.031 -9.445 1 97.12 342 LYS B C 1
ATOM 6074 O O . LYS B 1 342 ? -6.039 -42.688 -10.305 1 97.12 342 LYS B O 1
ATOM 6079 N N . ASP B 1 343 ? -5.551 -42.219 -8.195 1 97.5 343 ASP B N 1
ATOM 6080 C CA . ASP B 1 343 ? -6.383 -43.281 -7.68 1 97.5 343 ASP B CA 1
ATOM 6081 C C . ASP B 1 343 ? -7.844 -43.094 -8.086 1 97.5 343 ASP B C 1
ATOM 6083 O O . ASP B 1 343 ? -8.594 -44.062 -8.195 1 97.5 343 ASP B O 1
ATOM 6087 N N . HIS B 1 344 ? -8.211 -41.906 -8.352 1 97.31 344 HIS B N 1
ATOM 6088 C CA . HIS B 1 344 ? -9.609 -41.625 -8.656 1 97.31 344 HIS B CA 1
ATOM 6089 C C . HIS B 1 344 ? -9.789 -41.25 -10.125 1 97.31 344 HIS B C 1
ATOM 6091 O O . HIS B 1 344 ? -10.859 -40.781 -10.523 1 97.31 344 HIS B O 1
ATOM 6097 N N . GLY B 1 345 ? -8.727 -41.344 -10.891 1 97.31 345 GLY B N 1
ATOM 6098 C CA . GLY B 1 345 ? -8.789 -41.125 -12.336 1 97.31 345 GLY B CA 1
ATOM 6099 C C . GLY B 1 345 ? -9.047 -39.688 -12.719 1 97.31 345 GLY B C 1
ATOM 6100 O O . GLY B 1 345 ? -9.75 -39.438 -13.695 1 97.31 345 GLY B O 1
ATOM 6101 N N . ILE B 1 346 ? -8.594 -38.781 -11.938 1 98 346 ILE B N 1
ATOM 6102 C CA . ILE B 1 346 ? -8.742 -37.375 -12.258 1 98 346 ILE B CA 1
ATOM 6103 C C . ILE B 1 346 ? -7.488 -36.875 -12.969 1 98 346 ILE B C 1
ATOM 6105 O O . ILE B 1 346 ? -6.383 -36.938 -12.422 1 98 346 ILE B O 1
ATOM 6109 N N . GLU B 1 347 ? -7.684 -36.406 -14.164 1 97.81 347 GLU B N 1
ATOM 6110 C CA . GLU B 1 347 ? -6.586 -35.844 -14.953 1 97.81 347 GLU B CA 1
ATOM 6111 C C . GLU B 1 347 ? -6.035 -34.562 -14.32 1 97.81 347 GLU B C 1
ATOM 6113 O O . GLU B 1 347 ? -6.797 -33.75 -13.828 1 97.81 347 GLU B O 1
ATOM 6118 N N . TYR B 1 348 ? -4.758 -34.406 -14.305 1 97.44 348 TYR B N 1
ATOM 6119 C CA . TYR B 1 348 ? -4.102 -33.188 -13.828 1 97.44 348 TYR B CA 1
ATOM 6120 C C . TYR B 1 348 ? -2.875 -32.875 -14.672 1 97.44 348 TYR B C 1
ATOM 6122 O O . TYR B 1 348 ? -2.404 -33.719 -15.445 1 97.44 348 TYR B O 1
ATOM 6130 N N . ALA B 1 349 ? -2.432 -31.594 -14.664 1 96 349 ALA B N 1
ATOM 6131 C CA . ALA B 1 349 ? -1.2 -31.188 -15.336 1 96 349 ALA B CA 1
ATOM 6132 C C . ALA B 1 349 ? 0.028 -31.688 -14.578 1 96 349 ALA B C 1
ATOM 6134 O O . ALA B 1 349 ? 0.433 -31.078 -13.578 1 96 349 ALA B O 1
ATOM 6135 N N . ALA B 1 350 ? 0.689 -32.656 -15.109 1 95.69 350 ALA B N 1
ATOM 6136 C CA . ALA B 1 350 ? 1.795 -33.344 -14.438 1 95.69 350 ALA B CA 1
ATOM 6137 C C . ALA B 1 350 ? 3.088 -32.531 -14.57 1 95.69 350 ALA B C 1
ATOM 6139 O O . ALA B 1 350 ? 3.15 -31.562 -15.328 1 95.69 350 ALA B O 1
ATOM 6140 N N . GLY B 1 351 ? 4.023 -32.906 -13.773 1 94.62 351 GLY B N 1
ATOM 6141 C CA . GLY B 1 351 ? 5.371 -32.375 -13.898 1 94.62 351 GLY B CA 1
ATOM 6142 C C . GLY B 1 351 ? 5.625 -31.172 -13.008 1 94.62 351 GLY B C 1
ATOM 6143 O O . GLY B 1 351 ? 6.59 -30.422 -13.211 1 94.62 351 GLY B O 1
ATOM 6144 N N . CYS B 1 352 ? 4.773 -31 -12.031 1 96.5 352 CYS B N 1
ATOM 6145 C CA . CYS B 1 352 ? 4.938 -29.859 -11.133 1 96.5 352 CYS B CA 1
ATOM 6146 C C . CYS B 1 352 ? 6.145 -30.047 -10.227 1 96.5 352 CYS B C 1
ATOM 6148 O O . CYS B 1 352 ? 6.379 -31.156 -9.727 1 96.5 352 CYS B O 1
ATOM 6150 N N . ASN B 1 353 ? 6.922 -29 -10.094 1 97.5 353 ASN B N 1
ATOM 6151 C CA . ASN B 1 353 ? 8.039 -29.078 -9.164 1 97.5 353 ASN B CA 1
ATOM 6152 C C . ASN B 1 353 ? 8.25 -27.766 -8.43 1 97.5 353 ASN B C 1
ATOM 6154 O O . ASN B 1 353 ? 9.336 -27.5 -7.91 1 97.5 353 ASN B O 1
ATOM 6158 N N . ALA B 1 354 ? 7.258 -26.891 -8.445 1 98.12 354 ALA B N 1
ATOM 6159 C CA . ALA B 1 354 ? 7.352 -25.594 -7.777 1 98.12 354 ALA B CA 1
ATOM 6160 C C . ALA B 1 354 ? 5.969 -25.062 -7.414 1 98.12 354 ALA B C 1
ATOM 6162 O O . ALA B 1 354 ? 4.949 -25.641 -7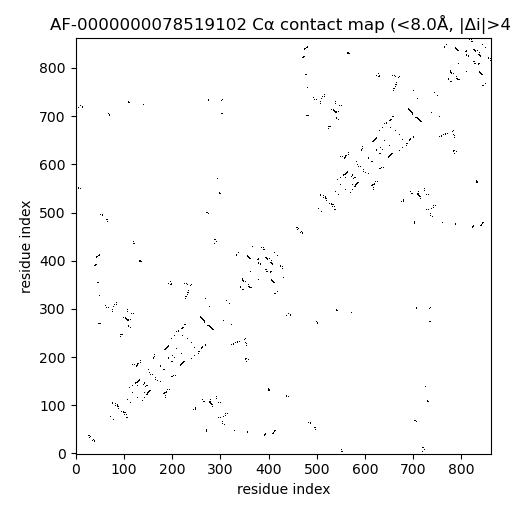.801 1 98.12 354 ALA B O 1
ATOM 6163 N N . ALA B 1 355 ? 5.969 -23.969 -6.633 1 97.88 355 ALA B N 1
ATOM 6164 C CA . ALA B 1 355 ? 4.727 -23.406 -6.109 1 97.88 355 ALA B CA 1
ATOM 6165 C C . ALA B 1 355 ? 3.973 -24.422 -5.262 1 97.88 355 ALA B C 1
ATOM 6167 O O . ALA B 1 355 ? 4.582 -25.188 -4.52 1 97.88 355 ALA B O 1
ATOM 6168 N N . PHE B 1 356 ? 2.725 -24.375 -5.164 1 98.19 356 PHE B N 1
ATOM 6169 C CA . PHE B 1 356 ? 1.991 -25.312 -4.32 1 98.19 356 PHE B CA 1
ATOM 6170 C C . PHE B 1 356 ? 0.572 -25.516 -4.84 1 98.19 356 PHE B C 1
ATOM 6172 O O . PHE B 1 356 ? -0.391 -25.438 -4.074 1 98.19 356 PHE B O 1
ATOM 6179 N N . PHE B 1 357 ? 0.558 -25.797 -6.215 1 96.81 357 PHE B N 1
ATOM 6180 C CA . PHE B 1 357 ? -0.715 -25.953 -6.906 1 96.81 357 PHE B CA 1
ATOM 6181 C C . PHE B 1 357 ? -0.742 -27.266 -7.695 1 96.81 357 PHE B C 1
ATOM 6183 O O . PHE B 1 357 ? 0.298 -27.734 -8.156 1 96.81 357 PHE B O 1
ATOM 6190 N N . VAL B 1 358 ? -1.916 -27.781 -7.84 1 97.75 358 VAL B N 1
ATOM 6191 C CA . VAL B 1 358 ? -2.193 -28.797 -8.844 1 97.75 358 VAL B CA 1
ATOM 6192 C C . VAL B 1 358 ? -3.314 -28.328 -9.766 1 97.75 358 VAL B C 1
ATOM 6194 O O . VAL B 1 358 ? -4.363 -27.875 -9.297 1 97.75 358 VAL B O 1
ATOM 6197 N N . TRP B 1 359 ? -2.98 -28.281 -11.039 1 98.12 359 TRP B N 1
ATOM 6198 C CA . TRP B 1 359 ? -3.945 -27.953 -12.086 1 98.12 359 TRP B CA 1
ATOM 6199 C C . TRP B 1 359 ? -4.668 -29.203 -12.57 1 98.12 359 TRP B C 1
ATOM 6201 O O . TRP B 1 359 ? -4.059 -30.078 -13.18 1 98.12 359 TRP B O 1
ATOM 6211 N N . MET B 1 360 ? -5.98 -29.297 -12.258 1 98 360 MET B N 1
ATOM 6212 C CA . MET B 1 360 ? -6.648 -30.562 -12.508 1 98 360 MET B CA 1
ATOM 6213 C C . MET B 1 360 ? -7.875 -30.375 -13.383 1 98 360 MET B C 1
ATOM 6215 O O . MET B 1 360 ? -8.484 -29.312 -13.383 1 98 360 MET B O 1
ATOM 6219 N N . ASN B 1 361 ? -8.219 -31.375 -14.141 1 97.94 361 ASN B N 1
ATOM 6220 C CA . ASN B 1 361 ? -9.32 -31.375 -15.094 1 97.94 361 ASN B CA 1
ATOM 6221 C C . ASN B 1 361 ? -10.562 -32.062 -14.508 1 97.94 361 ASN B C 1
ATOM 6223 O O . ASN B 1 361 ? -10.906 -33.188 -14.906 1 97.94 361 ASN B O 1
ATOM 6227 N N . LEU B 1 362 ? -11.312 -31.359 -13.711 1 98.12 362 LEU B N 1
ATOM 6228 C CA . LEU B 1 362 ? -12.5 -31.922 -13.086 1 98.12 362 LEU B CA 1
ATOM 6229 C C . LEU B 1 362 ? -13.641 -32.062 -14.086 1 98.12 362 LEU B C 1
ATOM 6231 O O . LEU B 1 362 ? -14.508 -32.938 -13.945 1 98.12 362 LEU B O 1
ATOM 6235 N N . GLY B 1 363 ? -13.617 -31.172 -15.047 1 96.88 363 GLY B N 1
ATOM 6236 C CA . GLY B 1 363 ? -14.641 -31.25 -16.078 1 96.88 363 GLY B CA 1
ATOM 6237 C C . GLY B 1 363 ? -14.633 -32.562 -16.844 1 96.88 363 GLY B C 1
ATOM 6238 O O . GLY B 1 363 ? -15.695 -33.125 -17.125 1 96.88 363 GLY B O 1
ATOM 6239 N N . LYS B 1 364 ? -13.469 -33 -17.188 1 96.5 364 LYS B N 1
ATOM 6240 C CA . LYS B 1 364 ? -13.359 -34.281 -17.891 1 96.5 364 LYS B CA 1
ATOM 6241 C C . LYS B 1 364 ? -13.922 -35.406 -17.031 1 96.5 364 LYS B C 1
ATOM 6243 O O . LYS B 1 364 ? -14.688 -36.25 -17.531 1 96.5 364 LYS B O 1
ATOM 6248 N N . LYS B 1 365 ? -13.516 -35.438 -15.805 1 97.31 365 LYS B N 1
ATOM 6249 C CA . LYS B 1 365 ? -14 -36.469 -14.914 1 97.31 365 LYS B CA 1
ATOM 6250 C C . LYS B 1 365 ? -15.516 -36.406 -14.75 1 97.31 365 LYS B C 1
ATOM 6252 O O . LYS B 1 365 ? -16.188 -37.438 -14.734 1 97.31 365 LYS B O 1
ATOM 6257 N N . TYR B 1 366 ? -16.016 -35.25 -14.594 1 96.81 366 TYR B N 1
ATOM 6258 C CA . TYR B 1 366 ? -17.453 -35.031 -14.469 1 96.81 366 TYR B CA 1
ATOM 6259 C C . TYR B 1 366 ? -18.188 -35.594 -15.688 1 96.81 366 TYR B C 1
ATOM 6261 O O . TYR B 1 366 ? -19.203 -36.281 -15.547 1 96.81 366 TYR B O 1
ATOM 6269 N N . ARG B 1 367 ? -17.703 -35.312 -16.875 1 95.5 367 ARG B N 1
ATOM 6270 C CA . ARG B 1 367 ? -18.328 -35.781 -18.094 1 95.5 367 ARG B CA 1
ATOM 6271 C C . ARG B 1 367 ? -18.297 -37.281 -18.203 1 95.5 367 ARG B C 1
ATOM 6273 O O . ARG B 1 367 ? -19.219 -37.906 -18.719 1 95.5 367 ARG B O 1
ATOM 6280 N N . GLU B 1 368 ? -17.219 -37.844 -17.719 1 95.69 368 GLU B N 1
ATOM 6281 C CA . GLU B 1 368 ? -17.109 -39.312 -17.688 1 95.69 368 GLU B CA 1
ATOM 6282 C C . GLU B 1 368 ? -18.172 -39.938 -16.797 1 95.69 368 GLU B C 1
ATOM 6284 O O . GLU B 1 368 ? -18.734 -40.969 -17.125 1 95.69 368 GLU B O 1
ATOM 6289 N N . LEU B 1 369 ? -18.438 -39.25 -15.734 1 95.38 369 LEU B N 1
ATOM 6290 C CA . LEU B 1 369 ? -19.359 -39.781 -14.742 1 95.38 369 LEU B CA 1
ATOM 6291 C C . LEU B 1 369 ? -20.797 -39.438 -15.102 1 95.38 369 LEU B C 1
ATOM 6293 O O . LEU B 1 369 ? -21.734 -40.062 -14.617 1 95.38 369 LEU B O 1
ATOM 6297 N N . HIS B 1 370 ? -20.922 -38.406 -15.93 1 94.5 370 HIS B N 1
ATOM 6298 C CA . HIS B 1 370 ? -22.25 -37.938 -16.328 1 94.5 370 HIS B CA 1
ATOM 6299 C C . HIS B 1 370 ? -22.359 -37.844 -17.844 1 94.5 370 HIS B C 1
ATOM 6301 O O . HIS B 1 370 ? -22.594 -36.75 -18.375 1 94.5 370 HIS B O 1
ATOM 6307 N N . PRO B 1 371 ? -22.453 -38.844 -18.516 1 89.06 371 PRO B N 1
ATOM 6308 C CA . PRO B 1 371 ? -22.422 -38.812 -19.984 1 89.06 371 PRO B CA 1
ATOM 6309 C C . PRO B 1 371 ? -23.688 -38.219 -20.594 1 89.06 371 PRO B C 1
ATOM 6311 O O . PRO B 1 371 ? -23.656 -37.75 -21.734 1 89.06 371 PRO B O 1
ATOM 6314 N N . VAL B 1 372 ? -24.703 -38.125 -19.844 1 86.62 372 VAL B N 1
ATOM 6315 C CA . VAL B 1 372 ? -25.969 -37.625 -20.375 1 86.62 372 VAL B CA 1
ATOM 6316 C C . VAL B 1 372 ? -26.016 -36.125 -20.266 1 86.62 372 VAL B C 1
ATOM 6318 O O . VAL B 1 372 ? -26.797 -35.469 -20.953 1 86.62 372 VAL B O 1
ATOM 6321 N N . ASP B 1 373 ? -25.125 -35.594 -19.453 1 79.19 373 ASP B N 1
ATOM 6322 C CA . ASP B 1 373 ? -25.094 -34.156 -19.266 1 79.19 373 ASP B CA 1
ATOM 6323 C C . ASP B 1 373 ? -24.328 -33.469 -20.422 1 79.19 373 ASP B C 1
ATOM 6325 O O . ASP B 1 373 ? -23.109 -33.5 -20.453 1 79.19 373 ASP B O 1
ATOM 6329 N N . GLU B 1 374 ? -24.984 -32.969 -21.406 1 70.5 374 GLU B N 1
ATOM 6330 C CA . GLU B 1 374 ? -24.391 -32.406 -22.625 1 70.5 374 GLU B CA 1
ATOM 6331 C C . GLU B 1 374 ? -24.172 -30.891 -22.484 1 70.5 374 GLU B C 1
ATOM 6333 O O . GLU B 1 374 ? -23.891 -30.203 -23.469 1 70.5 374 GLU B O 1
ATOM 6338 N N . GLY B 1 375 ? -24.203 -30.453 -21.391 1 71.25 375 GLY B N 1
ATOM 6339 C CA . GLY B 1 375 ? -24.125 -29 -21.234 1 71.25 375 GLY B CA 1
ATOM 6340 C C . GLY B 1 375 ? -22.75 -28.438 -21.562 1 71.25 375 GLY B C 1
ATOM 6341 O O . GLY B 1 375 ? -21.75 -29.125 -21.406 1 71.25 375 GLY B O 1
ATOM 6342 N N . GLU B 1 376 ? -22.688 -27.25 -22.172 1 78.25 376 GLU B N 1
ATOM 6343 C CA . GLU B 1 376 ? -21.484 -26.594 -22.672 1 78.25 376 GLU B CA 1
ATOM 6344 C C . GLU B 1 376 ? -20.734 -25.906 -21.547 1 78.25 376 GLU B C 1
ATOM 6346 O O . GLU B 1 376 ? -19.531 -25.641 -21.672 1 78.25 376 GLU B O 1
ATOM 6351 N N . ASP B 1 377 ? -21.172 -25.844 -20.328 1 89.81 377 ASP B N 1
ATOM 6352 C CA . ASP B 1 377 ? -20.484 -25.109 -19.281 1 89.81 377 ASP B CA 1
ATOM 6353 C C . ASP B 1 377 ? -20.156 -26.016 -18.094 1 89.81 377 ASP B C 1
ATOM 6355 O O . ASP B 1 377 ? -20.609 -25.781 -16.984 1 89.81 377 ASP B O 1
ATOM 6359 N N . VAL B 1 378 ? -19.219 -26.938 -18.438 1 94.5 378 VAL B N 1
ATOM 6360 C CA . VAL B 1 378 ? -18.906 -27.984 -17.453 1 94.5 378 VAL B CA 1
ATOM 6361 C C . VAL B 1 378 ? -18.188 -27.359 -16.25 1 94.5 378 VAL B C 1
ATOM 6363 O O . VAL B 1 378 ? -18.375 -27.812 -15.117 1 94.5 378 VAL B O 1
ATOM 6366 N N . GLY B 1 379 ? -17.359 -26.391 -16.5 1 95.06 379 GLY B N 1
ATOM 6367 C CA . GLY B 1 379 ? -16.672 -25.719 -15.398 1 95.06 379 GLY B CA 1
ATOM 6368 C C . GLY B 1 379 ? -17.625 -25.141 -14.367 1 95.06 379 GLY B C 1
ATOM 6369 O O . GLY B 1 379 ? -17.422 -25.312 -13.164 1 95.06 379 GLY B O 1
ATOM 6370 N N . GLU B 1 380 ? -18.594 -24.469 -14.867 1 93.56 380 GLU B N 1
ATOM 6371 C CA . GLU B 1 380 ? -19.578 -23.859 -13.977 1 93.56 380 GLU B CA 1
ATOM 6372 C C . GLU B 1 380 ? -20.391 -24.922 -13.242 1 93.56 380 GLU B C 1
ATOM 6374 O O . GLU B 1 380 ? -20.703 -24.75 -12.062 1 93.56 380 GLU B O 1
ATOM 6379 N N . ARG B 1 381 ? -20.766 -25.953 -13.914 1 93.81 381 ARG B N 1
ATOM 6380 C CA . ARG B 1 381 ? -21.516 -27.047 -13.297 1 93.81 381 ARG B CA 1
ATOM 6381 C C . ARG B 1 381 ? -20.719 -27.688 -12.172 1 93.81 381 ARG B C 1
ATOM 6383 O O . ARG B 1 381 ? -21.25 -27.922 -11.086 1 93.81 381 ARG B O 1
ATOM 6390 N N . VAL B 1 382 ? -19.516 -27.938 -12.492 1 95.94 382 VAL B N 1
ATOM 6391 C CA . VAL B 1 382 ? -18.641 -28.547 -11.484 1 95.94 382 VAL B CA 1
ATOM 6392 C C . VAL B 1 382 ? -18.484 -27.594 -10.297 1 95.94 382 VAL B C 1
ATOM 6394 O O . VAL B 1 382 ? -18.547 -28.031 -9.141 1 95.94 382 VAL B O 1
ATOM 6397 N N . MET B 1 383 ? -18.297 -26.312 -10.555 1 94.69 383 MET B N 1
ATOM 6398 C CA . MET B 1 383 ? -18.141 -25.328 -9.484 1 94.69 383 MET B CA 1
ATOM 6399 C C . MET B 1 383 ? -19.359 -25.344 -8.562 1 94.69 383 MET B C 1
ATOM 6401 O O . MET B 1 383 ? -19.203 -25.297 -7.34 1 94.69 383 MET B O 1
ATOM 6405 N N . GLN B 1 384 ? -20.5 -25.391 -9.133 1 93.19 384 GLN B N 1
ATOM 6406 C CA . GLN B 1 384 ? -21.734 -25.406 -8.336 1 93.19 384 GLN B CA 1
ATOM 6407 C C . GLN B 1 384 ? -21.797 -26.641 -7.441 1 93.19 384 GLN B C 1
ATOM 6409 O O . GLN B 1 384 ? -22.203 -26.547 -6.281 1 93.19 384 GLN B O 1
ATOM 6414 N N . ARG B 1 385 ? -21.438 -27.719 -7.992 1 95.56 385 ARG B N 1
ATOM 6415 C CA . ARG B 1 385 ? -21.453 -28.953 -7.219 1 95.56 385 ARG B CA 1
ATOM 6416 C C . ARG B 1 385 ? -20.422 -28.906 -6.094 1 95.56 385 ARG B C 1
ATOM 6418 O O . ARG B 1 385 ? -20.688 -29.406 -4.992 1 95.56 385 ARG B O 1
ATOM 6425 N N . LEU B 1 386 ? -19.281 -28.391 -6.406 1 96.62 386 LEU B N 1
ATOM 6426 C CA . LEU B 1 386 ? -18.25 -28.234 -5.383 1 96.62 386 LEU B CA 1
ATOM 6427 C C . LEU B 1 386 ? -18.766 -27.391 -4.227 1 96.62 386 LEU B C 1
ATOM 6429 O O . LEU B 1 386 ? -18.578 -27.75 -3.061 1 96.62 386 LEU B O 1
ATOM 6433 N N . LEU B 1 387 ? -19.406 -26.281 -4.574 1 94 387 LEU B N 1
ATOM 6434 C CA . LEU B 1 387 ? -19.938 -25.375 -3.553 1 94 387 LEU B CA 1
ATOM 6435 C C . LEU B 1 387 ? -21.016 -26.062 -2.727 1 94 387 LEU B C 1
ATOM 6437 O O . LEU B 1 387 ? -21.125 -25.828 -1.52 1 94 387 LEU B O 1
ATOM 6441 N N . GLN B 1 388 ? -21.781 -26.859 -3.381 1 94.25 388 GLN B N 1
ATOM 6442 C CA . GLN B 1 388 ? -22.812 -27.609 -2.676 1 94.25 388 GLN B CA 1
ATOM 6443 C C . GLN B 1 388 ? -22.203 -28.562 -1.655 1 94.25 388 GLN B C 1
ATOM 6445 O O . GLN B 1 388 ? -22.781 -28.812 -0.601 1 94.25 388 GLN B O 1
ATOM 6450 N N . LYS B 1 389 ? -21.047 -29.078 -2.012 1 95.94 389 LYS B N 1
ATOM 6451 C CA . LYS B 1 389 ? -20.359 -29.984 -1.102 1 95.94 389 LYS B CA 1
ATOM 6452 C C . LYS B 1 389 ? -19.422 -29.219 -0.173 1 95.94 389 LYS B C 1
ATOM 6454 O O . LYS B 1 389 ? -18.609 -29.828 0.538 1 95.94 389 LYS B O 1
ATOM 6459 N N . LYS B 1 390 ? -19.453 -27.938 -0.233 1 94.62 390 LYS B N 1
ATOM 6460 C CA . LYS B 1 390 ? -18.75 -27.016 0.667 1 94.62 390 LYS B CA 1
ATOM 6461 C C . LYS B 1 390 ? -17.234 -27.172 0.522 1 94.62 390 LYS B C 1
ATOM 6463 O O . LYS B 1 390 ? -16.516 -27.25 1.52 1 94.62 390 LYS B O 1
ATOM 6468 N N . VAL B 1 391 ? -16.797 -27.234 -0.648 1 95.88 391 VAL B N 1
ATOM 6469 C CA . VAL B 1 391 ? -15.383 -27.172 -0.967 1 95.88 391 VAL B CA 1
ATOM 6470 C C . VAL B 1 391 ? -15.133 -26.156 -2.07 1 95.88 391 VAL B C 1
ATOM 6472 O O . VAL B 1 391 ? -15.891 -26.078 -3.045 1 95.88 391 VAL B O 1
ATOM 6475 N N . PHE B 1 392 ? -14.172 -25.328 -1.817 1 94.25 392 PHE B N 1
ATOM 6476 C CA . PHE B 1 392 ? -13.883 -24.266 -2.773 1 94.25 392 PHE B CA 1
ATOM 6477 C C . PHE B 1 392 ? -12.523 -24.469 -3.422 1 94.25 392 PHE B C 1
ATOM 6479 O O . PHE B 1 392 ? -11.523 -24.672 -2.729 1 94.25 392 PHE B O 1
ATOM 6486 N N . LEU B 1 393 ? -12.547 -24.469 -4.766 1 93.81 393 LEU B N 1
ATOM 6487 C CA . LEU B 1 393 ? -11.375 -24.438 -5.633 1 93.81 393 LEU B CA 1
ATOM 6488 C C . LEU B 1 393 ? -11.438 -23.25 -6.586 1 93.81 393 LEU B C 1
ATOM 6490 O O . LEU B 1 393 ? -12.523 -22.766 -6.898 1 93.81 393 LEU B O 1
ATOM 6494 N N . ALA B 1 394 ? -10.312 -22.891 -7.059 1 93.56 394 ALA B N 1
ATOM 6495 C CA . ALA B 1 394 ? -10.32 -21.812 -8.047 1 93.56 394 ALA B CA 1
ATOM 6496 C C . ALA B 1 394 ? -10.547 -22.359 -9.453 1 93.56 394 ALA B C 1
ATOM 6498 O O . ALA B 1 394 ? -9.797 -23.219 -9.914 1 93.56 394 ALA B O 1
ATOM 6499 N N . SER B 1 395 ? -11.562 -21.828 -10.109 1 94.69 395 SER B N 1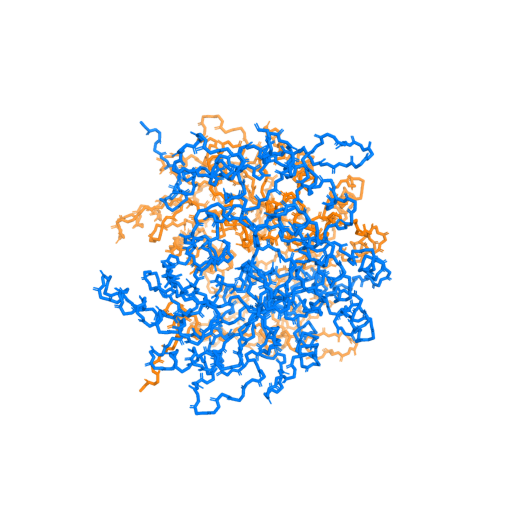
ATOM 6500 C CA . SER B 1 395 ? -11.898 -22.266 -11.461 1 94.69 395 SER B CA 1
ATOM 6501 C C . SER B 1 395 ? -10.883 -21.75 -12.477 1 94.69 395 SER B C 1
ATOM 6503 O O . SER B 1 395 ? -10.375 -20.641 -12.336 1 94.69 395 SER B O 1
ATOM 6505 N N . GLY B 1 396 ? -10.641 -22.562 -13.508 1 95.75 396 GLY B N 1
ATOM 6506 C CA . GLY B 1 396 ? -9.766 -22.156 -14.594 1 95.75 396 GLY B CA 1
ATOM 6507 C C . GLY B 1 396 ? -10.203 -20.859 -15.266 1 95.75 396 GLY B C 1
ATOM 6508 O O . GLY B 1 396 ? -9.367 -20.109 -15.781 1 95.75 396 GLY B O 1
ATOM 6509 N N . PHE B 1 397 ? -11.422 -20.625 -15.195 1 92.44 397 PHE B N 1
ATOM 6510 C CA . PHE B 1 397 ? -11.977 -19.406 -15.766 1 92.44 397 PHE B CA 1
ATOM 6511 C C . PHE B 1 397 ? -11.281 -18.172 -15.18 1 92.44 397 PHE B C 1
ATOM 6513 O O . PHE B 1 397 ? -10.93 -17.25 -15.906 1 92.44 397 PHE B O 1
ATOM 6520 N N . LEU B 1 398 ? -11.031 -18.156 -13.914 1 91.25 398 LEU B N 1
ATOM 6521 C CA . LEU B 1 398 ? -10.414 -17.047 -13.203 1 91.25 398 LEU B CA 1
ATOM 6522 C C . LEU B 1 398 ? -8.945 -16.891 -13.594 1 91.25 398 LEU B C 1
ATOM 6524 O O . LEU B 1 398 ? -8.328 -15.867 -13.328 1 91.25 398 LEU B O 1
ATOM 6528 N N . PHE B 1 399 ? -8.383 -17.922 -14.227 1 95.69 399 PHE B N 1
ATOM 6529 C CA . PHE B 1 399 ? -6.98 -17.938 -14.617 1 95.69 399 PHE B CA 1
ATOM 6530 C C . PHE B 1 399 ? -6.828 -17.734 -16.125 1 95.69 399 PHE B C 1
ATOM 6532 O O . PHE B 1 399 ? -5.73 -17.875 -16.656 1 95.69 399 PHE B O 1
ATOM 6539 N N . GLY B 1 400 ? -7.922 -17.5 -16.766 1 95.81 400 GLY B N 1
ATOM 6540 C CA . GLY B 1 400 ? -7.875 -17.328 -18.203 1 95.81 400 GLY B CA 1
ATOM 6541 C C . GLY B 1 400 ? -7.602 -18.625 -18.953 1 95.81 400 GLY B C 1
ATOM 6542 O O . GLY B 1 400 ? -7.008 -18.609 -20.031 1 95.81 400 GLY B O 1
ATOM 6543 N N . SER B 1 401 ? -8 -19.703 -18.391 1 96.44 401 SER B N 1
ATOM 6544 C CA . SER B 1 401 ? -7.773 -21 -19 1 96.44 401 SER B CA 1
ATOM 6545 C C . SER B 1 401 ? -8.383 -21.062 -20.406 1 96.44 401 SER B C 1
ATOM 6547 O O . SER B 1 401 ? -9.484 -20.562 -20.625 1 96.44 401 SER B O 1
ATOM 6549 N N . GLU B 1 402 ? -7.637 -21.656 -21.312 1 95.69 402 GLU B N 1
ATOM 6550 C CA . GLU B 1 402 ? -8.141 -21.844 -22.672 1 95.69 402 GLU B CA 1
ATOM 6551 C C . GLU B 1 402 ? -9.125 -23.016 -22.75 1 95.69 402 GLU B C 1
ATOM 6553 O O . GLU B 1 402 ? -9.914 -23.109 -23.688 1 95.69 402 GLU B O 1
ATOM 6558 N N . LYS B 1 403 ? -9.031 -23.812 -21.719 1 94.12 403 LYS B N 1
ATOM 6559 C CA . LYS B 1 403 ? -9.891 -24.984 -21.672 1 94.12 403 LYS B CA 1
ATOM 6560 C C . LYS B 1 403 ? -10.836 -24.922 -20.469 1 94.12 403 LYS B C 1
ATOM 6562 O O . LYS B 1 403 ? -10.43 -24.547 -19.375 1 94.12 403 LYS B O 1
ATOM 6567 N N . ASP B 1 404 ? -12.023 -25.328 -20.719 1 95 404 ASP B N 1
ATOM 6568 C CA . ASP B 1 404 ? -13.031 -25.344 -19.656 1 95 404 ASP B CA 1
ATOM 6569 C C . ASP B 1 404 ? -12.883 -26.578 -18.781 1 95 404 ASP B C 1
ATOM 6571 O O . ASP B 1 404 ? -12.336 -27.594 -19.219 1 95 404 ASP B O 1
ATOM 6575 N N . GLY B 1 405 ? -13.234 -26.422 -17.531 1 96.88 405 GLY B N 1
ATOM 6576 C CA . GLY B 1 405 ? -13.328 -27.578 -16.656 1 96.88 405 GLY B CA 1
ATOM 6577 C C . GLY B 1 405 ? -12.094 -27.781 -15.797 1 96.88 405 GLY B C 1
ATOM 6578 O O . GLY B 1 405 ? -12.062 -28.656 -14.938 1 96.88 405 GLY B O 1
ATOM 6579 N N . TRP B 1 406 ? -11.109 -26.922 -15.984 1 97.44 406 TRP B N 1
ATOM 6580 C CA . TRP B 1 406 ? -9.883 -27.031 -15.203 1 97.44 406 TRP B CA 1
ATOM 6581 C C . TRP B 1 406 ? -9.969 -26.203 -13.93 1 97.44 406 TRP B C 1
ATOM 6583 O O . TRP B 1 406 ? -10.625 -25.156 -13.906 1 97.44 406 TRP B O 1
ATOM 6593 N N . PHE B 1 407 ? -9.398 -26.719 -12.844 1 98.06 407 PHE B N 1
ATOM 6594 C CA . PHE B 1 407 ? -9.398 -26.078 -11.531 1 98.06 407 PHE B CA 1
ATOM 6595 C C . PHE B 1 407 ? -8.008 -26.141 -10.898 1 98.06 407 PHE B C 1
ATOM 6597 O O . PHE B 1 407 ? -7.234 -27.062 -11.18 1 98.06 407 PHE B O 1
ATOM 6604 N N . ARG B 1 408 ? -7.703 -25.188 -10.125 1 97.88 408 ARG B N 1
ATOM 6605 C CA . ARG B 1 408 ? -6.477 -25.203 -9.336 1 97.88 408 ARG B CA 1
ATOM 6606 C C . ARG B 1 408 ? -6.77 -25.547 -7.879 1 97.88 408 ARG B C 1
ATOM 6608 O O . ARG B 1 408 ? -7.637 -24.938 -7.25 1 97.88 408 ARG B O 1
ATOM 6615 N N . ILE B 1 409 ? -6.117 -26.531 -7.375 1 97.62 409 ILE B N 1
ATOM 6616 C CA . ILE B 1 409 ? -6.195 -26.844 -5.953 1 97.62 409 ILE B CA 1
ATOM 6617 C C . ILE B 1 409 ? -4.879 -26.484 -5.27 1 97.62 409 ILE B C 1
ATOM 6619 O O . ILE B 1 409 ? -3.805 -26.641 -5.859 1 97.62 409 ILE B O 1
ATOM 6623 N N . VAL B 1 410 ? -4.934 -25.969 -4.098 1 97.44 410 VAL B N 1
ATOM 6624 C CA . VAL B 1 410 ? -3.777 -25.688 -3.25 1 97.44 410 VAL B CA 1
ATOM 6625 C C . VAL B 1 410 ? -3.559 -26.844 -2.281 1 97.44 410 VAL B C 1
ATOM 6627 O O . VAL B 1 410 ? -4.469 -27.234 -1.546 1 97.44 410 VAL B O 1
ATOM 6630 N N . PHE B 1 411 ? -2.342 -27.359 -2.229 1 97.88 411 PHE B N 1
ATOM 6631 C CA . PHE B 1 411 ? -2.146 -28.609 -1.497 1 97.88 411 PHE B CA 1
ATOM 6632 C C . PHE B 1 411 ? -1.327 -28.375 -0.234 1 97.88 411 PHE B C 1
ATOM 6634 O O . PHE B 1 411 ? -0.732 -29.297 0.31 1 97.88 411 PHE B O 1
ATOM 6641 N N . THR B 1 412 ? -1.315 -27.156 0.242 1 97.5 412 THR B N 1
ATOM 6642 C CA . THR B 1 412 ? -0.382 -26.812 1.31 1 97.5 412 THR B CA 1
ATOM 6643 C C . THR B 1 412 ? -1.134 -26.422 2.578 1 97.5 412 THR B C 1
ATOM 6645 O O . THR B 1 412 ? -0.646 -25.609 3.369 1 97.5 412 THR B O 1
ATOM 6648 N N . GLN B 1 413 ? -2.309 -26.875 2.809 1 91.38 413 GLN B N 1
ATOM 6649 C CA . GLN B 1 413 ? -3.076 -26.5 3.992 1 91.38 413 GLN B CA 1
ATOM 6650 C C . GLN B 1 413 ? -3.043 -27.609 5.039 1 91.38 413 GLN B C 1
ATOM 6652 O O . GLN B 1 413 ? -3.768 -27.547 6.035 1 91.38 413 GLN B O 1
ATOM 6657 N N . GLY B 1 414 ? -2.205 -28.641 4.84 1 89.06 414 GLY B N 1
ATOM 6658 C CA . GLY B 1 414 ? -2.084 -29.75 5.766 1 89.06 414 GLY B CA 1
ATOM 6659 C C . GLY B 1 414 ? -2.889 -30.969 5.344 1 89.06 414 GLY B C 1
ATOM 6660 O O . GLY B 1 414 ? -3.861 -30.844 4.594 1 89.06 414 GLY B O 1
ATOM 6661 N N . HIS B 1 415 ? -2.543 -32.031 5.852 1 90.06 415 HIS B N 1
ATOM 6662 C CA . HIS B 1 415 ? -3.107 -33.312 5.43 1 90.06 415 HIS B CA 1
ATOM 6663 C C . HIS B 1 415 ? -4.582 -33.406 5.809 1 90.06 415 HIS B C 1
ATOM 6665 O O . HIS B 1 415 ? -5.391 -33.938 5.031 1 90.06 415 HIS B O 1
ATOM 6671 N N . ASP B 1 416 ? -4.926 -32.938 6.938 1 90.31 416 ASP B N 1
ATOM 6672 C CA . ASP B 1 416 ? -6.297 -33.062 7.414 1 90.31 416 ASP B CA 1
ATOM 6673 C C . ASP B 1 416 ? -7.262 -32.281 6.52 1 90.31 416 ASP B C 1
ATOM 6675 O O . ASP B 1 416 ? -8.281 -32.812 6.078 1 90.31 416 ASP B O 1
ATOM 6679 N N . ILE B 1 417 ? -6.91 -31.109 6.246 1 92.06 417 ILE B N 1
ATOM 6680 C CA . ILE B 1 417 ? -7.758 -30.266 5.414 1 92.06 417 ILE B CA 1
ATOM 6681 C C . ILE B 1 417 ? -7.789 -30.797 3.986 1 92.06 417 ILE B C 1
ATOM 6683 O O . ILE B 1 417 ? -8.852 -30.844 3.357 1 92.06 417 ILE B O 1
ATOM 6687 N N . LEU B 1 418 ? -6.664 -31.234 3.527 1 94.56 418 LEU B N 1
ATOM 6688 C CA . LEU B 1 418 ? -6.543 -31.703 2.154 1 94.56 418 LEU B CA 1
ATOM 6689 C C . LEU B 1 418 ? -7.352 -33 1.948 1 94.56 418 LEU B C 1
ATOM 6691 O O . LEU B 1 418 ? -7.984 -33.156 0.904 1 94.56 418 LEU B O 1
ATOM 6695 N N . SER B 1 419 ? -7.305 -33.812 2.967 1 95.38 419 SER B N 1
ATOM 6696 C CA . SER B 1 419 ? -8.055 -35.062 2.865 1 95.38 419 SER B CA 1
ATOM 6697 C C . SER B 1 419 ? -9.555 -34.812 2.764 1 95.38 419 SER B C 1
ATOM 6699 O O . SER B 1 419 ? -10.234 -35.406 1.922 1 95.38 419 SER B O 1
ATOM 6701 N N . VAL B 1 420 ? -10.047 -33.906 3.607 1 96.44 420 VAL B N 1
ATOM 6702 C CA . VAL B 1 420 ? -11.461 -33.562 3.588 1 96.44 420 VAL B CA 1
ATOM 6703 C C . VAL B 1 420 ? -11.812 -32.906 2.252 1 96.44 420 VAL B C 1
ATOM 6705 O O . VAL B 1 420 ? -12.844 -33.219 1.654 1 96.44 420 VAL B O 1
ATOM 6708 N N . ALA B 1 421 ? -10.953 -32.062 1.779 1 97.06 421 ALA B N 1
ATOM 6709 C CA . ALA B 1 421 ? -11.18 -31.375 0.51 1 97.06 421 ALA B CA 1
ATOM 6710 C C . ALA B 1 421 ? -11.281 -32.375 -0.642 1 97.06 421 ALA B C 1
ATOM 6712 O O . ALA B 1 421 ? -12.219 -32.312 -1.443 1 97.06 421 ALA B O 1
ATOM 6713 N N . LEU B 1 422 ? -10.352 -33.25 -0.695 1 97.81 422 LEU B N 1
ATOM 6714 C CA . LEU B 1 422 ? -10.289 -34.219 -1.784 1 97.81 422 LEU B CA 1
ATOM 6715 C C . LEU B 1 422 ? -11.508 -35.125 -1.758 1 97.81 422 LEU B C 1
ATOM 6717 O O . LEU B 1 422 ? -12.078 -35.469 -2.807 1 97.81 422 LEU B O 1
ATOM 6721 N N . GLU B 1 423 ? -11.883 -35.5 -0.597 1 97.31 423 GLU B N 1
ATOM 6722 C CA . GLU B 1 423 ? -13.07 -36.344 -0.461 1 97.31 423 GLU B CA 1
ATOM 6723 C C . GLU B 1 423 ? -14.32 -35.625 -0.941 1 97.31 423 GLU B C 1
ATOM 6725 O O . GLU B 1 423 ? -15.148 -36.219 -1.644 1 97.31 423 GLU B O 1
ATOM 6730 N N . ARG B 1 424 ? -14.43 -34.438 -0.548 1 97.62 424 ARG B N 1
ATOM 6731 C CA . ARG B 1 424 ? -15.594 -33.656 -0.94 1 97.62 424 ARG B CA 1
ATOM 6732 C C . ARG B 1 424 ? -15.586 -33.375 -2.441 1 97.62 424 ARG B C 1
ATOM 6734 O O . ARG B 1 424 ? -16.656 -33.312 -3.068 1 97.62 424 ARG B O 1
ATOM 6741 N N . ILE B 1 425 ? -14.445 -33.125 -2.998 1 98 425 ILE B N 1
ATOM 6742 C CA . ILE B 1 425 ? -14.312 -32.938 -4.438 1 98 425 ILE B CA 1
ATOM 6743 C C . ILE B 1 425 ? -14.805 -34.188 -5.176 1 98 425 ILE B C 1
ATOM 6745 O O . ILE B 1 425 ? -15.602 -34.094 -6.105 1 98 425 ILE B O 1
ATOM 6749 N N . ASN B 1 426 ? -14.32 -35.281 -4.73 1 97.25 426 ASN B N 1
ATOM 6750 C CA . ASN B 1 426 ? -14.734 -36.562 -5.344 1 97.25 426 ASN B CA 1
ATOM 6751 C C . ASN B 1 426 ? -16.234 -36.75 -5.227 1 97.25 426 ASN B C 1
ATOM 6753 O O . ASN B 1 426 ? -16.891 -37.219 -6.176 1 97.25 426 ASN B O 1
ATOM 6757 N N . ALA B 1 427 ? -16.781 -36.469 -4.07 1 97.56 427 ALA B N 1
ATOM 6758 C CA . ALA B 1 427 ? -18.219 -36.594 -3.852 1 97.56 427 ALA B CA 1
ATOM 6759 C C . ALA B 1 427 ? -19 -35.656 -4.777 1 97.56 427 ALA B C 1
ATOM 6761 O O . ALA B 1 427 ? -20.047 -36.031 -5.297 1 97.56 427 ALA B O 1
ATOM 6762 N N . ALA B 1 428 ? -18.484 -34.5 -4.938 1 97.56 428 ALA B N 1
ATOM 6763 C CA . ALA B 1 428 ? -19.141 -33.5 -5.793 1 97.56 428 ALA B CA 1
ATOM 6764 C C . ALA B 1 428 ? -19.203 -34 -7.238 1 97.56 428 ALA B C 1
ATOM 6766 O O . ALA B 1 428 ? -20.188 -33.719 -7.941 1 97.56 428 ALA B O 1
ATOM 6767 N N . LEU B 1 429 ? -18.172 -34.656 -7.68 1 96.88 429 LEU B N 1
ATOM 6768 C CA . LEU B 1 429 ? -18.109 -35.125 -9.062 1 96.88 429 LEU B CA 1
ATOM 6769 C C . LEU B 1 429 ? -19.062 -36.281 -9.273 1 96.88 429 LEU B C 1
ATOM 6771 O O . LEU B 1 429 ? -19.625 -36.469 -10.367 1 96.88 429 LEU B O 1
ATOM 6775 N N . LYS B 1 430 ? -19.297 -37.031 -8.281 1 95.06 430 LYS B N 1
ATOM 6776 C CA . LYS B 1 430 ? -20.078 -38.25 -8.414 1 95.06 430 LYS B CA 1
ATOM 6777 C C . LYS B 1 430 ? -21.578 -37.969 -8.328 1 95.06 430 LYS B C 1
ATOM 6779 O O . LYS B 1 430 ? -22.391 -38.688 -8.914 1 95.06 430 LYS B O 1
ATOM 6784 N N . GLU B 1 431 ? -21.938 -37.031 -7.598 1 87.12 431 GLU B N 1
ATOM 6785 C CA . GLU B 1 431 ? -23.359 -36.719 -7.418 1 87.12 431 GLU B CA 1
ATOM 6786 C C . GLU B 1 431 ? -23.906 -36 -8.625 1 87.12 431 GLU B C 1
ATOM 6788 O O . GLU B 1 431 ? -25.109 -36.094 -8.93 1 87.12 431 GLU B O 1
#

Foldseek 3Di:
DPPDPDDPLVVVVVVVVPPPCVVVLVVFDDDPPPHPQAFQEQADQFFCQCVVVLVVCCVVPFDDDPCLVDCACHLFFHLLLLQLVQVLCCVQQVFPDRDDSLQKGKFLAVLLVLLLVLLVFDAAAAEEEDEPLADLSSQCSNDSPRNHHYQYFYDVPDDCLDQSVLVSSVVSQVVSCVPRVHHHAEYEAAAVGPPLQAGRAPNNLLSNQQVCQVRVHAYEYEDQFVLQFADAPAFPPDAGHDGHDPRRDDCVPRHDLQRYKYKYFCCFLVSCVPLRMMMIGRGPHSVSVVSSSVVSNVRGRRSSSSVSSSSQSVPCVSSVVSSVVSRVVLNVLVNVLVVLCVVLVWAWNDRRGIRFKIKTQLLVLLCVLPVPPPDPQSQVLLQVLLVVLSYDWAFSVSSVHPDGRITMGGRNPDDVSNVSNSVSSSVSSND/DPPDPDDPLVVVVVVVVPPPCVVVLVVFDDDPPPHPQAFQEQADQFFCQCVVVLVVCCVVPFDDDPCLVDCACHLFFHLLLLQLVQVLCCVQQVFPDRDDSLQKGKFLAVLLVLLLVLLVFDAAAAEEEDEPLADLSSQCSNDSPRNHHYQYFYDVPDDCLDQSVLVSSVVSQVVSCVPRVHHHAYYEAAAVGPPLQAGRAPNNLLSNQQVCQVRVHAYEYEDQFVLQFADAPDFPPDAGHDGHDPRRDDCVPRHDLQRYKYKYFCCFLVSCVPLRMMMIGRGPHSVSVVSSSVVSNVRGRRSSSSVSSSSQSVPCVSSVVSSVVSRVVLNVLVNVLVVLCVVLVWAWNDRRGIRFKIKTQLLVLLCVLPVPPPDPQSQVLLQVLLVVLNYDWAFSVSSVHPDHRITMGGRNPDDVSSVSNSVSSSVSSND

Solvent-accessible surface area (backbone atoms only — not comparable to full-atom values): 42878 Å² total; per-residue (Å²): 125,86,74,74,81,48,10,67,72,21,45,49,48,40,68,59,49,71,89,50,67,63,58,62,41,68,75,37,50,48,29,88,84,88,27,68,84,26,23,37,77,30,37,62,96,57,38,54,78,53,44,70,63,51,44,54,52,46,59,72,65,66,66,77,58,74,60,38,30,36,62,69,67,45,36,41,42,36,69,64,33,26,38,22,51,22,53,42,46,38,70,74,52,51,32,65,65,73,60,46,39,89,25,44,35,35,20,27,16,50,56,36,38,46,30,51,51,40,42,33,36,28,43,68,61,22,25,32,39,36,53,42,52,30,54,47,64,50,54,54,32,40,23,68,79,45,44,18,43,76,40,68,22,70,46,82,90,47,53,67,62,36,65,73,26,51,58,33,48,52,50,41,50,52,48,45,31,70,76,67,72,36,52,60,31,33,37,54,39,56,39,34,28,44,56,58,3,31,36,48,36,71,67,33,50,49,55,46,37,35,52,25,43,75,65,69,22,32,40,36,37,35,27,38,30,67,62,27,40,33,66,56,87,68,57,80,55,52,72,70,48,65,81,65,52,79,55,41,49,78,42,81,95,44,34,64,56,59,35,45,34,39,32,35,42,42,35,56,52,66,25,21,46,8,48,22,37,10,31,40,36,38,79,58,31,67,62,58,59,51,28,43,58,64,61,20,61,45,21,30,45,25,25,61,43,45,51,48,50,27,60,50,47,61,35,56,70,58,48,52,54,48,42,52,51,47,20,51,51,48,26,52,33,49,44,54,53,51,51,53,30,56,74,68,64,42,52,58,58,63,27,40,33,22,52,57,42,44,31,28,32,53,27,60,44,31,42,69,71,34,73,83,63,77,67,89,54,44,38,60,53,50,49,51,33,22,52,73,51,29,32,42,60,33,52,21,72,61,21,52,39,92,52,84,15,27,31,37,39,35,54,28,68,44,68,70,56,47,51,54,37,52,50,31,47,53,50,31,50,70,106,125,85,73,72,80,48,10,68,71,22,44,50,49,40,68,60,46,73,88,48,67,62,58,62,41,69,75,36,50,46,30,88,82,86,28,68,83,29,23,37,76,30,38,64,95,57,37,53,76,52,44,69,63,51,43,54,51,47,60,71,65,65,66,78,58,73,60,37,32,36,64,70,65,46,36,40,42,34,68,64,32,25,39,22,50,22,53,42,46,37,72,73,51,51,32,65,66,72,59,44,38,88,24,44,35,35,19,28,16,50,57,36,37,46,30,52,51,40,40,34,36,28,42,68,62,21,25,32,40,36,54,42,52,29,54,48,65,52,54,54,33,41,21,67,80,44,44,17,44,77,39,66,22,70,46,84,90,47,52,67,62,36,64,74,27,50,59,33,48,54,51,41,51,51,49,44,32,70,75,68,72,35,54,61,31,31,37,54,40,57,40,35,26,43,56,57,4,31,34,49,35,71,68,34,51,49,53,46,38,34,50,25,44,75,66,68,22,33,39,36,40,34,28,38,28,65,61,28,38,32,63,56,87,69,55,80,53,53,73,70,47,64,81,66,51,79,55,41,48,78,44,80,98,44,34,64,56,60,34,45,36,41,32,34,42,43,35,56,53,66,27,22,46,8,49,21,37,10,32,39,37,39,80,59,31,67,63,57,58,50,28,42,60,64,62,19,61,44,20,30,45,28,25,60,44,45,51,48,49,27,59,48,46,61,35,55,70,59,48,53,52,50,43,54,50,47,19,52,51,47,24,52,34,49,42,54,53,53,51,53,32,57,75,66,64,42,53,58,58,64,25,40,33,23,52,58,41,45,32,28,33,55,27,61,44,31,43,70,70,34,73,82,64,77,68,89,55,44,37,60,53,51,50,52,34,22,50,74,50,29,32,43,59,34,52,21,71,60,22,52,38,92,52,82,16,29,31,35,39,34,53,28,70,44,68,71,55,46,52,55,37,52,51,31,48,53,50,31,50,72,106